Protein AF-0000000087418938 (afdb_homodimer)

Foldseek 3Di:
DDDDPPDCPCPPDPPPPPPPPPPPPPPVPPPFKAWFFDDKDFQFPCLCWFWAAKAWDAFPLGKIKIWTWIQHRDPDAFGTFIWIWIDPPNPPHIDDIDTQGGDLGHWHQWAWDQAPLGKIKIKTWGDPPCVVLLVQQVVDDVPGPSHDDPVVNVVRVVSVVSDDPVVSVVRGAMWMWMDPPNPPHIDPIDGDQFDAHNAWDADPVRKIKGQGWRPPDDLIFGFIWIDPPRPPDIDTQEGADEDVPDDCVQWHHKDWDAAPLRKIKIWTQGCGPVCHQFIWMWIDPPNRNDIDHTDGQPHRFPDWDWDQAPVRKIKIKGWDQDPLTAIWMWIGPPRPPHTTDIYGQDRNAPGRRKINWYWDQGPVRKMKIKMWGDHPPRPHITIMMIIIHIDD/DDDDDDCPCPPDPPPPPPPPPPPPPPPVPPPFKAWFFPDKDFQFPCLCWFWAAKAWDAFPLGKIKIWTWIQHRDPDAFGTFIWIWIDPPNPPHIDDIDTQGGDLGHWGQKAWDQAPLGKIKIKTWGDPPCVVLLVCQVVDDVPGPSHDDPVVNVVRVVSVVSDDPVVSVVRGAMWMWMDPPNPPHIDPIDGDQFDAHNAWDADPVRKIKGQGWRPPDDLIFGFIWIDPPRPPDIDTQGGADEDVPDDCVQWHHKDWDAAPLRKIKIWTQGCGPVCHQFIWMWIDPPNRNDIDHTDGQPHRFPDWEWDQAPVRKIKIKGWDQDPLTAIWMWIGPPRPPHTTDIYGQDRNAPGRRKINWYWDAGPVRKMKIKMWGDHPPRPHITIMMIIIHIDD

Sequence (784 aa):
MTGEFTRRRMLQTVGILAWAMVWGLSNSAFAAPKAVVKSNEVISKTPQYYHGWPTLARRADGELLLVYSGGREHHVCPFGRVELMRSHDGGKTWSWPRVVLDGPIDDRDAGVVETADGSILVTTFTSLAYEPILKRALAAKPGGPGAMSAEKLARWQAAHDRISDAQRKKDIGRWMVRSDDDGVTFSARTNCLVDSPHGPILLSDGRLLYPGKEVLKPDARVAVAESTDDGKSWKFLSDIPTRPGDDPQNYHELHGVEAADGTIIVQIRNHNKTNHRETLQCESSDGGKTWTVPHSIGVWGLPSHLLRLKDGRLLMTYGYRRKPYGNQARVSSDNGQTWSKPMTISADGLGGDLGYPSTVELDDGTLLTVWYELMKGSPNAVLRQARWSISDMTGEFTRRRMLQTVGILAWAMVWGLSNSAFAAPKAVVKSNEVISKTPQYYHGWPTLARRADGELLLVYSGGREHHVCPFGRVELMRSHDGGKTWSWPRVVLDGPIDDRDAGVVETADGSILVTTFTSLAYEPILKRALAAKPGGPGAMSAEKLARWQAAHDRISDAQRKKDIGRWMVRSDDDGVTFSARTNCLVDSPHGPILLSDGRLLYPGKEVLKPDARVAVAESTDDGKSWKFLSDIPTRPGDDPQNYHELHGVEAADGTIIVQIRNHNKTNHRETLQCESSDGGKTWTVPHSIGVWGLPSHLLRLKDGRLLMTYGYRRKPYGNQARVSSDNGQTWSKPMTISADGLGGDLGYPSTVELDDGTLLTVWYELMKGSPNAVLRQARWSISD

Solvent-accessible surface area (backbone atoms only — not comparable to full-atom values): 41075 Å² total; per-residue (Å²): 136,92,80,84,84,78,83,76,83,76,76,77,77,79,76,79,75,77,76,75,76,74,73,68,73,68,70,69,71,72,62,69,54,36,49,50,70,77,46,75,47,78,68,54,87,58,62,91,23,18,34,40,37,32,13,47,35,67,43,94,90,55,37,34,42,37,31,19,14,26,71,14,81,42,97,70,41,58,45,16,17,34,27,38,31,39,17,83,63,77,66,75,50,62,23,44,72,37,54,76,43,45,56,66,44,13,25,35,45,11,12,38,35,62,40,79,87,59,28,40,41,37,32,30,35,36,50,66,79,32,48,66,56,50,53,43,25,72,69,29,51,92,85,36,82,65,39,60,57,69,68,57,45,51,49,52,50,18,28,59,57,59,52,52,73,71,53,51,64,66,56,51,41,28,33,32,31,41,15,85,59,81,69,58,53,51,44,40,72,41,83,39,83,41,43,24,48,45,32,46,39,72,44,96,85,50,36,34,40,29,43,15,24,28,68,95,43,86,88,38,52,48,29,28,33,33,15,86,62,71,69,76,52,75,44,82,57,24,64,59,51,66,38,92,90,54,56,59,80,32,57,40,46,20,26,48,38,61,34,78,87,54,37,33,39,38,37,30,30,28,64,31,80,79,62,58,52,23,27,26,37,29,42,14,83,64,80,55,55,50,53,44,59,49,37,81,70,87,40,68,33,46,38,51,28,53,38,64,45,93,89,51,33,35,37,39,30,18,6,26,70,46,92,58,11,30,30,32,30,33,42,14,86,63,73,67,76,50,66,52,63,77,16,62,75,43,60,78,40,75,48,64,65,49,18,29,28,17,60,42,72,48,95,86,64,38,31,40,37,34,26,18,34,38,45,88,93,42,96,30,24,31,34,32,38,33,38,29,36,82,44,114,144,80,86,90,83,85,77,81,80,75,76,80,79,79,76,79,76,77,75,76,75,75,73,69,73,68,70,71,71,73,63,70,54,35,48,48,70,77,46,75,46,78,67,54,87,58,63,92,23,18,35,40,37,32,13,48,36,68,43,94,90,56,37,33,42,38,31,20,14,26,71,13,80,43,97,71,40,57,46,17,16,33,27,38,32,40,17,84,63,78,67,76,50,58,21,44,74,38,54,75,44,45,55,64,44,12,25,35,46,12,10,37,35,62,40,78,86,60,29,39,40,38,32,28,36,36,50,67,81,34,49,66,56,51,53,43,25,73,70,30,51,92,86,37,80,63,38,59,56,69,68,56,46,51,50,51,51,18,26,58,55,58,51,51,74,72,53,52,64,67,57,52,42,29,33,33,30,42,14,86,59,81,68,59,52,51,45,39,74,39,83,39,81,40,43,25,47,44,31,47,39,71,43,95,85,50,36,34,40,30,43,16,25,28,68,95,43,86,87,37,54,47,31,29,33,34,16,86,62,71,70,77,51,75,44,80,58,25,64,58,51,66,38,91,90,56,58,59,80,32,56,40,47,20,25,46,37,61,33,79,86,54,36,32,40,36,36,30,30,30,64,32,81,80,62,59,51,22,27,26,36,30,42,14,83,64,80,55,57,51,52,42,59,49,38,81,71,87,40,66,32,47,37,54,28,53,39,65,46,95,88,51,34,35,36,38,30,18,6,26,68,46,92,61,10,30,31,33,30,33,43,12,86,61,71,68,75,50,67,50,61,76,16,60,75,43,60,79,39,75,47,64,65,49,18,29,28,17,59,41,71,46,95,88,63,38,32,42,36,35,24,18,33,38,45,88,94,42,98,29,25,30,36,34,38,34,36,29,35,80,45,112

Radius of gyration: 36.83 Å; Cα contacts (8 Å, |Δi|>4): 2116; chains: 2; bounding box: 56×218×125 Å

InterPro domains:
  IPR002860 BNR repeat [PF02012] (86-95)
  IPR006311 Twin-arginine translocation pathway, signal sequence [PS51318] (1-31)
  IPR011040 Sialidase [PF13088] (175-367)
  IPR036278 Sialidase superfamily [SSF50939] (44-373)

Nearest PDB structures (foldseek):
  5hx0-assembly1_B  TM=7.642E-01  e=2.497E-25  Dyadobacter fermentans DSM 18053
  2ber-assembly1_A  TM=7.164E-01  e=3.395E-16  Micromonospora viridifaciens
  2bzd-assembly2_B  TM=7.074E-01  e=6.331E-16  Micromonospora viridifaciens
  4j9t-assembly1_A  TM=7.072E-01  e=5.053E-15  Micromonospora viridifaciens
  1eus-assembly1_A  TM=6.884E-01  e=1.064E-15  Micromonospora viridifaciens

pLDDT: mean 91.77, std 17.53, range [21.03, 98.94]

Structure (mmCIF, N/CA/C/O backbone):
data_AF-0000000087418938-model_v1
#
loop_
_entity.id
_entity.type
_entity.pdbx_description
1 polymer Sialidase
#
loop_
_atom_site.group_PDB
_atom_site.id
_atom_site.type_symbol
_atom_site.label_atom_id
_atom_site.label_alt_id
_atom_site.label_comp_id
_atom_site.label_asym_id
_atom_site.label_entity_id
_atom_site.label_seq_id
_atom_site.pdbx_PDB_ins_code
_atom_site.Cartn_x
_atom_site.Cartn_y
_atom_site.Cartn_z
_atom_site.occupancy
_atom_site.B_iso_or_equiv
_atom_site.auth_seq_id
_atom_site.auth_comp_id
_atom_site.auth_asym_id
_atom_site.auth_atom_id
_atom_site.pdbx_PDB_model_num
ATOM 1 N N . MET A 1 1 ? -23.734 103.188 74.312 1 21.38 1 MET A N 1
ATOM 2 C CA . MET A 1 1 ? -24.609 102 74.5 1 21.38 1 MET A CA 1
ATOM 3 C C . MET A 1 1 ? -24.797 101.25 73.188 1 21.38 1 MET A C 1
ATOM 5 O O . MET A 1 1 ? -24.953 100 73.25 1 21.38 1 MET A O 1
ATOM 9 N N . THR A 1 2 ? -25.234 101.875 72.188 1 27.05 2 THR A N 1
ATOM 10 C CA . THR A 1 2 ? -25.969 101.562 70.938 1 27.05 2 THR A CA 1
ATOM 11 C C . THR A 1 2 ? -25.047 100.938 69.938 1 27.05 2 THR A C 1
ATOM 13 O O . THR A 1 2 ? -24.094 101.562 69.438 1 27.05 2 THR A O 1
ATOM 16 N N . GLY A 1 3 ? -25.016 99.5 69.875 1 24.36 3 GLY A N 1
ATOM 17 C CA . GLY A 1 3 ? -24.344 98.312 69.438 1 24.36 3 GLY A CA 1
ATOM 18 C C . GLY A 1 3 ? -24.344 98.125 67.938 1 24.36 3 GLY A C 1
ATOM 19 O O . GLY A 1 3 ? -25.078 98.812 67.188 1 24.36 3 GLY A O 1
ATOM 20 N N . GLU A 1 4 ? -23.641 96.938 67.312 1 25.16 4 GLU A N 1
ATOM 21 C CA . GLU A 1 4 ? -22.672 96.375 66.375 1 25.16 4 GLU A CA 1
ATOM 22 C C . GLU A 1 4 ? -23.359 95.75 65.188 1 25.16 4 GLU A C 1
ATOM 24 O O . GLU A 1 4 ? -24.078 94.75 65.312 1 25.16 4 GLU A O 1
ATOM 29 N N . PHE A 1 5 ? -23.875 96.5 64.25 1 26.25 5 PHE A N 1
ATOM 30 C CA . PHE A 1 5 ? -24.781 96.125 63.156 1 26.25 5 PHE A CA 1
ATOM 31 C C . PHE A 1 5 ? -24.078 95.188 62.156 1 26.25 5 PHE A C 1
ATOM 33 O O . PHE A 1 5 ? -23.531 95.688 61.156 1 26.25 5 PHE A O 1
ATOM 40 N N . THR A 1 6 ? -23.266 94.062 62.562 1 25.11 6 THR A N 1
ATOM 41 C CA . THR A 1 6 ? -22.328 93.438 61.656 1 25.11 6 THR A CA 1
ATOM 42 C C . THR A 1 6 ? -23.047 92.562 60.625 1 25.11 6 THR A C 1
ATOM 44 O O . THR A 1 6 ? -23.891 91.75 60.969 1 25.11 6 THR A O 1
ATOM 47 N N . ARG A 1 7 ? -23.172 93 59.344 1 21.44 7 ARG A N 1
ATOM 48 C CA . ARG A 1 7 ? -23.812 92.562 58.125 1 21.44 7 ARG A CA 1
ATOM 49 C C . ARG A 1 7 ? -23.234 91.188 57.688 1 21.44 7 ARG A C 1
ATOM 51 O O . ARG A 1 7 ? -22.047 91.125 57.375 1 21.44 7 ARG A O 1
ATOM 58 N N . ARG A 1 8 ? -23.75 90 58.062 1 23.8 8 ARG A N 1
ATOM 59 C CA . ARG A 1 8 ? -23.484 88.562 57.906 1 23.8 8 ARG A CA 1
ATOM 60 C C . ARG A 1 8 ? -23.75 88.125 56.469 1 23.8 8 ARG A C 1
ATOM 62 O O . ARG A 1 8 ? -24.75 87.438 56.219 1 23.8 8 ARG A O 1
ATOM 69 N N . ARG A 1 9 ? -23.938 89 55.406 1 23.59 9 ARG A N 1
ATOM 70 C CA . ARG A 1 9 ? -24.578 88.438 54.219 1 23.59 9 ARG A CA 1
ATOM 71 C C . ARG A 1 9 ? -23.781 87.25 53.719 1 23.59 9 ARG A C 1
ATOM 73 O O . ARG A 1 9 ? -22.578 87.375 53.469 1 23.59 9 ARG A O 1
ATOM 80 N N . MET A 1 10 ? -24.234 85.938 53.969 1 21.03 10 MET A N 1
ATOM 81 C CA . MET A 1 10 ? -23.844 84.562 53.719 1 21.03 10 MET A CA 1
ATOM 82 C C . MET A 1 10 ? -23.781 84.312 52.219 1 21.03 10 MET A C 1
ATOM 84 O O . MET A 1 10 ? -24.812 84.312 51.531 1 21.03 10 MET A O 1
ATOM 88 N N . LEU A 1 11 ? -23.016 84.875 51.406 1 26.11 11 LEU A N 1
ATOM 89 C CA . LEU A 1 11 ? -22.922 84.5 50 1 26.11 11 LEU A CA 1
ATOM 90 C C . LEU A 1 11 ? -22.562 83 49.844 1 26.11 11 LEU A C 1
ATOM 92 O O . LEU A 1 11 ? -21.453 82.625 50.188 1 26.11 11 LEU A O 1
ATOM 96 N N . GLN A 1 12 ? -23.281 82 50.406 1 24.62 12 GLN A N 1
ATOM 97 C CA . GLN A 1 12 ? -22.766 80.625 50.219 1 24.62 12 GLN A CA 1
ATOM 98 C C . GLN A 1 12 ? -22.719 80.25 48.75 1 24.62 12 GLN A C 1
ATOM 100 O O . GLN A 1 12 ? -23.688 80.5 48.031 1 24.62 12 GLN A O 1
ATOM 105 N N . THR A 1 13 ? -21.578 80.438 48.125 1 26.94 13 THR A N 1
ATOM 106 C CA . THR A 1 13 ? -21.156 79.938 46.812 1 26.94 13 THR A CA 1
ATOM 107 C C . THR A 1 13 ? -21.562 78.438 46.656 1 26.94 13 THR A C 1
ATOM 109 O O . THR A 1 13 ? -21.234 77.625 47.469 1 26.94 13 THR A O 1
ATOM 112 N N . VAL A 1 14 ? -22.703 78.125 46.031 1 31.69 14 VAL A N 1
ATOM 113 C CA . VAL A 1 14 ? -23.188 76.812 45.562 1 31.69 14 VAL A CA 1
ATOM 114 C C . VAL A 1 14 ? -22.172 76.188 44.656 1 31.69 14 VAL A C 1
ATOM 116 O O . VAL A 1 14 ? -21.828 76.688 43.594 1 31.69 14 VAL A O 1
ATOM 119 N N . GLY A 1 15 ? -21.109 75.562 45.125 1 28.19 15 GLY A N 1
ATOM 120 C CA . GLY A 1 15 ? -20.188 74.75 44.312 1 28.19 15 GLY A CA 1
ATOM 121 C C . GLY A 1 15 ? -20.875 73.688 43.531 1 28.19 15 GLY A C 1
ATOM 122 O O . GLY A 1 15 ? -21.672 72.875 44.062 1 28.19 15 GLY A O 1
ATOM 123 N N . ILE A 1 16 ? -21.219 73.938 42.25 1 32.69 16 ILE A N 1
ATOM 124 C CA . ILE A 1 16 ? -21.719 72.938 41.281 1 32.69 16 ILE A CA 1
ATOM 125 C C . ILE A 1 16 ? -20.781 71.75 41.188 1 32.69 16 ILE A C 1
ATOM 127 O O . ILE A 1 16 ? -19.609 71.875 40.844 1 32.69 16 ILE A O 1
ATOM 131 N N . LEU A 1 17 ? -20.859 70.75 42.094 1 31.75 17 LEU A N 1
ATOM 132 C CA . LEU A 1 17 ? -20.172 69.5 41.938 1 31.75 17 LEU A CA 1
ATOM 133 C C . LEU A 1 17 ? -20.562 68.812 40.656 1 31.75 17 LEU A C 1
ATOM 135 O O . LEU A 1 17 ? -21.734 68.438 40.469 1 31.75 17 LEU A O 1
ATOM 139 N N . ALA A 1 18 ? -20.016 69.125 39.469 1 34.78 18 ALA A N 1
ATOM 140 C CA . ALA A 1 18 ? -20.109 68.312 38.281 1 34.78 18 ALA A CA 1
ATOM 141 C C . ALA A 1 18 ? -19.734 66.875 38.562 1 34.78 18 ALA A C 1
ATOM 143 O O . ALA A 1 18 ? -18.609 66.562 39 1 34.78 18 ALA A O 1
ATOM 144 N N . TRP A 1 19 ? -20.703 66 38.969 1 34.84 19 TRP A N 1
ATOM 145 C CA . TRP A 1 19 ? -20.547 64.562 39.031 1 34.84 19 TRP A CA 1
ATOM 146 C C . TRP A 1 19 ? -20.047 64 37.719 1 34.84 19 TRP A C 1
ATOM 148 O O . TRP A 1 19 ? -20.75 64.062 36.688 1 34.84 19 TRP A O 1
ATOM 158 N N . ALA A 1 20 ? -18.781 64.125 37.375 1 38.84 20 ALA A N 1
ATOM 159 C CA . ALA A 1 20 ? -18.219 63.312 36.281 1 38.84 20 ALA A CA 1
ATOM 160 C C . ALA A 1 20 ? -18.578 61.844 36.469 1 38.84 20 ALA A C 1
ATOM 162 O O . ALA A 1 20 ? -18.141 61.188 37.438 1 38.84 20 ALA A O 1
ATOM 163 N N . MET A 1 21 ? -19.781 61.469 36.031 1 37.94 21 MET A N 1
ATOM 164 C CA . MET A 1 21 ? -20.047 60.062 35.844 1 37.94 21 MET A CA 1
ATOM 165 C C . MET A 1 21 ? -18.938 59.375 35.062 1 37.94 21 MET A C 1
ATOM 167 O O . MET A 1 21 ? -18.781 59.656 33.844 1 37.94 21 MET A O 1
ATOM 171 N N . VAL A 1 22 ? -17.844 59.031 35.625 1 41.25 22 VAL A N 1
ATOM 172 C CA . VAL A 1 22 ? -16.953 58.062 35 1 41.25 22 VAL A CA 1
ATOM 173 C C . VAL A 1 22 ? -17.734 56.812 34.594 1 41.25 22 VAL A C 1
ATOM 175 O O . VAL A 1 22 ? -18.188 56.062 35.469 1 41.25 22 VAL A O 1
ATOM 178 N N . TRP A 1 23 ? -18.5 56.875 33.469 1 41.62 23 TRP A N 1
ATOM 179 C CA . TRP A 1 23 ? -18.844 55.594 32.875 1 41.62 23 TRP A CA 1
ATOM 180 C C . TRP A 1 23 ? -17.641 54.656 32.844 1 41.62 23 TRP A C 1
ATOM 182 O O . TRP A 1 23 ? -16.656 54.938 32.156 1 41.62 23 TRP A O 1
ATOM 192 N N . GLY A 1 24 ? -17.391 54.031 33.906 1 38.88 24 GLY A N 1
ATOM 193 C CA . GLY A 1 24 ? -16.516 52.875 33.781 1 38.88 24 GLY A CA 1
ATOM 194 C C . GLY A 1 24 ? -16.828 52.031 32.562 1 38.88 24 GLY A C 1
ATOM 195 O O . GLY A 1 24 ? -17.906 51.438 32.5 1 38.88 24 GLY A O 1
ATOM 196 N N . LEU A 1 25 ? -16.406 52.406 31.406 1 39.88 25 LEU A N 1
ATOM 197 C CA . LEU A 1 25 ? -16.312 51.312 30.438 1 39.88 25 LEU A CA 1
ATOM 198 C C . LEU A 1 25 ? -15.797 50.031 31.094 1 39.88 25 LEU A C 1
ATOM 200 O O . LEU A 1 25 ? -14.641 50 31.516 1 39.88 25 LEU A O 1
ATOM 204 N N . SER A 1 26 ? -16.703 49.438 31.844 1 37.28 26 SER A N 1
ATOM 205 C CA . SER A 1 26 ? -16.312 48.062 32.094 1 37.28 26 SER A CA 1
ATOM 206 C C . SER A 1 26 ? -15.703 47.438 30.844 1 37.28 26 SER A C 1
ATOM 208 O O . SER A 1 26 ? -16.359 47.312 29.812 1 37.28 26 SER A O 1
ATOM 210 N N . ASN A 1 27 ? -14.531 47.656 30.562 1 38.59 27 ASN A N 1
ATOM 211 C CA . ASN A 1 27 ? -13.891 46.656 29.703 1 38.59 27 ASN A CA 1
ATOM 212 C C . ASN A 1 27 ? -14.359 45.25 30.062 1 38.59 27 ASN A C 1
ATOM 214 O O . ASN A 1 27 ? -13.938 44.688 31.078 1 38.59 27 ASN A O 1
ATOM 218 N N . SER A 1 28 ? -15.602 44.969 29.891 1 39.44 28 SER A N 1
ATOM 219 C CA . SER A 1 28 ? -15.922 43.562 29.969 1 39.44 28 SER A CA 1
ATOM 220 C C . SER A 1 28 ? -14.75 42.719 29.484 1 39.44 28 SER A C 1
ATOM 222 O O . SER A 1 28 ? -14.383 42.781 28.297 1 39.44 28 SER A O 1
ATOM 224 N N . ALA A 1 29 ? -13.797 42.5 30.188 1 46.91 29 ALA A N 1
ATOM 225 C CA . ALA A 1 29 ? -12.781 41.5 29.938 1 46.91 29 ALA A CA 1
ATOM 226 C C . ALA A 1 29 ? -13.383 40.25 29.266 1 46.91 29 ALA A C 1
ATOM 228 O O . ALA A 1 29 ? -14.117 39.5 29.906 1 46.91 29 ALA A O 1
ATOM 229 N N . PHE A 1 30 ? -13.797 40.344 28.016 1 53.22 30 PHE A N 1
ATOM 230 C CA . PHE A 1 30 ? -14.188 39.156 27.312 1 53.22 30 PHE A CA 1
ATOM 231 C C . PHE A 1 30 ? -13.305 37.969 27.719 1 53.22 30 PHE A C 1
ATOM 233 O O . PHE A 1 30 ? -12.078 38.094 27.766 1 53.22 30 PHE A O 1
ATOM 240 N N . ALA A 1 31 ? -13.906 37.094 28.531 1 64.5 31 ALA A N 1
ATOM 241 C CA . ALA A 1 31 ? -13.203 35.875 28.969 1 64.5 31 ALA A CA 1
ATOM 242 C C . ALA A 1 31 ? -12.484 35.219 27.812 1 64.5 31 ALA A C 1
ATOM 244 O O . ALA A 1 31 ? -13.016 35.156 26.688 1 64.5 31 ALA A O 1
ATOM 245 N N . ALA A 1 32 ? -11.266 34.906 28 1 84 32 ALA A N 1
ATOM 246 C CA . ALA A 1 32 ? -10.469 34.156 27.031 1 84 32 ALA A CA 1
ATOM 247 C C . ALA A 1 32 ? -11.164 32.875 26.641 1 84 32 ALA A C 1
ATOM 249 O O . ALA A 1 32 ? -11.719 32.188 27.484 1 84 32 ALA A O 1
ATOM 250 N N . PRO A 1 33 ? -11.352 32.688 25.312 1 92 33 PRO A N 1
ATOM 251 C CA . PRO A 1 33 ? -11.961 31.422 24.906 1 92 33 PRO A CA 1
ATOM 252 C C . PRO A 1 33 ? -11.266 30.203 25.5 1 92 33 PRO A C 1
ATOM 254 O O . PRO A 1 33 ? -10.062 30.234 25.766 1 92 33 PRO A O 1
ATOM 257 N N . LYS A 1 34 ? -12.086 29.172 25.812 1 94.06 34 LYS A N 1
ATOM 258 C CA . LYS A 1 34 ? -11.578 27.922 26.359 1 94.06 34 LYS A CA 1
ATOM 259 C C . LYS A 1 34 ? -12.008 26.719 25.5 1 94.06 34 LYS A C 1
ATOM 261 O O . LYS A 1 34 ? -13.078 26.75 24.891 1 94.06 34 LYS A O 1
ATOM 266 N N . ALA A 1 35 ? -11.117 25.766 25.438 1 96 35 ALA A N 1
ATOM 267 C CA . ALA A 1 35 ? -11.492 24.5 24.828 1 96 35 ALA A CA 1
ATOM 268 C C . ALA A 1 35 ? -12.203 23.594 25.828 1 96 35 ALA A C 1
ATOM 270 O O . ALA A 1 35 ? -11.672 23.312 26.906 1 96 35 ALA A O 1
ATOM 271 N N . VAL A 1 36 ? -13.406 23.172 25.547 1 97.75 36 VAL A N 1
ATOM 272 C CA . VAL A 1 36 ? -14.109 22.156 26.312 1 97.75 36 VAL A CA 1
ATOM 273 C C . VAL A 1 36 ? -13.953 20.797 25.656 1 97.75 36 VAL A C 1
ATOM 275 O O . VAL A 1 36 ? -14.648 20.5 24.672 1 97.75 36 VAL A O 1
ATOM 278 N N . VAL A 1 37 ? -13.086 19.984 26.219 1 97.94 37 VAL A N 1
ATOM 279 C CA . VAL A 1 37 ? -12.781 18.688 25.625 1 97.94 37 VAL A CA 1
ATOM 280 C C . VAL A 1 37 ? -13.797 17.656 26.109 1 97.94 37 VAL A C 1
ATOM 282 O O . VAL A 1 37 ? -13.914 17.406 27.297 1 97.94 37 VAL A O 1
ATOM 285 N N . LYS A 1 38 ? -14.453 17.047 25.219 1 97.19 38 LYS A N 1
ATOM 286 C CA . LYS A 1 38 ? -15.508 16.094 25.531 1 97.19 38 LYS A CA 1
ATOM 287 C C . LYS A 1 38 ? -14.961 14.664 25.562 1 97.19 38 LYS A C 1
ATOM 289 O O . LYS A 1 38 ? -15.469 13.82 26.312 1 97.19 38 LYS A O 1
ATOM 294 N N . SER A 1 39 ? -14 14.344 24.688 1 96.62 39 SER A N 1
ATOM 295 C CA . SER A 1 39 ? -13.352 13.039 24.656 1 96.62 39 SER A CA 1
ATOM 296 C C . SER A 1 39 ? -11.922 13.148 24.125 1 96.62 39 SER A C 1
ATOM 298 O O . SER A 1 39 ? -11.602 14.086 23.391 1 96.62 39 SER A O 1
ATOM 300 N N . ASN A 1 40 ? -11.109 12.32 24.578 1 95.81 40 ASN A N 1
ATOM 301 C CA . ASN A 1 40 ? -9.719 12.125 24.172 1 95.81 40 ASN A CA 1
ATOM 302 C C . ASN A 1 40 ? -9.344 10.648 24.125 1 95.81 40 ASN A C 1
ATOM 304 O O . ASN A 1 40 ? -9.328 9.977 25.156 1 95.81 40 ASN A O 1
ATOM 308 N N . GLU A 1 41 ? -9 10.172 22.922 1 96.69 41 GLU A N 1
ATOM 309 C CA . GLU A 1 41 ? -8.805 8.734 22.812 1 96.69 41 GLU A CA 1
ATOM 310 C C . GLU A 1 41 ? -7.727 8.398 21.781 1 96.69 41 GLU A C 1
ATOM 312 O O . GLU A 1 41 ? -7.383 9.227 20.938 1 96.69 41 GLU A O 1
ATOM 317 N N . VAL A 1 42 ? -7.129 7.219 21.953 1 97.31 42 VAL A N 1
ATOM 318 C CA . VAL A 1 42 ? -6.234 6.648 20.953 1 97.31 42 VAL A CA 1
ATOM 319 C C . VAL A 1 42 ? -7.055 6.012 19.828 1 97.31 42 VAL A C 1
ATOM 321 O O . VAL A 1 42 ? -7.988 5.246 20.094 1 97.31 42 VAL A O 1
ATOM 324 N N . ILE A 1 43 ? -6.66 6.328 18.562 1 98 43 ILE A N 1
ATOM 325 C CA . ILE A 1 43 ? -7.477 5.801 17.469 1 98 43 ILE A CA 1
ATOM 326 C C . ILE A 1 43 ? -6.617 4.93 16.562 1 98 43 ILE A C 1
ATOM 328 O O . ILE A 1 43 ? -7.102 4.406 15.555 1 98 43 ILE A O 1
ATOM 332 N N . SER A 1 44 ? -5.367 4.727 16.922 1 96.75 44 SER A N 1
ATOM 333 C CA . SER A 1 44 ? -4.527 3.824 16.141 1 96.75 44 SER A CA 1
ATOM 334 C C . SER A 1 44 ? -5.117 2.418 16.094 1 96.75 44 SER A C 1
ATOM 336 O O . SER A 1 44 ? -5.441 1.846 17.141 1 96.75 44 SER A O 1
ATOM 338 N N . LYS A 1 45 ? -5.113 1.873 14.906 1 96 45 LYS A N 1
ATOM 339 C CA . LYS A 1 45 ? -5.59 0.502 14.75 1 96 45 LYS A CA 1
ATOM 340 C C . LYS A 1 45 ? -4.426 -0.484 14.703 1 96 45 LYS A C 1
ATOM 342 O O . LYS A 1 45 ? -4.617 -1.685 14.914 1 96 45 LYS A O 1
ATOM 347 N N . THR A 1 46 ? -3.277 0.002 14.43 1 95.06 46 THR A N 1
ATOM 348 C CA . THR A 1 46 ? -2.072 -0.817 14.352 1 95.06 46 THR A CA 1
ATOM 349 C C . THR A 1 46 ? -0.971 -0.253 15.242 1 95.06 46 THR A C 1
ATOM 351 O O . THR A 1 46 ? 0.082 0.159 14.75 1 95.06 46 THR A O 1
ATOM 354 N N . PRO A 1 47 ? -1.142 -0.302 16.547 1 93.5 47 PRO A N 1
ATOM 355 C CA . PRO A 1 47 ? -0.23 0.365 17.484 1 93.5 47 PRO A CA 1
ATOM 356 C C . PRO A 1 47 ? 1.153 -0.28 17.516 1 93.5 47 PRO A C 1
ATOM 358 O O . PRO A 1 47 ? 2.066 0.246 18.156 1 93.5 47 PRO A O 1
ATOM 361 N N . GLN A 1 48 ? 1.294 -1.43 16.859 1 93.19 48 GLN A N 1
ATOM 362 C CA . GLN A 1 48 ? 2.617 -2.039 16.766 1 93.19 48 GLN A CA 1
ATOM 363 C C . GLN A 1 48 ? 3.537 -1.228 15.859 1 93.19 48 GLN A C 1
ATOM 365 O O . GLN A 1 48 ? 4.746 -1.467 15.82 1 93.19 48 GLN A O 1
ATOM 370 N N . TYR A 1 49 ? 2.967 -0.27 15.18 1 96.94 49 TYR A N 1
ATOM 371 C CA . TYR A 1 49 ? 3.758 0.628 14.344 1 96.94 49 TYR A CA 1
ATOM 372 C C . TYR A 1 49 ? 3.779 2.035 14.93 1 96.94 49 TYR A C 1
ATOM 374 O O . TYR A 1 49 ? 2.871 2.424 15.664 1 96.94 49 TYR A O 1
ATOM 382 N N . TYR A 1 50 ? 4.836 2.744 14.578 1 97.81 50 TYR A N 1
ATOM 383 C CA . TYR A 1 50 ? 4.91 4.184 14.789 1 97.81 50 TYR A CA 1
ATOM 384 C C . TYR A 1 50 ? 4.047 4.93 13.781 1 97.81 50 TYR A C 1
ATOM 386 O O . TYR A 1 50 ? 4.129 4.676 12.578 1 97.81 50 TYR A O 1
ATOM 394 N N . HIS A 1 51 ? 3.129 5.809 14.234 1 98.31 51 HIS A N 1
ATOM 395 C CA . HIS A 1 51 ? 2.311 6.66 13.375 1 98.31 51 HIS A CA 1
ATOM 396 C C . HIS A 1 51 ? 2.699 8.125 13.523 1 98.31 51 HIS A C 1
ATOM 398 O O . HIS A 1 51 ? 2.863 8.617 14.648 1 98.31 51 HIS A O 1
ATOM 404 N N . GLY A 1 52 ? 2.863 8.758 12.32 1 97.69 52 GLY A N 1
ATOM 405 C CA . GLY A 1 52 ? 3.316 10.133 12.445 1 97.69 52 GLY A CA 1
ATOM 406 C C . GLY A 1 52 ? 2.611 11.078 11.492 1 97.69 52 GLY A C 1
ATOM 407 O O . GLY A 1 52 ? 2.189 10.68 10.406 1 97.69 52 GLY A O 1
ATOM 408 N N . TRP A 1 53 ? 2.416 12.336 11.906 1 98.12 53 TRP A N 1
ATOM 409 C CA . TRP A 1 53 ? 2.115 13.531 11.125 1 98.12 53 TRP A CA 1
ATOM 410 C C . TRP A 1 53 ? 0.784 13.391 10.398 1 98.12 53 TRP A C 1
ATOM 412 O O . TRP A 1 53 ? 0.73 13.461 9.172 1 98.12 53 TRP A O 1
ATOM 422 N N . PRO A 1 54 ? -0.298 13.266 11.133 1 98.75 54 PRO A N 1
ATOM 423 C CA . PRO A 1 54 ? -1.617 13.062 10.531 1 98.75 54 PRO A CA 1
ATOM 424 C C . PRO A 1 54 ? -2.199 14.352 9.953 1 98.75 54 PRO A C 1
ATOM 426 O O . PRO A 1 54 ? -1.882 15.445 10.43 1 98.75 54 PRO A O 1
ATOM 429 N N . THR A 1 55 ? -2.998 14.188 8.945 1 98.88 55 THR A N 1
ATOM 430 C CA . THR A 1 55 ? -3.859 15.234 8.414 1 98.88 55 THR A CA 1
ATOM 431 C C . THR A 1 55 ? -5.297 14.742 8.289 1 98.88 55 THR A C 1
ATOM 433 O O . THR A 1 55 ? -5.547 13.664 7.746 1 98.88 55 THR A O 1
ATOM 436 N N . LEU A 1 56 ? -6.164 15.555 8.812 1 98.75 56 LEU A N 1
ATOM 437 C CA . LEU A 1 56 ? -7.594 15.281 8.805 1 98.75 56 LEU A CA 1
ATOM 438 C C . LEU A 1 56 ? -8.328 16.219 7.852 1 98.75 56 LEU A C 1
ATOM 440 O O . LEU A 1 56 ? -8.086 17.438 7.859 1 98.75 56 LEU A O 1
ATOM 444 N N . ALA A 1 57 ? -9.156 15.641 7.039 1 98.44 57 ALA A N 1
ATOM 445 C CA . ALA A 1 57 ? -10.016 16.438 6.168 1 98.44 57 ALA A CA 1
ATOM 446 C C . ALA A 1 57 ? -11.469 15.984 6.277 1 98.44 57 ALA A C 1
ATOM 448 O O . ALA A 1 57 ? -11.75 14.797 6.469 1 98.44 57 ALA A O 1
ATOM 449 N N . ARG A 1 58 ? -12.359 16.922 6.199 1 98.44 58 ARG A N 1
ATOM 450 C CA . ARG A 1 58 ? -13.789 16.656 6.129 1 98.44 58 ARG A CA 1
ATOM 451 C C . ARG A 1 58 ? -14.328 16.906 4.727 1 98.44 58 ARG A C 1
ATOM 453 O O . ARG A 1 58 ? -14.242 18.016 4.211 1 98.44 58 ARG A O 1
ATOM 460 N N . ARG A 1 59 ? -14.875 15.875 4.176 1 98.31 59 ARG A N 1
ATOM 461 C CA . ARG A 1 59 ? -15.438 15.992 2.834 1 98.31 59 ARG A CA 1
ATOM 462 C C . ARG A 1 59 ? -16.781 16.703 2.865 1 98.31 59 ARG A C 1
ATOM 464 O O . ARG A 1 59 ? -17.406 16.812 3.922 1 98.31 59 ARG A O 1
ATOM 471 N N . ALA A 1 60 ? -17.25 17.094 1.683 1 96.94 60 ALA A N 1
ATOM 472 C CA . ALA A 1 60 ? -18.5 17.828 1.559 1 96.94 60 ALA A CA 1
ATOM 473 C C . ALA A 1 60 ? -19.672 16.969 2.047 1 96.94 60 ALA A C 1
ATOM 475 O O . ALA A 1 60 ? -20.656 17.5 2.582 1 96.94 60 ALA A O 1
ATOM 476 N N . ASP A 1 61 ? -19.625 15.672 1.948 1 96.5 61 ASP A N 1
ATOM 477 C CA . ASP A 1 61 ? -20.734 14.797 2.332 1 96.5 61 ASP A CA 1
ATOM 478 C C . ASP A 1 61 ? -20.656 14.43 3.812 1 96.5 61 ASP A C 1
ATOM 480 O O . ASP A 1 61 ? -21.453 13.633 4.305 1 96.5 61 ASP A O 1
ATOM 484 N N . GLY A 1 62 ? -19.578 14.922 4.469 1 97.56 62 GLY A N 1
ATOM 485 C CA . GLY A 1 62 ? -19.469 14.727 5.902 1 97.56 62 GLY A CA 1
ATOM 486 C C . GLY A 1 62 ? -18.469 13.656 6.285 1 97.56 62 GLY A C 1
ATOM 487 O O . GLY A 1 62 ? -18.094 13.531 7.457 1 97.56 62 GLY A O 1
ATOM 488 N N . GLU A 1 63 ? -18.016 12.891 5.34 1 98.19 63 GLU A N 1
ATOM 489 C CA . GLU A 1 63 ? -17.016 11.867 5.613 1 98.19 63 GLU A CA 1
ATOM 490 C C . GLU A 1 63 ? -15.703 12.492 6.078 1 98.19 63 GLU A C 1
ATOM 492 O O . GLU A 1 63 ? -15.281 13.531 5.566 1 98.19 63 GLU A O 1
ATOM 497 N N . LEU A 1 64 ? -15.047 11.844 7.016 1 98.81 64 LEU A N 1
ATOM 498 C CA . LEU A 1 64 ? -13.711 12.25 7.441 1 98.81 64 LEU A CA 1
ATOM 499 C C . LEU A 1 64 ? -12.648 11.359 6.812 1 98.81 64 LEU A C 1
ATOM 501 O O . LEU A 1 64 ? -12.805 10.133 6.758 1 98.81 64 LEU A O 1
ATOM 505 N N . LEU A 1 65 ? -11.641 11.969 6.258 1 98.81 65 LEU A N 1
ATOM 506 C CA . LEU A 1 65 ? -10.445 11.289 5.77 1 98.81 65 LEU A CA 1
ATOM 507 C C . LEU A 1 65 ? -9.242 11.609 6.648 1 98.81 65 LEU A C 1
ATOM 509 O O . LEU A 1 65 ? -8.984 12.781 6.957 1 98.81 65 LEU A O 1
ATOM 513 N N . LEU A 1 66 ? -8.57 10.578 7.086 1 98.88 66 LEU A N 1
ATOM 514 C CA . LEU A 1 66 ? -7.348 10.727 7.871 1 98.88 66 LEU A CA 1
ATOM 515 C C . LEU A 1 66 ? -6.172 10.047 7.18 1 98.88 66 LEU A C 1
ATOM 517 O O . LEU A 1 66 ? -6.184 8.836 6.965 1 98.88 66 LEU A O 1
ATOM 521 N N . VAL A 1 67 ? -5.168 10.867 6.773 1 98.94 67 VAL A N 1
ATOM 522 C CA . VAL A 1 67 ? -3.945 10.297 6.223 1 98.94 67 VAL A CA 1
ATOM 523 C C . VAL A 1 67 ? -2.785 10.531 7.188 1 98.94 67 VAL A C 1
ATOM 525 O O . VAL A 1 67 ? -2.791 11.5 7.949 1 98.94 67 VAL A O 1
ATOM 528 N N . TYR A 1 68 ? -1.862 9.664 7.207 1 98.75 68 TYR A N 1
ATOM 529 C CA . TYR A 1 68 ? -0.687 9.734 8.07 1 98.75 68 TYR A CA 1
ATOM 530 C C . TYR A 1 68 ? 0.429 8.836 7.547 1 98.75 68 TYR A C 1
ATOM 532 O O . TYR A 1 68 ? 0.241 8.109 6.57 1 98.75 68 TYR A O 1
ATOM 540 N N . SER A 1 69 ? 1.609 9.023 8.109 1 98.5 69 SER A N 1
ATOM 541 C CA . SER A 1 69 ? 2.713 8.109 7.836 1 98.5 69 SER A CA 1
ATOM 542 C C . SER A 1 69 ? 2.672 6.902 8.766 1 98.5 69 SER A C 1
ATOM 544 O O . SER A 1 69 ? 2.893 7.031 9.969 1 98.5 69 SER A O 1
ATOM 546 N N . GLY A 1 70 ? 2.396 5.746 8.156 1 98.25 70 GLY A N 1
ATOM 547 C CA . GLY A 1 70 ? 2.342 4.5 8.906 1 98.25 70 GLY A CA 1
ATOM 548 C C . GLY A 1 70 ? 3.41 3.508 8.484 1 98.25 70 GLY A C 1
ATOM 549 O O . GLY A 1 70 ? 4.297 3.838 7.699 1 98.25 70 GLY A O 1
ATOM 550 N N . GLY A 1 71 ? 3.338 2.33 9.07 1 97.06 71 GLY A N 1
ATOM 551 C CA . GLY A 1 71 ? 4.273 1.263 8.742 1 97.06 71 GLY A CA 1
ATOM 552 C C . GLY A 1 71 ? 5.66 1.485 9.32 1 97.06 71 GLY A C 1
ATOM 553 O O . GLY A 1 71 ? 6.602 0.771 8.969 1 97.06 71 GLY A O 1
ATOM 554 N N . ARG A 1 72 ? 5.781 2.48 10.242 1 97.69 72 ARG A N 1
ATOM 555 C CA . ARG A 1 72 ? 7.094 2.908 10.719 1 97.69 72 ARG A CA 1
ATOM 556 C C . ARG A 1 72 ? 7.504 2.137 11.969 1 97.69 72 ARG A C 1
ATOM 558 O O . ARG A 1 72 ? 6.648 1.699 12.742 1 97.69 72 ARG A O 1
ATOM 565 N N . GLU A 1 73 ? 8.805 2.043 12.094 1 96.38 73 GLU A N 1
ATOM 566 C CA . GLU A 1 73 ? 9.359 1.551 13.352 1 96.38 73 GLU A CA 1
ATOM 567 C C . GLU A 1 73 ? 9.695 2.701 14.297 1 96.38 73 GLU A C 1
ATOM 569 O O . GLU A 1 73 ? 9.617 2.553 15.516 1 96.38 73 GLU A O 1
ATOM 574 N N . HIS A 1 74 ? 10.094 3.812 13.711 1 95.12 74 HIS A N 1
ATOM 575 C CA . HIS A 1 74 ? 10.57 4.977 14.445 1 95.12 74 HIS A CA 1
ATOM 576 C C . HIS A 1 74 ? 10.266 6.27 13.695 1 95.12 74 HIS A C 1
ATOM 578 O O . HIS A 1 74 ? 9.812 6.23 12.547 1 95.12 74 HIS A O 1
ATOM 584 N N . HIS A 1 75 ? 10.562 7.328 14.406 1 96.31 75 HIS A N 1
ATOM 585 C CA . HIS A 1 75 ? 10.414 8.648 13.812 1 96.31 75 HIS A CA 1
ATOM 586 C C . HIS A 1 75 ? 11.195 8.758 12.508 1 96.31 75 HIS A C 1
ATOM 588 O O . HIS A 1 75 ? 10.711 9.328 11.531 1 96.31 75 HIS A O 1
ATOM 594 N N . VAL A 1 76 ? 12.422 8.328 12.547 1 96.94 76 VAL A N 1
ATOM 595 C CA . VAL A 1 76 ? 13.273 8.227 11.367 1 96.94 76 VAL A CA 1
ATOM 596 C C . VAL A 1 76 ? 13.578 6.758 11.078 1 96.94 76 VAL A C 1
ATOM 598 O O . VAL A 1 76 ? 14.203 6.078 11.891 1 96.94 76 VAL A O 1
ATOM 601 N N . CYS A 1 77 ? 13.125 6.223 9.992 1 97.94 77 CYS A N 1
ATOM 602 C CA . CYS A 1 77 ? 13.344 4.844 9.57 1 97.94 77 CYS A CA 1
ATOM 603 C C . CYS A 1 77 ? 13.023 4.66 8.094 1 97.94 77 CYS A C 1
ATOM 605 O O . CYS A 1 77 ? 12.477 5.566 7.457 1 97.94 77 CYS A O 1
ATOM 607 N N . PRO A 1 78 ? 13.375 3.586 7.477 1 98.19 78 PRO A N 1
ATOM 608 C CA . PRO A 1 78 ? 13.203 3.426 6.031 1 98.19 78 PRO A CA 1
ATOM 609 C C . PRO A 1 78 ? 11.836 2.857 5.652 1 98.19 78 PRO A C 1
ATOM 611 O O . PRO A 1 78 ? 11.641 2.412 4.52 1 98.19 78 PRO A O 1
ATOM 614 N N . PHE A 1 79 ? 10.82 2.91 6.555 1 98.25 79 PHE A N 1
ATOM 615 C CA . PHE A 1 79 ? 9.648 2.07 6.344 1 98.25 79 PHE A CA 1
ATOM 616 C C . PHE A 1 79 ? 8.414 2.922 6.078 1 98.25 79 PHE A C 1
ATOM 618 O O . PHE A 1 79 ? 7.34 2.391 5.793 1 98.25 79 PHE A O 1
ATOM 625 N N . GLY A 1 80 ? 8.484 4.188 6.141 1 98.5 80 GLY A N 1
ATOM 626 C CA . GLY A 1 80 ? 7.301 5.035 6.082 1 98.5 80 GLY A CA 1
ATOM 627 C C . GLY A 1 80 ? 6.484 4.832 4.82 1 98.5 80 GLY A C 1
ATOM 628 O O . GLY A 1 80 ? 7.043 4.672 3.734 1 98.5 80 GLY A O 1
ATOM 629 N N . ARG A 1 81 ? 5.164 4.789 4.996 1 98.69 81 ARG A N 1
ATOM 630 C CA . ARG A 1 81 ? 4.188 4.734 3.914 1 98.69 81 ARG A CA 1
ATOM 631 C C . ARG A 1 81 ? 2.973 5.602 4.23 1 98.69 81 ARG A C 1
ATOM 633 O O . ARG A 1 81 ? 2.748 5.965 5.387 1 98.69 81 ARG A O 1
ATOM 640 N N . VAL A 1 82 ? 2.203 5.953 3.24 1 98.81 82 VAL A N 1
ATOM 641 C CA . VAL A 1 82 ? 1.01 6.766 3.436 1 98.81 82 VAL A CA 1
ATOM 642 C C . VAL A 1 82 ? -0.202 5.867 3.662 1 98.81 82 VAL A C 1
ATOM 644 O O . VAL A 1 82 ? -0.56 5.066 2.791 1 98.81 82 VAL A O 1
ATOM 647 N N . GLU A 1 83 ? -0.818 6.027 4.805 1 98.81 83 GLU A N 1
ATOM 648 C CA . GLU A 1 83 ? -2.01 5.254 5.145 1 98.81 83 GLU A CA 1
ATOM 649 C C . GLU A 1 83 ? -3.232 6.16 5.281 1 98.81 83 GLU A C 1
ATOM 651 O O . GLU A 1 83 ? -3.107 7.332 5.641 1 98.81 83 GLU A O 1
ATOM 656 N N . LEU A 1 84 ? -4.375 5.598 4.984 1 98.75 84 LEU A N 1
ATOM 657 C CA . LEU A 1 84 ? -5.652 6.301 5 1 98.75 84 LEU A CA 1
ATOM 658 C C . LEU A 1 84 ? -6.672 5.562 5.863 1 98.75 84 LEU A C 1
ATOM 660 O O . LEU A 1 84 ? -6.844 4.348 5.723 1 98.75 84 LEU A O 1
ATOM 664 N N . MET A 1 85 ? -7.273 6.234 6.777 1 98.75 85 MET A N 1
ATOM 665 C CA . MET A 1 85 ? -8.477 5.809 7.488 1 98.75 85 MET A CA 1
ATOM 666 C C . MET A 1 85 ? -9.648 6.738 7.184 1 98.75 85 MET A C 1
ATOM 668 O O . MET A 1 85 ? -9.445 7.891 6.805 1 98.75 85 MET A O 1
ATOM 672 N N . ARG A 1 86 ? -10.836 6.219 7.379 1 98.5 86 ARG A N 1
ATOM 673 C CA . ARG A 1 86 ? -12.039 6.98 7.078 1 98.5 86 ARG A CA 1
ATOM 674 C C . ARG A 1 86 ? -13.062 6.855 8.203 1 98.5 86 ARG A C 1
ATOM 676 O O . ARG A 1 86 ? -13.086 5.848 8.914 1 98.5 86 ARG A O 1
ATOM 683 N N . SER A 1 87 ? -13.875 7.832 8.359 1 98.56 87 SER A N 1
ATOM 684 C CA . SER A 1 87 ? -14.992 7.82 9.297 1 98.56 87 SER A CA 1
ATOM 685 C C . SER A 1 87 ? -16.25 8.398 8.664 1 98.56 87 SER A C 1
ATOM 687 O O . SER A 1 87 ? -16.203 9.469 8.047 1 98.56 87 SER A O 1
ATOM 689 N N . HIS A 1 88 ? -17.344 7.668 8.859 1 96.75 88 HIS A N 1
ATOM 690 C CA . HIS A 1 88 ? -18.625 8.117 8.328 1 96.75 88 HIS A CA 1
ATOM 691 C C . HIS A 1 88 ? -19.562 8.562 9.453 1 96.75 88 HIS A C 1
ATOM 693 O O . HIS A 1 88 ? -20.734 8.859 9.211 1 96.75 88 HIS A O 1
ATOM 699 N N . ASP A 1 89 ? -19.031 8.602 10.648 1 97.19 89 ASP A N 1
ATOM 700 C CA . ASP A 1 89 ? -19.875 8.914 11.797 1 97.19 89 ASP A CA 1
ATOM 701 C C . ASP A 1 89 ? -19.25 10.008 12.656 1 97.19 89 ASP A C 1
ATOM 703 O O . ASP A 1 89 ? -19.375 9.977 13.883 1 97.19 89 ASP A O 1
ATOM 707 N N . GLY A 1 90 ? -18.484 10.875 12.008 1 97.5 90 GLY A N 1
ATOM 708 C CA . GLY A 1 90 ? -17.922 12.031 12.695 1 97.5 90 GLY A CA 1
ATOM 709 C C . GLY A 1 90 ? -16.766 11.688 13.602 1 97.5 90 GLY A C 1
ATOM 710 O O . GLY A 1 90 ? -16.578 12.32 14.641 1 97.5 90 GLY A O 1
ATOM 711 N N . GLY A 1 91 ? -16.078 10.641 13.344 1 98.12 91 GLY A N 1
ATOM 712 C CA . GLY A 1 91 ? -14.883 10.281 14.086 1 98.12 91 GLY A CA 1
ATOM 713 C C . GLY A 1 91 ? -15.156 9.32 15.234 1 98.12 91 GLY A C 1
ATOM 714 O O . GLY A 1 91 ? -14.25 8.992 16 1 98.12 91 GLY A O 1
ATOM 715 N N . LYS A 1 92 ? -16.391 8.844 15.352 1 97.44 92 LYS A N 1
ATOM 716 C CA . LYS A 1 92 ? -16.688 7.871 16.406 1 97.44 92 LYS A CA 1
ATOM 717 C C . LYS A 1 92 ? -16.016 6.531 16.125 1 97.44 92 LYS A C 1
ATOM 719 O O . LYS A 1 92 ? -15.539 5.867 17.047 1 97.44 92 LYS A O 1
ATOM 724 N N . THR A 1 93 ? -16.047 6.109 14.93 1 97.38 93 THR A N 1
ATOM 725 C CA . THR A 1 93 ? -15.328 4.918 14.5 1 97.38 93 THR A CA 1
ATOM 726 C C . THR A 1 93 ? -14.5 5.203 13.25 1 97.38 93 THR A C 1
ATOM 728 O O . THR A 1 93 ? -14.82 6.113 12.484 1 97.38 93 THR A O 1
ATOM 731 N N . TRP A 1 94 ? -13.453 4.477 13.141 1 98.62 94 TRP A N 1
ATOM 732 C CA . TRP A 1 94 ? -12.555 4.617 11.992 1 98.62 94 TRP A CA 1
ATOM 733 C C . TRP A 1 94 ? -12.383 3.285 11.273 1 98.62 94 TRP A C 1
ATOM 735 O O . TRP A 1 94 ? -12.367 2.227 11.906 1 98.62 94 TRP A O 1
ATOM 745 N N . SER A 1 95 ? -12.25 3.375 9.977 1 98.56 95 SER A N 1
ATOM 746 C CA . SER A 1 95 ? -11.961 2.191 9.18 1 98.56 95 SER A CA 1
ATOM 747 C C . SER A 1 95 ? -10.555 1.666 9.461 1 98.56 95 SER A C 1
ATOM 749 O O . SER A 1 95 ? -9.719 2.377 10.023 1 98.56 95 SER A O 1
ATOM 751 N N . TRP A 1 96 ? -10.352 0.358 9.125 1 98.38 96 TRP A N 1
ATOM 752 C CA . TRP A 1 96 ? -8.992 -0.181 9.125 1 98.38 96 TRP A CA 1
ATOM 753 C C . TRP A 1 96 ? -8.125 0.557 8.117 1 98.38 96 TRP A C 1
ATOM 755 O O . TRP A 1 96 ? -8.578 0.902 7.023 1 98.38 96 TRP A O 1
ATOM 765 N N . PRO A 1 97 ? -6.875 0.8 8.43 1 98.38 97 PRO A N 1
ATOM 766 C CA . PRO A 1 97 ? -6.027 1.569 7.512 1 98.38 97 PRO A CA 1
ATOM 767 C C . PRO A 1 97 ? -5.785 0.849 6.188 1 98.38 97 PRO A C 1
ATOM 769 O O . PRO A 1 97 ? -5.648 -0.377 6.164 1 98.38 97 PRO A O 1
ATOM 772 N N . ARG A 1 98 ? -5.719 1.625 5.188 1 97.94 98 ARG A N 1
ATOM 773 C CA . ARG A 1 98 ? -5.285 1.183 3.865 1 97.94 98 ARG A CA 1
ATOM 774 C C . ARG A 1 98 ? -4.02 1.914 3.428 1 97.94 98 ARG A C 1
ATOM 776 O O . ARG A 1 98 ? -3.865 3.107 3.691 1 97.94 98 ARG A O 1
ATOM 783 N N . VAL A 1 99 ? -3.145 1.224 2.73 1 98.5 99 VAL A N 1
ATOM 784 C CA . VAL A 1 99 ? -1.944 1.851 2.189 1 98.5 99 VAL A CA 1
ATOM 785 C C . VAL A 1 99 ? -2.264 2.504 0.846 1 98.5 99 VAL A C 1
ATOM 787 O O . VAL A 1 99 ? -2.578 1.815 -0.127 1 98.5 99 VAL A O 1
ATOM 790 N N . VAL A 1 100 ? -2.146 3.807 0.767 1 97.75 100 VAL A N 1
ATOM 791 C CA . VAL A 1 100 ? -2.49 4.477 -0.484 1 97.75 100 VAL A CA 1
ATOM 792 C C . VAL A 1 100 ? -1.223 4.746 -1.291 1 97.75 100 VAL A C 1
ATOM 794 O O . VAL A 1 100 ? -1.285 4.953 -2.506 1 97.75 100 VAL A O 1
ATOM 797 N N . LEU A 1 101 ? -0.134 4.801 -0.636 1 98.44 101 LEU A N 1
ATOM 798 C CA . LEU A 1 101 ? 1.166 4.93 -1.285 1 98.44 101 LEU A CA 1
ATOM 799 C C . LEU A 1 101 ? 2.266 4.316 -0.425 1 98.44 101 LEU A C 1
ATOM 801 O O . LEU A 1 101 ? 2.35 4.594 0.773 1 98.44 101 LEU A O 1
ATOM 805 N N . ASP A 1 102 ? 3.055 3.475 -0.994 1 98.38 102 ASP A N 1
ATOM 806 C CA . ASP A 1 102 ? 4.254 2.904 -0.384 1 98.38 102 ASP A CA 1
ATOM 807 C C . ASP A 1 102 ? 5.445 2.982 -1.335 1 98.38 102 ASP A C 1
ATOM 809 O O . ASP A 1 102 ? 5.719 2.037 -2.076 1 98.38 102 ASP A O 1
ATOM 813 N N . GLY A 1 103 ? 6.129 4.105 -1.297 1 97.12 103 GLY A N 1
ATOM 814 C CA . GLY A 1 103 ? 7.344 4.254 -2.084 1 97.12 103 GLY A CA 1
ATOM 815 C C . GLY A 1 103 ? 8.484 3.375 -1.6 1 97.12 103 GLY A C 1
ATOM 816 O O . GLY A 1 103 ? 8.375 2.74 -0.549 1 97.12 103 GLY A O 1
ATOM 817 N N . PRO A 1 104 ? 9.578 3.367 -2.4 1 97.19 104 PRO A N 1
ATOM 818 C CA . PRO A 1 104 ? 10.656 2.441 -2.047 1 97.19 104 PRO A CA 1
ATOM 819 C C . PRO A 1 104 ? 11.516 2.955 -0.897 1 97.19 104 PRO A C 1
ATOM 821 O O . PRO A 1 104 ? 12.32 2.201 -0.34 1 97.19 104 PRO A O 1
ATOM 824 N N . ILE A 1 105 ? 11.352 4.262 -0.636 1 97.38 105 ILE A N 1
ATOM 825 C CA . ILE A 1 105 ? 12.078 4.805 0.507 1 97.38 105 ILE A CA 1
ATOM 826 C C . ILE A 1 105 ? 11.094 5.395 1.514 1 97.38 105 ILE A C 1
ATOM 828 O O . ILE A 1 105 ? 9.922 5.008 1.542 1 97.38 105 ILE A O 1
ATOM 832 N N . ASP A 1 106 ? 11.477 6.289 2.426 1 97.94 106 ASP A N 1
ATOM 833 C CA . ASP A 1 106 ? 10.688 6.746 3.564 1 97.94 106 ASP A CA 1
ATOM 834 C C . ASP A 1 106 ? 9.688 7.82 3.146 1 97.94 106 ASP A C 1
ATOM 836 O O . ASP A 1 106 ? 10.039 9 3.039 1 97.94 106 ASP A O 1
ATOM 840 N N . ASP A 1 107 ? 8.367 7.398 2.916 1 98.19 107 ASP A N 1
ATOM 841 C CA . ASP A 1 107 ? 7.281 8.359 2.734 1 98.19 107 ASP A CA 1
ATOM 842 C C . ASP A 1 107 ? 6.883 8.992 4.062 1 98.19 107 ASP A C 1
ATOM 844 O O . ASP A 1 107 ? 6.574 8.289 5.027 1 98.19 107 ASP A O 1
ATOM 848 N N . ARG A 1 108 ? 6.707 10.25 4.074 1 96.62 108 ARG A N 1
ATOM 849 C CA . ARG A 1 108 ? 6.578 10.93 5.355 1 96.62 108 ARG A CA 1
ATOM 850 C C . ARG A 1 108 ? 5.324 11.797 5.391 1 96.62 108 ARG A C 1
ATOM 852 O O . ARG A 1 108 ? 4.246 11.359 4.984 1 96.62 108 ARG A O 1
ATOM 859 N N . ASP A 1 109 ? 5.195 12.938 5.898 1 94.88 109 ASP A N 1
ATOM 860 C CA . ASP A 1 109 ? 4.184 13.93 6.258 1 94.88 109 ASP A CA 1
ATOM 861 C C . ASP A 1 109 ? 3.061 13.961 5.223 1 94.88 109 ASP A C 1
ATOM 863 O O . ASP A 1 109 ? 3.078 14.797 4.309 1 94.88 109 ASP A O 1
ATOM 867 N N . ALA A 1 110 ? 2.059 13.18 5.465 1 97.88 110 ALA A N 1
ATOM 868 C CA . ALA A 1 110 ? 0.984 13.109 4.48 1 97.88 110 ALA A CA 1
ATOM 869 C C . ALA A 1 110 ? -0.01 14.25 4.668 1 97.88 110 ALA A C 1
ATOM 871 O O . ALA A 1 110 ? -0.361 14.594 5.797 1 97.88 110 ALA A O 1
ATOM 872 N N . GLY A 1 111 ? -0.411 14.922 3.604 1 98.69 111 GLY A N 1
ATOM 873 C CA . GLY A 1 111 ? -1.505 15.883 3.555 1 98.69 111 GLY A CA 1
ATOM 874 C C . GLY A 1 111 ? -2.688 15.398 2.736 1 98.69 111 GLY A C 1
ATOM 875 O O . GLY A 1 111 ? -2.557 14.461 1.942 1 98.69 111 GLY A O 1
ATOM 876 N N . VAL A 1 112 ? -3.861 15.977 2.986 1 98.88 112 VAL A N 1
ATOM 877 C CA . VAL A 1 112 ? -5.031 15.57 2.215 1 98.88 112 VAL A CA 1
ATOM 878 C C . VAL A 1 112 ? -5.98 16.75 2.049 1 98.88 112 VAL A C 1
ATOM 880 O O . VAL A 1 112 ? -6.148 17.562 2.971 1 98.88 112 VAL A O 1
ATOM 883 N N . VAL A 1 113 ? -6.57 16.844 0.87 1 98.81 113 VAL A N 1
ATOM 884 C CA . VAL A 1 113 ? -7.59 17.859 0.598 1 98.81 113 VAL A CA 1
ATOM 885 C C . VAL A 1 113 ? -8.625 17.297 -0.376 1 98.81 113 VAL A C 1
ATOM 887 O O . VAL A 1 113 ? -8.297 16.469 -1.229 1 98.81 113 VAL A O 1
ATOM 890 N N . GLU A 1 114 ? -9.828 17.625 -0.181 1 98.75 114 GLU A N 1
ATOM 891 C CA . GLU A 1 114 ? -10.836 17.422 -1.213 1 98.75 114 GLU A CA 1
ATOM 892 C C . GLU A 1 114 ? -10.922 18.625 -2.141 1 98.75 114 GLU A C 1
ATOM 894 O O . GLU A 1 114 ? -11 19.766 -1.68 1 98.75 114 GLU A O 1
ATOM 899 N N . THR A 1 115 ? -10.938 18.375 -3.418 1 98.75 115 THR A N 1
ATOM 900 C CA . THR A 1 115 ? -11.016 19.453 -4.395 1 98.75 115 THR A CA 1
ATOM 901 C C . THR A 1 115 ? -12.453 19.922 -4.57 1 98.75 115 THR A C 1
ATOM 903 O O . THR A 1 115 ? -13.375 19.344 -4.004 1 98.75 115 THR A O 1
ATOM 906 N N . ALA A 1 116 ? -12.586 20.969 -5.348 1 98.38 116 ALA A N 1
ATOM 907 C CA . ALA A 1 116 ? -13.914 21.531 -5.594 1 98.38 116 ALA A CA 1
ATOM 908 C C . ALA A 1 116 ? -14.82 20.516 -6.301 1 98.38 116 ALA A C 1
ATOM 910 O O . ALA A 1 116 ? -16.031 20.484 -6.062 1 98.38 116 ALA A O 1
ATOM 911 N N . ASP A 1 117 ? -14.242 19.656 -7.141 1 98.12 117 ASP A N 1
ATOM 912 C CA . ASP A 1 117 ? -15.023 18.688 -7.91 1 98.12 117 ASP A CA 1
ATOM 913 C C . ASP A 1 117 ? -15.164 17.375 -7.152 1 98.12 117 ASP A C 1
ATOM 915 O O . ASP A 1 117 ? -15.688 16.391 -7.691 1 98.12 117 ASP A O 1
ATOM 919 N N . GLY A 1 118 ? -14.672 17.312 -5.961 1 98.31 118 GLY A N 1
ATOM 920 C CA . GLY A 1 118 ? -14.898 16.156 -5.105 1 98.31 118 GLY A CA 1
ATOM 921 C C . GLY A 1 118 ? -13.766 15.148 -5.172 1 98.31 118 GLY A C 1
ATOM 922 O O . GLY A 1 118 ? -13.844 14.086 -4.551 1 98.31 118 GLY A O 1
ATOM 923 N N . SER A 1 119 ? -12.734 15.469 -5.957 1 98.75 119 SER A N 1
ATOM 924 C CA . SER A 1 119 ? -11.57 14.594 -5.969 1 98.75 119 SER A CA 1
ATOM 925 C C . SER A 1 119 ? -10.766 14.727 -4.68 1 98.75 119 SER A C 1
ATOM 927 O O . SER A 1 119 ? -10.875 15.727 -3.973 1 98.75 119 SER A O 1
ATOM 929 N N . ILE A 1 120 ? -10.016 13.68 -4.332 1 98.88 120 ILE A N 1
ATOM 930 C CA . ILE A 1 120 ? -9.156 13.648 -3.154 1 98.88 120 ILE A CA 1
ATOM 931 C C . ILE A 1 120 ? -7.695 13.711 -3.58 1 98.88 120 ILE A C 1
ATOM 933 O O . ILE A 1 120 ? -7.246 12.914 -4.406 1 98.88 120 ILE A O 1
ATOM 937 N N . LEU A 1 121 ? -6.949 14.656 -3.074 1 98.94 121 LEU A N 1
ATOM 938 C CA . LEU A 1 121 ? -5.508 14.75 -3.27 1 98.94 121 LEU A CA 1
ATOM 939 C C . LEU A 1 121 ? -4.762 14.406 -1.981 1 98.94 121 LEU A C 1
ATOM 941 O O . LEU A 1 121 ? -5.113 14.906 -0.908 1 98.94 121 LEU A O 1
ATOM 945 N N . VAL A 1 122 ? -3.807 13.516 -2.086 1 98.88 122 VAL A N 1
ATOM 946 C CA . VAL A 1 122 ? -2.943 13.164 -0.965 1 98.88 122 VAL A CA 1
ATOM 947 C C . VAL A 1 122 ? -1.49 13.484 -1.307 1 98.88 122 VAL A C 1
ATOM 949 O O . VAL A 1 122 ? -1.008 13.133 -2.387 1 98.88 122 VAL A O 1
ATOM 952 N N . THR A 1 123 ? -0.785 14.172 -0.384 1 98.75 123 THR A N 1
ATOM 953 C CA . THR A 1 123 ? 0.592 14.594 -0.631 1 98.75 123 THR A CA 1
ATOM 954 C C . THR A 1 123 ? 1.548 13.898 0.335 1 98.75 123 THR A C 1
ATOM 956 O O . THR A 1 123 ? 1.138 13.445 1.407 1 98.75 123 THR A O 1
ATOM 959 N N . THR A 1 124 ? 2.748 13.734 -0.046 1 98.38 124 THR A N 1
ATOM 960 C CA . THR A 1 124 ? 3.836 13.25 0.793 1 98.38 124 THR A CA 1
ATOM 961 C C . THR A 1 124 ? 5.188 13.68 0.232 1 98.38 124 THR A C 1
ATOM 963 O O . THR A 1 124 ? 5.254 14.305 -0.828 1 98.38 124 THR A O 1
ATOM 966 N N . PHE A 1 125 ? 6.238 13.469 0.952 1 97.94 125 PHE A N 1
ATOM 967 C CA . PHE A 1 125 ? 7.598 13.562 0.431 1 97.94 125 PHE A CA 1
ATOM 968 C C . PHE A 1 125 ? 8.438 12.375 0.88 1 97.94 125 PHE A C 1
ATOM 970 O O . PHE A 1 125 ? 8.094 11.703 1.857 1 97.94 125 PHE A O 1
ATOM 977 N N . THR A 1 126 ? 9.461 12.055 0.148 1 97.31 126 THR A N 1
ATOM 978 C CA . THR A 1 126 ? 10.344 10.938 0.465 1 97.31 126 THR A CA 1
ATOM 979 C C . THR A 1 126 ? 11.672 11.438 1.021 1 97.31 126 THR A C 1
ATOM 981 O O . THR A 1 126 ? 12.203 12.453 0.563 1 97.31 126 THR A O 1
ATOM 984 N N . SER A 1 127 ? 12.195 10.641 2.002 1 96.38 127 SER A N 1
ATOM 985 C CA . SER A 1 127 ? 13.398 11.078 2.713 1 96.38 127 SER A CA 1
ATOM 986 C C . SER A 1 127 ? 14.398 9.938 2.861 1 96.38 127 SER A C 1
ATOM 988 O O . SER A 1 127 ? 14.016 8.766 2.926 1 96.38 127 SER A O 1
ATOM 990 N N . LEU A 1 128 ? 15.703 10.32 2.916 1 97.19 128 LEU A N 1
ATOM 991 C CA . LEU A 1 128 ? 16.781 9.375 3.191 1 97.19 128 LEU A CA 1
ATOM 992 C C . LEU A 1 128 ? 17.438 9.688 4.531 1 97.19 128 LEU A C 1
ATOM 994 O O . LEU A 1 128 ? 18.594 9.289 4.766 1 97.19 128 LEU A O 1
ATOM 998 N N . ALA A 1 129 ? 16.688 10.359 5.352 1 96.69 129 ALA A N 1
ATOM 999 C CA . ALA A 1 129 ? 17.266 10.773 6.633 1 96.69 129 ALA A CA 1
ATOM 1000 C C . ALA A 1 129 ? 17.75 9.562 7.43 1 96.69 129 ALA A C 1
ATOM 1002 O O . ALA A 1 129 ? 18.578 9.688 8.32 1 96.69 129 ALA A O 1
ATOM 1003 N N . TYR A 1 130 ? 17.266 8.312 7.113 1 97.88 130 TYR A N 1
ATOM 1004 C CA . TYR A 1 130 ? 17.609 7.109 7.855 1 97.88 130 TYR A CA 1
ATOM 1005 C C . TYR A 1 130 ? 19 6.598 7.453 1 97.88 130 TYR A C 1
ATOM 1007 O O . TYR A 1 130 ? 19.594 5.781 8.156 1 97.88 130 TYR A O 1
ATOM 1015 N N . GLU A 1 131 ? 19.531 7.016 6.375 1 97.56 131 GLU A N 1
ATOM 1016 C CA . GLU A 1 131 ? 20.719 6.406 5.789 1 97.56 131 GLU A CA 1
ATOM 1017 C C . GLU A 1 131 ? 21.938 6.602 6.688 1 97.56 131 GLU A C 1
ATOM 1019 O O . GLU A 1 131 ? 22.703 5.664 6.918 1 97.56 131 GLU A O 1
ATOM 1024 N N . PRO A 1 132 ? 22.172 7.906 7.195 1 97.12 132 PRO A N 1
ATOM 1025 C CA . PRO A 1 132 ? 23.312 8.055 8.102 1 97.12 132 PRO A CA 1
ATOM 1026 C C . PRO A 1 132 ? 23.203 7.172 9.344 1 97.12 132 PRO A C 1
ATOM 1028 O O . PRO A 1 132 ? 24.219 6.699 9.859 1 97.12 132 PRO A O 1
ATOM 1031 N N . ILE A 1 133 ? 22 6.992 9.773 1 97.25 133 ILE A N 1
ATOM 1032 C CA . ILE A 1 133 ? 21.781 6.141 10.938 1 97.25 133 ILE A CA 1
ATOM 1033 C C . ILE A 1 133 ? 22.125 4.691 10.586 1 97.25 133 ILE A C 1
ATOM 1035 O O . ILE A 1 133 ? 22.812 4.008 11.344 1 97.25 133 ILE A O 1
ATOM 1039 N N . LEU A 1 134 ? 21.672 4.242 9.438 1 97.88 134 LEU A N 1
ATOM 1040 C CA . LEU A 1 134 ? 21.953 2.889 8.969 1 97.88 134 LEU A CA 1
ATOM 1041 C C . LEU A 1 134 ? 23.453 2.674 8.781 1 97.88 134 LEU A C 1
ATOM 1043 O O . LEU A 1 134 ? 24 1.657 9.211 1 97.88 134 LEU A O 1
ATOM 1047 N N . LYS A 1 135 ? 24.141 3.635 8.18 1 96.75 135 LYS A N 1
ATOM 1048 C CA . LYS A 1 135 ? 25.578 3.535 7.934 1 96.75 135 LYS A CA 1
ATOM 1049 C C . LYS A 1 135 ? 26.344 3.41 9.242 1 96.75 135 LYS A C 1
ATOM 1051 O O . LYS A 1 135 ? 27.266 2.596 9.344 1 96.75 135 LYS A O 1
ATOM 1056 N N . ARG A 1 136 ? 25.953 4.195 10.18 1 96.75 136 ARG A N 1
ATOM 1057 C CA . ARG A 1 136 ? 26.609 4.137 11.484 1 96.75 136 ARG A CA 1
ATOM 1058 C C . ARG A 1 136 ? 26.391 2.783 12.148 1 96.75 136 ARG A C 1
ATOM 1060 O O . ARG A 1 136 ? 27.297 2.227 12.75 1 96.75 136 ARG A O 1
ATOM 1067 N N . ALA A 1 137 ? 25.172 2.289 12.047 1 96.94 137 ALA A N 1
ATOM 1068 C CA . ALA A 1 137 ? 24.844 1.003 12.656 1 96.94 137 ALA A CA 1
ATOM 1069 C C . ALA A 1 137 ? 25.641 -0.13 12.008 1 96.94 137 ALA A C 1
ATOM 1071 O O . ALA A 1 137 ? 26.094 -1.049 12.695 1 96.94 137 ALA A O 1
ATOM 1072 N N . LEU A 1 138 ? 25.797 -0.052 10.75 1 95.56 138 LEU A N 1
ATOM 1073 C CA . LEU A 1 138 ? 26.531 -1.074 10.016 1 95.56 138 LEU A CA 1
ATOM 1074 C C . LEU A 1 138 ? 28.016 -1.063 10.398 1 95.56 138 LEU A C 1
ATOM 1076 O O . LEU A 1 138 ? 28.672 -2.105 10.391 1 95.56 138 LEU A O 1
ATOM 1080 N N . ALA A 1 139 ? 28.484 0.08 10.766 1 95.38 139 ALA A N 1
ATOM 1081 C CA . ALA A 1 139 ? 29.891 0.237 11.102 1 95.38 139 ALA A CA 1
ATOM 1082 C C . ALA A 1 139 ? 30.141 -0.012 12.586 1 95.38 139 ALA A C 1
ATOM 1084 O O . ALA A 1 139 ? 31.297 -0.13 13.023 1 95.38 139 ALA A O 1
ATOM 1085 N N . ALA A 1 140 ? 29.109 -0.109 13.273 1 94.75 140 ALA A N 1
ATOM 1086 C CA . ALA A 1 140 ? 29.234 -0.179 14.727 1 94.75 140 ALA A CA 1
ATOM 1087 C C . ALA A 1 140 ? 29.594 -1.594 15.18 1 94.75 140 ALA A C 1
ATOM 1089 O O . ALA A 1 140 ? 29.141 -2.572 14.578 1 94.75 140 ALA A O 1
ATOM 1090 N N . LYS A 1 141 ? 30.375 -1.649 16.25 1 90.56 141 LYS A N 1
ATOM 1091 C CA . LYS A 1 141 ? 30.578 -2.928 16.922 1 90.56 141 LYS A CA 1
ATOM 1092 C C . LYS A 1 141 ? 29.359 -3.312 17.75 1 90.56 141 LYS A C 1
ATOM 1094 O O . LYS A 1 141 ? 28.641 -2.443 18.266 1 90.56 141 LYS A O 1
ATOM 1099 N N . PRO A 1 142 ? 29.094 -4.648 17.828 1 86.44 142 PRO A N 1
ATOM 1100 C CA . PRO A 1 142 ? 27.953 -5.039 18.656 1 86.44 142 PRO A CA 1
ATOM 1101 C C . PRO A 1 142 ? 27.969 -4.383 20.031 1 86.44 142 PRO A C 1
ATOM 1103 O O . PRO A 1 142 ? 28.984 -4.434 20.734 1 86.44 142 PRO A O 1
ATOM 1106 N N . GLY A 1 143 ? 26.875 -3.674 20.344 1 88.69 143 GLY A N 1
ATOM 1107 C CA . GLY A 1 143 ? 26.75 -3.043 21.656 1 88.69 143 GLY A CA 1
ATOM 1108 C C . GLY A 1 143 ? 27.391 -1.671 21.719 1 88.69 143 GLY A C 1
ATOM 1109 O O . GLY A 1 143 ? 27.297 -0.985 22.734 1 88.69 143 GLY A O 1
ATOM 1110 N N . GLY A 1 144 ? 28.047 -1.315 20.781 1 89.5 144 GLY A N 1
ATOM 1111 C CA . GLY A 1 144 ? 28.703 -0.016 20.75 1 89.5 144 GLY A CA 1
ATOM 1112 C C . GLY A 1 144 ? 27.75 1.121 20.422 1 89.5 144 GLY A C 1
ATOM 1113 O O . GLY A 1 144 ? 26.562 0.896 20.172 1 89.5 144 GLY A O 1
ATOM 1114 N N . PRO A 1 145 ? 28.297 2.354 20.547 1 89.38 145 PRO A N 1
ATOM 1115 C CA . PRO A 1 145 ? 27.469 3.508 20.172 1 89.38 145 PRO A CA 1
ATOM 1116 C C . PRO A 1 145 ? 26.922 3.41 18.766 1 89.38 145 PRO A C 1
ATOM 1118 O O . PRO A 1 145 ? 27.656 3.066 17.828 1 89.38 145 PRO A O 1
ATOM 1121 N N . GLY A 1 146 ? 25.578 3.613 18.672 1 89.69 146 GLY A N 1
ATOM 1122 C CA . GLY A 1 146 ? 24.953 3.592 17.359 1 89.69 146 GLY A CA 1
ATOM 1123 C C . GLY A 1 146 ? 24.547 2.199 16.906 1 89.69 146 GLY A C 1
ATOM 1124 O O . GLY A 1 146 ? 23.969 2.027 15.828 1 89.69 146 GLY A O 1
ATOM 1125 N N . ALA A 1 147 ? 24.938 1.234 17.672 1 92.88 147 ALA A N 1
ATOM 1126 C CA . ALA A 1 147 ? 24.641 -0.146 17.297 1 92.88 147 ALA A CA 1
ATOM 1127 C C . ALA A 1 147 ? 23.125 -0.409 17.344 1 92.88 147 ALA A C 1
ATOM 1129 O O . ALA A 1 147 ? 22.406 0.222 18.109 1 92.88 147 ALA A O 1
ATOM 1130 N N . MET A 1 148 ? 22.656 -1.236 16.391 1 94.81 148 MET A N 1
ATOM 1131 C CA . MET A 1 148 ? 21.312 -1.795 16.344 1 94.81 148 MET A CA 1
ATOM 1132 C C . MET A 1 148 ? 21.328 -3.293 16.625 1 94.81 148 MET A C 1
ATOM 1134 O O . MET A 1 148 ? 22.359 -3.947 16.453 1 94.81 148 MET A O 1
ATOM 1138 N N . SER A 1 149 ? 20.156 -3.76 17.234 1 95.12 149 SER A N 1
ATOM 1139 C CA . SER A 1 149 ? 20.047 -5.215 17.297 1 95.12 149 SER A CA 1
ATOM 1140 C C . SER A 1 149 ? 20.219 -5.844 15.922 1 95.12 149 SER A C 1
ATOM 1142 O O . SER A 1 149 ? 19.906 -5.219 14.898 1 95.12 149 SER A O 1
ATOM 1144 N N . ALA A 1 150 ? 20.703 -7.039 15.922 1 95 150 ALA A N 1
ATOM 1145 C CA . ALA A 1 150 ? 20.922 -7.746 14.664 1 95 150 ALA A CA 1
ATOM 1146 C C . ALA A 1 150 ? 19.625 -7.82 13.844 1 95 150 ALA A C 1
ATOM 1148 O O . ALA A 1 150 ? 19.656 -7.637 12.625 1 95 150 ALA A O 1
ATOM 1149 N N . GLU A 1 151 ? 18.562 -8.016 14.516 1 94.88 151 GLU A N 1
ATOM 1150 C CA . GLU A 1 151 ? 17.266 -8.141 13.844 1 94.88 151 GLU A CA 1
ATOM 1151 C C . GLU A 1 151 ? 16.844 -6.816 13.219 1 94.88 151 GLU A C 1
ATOM 1153 O O . GLU A 1 151 ? 16.375 -6.781 12.078 1 94.88 151 GLU A O 1
ATOM 1158 N N . LYS A 1 152 ? 16.953 -5.797 13.969 1 95.81 152 LYS A N 1
ATOM 1159 C CA . LYS A 1 152 ? 16.594 -4.473 13.469 1 95.81 152 LYS A CA 1
ATOM 1160 C C . LYS A 1 152 ? 17.484 -4.062 12.297 1 95.81 152 LYS A C 1
ATOM 1162 O O . LYS A 1 152 ? 17 -3.539 11.297 1 95.81 152 LYS A O 1
ATOM 1167 N N . LEU A 1 153 ? 18.797 -4.285 12.453 1 97.12 153 LEU A N 1
ATOM 1168 C CA . LEU A 1 153 ? 19.75 -3.951 11.398 1 97.12 153 LEU A CA 1
ATOM 1169 C C . LEU A 1 153 ? 19.406 -4.695 10.109 1 97.12 153 LEU A C 1
ATOM 1171 O O . LEU A 1 153 ? 19.453 -4.117 9.023 1 97.12 153 LEU A O 1
ATOM 1175 N N . ALA A 1 154 ? 19.047 -5.941 10.242 1 96.62 154 ALA A N 1
ATOM 1176 C CA . ALA A 1 154 ? 18.688 -6.75 9.086 1 96.62 154 ALA A CA 1
ATOM 1177 C C . ALA A 1 154 ? 17.453 -6.195 8.391 1 96.62 154 ALA A C 1
ATOM 1179 O O . ALA A 1 154 ? 17.406 -6.145 7.156 1 96.62 154 ALA A O 1
ATOM 1180 N N . ARG A 1 155 ? 16.484 -5.738 9.148 1 97.44 155 ARG A N 1
ATOM 1181 C CA . ARG A 1 155 ? 15.266 -5.172 8.578 1 97.44 155 ARG A CA 1
ATOM 1182 C C . ARG A 1 155 ? 15.562 -3.871 7.836 1 97.44 155 ARG A C 1
ATOM 1184 O O . ARG A 1 155 ? 15.07 -3.654 6.727 1 97.44 155 ARG A O 1
ATOM 1191 N N . TRP A 1 156 ? 16.375 -3.018 8.453 1 98.19 156 TRP A N 1
ATOM 1192 C CA . TRP A 1 156 ? 16.703 -1.735 7.836 1 98.19 156 TRP A CA 1
ATOM 1193 C C . TRP A 1 156 ? 17.484 -1.936 6.543 1 98.19 156 TRP A C 1
ATOM 1195 O O . TRP A 1 156 ? 17.25 -1.245 5.551 1 98.19 156 TRP A O 1
ATOM 1205 N N . GLN A 1 157 ? 18.406 -2.891 6.645 1 97.31 157 GLN A N 1
ATOM 1206 C CA . GLN A 1 157 ? 19.188 -3.193 5.445 1 97.31 157 GLN A CA 1
ATOM 1207 C C . GLN A 1 157 ? 18.297 -3.74 4.336 1 97.31 157 GLN A C 1
ATOM 1209 O O . GLN A 1 157 ? 18.438 -3.355 3.172 1 97.31 157 GLN A O 1
ATOM 1214 N N . ALA A 1 158 ? 17.406 -4.598 4.684 1 98.19 158 ALA A N 1
ATOM 1215 C CA . ALA A 1 158 ? 16.484 -5.176 3.703 1 98.19 158 ALA A CA 1
ATOM 1216 C C . ALA A 1 158 ? 15.609 -4.098 3.074 1 98.19 158 ALA A C 1
ATOM 1218 O O . ALA A 1 158 ? 15.281 -4.168 1.886 1 98.19 158 ALA A O 1
ATOM 1219 N N . ALA A 1 159 ? 15.195 -3.133 3.863 1 98.12 159 ALA A N 1
ATOM 1220 C CA . ALA A 1 159 ? 14.406 -2.02 3.34 1 98.12 159 ALA A CA 1
ATOM 1221 C C . ALA A 1 159 ? 15.242 -1.146 2.41 1 98.12 159 ALA A C 1
ATOM 1223 O O . ALA A 1 159 ? 14.781 -0.734 1.347 1 98.12 159 ALA A O 1
ATOM 1224 N N . HIS A 1 160 ? 16.453 -0.937 2.852 1 97.62 160 HIS A N 1
ATOM 1225 C CA . HIS A 1 160 ? 17.375 -0.129 2.059 1 97.62 160 HIS A CA 1
ATOM 1226 C C . HIS A 1 160 ? 17.672 -0.785 0.714 1 97.62 160 HIS A C 1
ATOM 1228 O O . HIS A 1 160 ? 17.891 -0.095 -0.283 1 97.62 160 HIS A O 1
ATOM 1234 N N . ASP A 1 161 ? 17.531 -2.102 0.636 1 95.56 161 ASP A N 1
ATOM 1235 C CA . ASP A 1 161 ? 17.906 -2.879 -0.541 1 95.56 161 ASP A CA 1
ATOM 1236 C C . ASP A 1 161 ? 16.766 -2.953 -1.539 1 95.56 161 ASP A C 1
ATOM 1238 O O . ASP A 1 161 ? 16.875 -3.586 -2.59 1 95.56 161 ASP A O 1
ATOM 1242 N N . ARG A 1 162 ? 15.703 -2.246 -1.344 1 96.94 162 ARG A N 1
ATOM 1243 C CA . ARG A 1 162 ? 14.562 -2.246 -2.248 1 96.94 162 ARG A CA 1
ATOM 1244 C C . ARG A 1 162 ? 14.945 -1.711 -3.623 1 96.94 162 ARG A C 1
ATOM 1246 O O . ARG A 1 162 ? 14.391 -2.135 -4.641 1 96.94 162 ARG A O 1
ATOM 1253 N N . ILE A 1 163 ? 15.82 -0.718 -3.578 1 96.62 163 ILE A N 1
ATOM 1254 C CA . ILE A 1 163 ? 16.219 -0.097 -4.836 1 96.62 163 ILE A CA 1
ATOM 1255 C C . ILE A 1 163 ? 17.703 0.259 -4.781 1 96.62 163 ILE A C 1
ATOM 1257 O O . ILE A 1 163 ? 18.312 0.24 -3.709 1 96.62 163 ILE A O 1
ATOM 1261 N N . SER A 1 164 ? 18.297 0.588 -5.902 1 95.94 164 SER A N 1
ATOM 1262 C CA . SER A 1 164 ? 19.719 0.906 -5.988 1 95.94 164 SER A CA 1
ATOM 1263 C C . SER A 1 164 ? 20.016 2.289 -5.418 1 95.94 164 SER A C 1
ATOM 1265 O O . SER A 1 164 ? 19.094 3.084 -5.203 1 95.94 164 SER A O 1
ATOM 1267 N N . ASP A 1 165 ? 21.297 2.584 -5.184 1 96.06 165 ASP A N 1
ATOM 1268 C CA . ASP A 1 165 ? 21.703 3.898 -4.707 1 96.06 165 ASP A CA 1
ATOM 1269 C C . ASP A 1 165 ? 21.281 4.996 -5.676 1 96.06 165 ASP A C 1
ATOM 1271 O O . ASP A 1 165 ? 20.766 6.039 -5.254 1 96.06 165 ASP A O 1
ATOM 1275 N N . ALA A 1 166 ? 21.484 4.719 -6.949 1 96.38 166 ALA A N 1
ATOM 1276 C CA . ALA A 1 166 ? 21.109 5.695 -7.969 1 96.38 166 ALA A CA 1
ATOM 1277 C C . ALA A 1 166 ? 19.609 5.953 -7.965 1 96.38 166 ALA A C 1
ATOM 1279 O O . ALA A 1 166 ? 19.172 7.102 -8.078 1 96.38 166 ALA A O 1
ATOM 1280 N N . GLN A 1 167 ? 18.844 4.934 -7.82 1 96.31 167 GLN A N 1
ATOM 1281 C CA . GLN A 1 167 ? 17.391 5.062 -7.777 1 96.31 167 GLN A CA 1
ATOM 1282 C C . GLN A 1 167 ? 16.938 5.809 -6.523 1 96.31 167 GLN A C 1
ATOM 1284 O O . GLN A 1 167 ? 15.992 6.594 -6.57 1 96.31 167 GLN A O 1
ATOM 1289 N N . ARG A 1 168 ? 17.578 5.559 -5.398 1 96.81 168 ARG A N 1
ATOM 1290 C CA . ARG A 1 168 ? 17.234 6.234 -4.152 1 96.81 168 ARG A CA 1
ATOM 1291 C C . ARG A 1 168 ? 17.438 7.742 -4.277 1 96.81 168 ARG A C 1
ATOM 1293 O O . ARG A 1 168 ? 16.594 8.523 -3.838 1 96.81 168 ARG A O 1
ATOM 1300 N N . LYS A 1 169 ? 18.516 8.141 -4.855 1 94.38 169 LYS A N 1
ATOM 1301 C CA . LYS A 1 169 ? 18.781 9.562 -5.059 1 94.38 169 LYS A CA 1
ATOM 1302 C C . LYS A 1 169 ? 17.719 10.203 -5.938 1 94.38 169 LYS A C 1
ATOM 1304 O O . LYS A 1 169 ? 17.281 11.328 -5.68 1 94.38 169 LYS A O 1
ATOM 1309 N N . LYS A 1 170 ? 17.297 9.445 -6.918 1 94.38 170 LYS A N 1
ATOM 1310 C CA . LYS A 1 170 ? 16.297 9.945 -7.852 1 94.38 170 LYS A CA 1
ATOM 1311 C C . LYS A 1 170 ? 14.922 10 -7.195 1 94.38 170 LYS A C 1
ATOM 1313 O O . LYS A 1 170 ? 14.07 10.805 -7.59 1 94.38 170 LYS A O 1
ATOM 1318 N N . ASP A 1 171 ? 14.742 9.18 -6.148 1 95.75 171 ASP A N 1
ATOM 1319 C CA . ASP A 1 171 ? 13.414 9.039 -5.559 1 95.75 171 ASP A CA 1
ATOM 1320 C C . ASP A 1 171 ? 13.219 10.016 -4.406 1 95.75 171 ASP A C 1
ATOM 1322 O O . ASP A 1 171 ? 12.164 10.031 -3.768 1 95.75 171 ASP A O 1
ATOM 1326 N N . ILE A 1 172 ? 14.195 10.82 -4.102 1 95.94 172 ILE A N 1
ATOM 1327 C CA . ILE A 1 172 ? 13.992 11.938 -3.18 1 95.94 172 ILE A CA 1
ATOM 1328 C C . ILE A 1 172 ? 13.117 13 -3.834 1 95.94 172 ILE A C 1
ATOM 1330 O O . ILE A 1 172 ? 13.453 13.523 -4.895 1 95.94 172 ILE A O 1
ATOM 1334 N N . GLY A 1 173 ? 11.969 13.234 -3.242 1 95.25 173 GLY A N 1
ATOM 1335 C CA . GLY A 1 173 ? 11.094 14.203 -3.883 1 95.25 173 GLY A CA 1
ATOM 1336 C C . GLY A 1 173 ? 9.797 14.414 -3.137 1 95.25 173 GLY A C 1
ATOM 1337 O O . GLY A 1 173 ? 9.688 14.078 -1.953 1 95.25 173 GLY A O 1
ATOM 1338 N N . ARG A 1 174 ? 8.93 15.203 -3.736 1 97.38 174 ARG A N 1
ATOM 1339 C CA . ARG A 1 174 ? 7.582 15.555 -3.297 1 97.38 174 ARG A CA 1
ATOM 1340 C C . ARG A 1 174 ? 6.527 14.969 -4.23 1 97.38 174 ARG A C 1
ATOM 1342 O O . ARG A 1 174 ? 6.652 15.062 -5.453 1 97.38 174 ARG A O 1
ATOM 1349 N N . TRP A 1 175 ? 5.555 14.359 -3.584 1 97.81 175 TRP A N 1
ATOM 1350 C CA . TRP A 1 175 ? 4.664 13.547 -4.406 1 97.81 175 TRP A CA 1
ATOM 1351 C C . TRP A 1 175 ? 3.203 13.828 -4.059 1 97.81 175 TRP A C 1
ATOM 1353 O O . TRP A 1 175 ? 2.898 14.297 -2.959 1 97.81 175 TRP A O 1
ATOM 1363 N N . MET A 1 176 ? 2.371 13.523 -5.039 1 98.38 176 MET A N 1
ATOM 1364 C CA . MET A 1 176 ? 0.92 13.617 -4.898 1 98.38 176 MET A CA 1
ATOM 1365 C C . MET A 1 176 ? 0.231 12.438 -5.578 1 98.38 176 MET A C 1
ATOM 1367 O O . MET A 1 176 ? 0.651 12.008 -6.652 1 98.38 176 MET A O 1
ATOM 1371 N N . VAL A 1 177 ? -0.758 11.875 -4.91 1 98.56 177 VAL A N 1
ATOM 1372 C CA . VAL A 1 177 ? -1.67 10.938 -5.551 1 98.56 177 VAL A CA 1
ATOM 1373 C C . VAL A 1 177 ? -3.09 11.492 -5.531 1 98.56 177 VAL A C 1
ATOM 1375 O O . VAL A 1 177 ? -3.408 12.367 -4.719 1 98.56 177 VAL A O 1
ATOM 1378 N N . ARG A 1 178 ? -3.904 11 -6.414 1 98.69 178 ARG A N 1
ATOM 1379 C CA . ARG A 1 178 ? -5.242 11.539 -6.625 1 98.69 178 ARG A CA 1
ATOM 1380 C C . ARG A 1 178 ? -6.277 10.422 -6.719 1 98.69 178 ARG A C 1
ATOM 1382 O O . ARG A 1 178 ? -6.016 9.375 -7.32 1 98.69 178 ARG A O 1
ATOM 1389 N N . SER A 1 179 ? -7.371 10.617 -6.16 1 98.81 179 SER A N 1
ATOM 1390 C CA . SER A 1 179 ? -8.531 9.75 -6.348 1 98.81 179 SER A CA 1
ATOM 1391 C C . SER A 1 179 ? -9.703 10.523 -6.941 1 98.81 179 SER A C 1
ATOM 1393 O O . SER A 1 179 ? -10.078 11.578 -6.43 1 98.81 179 SER A O 1
ATOM 1395 N N . ASP A 1 180 ? -10.297 9.969 -7.938 1 98.44 180 ASP A N 1
ATOM 1396 C CA . ASP A 1 180 ? -11.477 10.562 -8.562 1 98.44 180 ASP A CA 1
ATOM 1397 C C . ASP A 1 180 ? -12.719 9.719 -8.297 1 98.44 180 ASP A C 1
ATOM 1399 O O . ASP A 1 180 ? -13.773 9.953 -8.898 1 98.44 180 ASP A O 1
ATOM 1403 N N . ASP A 1 181 ? -12.625 8.711 -7.41 1 97.56 181 ASP A N 1
ATOM 1404 C CA . ASP A 1 181 ? -13.734 7.801 -7.152 1 97.56 181 ASP A CA 1
ATOM 1405 C C . ASP A 1 181 ? -13.938 7.598 -5.652 1 97.56 181 ASP A C 1
ATOM 1407 O O . ASP A 1 181 ? -14.102 6.469 -5.188 1 97.56 181 ASP A O 1
ATOM 1411 N N . ASP A 1 182 ? -13.844 8.68 -4.926 1 97.06 182 ASP A N 1
ATOM 1412 C CA . ASP A 1 182 ? -14.164 8.742 -3.506 1 97.06 182 ASP A CA 1
ATOM 1413 C C . ASP A 1 182 ? -13.195 7.895 -2.686 1 97.06 182 ASP A C 1
ATOM 1415 O O . ASP A 1 182 ? -13.602 7.246 -1.715 1 97.06 182 ASP A O 1
ATOM 1419 N N . GLY A 1 183 ? -11.977 7.812 -3.111 1 97.12 183 GLY A N 1
ATOM 1420 C CA . GLY A 1 183 ? -10.93 7.168 -2.334 1 97.12 183 GLY A CA 1
ATOM 1421 C C . GLY A 1 183 ? -10.891 5.66 -2.525 1 97.12 183 GLY A C 1
ATOM 1422 O O . GLY A 1 183 ? -10.227 4.953 -1.764 1 97.12 183 GLY A O 1
ATOM 1423 N N . VAL A 1 184 ? -11.609 5.156 -3.557 1 97.19 184 VAL A N 1
ATOM 1424 C CA . VAL A 1 184 ? -11.57 3.723 -3.826 1 97.19 184 VAL A CA 1
ATOM 1425 C C . VAL A 1 184 ? -10.242 3.355 -4.488 1 97.19 184 VAL A C 1
ATOM 1427 O O . VAL A 1 184 ? -9.594 2.385 -4.09 1 97.19 184 VAL A O 1
ATOM 1430 N N . THR A 1 185 ? -9.859 4.094 -5.453 1 97.38 185 THR A N 1
ATOM 1431 C CA . THR A 1 185 ? -8.562 3.91 -6.102 1 97.38 185 THR A CA 1
ATOM 1432 C C . THR A 1 185 ? -7.781 5.219 -6.129 1 97.38 185 THR A C 1
ATOM 1434 O O . THR A 1 185 ? -8.359 6.297 -5.98 1 97.38 185 THR A O 1
ATOM 1437 N N . PHE A 1 186 ? -6.512 5.105 -6.242 1 98.31 186 PHE A N 1
ATOM 1438 C CA . PHE A 1 186 ? -5.629 6.262 -6.344 1 98.31 186 PHE A CA 1
ATOM 1439 C C . PHE A 1 186 ? -4.719 6.141 -7.559 1 98.31 186 PHE A C 1
ATOM 1441 O O . PHE A 1 186 ? -4.379 5.031 -7.98 1 98.31 186 PHE A O 1
ATOM 1448 N N . SER A 1 187 ? -4.324 7.27 -8.031 1 97.94 187 SER A N 1
ATOM 1449 C CA . SER A 1 187 ? -3.434 7.355 -9.18 1 97.94 187 SER A CA 1
ATOM 1450 C C . SER A 1 187 ? -2.008 6.969 -8.805 1 97.94 187 SER A C 1
ATOM 1452 O O . SER A 1 187 ? -1.686 6.836 -7.621 1 97.94 187 SER A O 1
ATOM 1454 N N . ALA A 1 188 ? -1.235 6.801 -9.852 1 97 188 ALA A N 1
ATOM 1455 C CA . ALA A 1 188 ? 0.205 6.824 -9.609 1 97 188 ALA A CA 1
ATOM 1456 C C . ALA A 1 188 ? 0.642 8.172 -9.039 1 97 188 ALA A C 1
ATOM 1458 O O . ALA A 1 188 ? -0.025 9.188 -9.25 1 97 188 ALA A O 1
ATOM 1459 N N . ARG A 1 189 ? 1.744 8.094 -8.352 1 97.38 189 ARG A N 1
ATOM 1460 C CA . ARG A 1 189 ? 2.207 9.352 -7.777 1 97.38 189 ARG A CA 1
ATOM 1461 C C . ARG A 1 189 ? 2.775 10.266 -8.859 1 97.38 189 ARG A C 1
ATOM 1463 O O . ARG A 1 189 ? 3.363 9.797 -9.836 1 97.38 189 ARG A O 1
ATOM 1470 N N . THR A 1 190 ? 2.555 11.523 -8.688 1 96.56 190 THR A N 1
ATOM 1471 C CA . THR A 1 190 ? 3.129 12.562 -9.539 1 96.56 190 THR A CA 1
ATOM 1472 C C . THR A 1 190 ? 3.947 13.547 -8.703 1 96.56 190 THR A C 1
ATOM 1474 O O . THR A 1 190 ? 3.791 13.609 -7.48 1 96.56 190 THR A O 1
ATOM 1477 N N . ASN A 1 191 ? 4.773 14.266 -9.367 1 95.12 191 ASN A N 1
ATOM 1478 C CA . ASN A 1 191 ? 5.621 15.25 -8.695 1 95.12 191 ASN A CA 1
ATOM 1479 C C . ASN A 1 191 ? 4.816 16.453 -8.219 1 95.12 191 ASN A C 1
ATOM 1481 O O . ASN A 1 191 ? 3.93 16.938 -8.93 1 95.12 191 ASN A O 1
ATOM 1485 N N . CYS A 1 192 ? 5.16 16.859 -7.031 1 95.31 192 CYS A N 1
ATOM 1486 C CA . CYS A 1 192 ? 4.645 18.125 -6.492 1 95.31 192 CYS A CA 1
ATOM 1487 C C . CYS A 1 192 ? 5.734 19.188 -6.461 1 95.31 192 CYS A C 1
ATOM 1489 O O . CYS A 1 192 ? 6.906 18.875 -6.234 1 95.31 192 CYS A O 1
ATOM 1491 N N . LEU A 1 193 ? 5.336 20.406 -6.633 1 96.81 193 LEU A N 1
ATOM 1492 C CA . LEU A 1 193 ? 6.301 21.516 -6.652 1 96.81 193 LEU A CA 1
ATOM 1493 C C . LEU A 1 193 ? 6.832 21.797 -5.254 1 96.81 193 LEU A C 1
ATOM 1495 O O . LEU A 1 193 ? 8.016 22.094 -5.082 1 96.81 193 LEU A O 1
ATOM 1499 N N . VAL A 1 194 ? 5.957 21.703 -4.301 1 98 194 VAL A N 1
ATOM 1500 C CA . VAL A 1 194 ? 6.297 21.953 -2.902 1 98 194 VAL A CA 1
ATOM 1501 C C . VAL A 1 194 ? 5.676 20.859 -2.027 1 98 194 VAL A C 1
ATOM 1503 O O . VAL A 1 194 ? 4.863 20.062 -2.498 1 98 194 VAL A O 1
ATOM 1506 N N . ASP A 1 195 ? 6.129 20.828 -0.868 1 97.25 195 ASP A N 1
ATOM 1507 C CA . ASP A 1 195 ? 5.492 19.984 0.138 1 97.25 195 ASP A CA 1
ATOM 1508 C C . ASP A 1 195 ? 5.406 20.703 1.483 1 97.25 195 ASP A C 1
ATOM 1510 O O . ASP A 1 195 ? 6.27 21.531 1.812 1 97.25 195 ASP A O 1
ATOM 1514 N N . SER A 1 196 ? 4.441 20.422 2.111 1 97.69 196 SER A N 1
ATOM 1515 C CA . SER A 1 196 ? 4.199 20.844 3.488 1 97.69 196 SER A CA 1
ATOM 1516 C C . SER A 1 196 ? 3.18 19.938 4.172 1 97.69 196 SER A C 1
ATOM 1518 O O . SER A 1 196 ? 2.262 19.438 3.527 1 97.69 196 SER A O 1
ATOM 1520 N N . PRO A 1 197 ? 3.385 19.75 5.461 1 95.44 197 PRO A N 1
ATOM 1521 C CA . PRO A 1 197 ? 2.34 19 6.16 1 95.44 197 PRO A CA 1
ATOM 1522 C C . PRO A 1 197 ? 0.945 19.578 5.93 1 95.44 197 PRO A C 1
ATOM 1524 O O . PRO A 1 197 ? 0.808 20.766 5.629 1 95.44 197 PRO A O 1
ATOM 1527 N N . HIS A 1 198 ? -0.08 18.766 6.066 1 97.31 198 HIS A N 1
ATOM 1528 C CA . HIS A 1 198 ? -1.509 19.047 5.992 1 97.31 198 HIS A CA 1
ATOM 1529 C C . HIS A 1 198 ? -1.962 19.219 4.547 1 97.31 198 HIS A C 1
ATOM 1531 O O . HIS A 1 198 ? -3.154 19.109 4.246 1 97.31 198 HIS A O 1
ATOM 1537 N N . GLY A 1 199 ? -1.061 19.625 3.596 1 98.06 199 GLY A N 1
ATOM 1538 C CA . GLY A 1 199 ? -1.42 19.609 2.186 1 98.06 199 GLY A CA 1
ATOM 1539 C C . GLY A 1 199 ? -1.975 20.938 1.691 1 98.06 199 GLY A C 1
ATOM 1540 O O . GLY A 1 199 ? -1.876 21.953 2.379 1 98.06 199 GLY A O 1
ATOM 1541 N N . PRO A 1 200 ? -2.486 20.984 0.489 1 98.81 200 PRO A N 1
ATOM 1542 C CA . PRO A 1 200 ? -3.064 22.188 -0.111 1 98.81 200 PRO A CA 1
ATOM 1543 C C . PRO A 1 200 ? -4.379 22.594 0.543 1 98.81 200 PRO A C 1
ATOM 1545 O O . PRO A 1 200 ? -4.984 21.812 1.277 1 98.81 200 PRO A O 1
ATOM 1548 N N . ILE A 1 201 ? -4.73 23.797 0.213 1 98.81 201 ILE A N 1
ATOM 1549 C CA . ILE A 1 201 ? -6.02 24.297 0.671 1 98.81 201 ILE A CA 1
ATOM 1550 C C . ILE A 1 201 ? -6.898 24.641 -0.532 1 98.81 201 ILE A C 1
ATOM 1552 O O . ILE A 1 201 ? -6.391 24.984 -1.604 1 98.81 201 ILE A O 1
ATOM 1556 N N . LEU A 1 202 ? -8.148 24.5 -0.337 1 98.81 202 LEU A N 1
ATOM 1557 C CA . LEU A 1 202 ? -9.141 24.875 -1.335 1 98.81 202 LEU A CA 1
ATOM 1558 C C . LEU A 1 202 ? -9.703 26.266 -1.042 1 98.81 202 LEU A C 1
ATOM 1560 O O . LEU A 1 202 ? -10.25 26.5 0.039 1 98.81 202 LEU A O 1
ATOM 1564 N N . LEU A 1 203 ? -9.562 27.172 -1.979 1 98.75 203 LEU A N 1
ATOM 1565 C CA . LEU A 1 203 ? -10.102 28.516 -1.836 1 98.75 203 LEU A CA 1
ATOM 1566 C C . LEU A 1 203 ? -11.57 28.547 -2.238 1 98.75 203 LEU A C 1
ATOM 1568 O O . LEU A 1 203 ? -12.055 27.656 -2.926 1 98.75 203 LEU A O 1
ATOM 1572 N N . SER A 1 204 ? -12.227 29.625 -1.876 1 97.56 204 SER A N 1
ATOM 1573 C CA . SER A 1 204 ? -13.648 29.797 -2.158 1 97.56 204 SER A CA 1
ATOM 1574 C C . SER A 1 204 ? -13.906 29.906 -3.656 1 97.56 204 SER A C 1
ATOM 1576 O O . SER A 1 204 ? -15 29.594 -4.129 1 97.56 204 SER A O 1
ATOM 1578 N N . ASP A 1 205 ? -12.906 30.281 -4.434 1 97.75 205 ASP A N 1
ATOM 1579 C CA . ASP A 1 205 ? -13.102 30.469 -5.871 1 97.75 205 ASP A CA 1
ATOM 1580 C C . ASP A 1 205 ? -12.781 29.188 -6.637 1 97.75 205 ASP A C 1
ATOM 1582 O O . ASP A 1 205 ? -12.742 29.188 -7.867 1 97.75 205 ASP A O 1
ATOM 1586 N N . GLY A 1 206 ? -12.453 28.141 -5.914 1 98.12 206 GLY A N 1
ATOM 1587 C CA . GLY A 1 206 ? -12.25 26.844 -6.531 1 98.12 206 GLY A CA 1
ATOM 1588 C C . GLY A 1 206 ? -10.789 26.531 -6.797 1 98.12 206 GLY A C 1
ATOM 1589 O O . GLY A 1 206 ? -10.43 25.391 -7.078 1 98.12 206 GLY A O 1
ATOM 1590 N N . ARG A 1 207 ? -9.914 27.562 -6.715 1 98.69 207 ARG A N 1
ATOM 1591 C CA . ARG A 1 207 ? -8.484 27.312 -6.875 1 98.69 207 ARG A CA 1
ATOM 1592 C C . ARG A 1 207 ? -7.922 26.547 -5.688 1 98.69 207 ARG A C 1
ATOM 1594 O O . ARG A 1 207 ? -8.43 26.672 -4.57 1 98.69 207 ARG A O 1
ATOM 1601 N N . LEU A 1 208 ? -6.895 25.781 -5.988 1 98.88 208 LEU A N 1
ATOM 1602 C CA . LEU A 1 208 ? -6.098 25.188 -4.922 1 98.88 208 LEU A CA 1
ATOM 1603 C C . LEU A 1 208 ? -4.773 25.922 -4.758 1 98.88 208 LEU A C 1
ATOM 1605 O O . LEU A 1 208 ? -4.109 26.234 -5.746 1 98.88 208 LEU A O 1
ATOM 1609 N N . LEU A 1 209 ? -4.441 26.219 -3.506 1 98.94 209 LEU A N 1
ATOM 1610 C CA . LEU A 1 209 ? -3.115 26.734 -3.174 1 98.94 209 LEU A CA 1
ATOM 1611 C C . LEU A 1 209 ? -2.367 25.75 -2.273 1 98.94 209 LEU A C 1
ATOM 1613 O O . LEU A 1 209 ? -2.961 25.156 -1.375 1 98.94 209 LEU A O 1
ATOM 1617 N N . TYR A 1 210 ? -1.109 25.641 -2.541 1 98.81 210 TYR A N 1
ATOM 1618 C CA . TYR A 1 210 ? -0.237 24.812 -1.719 1 98.81 210 TYR A CA 1
ATOM 1619 C C . TYR A 1 210 ? 0.975 25.594 -1.238 1 98.81 210 TYR A C 1
ATOM 1621 O O . TYR A 1 210 ? 2.041 25.547 -1.857 1 98.81 210 TYR A O 1
ATOM 1629 N N . PRO A 1 211 ? 0.819 26.281 -0.099 1 98.75 211 PRO A N 1
ATOM 1630 C CA . PRO A 1 211 ? 2.021 26.875 0.495 1 98.75 211 PRO A CA 1
ATOM 1631 C C . PRO A 1 211 ? 3.01 25.812 0.991 1 98.75 211 PRO A C 1
ATOM 1633 O O . PRO A 1 211 ? 2.629 24.906 1.735 1 98.75 211 PRO A O 1
ATOM 1636 N N . GLY A 1 212 ? 4.215 25.906 0.503 1 98.31 212 GLY A N 1
ATOM 1637 C CA . GLY A 1 212 ? 5.184 24.906 0.909 1 98.31 212 GLY A CA 1
ATOM 1638 C C . GLY A 1 212 ? 6.609 25.25 0.526 1 98.31 212 GLY A C 1
ATOM 1639 O O . GLY A 1 212 ? 6.934 26.422 0.339 1 98.31 212 GLY A O 1
ATOM 1640 N N . LYS A 1 213 ? 7.422 24.281 0.637 1 97.25 213 LYS A N 1
ATOM 1641 C CA . LYS A 1 213 ? 8.859 24.375 0.383 1 97.25 213 LYS A CA 1
ATOM 1642 C C . LYS A 1 213 ? 9.312 23.281 -0.587 1 97.25 213 LYS A C 1
ATOM 1644 O O . LYS A 1 213 ? 8.734 22.203 -0.624 1 97.25 213 LYS A O 1
ATOM 1649 N N . GLU A 1 214 ? 10.273 23.641 -1.434 1 94.56 214 GLU A N 1
ATOM 1650 C CA . GLU A 1 214 ? 10.945 22.609 -2.213 1 94.56 214 GLU A CA 1
ATOM 1651 C C . GLU A 1 214 ? 11.797 21.703 -1.319 1 94.56 214 GLU A C 1
ATOM 1653 O O . GLU A 1 214 ? 13.023 21.656 -1.478 1 94.56 214 GLU A O 1
ATOM 1658 N N . VAL A 1 215 ? 11.141 20.969 -0.549 1 84.19 215 VAL A N 1
ATOM 1659 C CA . VAL A 1 215 ? 11.781 20.188 0.498 1 84.19 215 VAL A CA 1
ATOM 1660 C C . VAL A 1 215 ? 12.875 19.312 -0.108 1 84.19 215 VAL A C 1
ATOM 1662 O O . VAL A 1 215 ? 12.695 18.734 -1.179 1 84.19 215 VAL A O 1
ATOM 1665 N N . LEU A 1 216 ? 14.031 19.234 0.558 1 81.31 216 LEU A N 1
ATOM 1666 C CA . LEU A 1 216 ? 15.188 18.375 0.33 1 81.31 216 LEU A CA 1
ATOM 1667 C C . LEU A 1 216 ? 15.977 18.828 -0.893 1 81.31 216 LEU A C 1
ATOM 1669 O O . LEU A 1 216 ? 16.812 18.094 -1.414 1 81.31 216 LEU A O 1
ATOM 1673 N N . LYS A 1 217 ? 15.633 19.938 -1.459 1 84.12 217 LYS A N 1
ATOM 1674 C CA . LYS A 1 217 ? 16.484 20.578 -2.461 1 84.12 217 LYS A CA 1
ATOM 1675 C C . LYS A 1 217 ? 17.438 21.578 -1.816 1 84.12 217 LYS A C 1
ATOM 1677 O O . LYS A 1 217 ? 17.062 22.281 -0.879 1 84.12 217 LYS A O 1
ATOM 1682 N N . PRO A 1 218 ? 18.625 21.5 -2.469 1 84.5 218 PRO A N 1
ATOM 1683 C CA . PRO A 1 218 ? 19.484 22.609 -2.043 1 84.5 218 PRO A CA 1
ATOM 1684 C C . PRO A 1 218 ? 18.906 23.969 -2.396 1 84.5 218 PRO A C 1
ATOM 1686 O O . PRO A 1 218 ? 18.297 24.141 -3.451 1 84.5 218 PRO A O 1
ATOM 1689 N N . ASP A 1 219 ? 19.016 24.984 -1.641 1 88.25 219 ASP A N 1
ATOM 1690 C CA . ASP A 1 219 ? 18.469 26.328 -1.85 1 88.25 219 ASP A CA 1
ATOM 1691 C C . ASP A 1 219 ? 16.969 26.281 -2.111 1 88.25 219 ASP A C 1
ATOM 1693 O O . ASP A 1 219 ? 16.484 26.844 -3.096 1 88.25 219 ASP A O 1
ATOM 1697 N N . ALA A 1 220 ? 16.344 25.578 -1.284 1 91.56 220 ALA A N 1
ATOM 1698 C CA . ALA A 1 220 ? 14.914 25.312 -1.417 1 91.56 220 ALA A CA 1
ATOM 1699 C C . ALA A 1 220 ? 14.117 26.609 -1.466 1 91.56 220 ALA A C 1
ATOM 1701 O O . ALA A 1 220 ? 14.32 27.516 -0.642 1 91.56 220 ALA A O 1
ATOM 1702 N N . ARG A 1 221 ? 13.227 26.641 -2.432 1 93.69 221 ARG A N 1
ATOM 1703 C CA . ARG A 1 221 ? 12.258 27.734 -2.539 1 93.69 221 ARG A CA 1
ATOM 1704 C C . ARG A 1 221 ? 11.133 27.562 -1.523 1 93.69 221 ARG A C 1
ATOM 1706 O O . ARG A 1 221 ? 10.648 26.453 -1.302 1 93.69 221 ARG A O 1
ATOM 1713 N N . VAL A 1 222 ? 10.852 28.625 -0.775 1 98.12 222 VAL A N 1
ATOM 1714 C CA . VAL A 1 222 ? 9.625 28.703 0.008 1 98.12 222 VAL A CA 1
ATOM 1715 C C . VAL A 1 222 ? 8.57 29.5 -0.764 1 98.12 222 VAL A C 1
ATOM 1717 O O . VAL A 1 222 ? 8.75 30.688 -1.028 1 98.12 222 VAL A O 1
ATOM 1720 N N . ALA A 1 223 ? 7.508 28.766 -1.204 1 98.44 223 ALA A N 1
ATOM 1721 C CA . ALA A 1 223 ? 6.621 29.359 -2.211 1 98.44 223 ALA A CA 1
ATOM 1722 C C . ALA A 1 223 ? 5.203 28.797 -2.08 1 98.44 223 ALA A C 1
ATOM 1724 O O . ALA A 1 223 ? 4.926 27.984 -1.195 1 98.44 223 ALA A O 1
ATOM 1725 N N . VAL A 1 224 ? 4.367 29.406 -2.859 1 98.81 224 VAL A N 1
ATOM 1726 C CA . VAL A 1 224 ? 2.988 28.938 -2.988 1 98.81 224 VAL A CA 1
ATOM 1727 C C . VAL A 1 224 ? 2.75 28.422 -4.402 1 98.81 224 VAL A C 1
ATOM 1729 O O . VAL A 1 224 ? 2.932 29.141 -5.383 1 98.81 224 VAL A O 1
ATOM 1732 N N . ALA A 1 225 ? 2.4 27.141 -4.465 1 98.81 225 ALA A N 1
ATOM 1733 C CA . ALA A 1 225 ? 1.957 26.562 -5.73 1 98.81 225 ALA A CA 1
ATOM 1734 C C . ALA A 1 225 ? 0.447 26.703 -5.902 1 98.81 225 ALA A C 1
ATOM 1736 O O . ALA A 1 225 ? -0.291 26.766 -4.914 1 98.81 225 ALA A O 1
ATOM 1737 N N . GLU A 1 226 ? 0.035 26.75 -7.199 1 98.88 226 GLU A N 1
ATOM 1738 C CA . GLU A 1 226 ? -1.383 26.922 -7.496 1 98.88 226 GLU A CA 1
ATOM 1739 C C . GLU A 1 226 ? -1.859 25.922 -8.539 1 98.88 226 GLU A C 1
ATOM 1741 O O . GLU A 1 226 ? -1.13 25.594 -9.484 1 98.88 226 GLU A O 1
ATOM 1746 N N . SER A 1 227 ? -3.021 25.406 -8.336 1 98.94 227 SER A N 1
ATOM 1747 C CA . SER A 1 227 ? -3.764 24.703 -9.367 1 98.94 227 SER A CA 1
ATOM 1748 C C . SER A 1 227 ? -5.094 25.375 -9.672 1 98.94 227 SER A C 1
ATOM 1750 O O . SER A 1 227 ? -5.848 25.703 -8.75 1 98.94 227 SER A O 1
ATOM 1752 N N . THR A 1 228 ? -5.359 25.547 -10.961 1 98.69 228 THR A N 1
ATOM 1753 C CA . THR A 1 228 ? -6.625 26.109 -11.398 1 98.69 228 THR A CA 1
ATOM 1754 C C . THR A 1 228 ? -7.461 25.078 -12.141 1 98.69 228 THR A C 1
ATOM 1756 O O . THR A 1 228 ? -8.492 25.406 -12.727 1 98.69 228 THR A O 1
ATOM 1759 N N . ASP A 1 229 ? -7.043 23.812 -12.188 1 98.62 229 ASP A N 1
ATOM 1760 C CA . ASP A 1 229 ? -7.723 22.75 -12.922 1 98.62 229 ASP A CA 1
ATOM 1761 C C . ASP A 1 229 ? -7.996 21.547 -12.023 1 98.62 229 ASP A C 1
ATOM 1763 O O . ASP A 1 229 ? -7.75 20.406 -12.414 1 98.62 229 ASP A O 1
ATOM 1767 N N . ASP A 1 230 ? -8.422 21.812 -10.812 1 98.5 230 ASP A N 1
ATOM 1768 C CA . ASP A 1 230 ? -8.898 20.812 -9.867 1 98.5 230 ASP A CA 1
ATOM 1769 C C . ASP A 1 230 ? -7.754 19.906 -9.406 1 98.5 230 ASP A C 1
ATOM 1771 O O . ASP A 1 230 ? -7.957 18.719 -9.156 1 98.5 230 ASP A O 1
ATOM 1775 N N . GLY A 1 231 ? -6.539 20.453 -9.328 1 98.38 231 GLY A N 1
ATOM 1776 C CA . GLY A 1 231 ? -5.395 19.734 -8.789 1 98.38 231 GLY A CA 1
ATOM 1777 C C . GLY A 1 231 ? -4.695 18.875 -9.82 1 98.38 231 GLY A C 1
ATOM 1778 O O . GLY A 1 231 ? -3.822 18.062 -9.477 1 98.38 231 GLY A O 1
ATOM 1779 N N . LYS A 1 232 ? -5.023 18.953 -11.102 1 97.94 232 LYS A N 1
ATOM 1780 C CA . LYS A 1 232 ? -4.449 18.109 -12.141 1 97.94 232 LYS A CA 1
ATOM 1781 C C . LYS A 1 232 ? -3.053 18.594 -12.523 1 97.94 232 LYS A C 1
ATOM 1783 O O . LYS A 1 232 ? -2.191 17.781 -12.891 1 97.94 232 LYS A O 1
ATOM 1788 N N . SER A 1 233 ? -2.889 19.906 -12.477 1 98.31 233 SER A N 1
ATOM 1789 C CA . SER A 1 233 ? -1.576 20.484 -12.727 1 98.31 233 SER A CA 1
ATOM 1790 C C . SER A 1 233 ? -1.309 21.672 -11.797 1 98.31 233 SER A C 1
ATOM 1792 O O . SER A 1 233 ? -2.242 22.25 -11.242 1 98.31 233 SER A O 1
ATOM 1794 N N . TRP A 1 234 ? -0.023 21.969 -11.617 1 98.62 234 TRP A N 1
ATOM 1795 C CA . TRP A 1 234 ? 0.377 22.984 -10.656 1 98.62 234 TRP A CA 1
ATOM 1796 C C . TRP A 1 234 ? 1.453 23.891 -11.234 1 98.62 234 TRP A C 1
ATOM 1798 O O . TRP A 1 234 ? 2.289 23.453 -12.023 1 98.62 234 TRP A O 1
ATOM 1808 N N . LYS A 1 235 ? 1.437 25.109 -10.867 1 98.5 235 LYS A N 1
ATOM 1809 C CA . LYS A 1 235 ? 2.475 26.094 -11.172 1 98.5 235 LYS A CA 1
ATOM 1810 C C . LYS A 1 235 ? 2.832 26.922 -9.945 1 98.5 235 LYS A C 1
ATOM 1812 O O . LYS A 1 235 ? 2.035 27.031 -9.008 1 98.5 235 LYS A O 1
ATOM 1817 N N . PHE A 1 236 ? 3.992 27.469 -9.945 1 98.44 236 PHE A N 1
ATOM 1818 C CA . PHE A 1 236 ? 4.332 28.422 -8.898 1 98.44 236 PHE A CA 1
ATOM 1819 C C . PHE A 1 236 ? 3.549 29.719 -9.078 1 98.44 236 PHE A C 1
ATOM 1821 O O . PHE A 1 236 ? 3.568 30.312 -10.156 1 98.44 236 PHE A O 1
ATOM 1828 N N . LEU A 1 237 ? 2.91 30.078 -8.055 1 98.69 237 LEU A N 1
ATOM 1829 C CA . LEU A 1 237 ? 2.166 31.328 -8.07 1 98.69 237 LEU A CA 1
ATOM 1830 C C . LEU A 1 237 ? 3.02 32.469 -7.535 1 98.69 237 LEU A C 1
ATOM 1832 O O . LEU A 1 237 ? 3 33.594 -8.086 1 98.69 237 LEU A O 1
ATOM 1836 N N . SER A 1 238 ? 3.699 32.25 -6.43 1 98.69 238 SER A N 1
ATOM 1837 C CA . SER A 1 238 ? 4.445 33.312 -5.762 1 98.69 238 SER A CA 1
ATOM 1838 C C . SER A 1 238 ? 5.477 32.75 -4.793 1 98.69 238 SER A C 1
ATOM 1840 O O . SER A 1 238 ? 5.395 31.578 -4.414 1 98.69 238 SER A O 1
ATOM 1842 N N . ASP A 1 239 ? 6.414 33.594 -4.508 1 98.25 239 ASP A N 1
ATOM 1843 C CA . ASP A 1 239 ? 7.352 33.312 -3.428 1 98.25 239 ASP A CA 1
ATOM 1844 C C . ASP A 1 239 ? 6.914 33.969 -2.125 1 98.25 239 ASP A C 1
ATOM 1846 O O . ASP A 1 239 ? 6.336 35.062 -2.139 1 98.25 239 ASP A O 1
ATOM 1850 N N . ILE A 1 240 ? 7.168 33.312 -1.022 1 98.56 240 ILE A N 1
ATOM 1851 C CA . ILE A 1 240 ? 7.039 33.969 0.282 1 98.56 240 ILE A CA 1
ATOM 1852 C C . ILE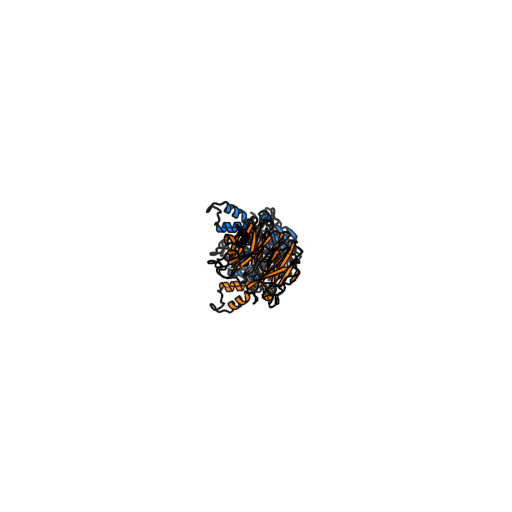 A 1 240 ? 8.281 34.812 0.573 1 98.56 240 ILE A C 1
ATOM 1854 O O . ILE A 1 240 ? 9.406 34.281 0.507 1 98.56 240 ILE A O 1
ATOM 1858 N N . PRO A 1 241 ? 8.094 36.062 0.91 1 98.25 241 PRO A N 1
ATOM 1859 C CA . PRO A 1 241 ? 9.273 36.875 1.217 1 98.25 241 PRO A CA 1
ATOM 1860 C C . PRO A 1 241 ? 10.031 36.375 2.443 1 98.25 241 PRO A C 1
ATOM 1862 O O . PRO A 1 241 ? 9.43 35.812 3.355 1 98.25 241 PRO A O 1
ATOM 1865 N N . THR A 1 242 ? 11.297 36.625 2.365 1 97.81 242 THR A N 1
ATOM 1866 C CA . THR A 1 242 ? 12.125 36.281 3.52 1 97.81 242 THR A CA 1
ATOM 1867 C C . THR A 1 242 ? 12.289 37.5 4.434 1 97.81 242 THR A C 1
ATOM 1869 O O . THR A 1 242 ? 12.633 38.594 3.969 1 97.81 242 THR A O 1
ATOM 1872 N N . ARG A 1 243 ? 12.016 37.281 5.652 1 97.62 243 ARG A N 1
ATOM 1873 C CA . ARG A 1 243 ? 12.234 38.375 6.613 1 97.62 243 ARG A CA 1
ATOM 1874 C C . ARG A 1 243 ? 13.703 38.781 6.645 1 97.62 243 ARG A C 1
ATOM 1876 O O . ARG A 1 243 ? 14.594 37.938 6.625 1 97.62 243 ARG A O 1
ATOM 1883 N N . PRO A 1 244 ? 13.945 40.188 6.789 1 96.75 244 PRO A N 1
ATOM 1884 C CA . PRO A 1 244 ? 15.344 40.594 6.863 1 96.75 244 PRO A CA 1
ATOM 1885 C C . PRO A 1 244 ? 16.109 39.875 7.977 1 96.75 244 PRO A C 1
ATOM 1887 O O . PRO A 1 244 ? 15.648 39.844 9.117 1 96.75 244 PRO A O 1
ATOM 1890 N N . GLY A 1 245 ? 17.234 39.312 7.578 1 97 245 GLY A N 1
ATOM 1891 C CA . GLY A 1 245 ? 18.078 38.625 8.539 1 97 245 GLY A CA 1
ATOM 1892 C C . GLY A 1 245 ? 17.812 37.125 8.609 1 97 245 GLY A C 1
ATOM 1893 O O . GLY A 1 245 ? 18.609 36.375 9.188 1 97 245 GLY A O 1
ATOM 1894 N N . ASP A 1 246 ? 16.75 36.719 8.039 1 97.81 246 ASP A N 1
ATOM 1895 C CA . ASP A 1 246 ? 16.406 35.312 8.055 1 97.81 246 ASP A CA 1
ATOM 1896 C C . ASP A 1 246 ? 17.031 34.594 6.863 1 97.81 246 ASP A C 1
ATOM 1898 O O . ASP A 1 246 ? 17.391 35.219 5.871 1 97.81 246 ASP A O 1
ATOM 1902 N N . ASP A 1 247 ? 17.297 33.281 7.02 1 96.81 247 ASP A N 1
ATOM 1903 C CA . ASP A 1 247 ? 17.547 32.312 5.949 1 96.81 247 ASP A CA 1
ATOM 1904 C C . ASP A 1 247 ? 16.266 31.531 5.609 1 96.81 247 ASP A C 1
ATOM 1906 O O . ASP A 1 247 ? 15.734 30.812 6.453 1 96.81 247 ASP A O 1
ATOM 1910 N N . PRO A 1 248 ? 15.758 31.641 4.375 1 95.62 248 PRO A N 1
ATOM 1911 C CA . PRO A 1 248 ? 14.523 30.938 4.02 1 95.62 248 PRO A CA 1
ATOM 1912 C C . PRO A 1 248 ? 14.648 29.422 4.18 1 95.62 248 PRO A C 1
ATOM 1914 O O . PRO A 1 248 ? 13.633 28.734 4.277 1 95.62 248 PRO A O 1
ATOM 1917 N N . GLN A 1 249 ? 15.836 28.922 4.25 1 95.56 249 GLN A N 1
ATOM 1918 C CA . GLN A 1 249 ? 16.031 27.5 4.465 1 95.56 249 GLN A CA 1
ATOM 1919 C C . GLN A 1 249 ? 15.547 27.062 5.844 1 95.56 249 GLN A C 1
ATOM 1921 O O . GLN A 1 249 ? 15.391 25.875 6.109 1 95.56 249 GLN A O 1
ATOM 1926 N N . ASN A 1 250 ? 15.297 28.031 6.691 1 96.56 250 ASN A N 1
ATOM 1927 C CA . ASN A 1 250 ? 14.859 27.75 8.055 1 96.56 250 ASN A CA 1
ATOM 1928 C C . ASN A 1 250 ? 13.359 28 8.227 1 96.56 250 ASN A C 1
ATOM 1930 O O . ASN A 1 250 ? 12.867 28.047 9.352 1 96.56 250 ASN A O 1
ATOM 1934 N N . TYR A 1 251 ? 12.695 28.297 7.109 1 97.19 251 TYR A N 1
ATOM 1935 C CA . TYR A 1 251 ? 11.242 28.281 7.086 1 97.19 251 TYR A CA 1
ATOM 1936 C C . TYR A 1 251 ? 10.719 26.891 6.723 1 97.19 251 TYR A C 1
ATOM 1938 O O . TYR A 1 251 ? 11.102 26.328 5.699 1 97.19 251 TYR A O 1
ATOM 1946 N N . HIS A 1 252 ? 9.859 26.344 7.613 1 96.38 252 HIS A N 1
ATOM 1947 C CA . HIS A 1 252 ? 9.383 24.984 7.406 1 96.38 252 HIS A CA 1
ATOM 1948 C C . HIS A 1 252 ? 7.875 24.891 7.602 1 96.38 252 HIS A C 1
ATOM 1950 O O . HIS A 1 252 ? 7.277 25.734 8.266 1 96.38 252 HIS A O 1
ATOM 1956 N N . GLU A 1 253 ? 7.273 23.953 6.941 1 97.69 253 GLU A N 1
ATOM 1957 C CA . GLU A 1 253 ? 5.961 23.391 7.266 1 97.69 253 GLU A CA 1
ATOM 1958 C C . GLU A 1 253 ? 4.887 24.484 7.262 1 97.69 253 GLU A C 1
ATOM 1960 O O . GLU A 1 253 ? 4.215 24.703 8.273 1 97.69 253 GLU A O 1
ATOM 1965 N N . LEU A 1 254 ? 4.672 25.047 6.078 1 98.31 254 LEU A N 1
ATOM 1966 C CA . LEU A 1 254 ? 3.658 26.078 5.883 1 98.31 254 LEU A CA 1
ATOM 1967 C C . LEU A 1 254 ? 2.266 25.453 5.812 1 98.31 254 LEU A C 1
ATOM 1969 O O . LEU A 1 254 ? 2.102 24.328 5.336 1 98.31 254 LEU A O 1
ATOM 1973 N N . HIS A 1 255 ? 1.275 26.172 6.262 1 98.69 255 HIS A N 1
ATOM 1974 C CA . HIS A 1 255 ? -0.129 25.875 6.02 1 98.69 255 HIS A CA 1
ATOM 1975 C C . HIS A 1 255 ? -0.966 27.141 5.922 1 98.69 255 HIS A C 1
ATOM 1977 O O . HIS A 1 255 ? -0.671 28.141 6.59 1 98.69 255 HIS A O 1
ATOM 1983 N N . GLY A 1 256 ? -2.012 27.078 5.078 1 98.81 256 GLY A N 1
ATOM 1984 C CA . GLY A 1 256 ? -2.764 28.297 4.844 1 98.81 256 GLY A CA 1
ATOM 1985 C C . GLY A 1 256 ? -4.254 28.141 5.07 1 98.81 256 GLY A C 1
ATOM 1986 O O . GLY A 1 256 ? -4.742 27.016 5.254 1 98.81 256 GLY A O 1
ATOM 1987 N N . VAL A 1 257 ? -4.91 29.266 5.09 1 98.88 257 VAL A N 1
ATOM 1988 C CA . VAL A 1 257 ? -6.363 29.328 5.172 1 98.88 257 VAL A CA 1
ATOM 1989 C C . VAL A 1 257 ? -6.855 30.625 4.539 1 98.88 257 VAL A C 1
ATOM 1991 O O . VAL A 1 257 ? -6.145 31.641 4.547 1 98.88 257 VAL A O 1
ATOM 1994 N N . GLU A 1 258 ? -7.934 30.562 3.949 1 98.88 258 GLU A N 1
ATOM 1995 C CA . GLU A 1 258 ? -8.602 31.766 3.461 1 98.88 258 GLU A CA 1
ATOM 1996 C C . GLU A 1 258 ? -9.594 32.312 4.492 1 98.88 258 GLU A C 1
ATOM 1998 O O . GLU A 1 258 ? -10.531 31.609 4.883 1 98.88 258 GLU A O 1
ATOM 2003 N N . ALA A 1 259 ? -9.406 33.562 4.863 1 98.75 259 ALA A N 1
ATOM 2004 C CA . ALA A 1 259 ? -10.32 34.219 5.805 1 98.75 259 ALA A CA 1
ATOM 2005 C C . ALA A 1 259 ? -11.617 34.625 5.113 1 98.75 259 ALA A C 1
ATOM 2007 O O . ALA A 1 259 ? -11.727 34.531 3.889 1 98.75 259 ALA A O 1
ATOM 2008 N N . ALA A 1 260 ? -12.57 35.094 5.902 1 97.5 260 ALA A N 1
ATOM 2009 C CA . ALA A 1 260 ? -13.906 35.406 5.398 1 97.5 260 ALA A CA 1
ATOM 2010 C C . ALA A 1 260 ? -13.859 36.562 4.41 1 97.5 260 ALA A C 1
ATOM 2012 O O . ALA A 1 260 ? -14.656 36.625 3.475 1 97.5 260 ALA A O 1
ATOM 2013 N N . ASP A 1 261 ? -12.914 37.406 4.59 1 97.88 261 ASP A N 1
ATOM 2014 C CA . ASP A 1 261 ? -12.852 38.594 3.738 1 97.88 261 ASP A CA 1
ATOM 2015 C C . ASP A 1 261 ? -11.984 38.344 2.506 1 97.88 261 ASP A C 1
ATOM 2017 O O . ASP A 1 261 ? -11.664 39.281 1.763 1 97.88 261 ASP A O 1
ATOM 2021 N N . GLY A 1 262 ? -11.461 37.125 2.395 1 98.06 262 GLY A N 1
ATOM 2022 C CA . GLY A 1 262 ? -10.688 36.781 1.217 1 98.06 262 GLY A CA 1
ATOM 2023 C C . GLY A 1 262 ? -9.188 36.812 1.453 1 98.06 262 GLY A C 1
ATOM 2024 O O . GLY A 1 262 ? -8.414 36.344 0.628 1 98.06 262 GLY A O 1
ATOM 2025 N N . THR A 1 263 ? -8.82 37.406 2.602 1 98.62 263 THR A N 1
ATOM 2026 C CA . THR A 1 263 ? -7.398 37.375 2.941 1 98.62 263 THR A CA 1
ATOM 2027 C C . THR A 1 263 ? -6.906 35.938 3.121 1 98.62 263 THR A C 1
ATOM 2029 O O . THR A 1 263 ? -7.574 35.125 3.754 1 98.62 263 THR A O 1
ATOM 2032 N N . ILE A 1 264 ? -5.805 35.656 2.504 1 98.88 264 ILE A N 1
ATOM 2033 C CA . ILE A 1 264 ? -5.184 34.344 2.711 1 98.88 264 ILE A CA 1
ATOM 2034 C C . ILE A 1 264 ? -4.059 34.469 3.734 1 98.88 264 ILE A C 1
ATOM 2036 O O . ILE A 1 264 ? -3.189 35.312 3.611 1 98.88 264 ILE A O 1
ATOM 2040 N N . ILE A 1 265 ? -4.125 33.625 4.73 1 98.81 265 ILE A N 1
ATOM 2041 C CA . ILE A 1 265 ? -3.131 33.594 5.797 1 98.81 265 ILE A CA 1
ATOM 2042 C C . ILE A 1 265 ? -2.273 32.312 5.656 1 98.81 265 ILE A C 1
ATOM 2044 O O . ILE A 1 265 ? -2.793 31.234 5.406 1 98.81 265 ILE A O 1
ATOM 2048 N N . VAL A 1 266 ? -0.951 32.5 5.746 1 98.81 266 VAL A N 1
ATOM 2049 C CA . VAL A 1 266 ? -0.026 31.359 5.805 1 98.81 266 VAL A CA 1
ATOM 2050 C C . VAL A 1 266 ? 0.818 31.453 7.074 1 98.81 266 VAL A C 1
ATOM 2052 O O . VAL A 1 266 ? 1.354 32.5 7.398 1 98.81 266 VAL A O 1
ATOM 2055 N N . GLN A 1 267 ? 0.895 30.359 7.766 1 98.69 267 GLN A N 1
ATOM 2056 C CA . GLN A 1 267 ? 1.769 30.266 8.93 1 98.69 267 GLN A CA 1
ATOM 2057 C C . GLN A 1 267 ? 2.965 29.359 8.648 1 98.69 267 GLN A C 1
ATOM 2059 O O . GLN A 1 267 ? 2.869 28.438 7.852 1 98.69 267 GLN A O 1
ATOM 2064 N N . ILE A 1 268 ? 4.098 29.688 9.312 1 98.38 268 ILE A N 1
ATOM 2065 C CA . ILE A 1 268 ? 5.391 29.094 8.992 1 98.38 268 ILE A CA 1
ATOM 2066 C C . ILE A 1 268 ? 6.098 28.672 10.273 1 98.38 268 ILE A C 1
ATOM 2068 O O . ILE A 1 268 ? 6.176 29.438 11.234 1 98.38 268 ILE A O 1
ATOM 2072 N N . ARG A 1 269 ? 6.574 27.438 10.281 1 97.69 269 ARG A N 1
ATOM 2073 C CA . ARG A 1 269 ? 7.504 27.031 11.328 1 97.69 269 ARG A CA 1
ATOM 2074 C C . ARG A 1 269 ? 8.875 27.672 11.133 1 97.69 269 ARG A C 1
ATOM 2076 O O . ARG A 1 269 ? 9.539 27.438 10.117 1 97.69 269 ARG A O 1
ATOM 2083 N N . ASN A 1 270 ? 9.336 28.375 12.156 1 97.44 270 ASN A N 1
ATOM 2084 C CA . ASN A 1 270 ? 10.555 29.172 12.039 1 97.44 270 ASN A CA 1
ATOM 2085 C C . ASN A 1 270 ? 11.695 28.578 12.852 1 97.44 270 ASN A C 1
ATOM 2087 O O . ASN A 1 270 ? 11.562 28.344 14.055 1 97.44 270 ASN A O 1
ATOM 2091 N N . HIS A 1 271 ? 12.812 28.359 12.156 1 96.56 271 HIS A N 1
ATOM 2092 C CA . HIS A 1 271 ? 14 27.875 12.852 1 96.56 271 HIS A CA 1
ATOM 2093 C C . HIS A 1 271 ? 15.148 28.875 12.742 1 96.56 271 HIS A C 1
ATOM 2095 O O . HIS A 1 271 ? 16.312 28.516 12.977 1 96.56 271 HIS A O 1
ATOM 2101 N N . ASN A 1 272 ? 14.828 30.062 12.328 1 97.69 272 ASN A N 1
ATOM 2102 C CA . ASN A 1 272 ? 15.82 31.141 12.383 1 97.69 272 ASN A CA 1
ATOM 2103 C C . ASN A 1 272 ? 16.094 31.578 13.82 1 97.69 272 ASN A C 1
ATOM 2105 O O . ASN A 1 272 ? 15.328 31.234 14.727 1 97.69 272 ASN A O 1
ATOM 2109 N N . LYS A 1 273 ? 17.188 32.281 13.945 1 97.25 273 LYS A N 1
ATOM 2110 C CA . LYS A 1 273 ? 17.594 32.719 15.281 1 97.25 273 LYS A CA 1
ATOM 2111 C C . LYS A 1 273 ? 16.547 33.656 15.891 1 97.25 273 LYS A C 1
ATOM 2113 O O . LYS A 1 273 ? 16.156 33.5 17.047 1 97.25 273 LYS A O 1
ATOM 2118 N N . THR A 1 274 ? 16.156 34.656 15.102 1 96.56 274 THR A N 1
ATOM 2119 C CA . THR A 1 274 ? 15.125 35.562 15.57 1 96.56 274 THR A CA 1
ATOM 2120 C C . THR A 1 274 ? 13.781 34.844 15.711 1 96.56 274 THR A C 1
ATOM 2122 O O . THR A 1 274 ? 13.281 34.281 14.75 1 96.56 274 THR A O 1
ATOM 2125 N N . ASN A 1 275 ? 13.172 34.844 16.969 1 96 275 ASN A N 1
ATOM 2126 C CA . ASN A 1 275 ? 11.922 34.156 17.266 1 96 275 ASN A CA 1
ATOM 2127 C C . ASN A 1 275 ? 12.031 32.656 17.016 1 96 275 ASN A C 1
ATOM 2129 O O . ASN A 1 275 ? 11.133 32.062 16.422 1 96 275 ASN A O 1
ATOM 2133 N N . HIS A 1 276 ? 13.117 32.125 17.453 1 95.5 276 HIS A N 1
ATOM 2134 C CA . HIS A 1 276 ? 13.398 30.719 17.234 1 95.5 276 HIS A CA 1
ATOM 2135 C C . HIS A 1 276 ? 12.25 29.844 17.734 1 95.5 276 HIS A C 1
ATOM 2137 O O . HIS A 1 276 ? 11.852 29.922 18.891 1 95.5 276 HIS A O 1
ATOM 2143 N N . ARG A 1 277 ? 11.633 29.047 16.781 1 94.56 277 ARG A N 1
ATOM 2144 C CA . ARG A 1 277 ? 10.586 28.062 17.016 1 94.56 277 ARG A CA 1
ATOM 2145 C C . ARG A 1 277 ? 9.234 28.75 17.234 1 94.56 277 ARG A C 1
ATOM 2147 O O . ARG A 1 277 ? 8.32 28.141 17.797 1 94.56 277 ARG A O 1
ATOM 2154 N N . GLU A 1 278 ? 9.156 29.984 16.891 1 96 278 GLU A N 1
ATOM 2155 C CA . GLU A 1 278 ? 7.875 30.672 16.859 1 96 278 GLU A CA 1
ATOM 2156 C C . GLU A 1 278 ? 7.164 30.484 15.523 1 96 278 GLU A C 1
ATOM 2158 O O . GLU A 1 278 ? 7.812 30.359 14.484 1 96 278 GLU A O 1
ATOM 2163 N N . THR A 1 279 ? 5.895 30.422 15.625 1 97.62 279 THR A N 1
ATOM 2164 C CA . THR A 1 279 ? 5.105 30.453 14.398 1 97.62 279 THR A CA 1
ATOM 2165 C C . THR A 1 279 ? 5.117 31.859 13.789 1 97.62 279 THR A C 1
ATOM 2167 O O . THR A 1 279 ? 4.773 32.844 14.453 1 97.62 279 THR A O 1
ATOM 2170 N N . LEU A 1 280 ? 5.57 31.938 12.531 1 98.44 280 LEU A N 1
ATOM 2171 C CA . LEU A 1 280 ? 5.441 33.188 11.789 1 98.44 280 LEU A CA 1
ATOM 2172 C C . LEU A 1 280 ? 4.203 33.156 10.898 1 98.44 280 LEU A C 1
ATOM 2174 O O . LEU A 1 280 ? 3.678 32.094 10.578 1 98.44 280 LEU A O 1
ATOM 2178 N N . GLN A 1 281 ? 3.775 34.375 10.562 1 98.69 281 GLN A N 1
ATOM 2179 C CA . GLN A 1 281 ? 2.592 34.531 9.719 1 98.69 281 GLN A CA 1
ATOM 2180 C C . GLN A 1 281 ? 2.832 35.531 8.609 1 98.69 281 GLN A C 1
ATOM 2182 O O . GLN A 1 281 ? 3.562 36.5 8.789 1 98.69 281 GLN A O 1
ATOM 2187 N N . CYS A 1 282 ? 2.322 35.312 7.445 1 98.75 282 CYS A N 1
ATOM 2188 C CA . CYS A 1 282 ? 2.227 36.25 6.355 1 98.75 282 CYS A CA 1
ATOM 2189 C C . CYS A 1 282 ? 0.849 36.219 5.707 1 98.75 282 CYS A C 1
ATOM 2191 O O . CYS A 1 282 ? 0.101 35.25 5.895 1 98.75 282 CYS A O 1
ATOM 2193 N N . GLU A 1 283 ? 0.509 37.281 5.055 1 98.81 283 GLU A N 1
ATOM 2194 C CA . GLU A 1 283 ? -0.841 37.406 4.516 1 98.81 283 GLU A CA 1
ATOM 2195 C C . GLU A 1 283 ? -0.812 37.875 3.055 1 98.81 283 GLU A C 1
ATOM 2197 O O . GLU A 1 283 ? 0.107 38.562 2.631 1 98.81 283 GLU A O 1
ATOM 2202 N N . SER A 1 284 ? -1.756 37.469 2.336 1 98.88 284 SER A N 1
ATOM 2203 C CA . SER A 1 284 ? -2.006 37.906 0.974 1 98.88 284 SER A CA 1
ATOM 2204 C C . SER A 1 284 ? -3.418 38.469 0.826 1 98.88 284 SER A C 1
ATOM 2206 O O . SER A 1 284 ? -4.387 37.844 1.265 1 98.88 284 SER A O 1
ATOM 2208 N N . SER A 1 285 ? -3.545 39.625 0.211 1 98.31 285 SER A N 1
ATOM 2209 C CA . SER A 1 285 ? -4.852 40.25 -0.034 1 98.31 285 SER A CA 1
ATOM 2210 C C . SER A 1 285 ? -5.207 40.219 -1.516 1 98.31 285 SER A C 1
ATOM 2212 O O . SER A 1 285 ? -6.195 40.812 -1.936 1 98.31 285 SER A O 1
ATOM 2214 N N . ASP A 1 286 ? -4.375 39.531 -2.34 1 98.5 286 ASP A N 1
ATOM 2215 C CA . ASP A 1 286 ? -4.594 39.531 -3.783 1 98.5 286 ASP A CA 1
ATOM 2216 C C . ASP A 1 286 ? -4.629 38.125 -4.332 1 98.5 286 ASP A C 1
ATOM 2218 O O . ASP A 1 286 ? -4.145 37.875 -5.438 1 98.5 286 ASP A O 1
ATOM 2222 N N . GLY A 1 287 ? -5.117 37.25 -3.545 1 98.19 287 GLY A N 1
ATOM 2223 C CA . GLY A 1 287 ? -5.348 35.875 -3.994 1 98.19 287 GLY A CA 1
ATOM 2224 C C . GLY A 1 287 ? -4.086 35.031 -4.012 1 98.19 287 GLY A C 1
ATOM 2225 O O . GLY A 1 287 ? -3.992 34.062 -4.77 1 98.19 287 GLY A O 1
ATOM 2226 N N . GLY A 1 288 ? -3.092 35.375 -3.266 1 98.75 288 GLY A N 1
ATOM 2227 C CA . GLY A 1 288 ? -1.878 34.594 -3.131 1 98.75 288 GLY A CA 1
ATOM 2228 C C . GLY A 1 288 ? -0.748 35.062 -4.02 1 98.75 288 GLY A C 1
ATOM 2229 O O . GLY A 1 288 ? 0.334 34.469 -4.035 1 98.75 288 GLY A O 1
ATOM 2230 N N . LYS A 1 289 ? -0.905 36.125 -4.75 1 98.62 289 LYS A N 1
ATOM 2231 C CA . LYS A 1 289 ? 0.088 36.594 -5.715 1 98.62 289 LYS A CA 1
ATOM 2232 C C . LYS A 1 289 ? 1.246 37.312 -5.012 1 98.62 289 LYS A C 1
ATOM 2234 O O . LYS A 1 289 ? 2.385 37.25 -5.48 1 98.62 289 LYS A O 1
ATOM 2239 N N . THR A 1 290 ? 0.89 38.094 -3.977 1 98.69 290 THR A N 1
ATOM 2240 C CA . THR A 1 290 ? 1.913 38.75 -3.168 1 98.69 290 THR A CA 1
ATOM 2241 C C . THR A 1 290 ? 1.64 38.531 -1.681 1 98.69 290 THR A C 1
ATOM 2243 O O . THR A 1 290 ? 0.506 38.25 -1.285 1 98.69 290 THR A O 1
ATOM 2246 N N . TRP A 1 291 ? 2.697 38.656 -0.916 1 98.81 291 TRP A N 1
ATOM 2247 C CA . TRP A 1 291 ? 2.594 38.344 0.507 1 98.81 291 TRP A CA 1
ATOM 2248 C C . TRP A 1 291 ? 3.311 39.406 1.345 1 98.81 291 TRP A C 1
ATOM 2250 O O . TRP A 1 291 ? 4.316 39.969 0.913 1 98.81 291 TRP A O 1
ATOM 2260 N N . THR A 1 292 ? 2.775 39.656 2.52 1 98.75 292 THR A N 1
ATOM 2261 C CA . THR A 1 292 ? 3.529 40.406 3.506 1 98.75 292 THR A CA 1
ATOM 2262 C C . THR A 1 292 ? 4.754 39.625 3.977 1 98.75 292 THR A C 1
ATOM 2264 O O . THR A 1 292 ? 4.828 38.406 3.807 1 98.75 292 THR A O 1
ATOM 2267 N N . VAL A 1 293 ? 5.684 40.344 4.523 1 98.56 293 VAL A N 1
ATOM 2268 C CA . VAL A 1 293 ? 6.836 39.719 5.145 1 98.56 293 VAL A CA 1
ATOM 2269 C C . VAL A 1 293 ? 6.379 38.906 6.355 1 98.56 293 VAL A C 1
ATOM 2271 O O . VAL A 1 293 ? 5.578 39.375 7.16 1 98.56 293 VAL A O 1
ATOM 2274 N N . PRO A 1 294 ? 6.91 37.656 6.469 1 98.62 294 PRO A N 1
ATOM 2275 C CA . PRO A 1 294 ? 6.543 36.875 7.652 1 98.62 294 PRO A CA 1
ATOM 2276 C C . PRO A 1 294 ? 6.84 37.625 8.961 1 98.62 294 PRO A C 1
ATOM 2278 O O . PRO A 1 294 ? 7.895 38.25 9.094 1 98.62 294 PRO A O 1
ATOM 2281 N N . HIS A 1 295 ? 5.898 37.562 9.891 1 98.25 295 HIS A N 1
ATOM 2282 C CA . HIS A 1 295 ? 6.055 38.219 11.164 1 98.25 295 HIS A CA 1
ATOM 2283 C C . HIS A 1 295 ? 5.621 37.344 12.328 1 98.25 295 HIS A C 1
ATOM 2285 O O . HIS A 1 295 ? 4.852 36.406 12.133 1 98.25 295 HIS A O 1
ATOM 2291 N N . SER A 1 296 ? 6.109 37.719 13.469 1 97.38 296 SER A N 1
ATOM 2292 C CA . SER A 1 296 ? 5.789 36.969 14.68 1 97.38 296 SER A CA 1
ATOM 2293 C C . SER A 1 296 ? 4.34 37.188 15.102 1 97.38 296 SER A C 1
ATOM 2295 O O . SER A 1 296 ? 3.814 38.312 14.969 1 97.38 296 SER A O 1
ATOM 2297 N N . ILE A 1 297 ? 3.762 36.125 15.641 1 96.88 297 ILE A N 1
ATOM 2298 C CA . ILE A 1 297 ? 2.41 36.281 16.172 1 96.88 297 ILE A CA 1
ATOM 2299 C C . ILE A 1 297 ? 2.385 35.844 17.641 1 96.88 297 ILE A C 1
ATOM 2301 O O . ILE A 1 297 ? 1.315 35.625 18.203 1 96.88 297 ILE A O 1
ATOM 2305 N N . GLY A 1 298 ? 3.482 35.594 18.219 1 95.31 298 GLY A N 1
ATOM 2306 C CA . GLY A 1 298 ? 3.611 35.312 19.641 1 95.31 298 GLY A CA 1
ATOM 2307 C C . GLY A 1 298 ? 3.197 33.875 20 1 95.31 298 GLY A C 1
ATOM 2308 O O . GLY A 1 298 ? 2.701 33.625 21.094 1 95.31 298 GLY A O 1
ATOM 2309 N N . VAL A 1 299 ? 3.277 32.969 19.094 1 95.12 299 VAL A N 1
ATOM 2310 C CA . VAL A 1 299 ? 2.869 31.578 19.312 1 95.12 299 VAL A CA 1
ATOM 2311 C C . VAL A 1 299 ? 4.066 30.656 19.141 1 95.12 299 VAL A C 1
ATOM 2313 O O . VAL A 1 299 ? 4.699 30.656 18.078 1 95.12 299 VAL A O 1
ATOM 2316 N N . TRP A 1 300 ? 4.359 29.906 20.172 1 92.19 300 TRP A N 1
ATOM 2317 C CA . TRP A 1 300 ? 5.391 28.891 20.094 1 92.19 300 TRP A CA 1
ATOM 2318 C C . TRP A 1 300 ? 4.77 27.5 19.984 1 92.19 300 TRP A C 1
ATOM 2320 O O . TRP A 1 300 ? 4.621 26.797 20.984 1 92.19 300 TRP A O 1
ATOM 2330 N N . GLY A 1 301 ? 4.324 27.078 18.922 1 86.94 301 GLY A N 1
ATOM 2331 C CA . GLY A 1 301 ? 3.709 25.828 18.547 1 86.94 301 GLY A CA 1
ATOM 2332 C C . GLY A 1 301 ? 3.875 25.484 17.078 1 86.94 301 GLY A C 1
ATOM 2333 O O . GLY A 1 301 ? 3.732 26.359 16.219 1 86.94 301 GLY A O 1
ATOM 2334 N N . LEU A 1 302 ? 4.348 24.156 16.797 1 83.62 302 LEU A N 1
ATOM 2335 C CA . LEU A 1 302 ? 4.637 23.797 15.414 1 83.62 302 LEU A CA 1
ATOM 2336 C C . LEU A 1 302 ? 4.34 22.328 15.156 1 83.62 302 LEU A C 1
ATOM 2338 O O . LEU A 1 302 ? 4.484 21.5 16.062 1 83.62 302 LEU A O 1
ATOM 2342 N N . PRO A 1 303 ? 3.871 22.062 13.797 1 93.25 303 PRO A N 1
ATOM 2343 C CA . PRO A 1 303 ? 3.295 23 12.836 1 93.25 303 PRO A CA 1
ATOM 2344 C C . PRO A 1 303 ? 1.837 23.344 13.141 1 93.25 303 PRO A C 1
ATOM 2346 O O . PRO A 1 303 ? 1.192 22.641 13.93 1 93.25 303 PRO A O 1
ATOM 2349 N N . SER 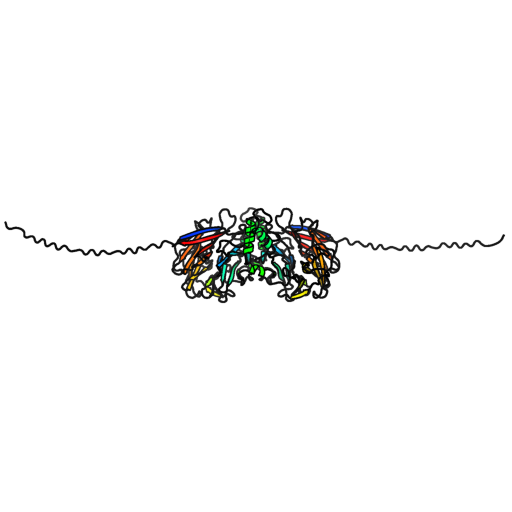A 1 304 ? 1.375 24.453 12.617 1 96.19 304 SER A N 1
ATOM 2350 C CA . SER A 1 304 ? -0.025 24.828 12.781 1 96.19 304 SER A CA 1
ATOM 2351 C C . SER A 1 304 ? -0.892 24.25 11.672 1 96.19 304 SER A C 1
ATOM 2353 O O . SER A 1 304 ? -0.43 24.078 10.539 1 96.19 304 SER A O 1
ATOM 2355 N N . HIS A 1 305 ? -2.039 23.891 12.031 1 98.62 305 HIS A N 1
ATOM 2356 C CA . HIS A 1 305 ? -3.139 23.656 11.102 1 98.62 305 HIS A CA 1
ATOM 2357 C C . HIS A 1 305 ? -4.191 24.75 11.195 1 98.62 305 HIS A C 1
ATOM 2359 O O . HIS A 1 305 ? -4.645 25.094 12.289 1 98.62 305 HIS A O 1
ATOM 2365 N N . LEU A 1 306 ? -4.531 25.312 10.047 1 98.75 306 LEU A N 1
ATOM 2366 C CA . LEU A 1 306 ? -5.453 26.438 10 1 98.75 306 LEU A CA 1
ATOM 2367 C C . LEU A 1 306 ? -6.797 26.016 9.414 1 98.75 306 LEU A C 1
ATOM 2369 O O . LEU A 1 306 ? -6.844 25.266 8.445 1 98.75 306 LEU A O 1
ATOM 2373 N N . LEU A 1 307 ? -7.836 26.547 10.023 1 98.5 307 LEU A N 1
ATOM 2374 C CA . LEU A 1 307 ? -9.203 26.234 9.641 1 98.5 307 LEU A CA 1
ATOM 2375 C C . LEU A 1 307 ? -10.102 27.453 9.773 1 98.5 307 LEU A C 1
ATOM 2377 O O . LEU A 1 307 ? -10.023 28.188 10.766 1 98.5 307 LEU A O 1
ATOM 2381 N N . ARG A 1 308 ? -10.867 27.719 8.766 1 98.62 308 ARG A N 1
ATOM 2382 C CA . ARG A 1 308 ? -11.945 28.688 8.945 1 98.62 308 ARG A CA 1
ATOM 2383 C C . ARG A 1 308 ? -13.203 28.016 9.469 1 98.62 308 ARG A C 1
ATOM 2385 O O . ARG A 1 308 ? -13.75 27.109 8.836 1 98.62 308 ARG A O 1
ATOM 2392 N N . LEU A 1 309 ? -13.672 28.484 10.578 1 98.25 309 LEU A N 1
ATOM 2393 C CA . LEU A 1 309 ? -14.875 27.938 11.188 1 98.25 309 LEU A CA 1
ATOM 2394 C C . LEU A 1 309 ? -16.125 28.422 10.469 1 98.25 309 LEU A C 1
ATOM 2396 O O . LEU A 1 309 ? -16.078 29.422 9.75 1 98.25 309 LEU A O 1
ATOM 2400 N N . LYS A 1 310 ? -17.219 27.75 10.711 1 96.5 310 LYS A N 1
ATOM 2401 C CA . LYS A 1 310 ? -18.5 28.109 10.094 1 96.5 310 LYS A CA 1
ATOM 2402 C C . LYS A 1 310 ? -18.938 29.516 10.5 1 96.5 310 LYS A C 1
ATOM 2404 O O . LYS A 1 310 ? -19.594 30.203 9.719 1 96.5 310 LYS A O 1
ATOM 2409 N N . ASP A 1 311 ? -18.578 29.953 11.656 1 96.38 311 ASP A N 1
ATOM 2410 C CA . ASP A 1 311 ? -19 31.266 12.133 1 96.38 311 ASP A CA 1
ATOM 2411 C C . ASP A 1 311 ? -18.062 32.344 11.633 1 96.38 311 ASP A C 1
ATOM 2413 O O . ASP A 1 311 ? -18.188 33.531 12.031 1 96.38 311 ASP A O 1
ATOM 2417 N N . GLY A 1 312 ? -17.062 31.969 10.828 1 96.94 312 GLY A N 1
ATOM 2418 C CA . GLY A 1 312 ? -16.188 32.938 10.18 1 96.94 312 GLY A CA 1
ATOM 2419 C C . GLY A 1 312 ? -14.859 33.125 10.898 1 96.94 312 GLY A C 1
ATOM 2420 O O . GLY A 1 312 ? -13.898 33.656 10.32 1 96.94 312 GLY A O 1
ATOM 2421 N N . ARG A 1 313 ? -14.742 32.719 12.164 1 97.81 313 ARG A N 1
ATOM 2422 C CA . ARG A 1 313 ? -13.477 32.812 12.891 1 97.81 313 ARG A CA 1
ATOM 2423 C C . ARG A 1 313 ? -12.422 31.891 12.297 1 97.81 313 ARG A C 1
ATOM 2425 O O . ARG A 1 313 ? -12.758 30.922 11.625 1 97.81 313 ARG A O 1
ATOM 2432 N N . LEU A 1 314 ? -11.211 32.25 12.508 1 98.62 314 LEU A N 1
ATOM 2433 C CA . LEU A 1 314 ? -10.109 31.375 12.148 1 98.62 314 LEU A CA 1
ATOM 2434 C C . LEU A 1 314 ? -9.609 30.609 13.367 1 98.62 314 LEU A C 1
ATOM 2436 O O . LEU A 1 314 ? -9.539 31.156 14.469 1 98.62 314 LEU A O 1
ATOM 2440 N N . LEU A 1 315 ? -9.344 29.375 13.148 1 98.69 315 LEU A N 1
ATOM 2441 C CA . LEU A 1 315 ? -8.797 28.5 14.18 1 98.69 315 LEU A CA 1
ATOM 2442 C C . LEU A 1 315 ? -7.41 28 13.789 1 98.69 315 LEU A C 1
ATOM 2444 O O . LEU A 1 315 ? -7.191 27.594 12.648 1 98.69 315 LEU A O 1
ATOM 2448 N N . MET A 1 316 ? -6.441 28.141 14.695 1 98.5 316 MET A N 1
ATOM 2449 C CA . MET A 1 316 ? -5.18 27.438 14.547 1 98.5 316 MET A CA 1
ATOM 2450 C C . MET A 1 316 ? -5.02 26.375 15.633 1 98.5 316 MET A C 1
ATOM 2452 O O . MET A 1 316 ? -5.359 26.625 16.797 1 98.5 316 MET A O 1
ATOM 2456 N N . THR A 1 317 ? -4.707 25.203 15.289 1 98.62 317 THR A N 1
ATOM 2457 C CA . THR A 1 317 ? -4.277 24.156 16.203 1 98.62 317 THR A CA 1
ATOM 2458 C C . THR A 1 317 ? -2.811 23.797 15.984 1 98.62 317 THR A C 1
ATOM 2460 O O . THR A 1 317 ? -2.338 23.797 14.844 1 98.62 317 THR A O 1
ATOM 2463 N N . TYR A 1 318 ? -2.074 23.516 17.047 1 98.12 318 TYR A N 1
ATOM 2464 C CA . TYR A 1 318 ? -0.638 23.297 16.922 1 98.12 318 TYR A CA 1
ATOM 2465 C C . TYR A 1 318 ? -0.116 22.438 18.078 1 98.12 318 TYR A C 1
ATOM 2467 O O . TYR A 1 318 ? -0.732 22.375 19.141 1 98.12 318 TYR A O 1
ATOM 2475 N N . GLY A 1 319 ? 0.965 21.75 17.781 1 97.25 319 GLY A N 1
ATOM 2476 C CA . GLY A 1 319 ? 1.67 21.031 18.828 1 97.25 319 GLY A CA 1
ATOM 2477 C C . GLY A 1 319 ? 2.469 21.953 19.734 1 97.25 319 GLY A C 1
ATOM 2478 O O . GLY A 1 319 ? 3.24 22.797 19.25 1 97.25 319 GLY A O 1
ATOM 2479 N N . TYR A 1 320 ? 2.203 21.844 20.969 1 96.44 320 TYR A N 1
ATOM 2480 C CA . TYR A 1 320 ? 2.947 22.609 21.969 1 96.44 320 TYR A CA 1
ATOM 2481 C C . TYR A 1 320 ? 4.062 21.766 22.562 1 96.44 320 TYR A C 1
ATOM 2483 O O . TYR A 1 320 ? 3.859 21.078 23.578 1 96.44 320 TYR A O 1
ATOM 2491 N N . ARG A 1 321 ? 5.258 21.891 22.078 1 94.81 321 ARG A N 1
ATOM 2492 C CA . ARG A 1 321 ? 6.375 21.016 22.422 1 94.81 321 ARG A CA 1
ATOM 2493 C C . ARG A 1 321 ? 7.262 21.641 23.484 1 94.81 321 ARG A C 1
ATOM 2495 O O . ARG A 1 321 ? 8.484 21.688 23.328 1 94.81 321 ARG A O 1
ATOM 2502 N N . ARG A 1 322 ? 6.617 22.203 24.359 1 92.62 322 ARG A N 1
ATOM 2503 C CA . ARG A 1 322 ? 7.133 22.688 25.641 1 92.62 322 ARG A CA 1
ATOM 2504 C C . ARG A 1 322 ? 6.293 22.172 26.797 1 92.62 322 ARG A C 1
ATOM 2506 O O . ARG A 1 322 ? 5.164 21.703 26.609 1 92.62 322 ARG A O 1
ATOM 2513 N N . LYS A 1 323 ? 6.945 22.188 27.922 1 92.5 323 LYS A N 1
ATOM 2514 C CA . LYS A 1 323 ? 6.141 21.766 29.078 1 92.5 323 LYS A CA 1
ATOM 2515 C C . LYS A 1 323 ? 4.852 22.578 29.172 1 92.5 323 LYS A C 1
ATOM 2517 O O . LYS A 1 323 ? 4.875 23.812 29.062 1 92.5 323 LYS A O 1
ATOM 2522 N N . PRO A 1 324 ? 3.771 21.938 29.328 1 92.44 324 PRO A N 1
ATOM 2523 C CA . PRO A 1 324 ? 3.504 20.547 29.719 1 92.44 324 PRO A CA 1
ATOM 2524 C C . PRO A 1 324 ? 3.33 19.625 28.516 1 92.44 324 PRO A C 1
ATOM 2526 O O . PRO A 1 324 ? 2.791 18.516 28.672 1 92.44 324 PRO A O 1
ATOM 2529 N N . TYR A 1 325 ? 3.729 20 27.359 1 94.62 325 TYR A N 1
ATOM 2530 C CA . TYR A 1 325 ? 3.695 19.234 26.109 1 94.62 325 TYR A CA 1
ATOM 2531 C C . TYR A 1 325 ? 2.266 18.859 25.734 1 94.62 325 TYR A C 1
ATOM 2533 O O . TYR A 1 325 ? 1.519 18.328 26.562 1 94.62 325 TYR A O 1
ATOM 2541 N N . GLY A 1 326 ? 1.846 19.047 24.656 1 96.62 326 GLY A N 1
ATOM 2542 C CA . GLY A 1 326 ? 0.506 18.734 24.203 1 96.62 326 GLY A CA 1
ATOM 2543 C C . GLY A 1 326 ? 0.105 19.5 22.953 1 96.62 326 GLY A C 1
ATOM 2544 O O . GLY A 1 326 ? 0.926 19.703 22.047 1 96.62 326 GLY A O 1
ATOM 2545 N N . ASN A 1 327 ? -1.154 19.703 22.875 1 97.94 327 ASN A N 1
ATOM 2546 C CA . ASN A 1 327 ? -1.719 20.438 21.734 1 97.94 327 ASN A CA 1
ATOM 2547 C C . ASN A 1 327 ? -2.598 21.594 22.203 1 97.94 327 ASN A C 1
ATOM 2549 O O . ASN A 1 327 ? -3.338 21.453 23.188 1 97.94 327 ASN A O 1
ATOM 2553 N N . GLN A 1 328 ? -2.48 22.688 21.5 1 98.12 328 GLN A N 1
ATOM 2554 C CA . GLN A 1 328 ? -3.236 23.891 21.812 1 98.12 328 GLN A CA 1
ATOM 2555 C C . GLN A 1 328 ? -3.922 24.453 20.562 1 98.12 328 GLN A C 1
ATOM 2557 O O . GLN A 1 328 ? -3.615 24.031 19.453 1 98.12 328 GLN A O 1
ATOM 2562 N N . ALA A 1 329 ? -4.855 25.344 20.875 1 98.31 329 ALA A N 1
ATOM 2563 C CA . ALA A 1 329 ? -5.555 26.062 19.812 1 98.31 329 ALA A CA 1
ATOM 2564 C C . ALA A 1 329 ? -5.664 27.547 20.141 1 98.31 329 ALA A C 1
ATOM 2566 O O . ALA A 1 329 ? -5.523 27.938 21.312 1 98.31 329 ALA A O 1
ATOM 2567 N N . ARG A 1 330 ? -5.793 28.312 19.156 1 98 330 ARG A N 1
ATOM 2568 C CA . ARG A 1 330 ? -6.148 29.734 19.25 1 98 330 ARG A CA 1
ATOM 2569 C C . ARG A 1 330 ? -7.176 30.109 18.188 1 98 330 ARG A C 1
ATOM 2571 O O . ARG A 1 330 ? -7.277 29.469 17.156 1 98 330 ARG A O 1
ATOM 2578 N N . VAL A 1 331 ? -7.91 31.172 18.453 1 98 331 VAL A N 1
ATOM 2579 C CA . VAL A 1 331 ? -8.914 31.641 17.5 1 98 331 VAL A CA 1
ATOM 2580 C C . VAL A 1 331 ? -8.656 33.125 17.172 1 98 331 VAL A C 1
ATOM 2582 O O . VAL A 1 331 ? -8.102 33.844 17.984 1 98 331 VAL A O 1
ATOM 2585 N N . SER A 1 332 ? -8.891 33.438 15.992 1 98.19 332 SER A N 1
ATOM 2586 C CA . SER A 1 332 ? -8.898 34.812 15.523 1 98.19 332 SER A CA 1
ATOM 2587 C C . SER A 1 332 ? -10.289 35.25 15.062 1 98.19 332 SER A C 1
ATOM 2589 O O . SER A 1 332 ? -10.914 34.562 14.25 1 98.19 332 SER A O 1
ATOM 2591 N N . SER A 1 333 ? -10.719 36.406 15.539 1 97.25 333 SER A N 1
ATOM 2592 C CA . SER A 1 333 ? -12.016 36.938 15.148 1 97.25 333 SER A CA 1
ATOM 2593 C C . SER A 1 333 ? -11.875 38.125 14.18 1 97.25 333 SER A C 1
ATOM 2595 O O . SER A 1 333 ? -12.867 38.75 13.836 1 97.25 333 SER A O 1
ATOM 2597 N N . ASP A 1 334 ? -10.688 38.438 13.828 1 97.94 334 ASP A N 1
ATOM 2598 C CA . ASP A 1 334 ? -10.438 39.594 12.992 1 97.94 334 ASP A CA 1
ATOM 2599 C C . ASP A 1 334 ? -9.617 39.219 11.758 1 97.94 334 ASP A C 1
ATOM 2601 O O . ASP A 1 334 ? -8.711 39.969 11.359 1 97.94 334 ASP A O 1
ATOM 2605 N N . ASN A 1 335 ? -9.875 38.031 11.211 1 97.5 335 ASN A N 1
ATOM 2606 C CA . ASN A 1 335 ? -9.305 37.531 9.961 1 97.5 335 ASN A CA 1
ATOM 2607 C C . ASN A 1 335 ? -7.789 37.375 10.055 1 97.5 335 ASN A C 1
ATOM 2609 O O . ASN A 1 335 ? -7.062 37.719 9.117 1 97.5 335 ASN A O 1
ATOM 2613 N N . GLY A 1 336 ? -7.312 37.031 11.227 1 97.44 336 GLY A N 1
ATOM 2614 C CA . GLY A 1 336 ? -5.922 36.625 11.398 1 97.44 336 GLY A CA 1
ATOM 2615 C C . GLY A 1 336 ? -5.043 37.781 11.891 1 97.44 336 GLY A C 1
ATOM 2616 O O . GLY A 1 336 ? -3.832 37.594 12.047 1 97.44 336 GLY A O 1
ATOM 2617 N N . GLN A 1 337 ? -5.617 38.938 12.172 1 97.38 337 GLN A N 1
ATOM 2618 C CA . GLN A 1 337 ? -4.82 40.062 12.656 1 97.38 337 GLN A CA 1
ATOM 2619 C C . GLN A 1 337 ? -4.312 39.781 14.07 1 97.38 337 GLN A C 1
ATOM 2621 O O . GLN A 1 337 ? -3.18 40.156 14.406 1 97.38 337 GLN A O 1
ATOM 2626 N N . THR A 1 338 ? -5.16 39.25 14.891 1 97.38 338 THR A N 1
ATOM 2627 C CA . THR A 1 338 ? -4.781 38.844 16.25 1 97.38 338 THR A CA 1
ATOM 2628 C C . THR A 1 338 ? -5.293 37.469 16.578 1 97.38 338 THR A C 1
ATOM 2630 O O . THR A 1 338 ? -6.203 36.938 15.914 1 97.38 338 THR A O 1
ATOM 2633 N N . TRP A 1 339 ? -4.684 36.781 17.484 1 97.62 339 TRP A N 1
ATOM 2634 C CA . TRP A 1 339 ? -5.055 35.469 17.938 1 97.62 339 TRP A CA 1
ATOM 2635 C C . TRP A 1 339 ? -5.305 35.469 19.453 1 97.62 339 TRP A C 1
ATOM 2637 O O . TRP A 1 339 ? -4.637 36.188 20.188 1 97.62 339 TRP A O 1
ATOM 2647 N N . SER A 1 340 ? -6.211 34.688 19.906 1 97.38 340 SER A N 1
ATOM 2648 C CA . SER A 1 340 ? -6.574 34.594 21.328 1 97.38 340 SER A CA 1
ATOM 2649 C C . SER A 1 340 ? -5.438 34 22.141 1 97.38 340 SER A C 1
ATOM 2651 O O . SER A 1 340 ? -4.426 33.562 21.594 1 97.38 340 SER A O 1
ATOM 2653 N N . LYS A 1 341 ? -5.668 34.031 23.484 1 96.25 341 LYS A N 1
ATOM 2654 C CA . LYS A 1 341 ? -4.844 33.219 24.359 1 96.25 341 LYS A CA 1
ATOM 2655 C C . LYS A 1 341 ? -5 31.734 24.031 1 96.25 341 LYS A C 1
ATOM 2657 O O . LYS A 1 341 ? -5.984 31.328 23.406 1 96.25 341 LYS A O 1
ATOM 2662 N N . PRO A 1 342 ? -4.055 30.953 24.438 1 96.69 342 PRO A N 1
ATOM 2663 C CA . PRO A 1 342 ? -4.113 29.531 24.078 1 96.69 342 PRO A CA 1
ATOM 2664 C C . PRO A 1 342 ? -5.277 28.797 24.734 1 96.69 342 PRO A C 1
ATOM 2666 O O . PRO A 1 342 ? -5.609 29.078 25.891 1 96.69 342 PRO A O 1
ATOM 2669 N N . MET A 1 343 ? -5.898 27.938 23.984 1 97.62 343 MET A N 1
ATOM 2670 C CA . MET A 1 343 ? -6.832 26.938 24.484 1 97.62 343 MET A CA 1
ATOM 2671 C C . MET A 1 343 ? -6.188 25.547 24.484 1 97.62 343 MET A C 1
ATOM 2673 O O . MET A 1 343 ? -5.66 25.109 23.469 1 97.62 343 MET A O 1
ATOM 2677 N N . THR A 1 344 ? -6.285 24.859 25.625 1 97.44 344 THR A N 1
ATOM 2678 C CA . THR A 1 344 ? -5.605 23.562 25.75 1 97.44 344 THR A CA 1
ATOM 2679 C C . THR A 1 344 ? -6.496 22.438 25.266 1 97.44 344 THR A C 1
ATOM 2681 O O . THR A 1 344 ? -7.602 22.234 25.781 1 97.44 344 THR A O 1
ATOM 2684 N N . ILE A 1 345 ? -6.043 21.703 24.266 1 98 345 ILE A N 1
ATOM 2685 C CA . ILE A 1 345 ? -6.73 20.5 23.781 1 98 345 ILE A CA 1
ATOM 2686 C C . ILE A 1 345 ? -6.215 19.281 24.531 1 98 345 ILE A C 1
ATOM 2688 O O . ILE A 1 345 ? -6.996 18.406 24.938 1 98 345 ILE A O 1
ATOM 2692 N N . SER A 1 346 ? -4.926 19.188 24.703 1 96.81 346 SER A N 1
ATOM 2693 C CA . SER A 1 346 ? -4.246 18.172 25.5 1 96.81 346 SER A CA 1
ATOM 2694 C C . SER A 1 346 ? -2.982 18.719 26.141 1 96.81 346 SER A C 1
ATOM 2696 O O . SER A 1 346 ? -2.354 19.641 25.609 1 96.81 346 SER A O 1
ATOM 2698 N N . ALA A 1 347 ? -2.561 18.188 27.297 1 95.62 347 ALA A N 1
ATOM 2699 C CA . ALA A 1 347 ? -1.378 18.625 28.031 1 95.62 347 ALA A CA 1
ATOM 2700 C C . ALA A 1 347 ? -0.685 17.453 28.719 1 95.62 347 ALA A C 1
ATOM 2702 O O . ALA A 1 347 ? -0.077 17.625 29.781 1 95.62 347 ALA A O 1
ATOM 2703 N N . ASP A 1 348 ? -0.821 16.297 28.188 1 93.69 348 ASP A N 1
ATOM 2704 C CA . ASP A 1 348 ? -0.331 15.094 28.828 1 93.69 348 ASP A CA 1
ATOM 2705 C C . ASP A 1 348 ? 0.765 14.43 28 1 93.69 348 ASP A C 1
ATOM 2707 O O . ASP A 1 348 ? 1.017 13.227 28.141 1 93.69 348 ASP A O 1
ATOM 2711 N N . GLY A 1 349 ? 1.352 15.18 27.156 1 92.94 349 GLY A N 1
ATOM 2712 C CA . GLY A 1 349 ? 2.436 14.641 26.359 1 92.94 349 GLY A CA 1
ATOM 2713 C C . GLY A 1 349 ? 3.666 14.289 27.172 1 92.94 349 GLY A C 1
ATOM 2714 O O . GLY A 1 349 ? 3.975 14.953 28.156 1 92.94 349 GLY A O 1
ATOM 2715 N N . LEU A 1 350 ? 4.391 13.281 26.766 1 93.81 350 LEU A N 1
ATOM 2716 C CA . LEU A 1 350 ? 5.574 12.812 27.484 1 93.81 350 LEU A CA 1
ATOM 2717 C C . LEU A 1 350 ? 6.801 13.633 27.109 1 93.81 350 LEU A C 1
ATOM 2719 O O . LEU A 1 350 ? 7.785 13.656 27.844 1 93.81 350 LEU A O 1
ATOM 2723 N N . GLY A 1 351 ? 6.723 14.219 25.938 1 92.69 351 GLY A N 1
ATOM 2724 C CA . GLY A 1 351 ? 7.852 14.961 25.391 1 92.69 351 GLY A CA 1
ATOM 2725 C C . GLY A 1 351 ? 7.578 15.539 24.016 1 92.69 351 GLY A C 1
ATOM 2726 O O . GLY A 1 351 ? 6.422 15.719 23.625 1 92.69 351 GLY A O 1
ATOM 2727 N N . GLY A 1 352 ? 8.625 15.781 23.312 1 92.12 352 GLY A N 1
ATOM 2728 C CA . GLY A 1 352 ? 8.531 16.531 22.078 1 92.12 352 GLY A CA 1
ATOM 2729 C C . GLY A 1 352 ? 8.07 15.695 20.891 1 92.12 352 GLY A C 1
ATOM 2730 O O . GLY A 1 352 ? 7.742 16.234 19.828 1 92.12 352 GLY A O 1
ATOM 2731 N N . ASP A 1 353 ? 8.016 14.414 21.062 1 94.12 353 ASP A N 1
ATOM 2732 C CA . ASP A 1 353 ? 7.578 13.562 19.969 1 94.12 353 ASP A CA 1
ATOM 2733 C C . ASP A 1 353 ? 6.055 13.5 19.891 1 94.12 353 ASP A C 1
ATOM 2735 O O . ASP A 1 353 ? 5.449 12.461 20.172 1 94.12 353 ASP A O 1
ATOM 2739 N N . LEU A 1 354 ? 5.457 14.672 19.5 1 95.81 354 LEU A N 1
ATOM 2740 C CA . LEU A 1 354 ? 4.016 14.867 19.406 1 95.81 354 LEU A CA 1
ATOM 2741 C C . LEU A 1 354 ? 3.672 15.984 18.438 1 95.81 354 LEU A C 1
ATOM 2743 O O . LEU A 1 354 ? 4.547 16.75 18.031 1 95.81 354 LEU A O 1
ATOM 2747 N N . GLY A 1 355 ? 2.457 15.938 18.062 1 96.44 355 GLY A N 1
ATOM 2748 C CA . GLY A 1 355 ? 1.97 17.141 17.406 1 96.44 355 GLY A CA 1
ATOM 2749 C C . GLY A 1 355 ? 1.396 16.875 16.031 1 96.44 355 GLY A C 1
ATOM 2750 O O . GLY A 1 355 ? 0.703 15.867 15.82 1 96.44 355 GLY A O 1
ATOM 2751 N N . TYR A 1 356 ? 1.487 17.922 15.172 1 97.75 356 TYR A N 1
ATOM 2752 C CA . TYR A 1 356 ? 0.888 17.953 13.844 1 97.75 356 TYR A CA 1
ATOM 2753 C C . TYR A 1 356 ? -0.624 17.781 13.922 1 97.75 356 TYR A C 1
ATOM 2755 O O . TYR A 1 356 ? -1.198 16.953 13.211 1 97.75 356 TYR A O 1
ATOM 2763 N N . PRO A 1 357 ? -1.183 18.531 14.852 1 98.44 357 PRO A N 1
ATOM 2764 C CA . PRO A 1 357 ? -2.643 18.406 14.906 1 98.44 357 PRO A CA 1
ATOM 2765 C C . PRO A 1 357 ? -3.324 18.906 13.633 1 98.44 357 PRO A C 1
ATOM 2767 O O . PRO A 1 357 ? -2.848 19.844 13 1 98.44 357 PRO A O 1
ATOM 2770 N N . SER A 1 358 ? -4.344 18.266 13.273 1 98.81 358 SER A N 1
ATOM 2771 C CA . SER A 1 358 ? -5.254 18.641 12.195 1 98.81 358 SER A CA 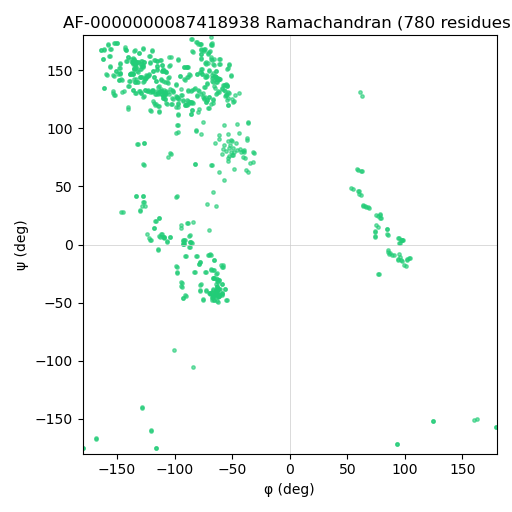1
ATOM 2772 C C . SER A 1 358 ? -6.707 18.594 12.656 1 98.81 358 SER A C 1
ATOM 2774 O O . SER A 1 358 ? -7.137 17.625 13.281 1 98.81 358 SER A O 1
ATOM 2776 N N . THR A 1 359 ? -7.449 19.672 12.352 1 98.88 359 THR A N 1
ATOM 2777 C CA . THR A 1 359 ? -8.758 19.859 12.961 1 98.88 359 THR A CA 1
ATOM 2778 C C . THR A 1 359 ? -9.828 20.047 11.891 1 98.88 359 THR A C 1
ATOM 2780 O O . THR A 1 359 ? -9.586 20.688 10.867 1 98.88 359 THR A O 1
ATOM 2783 N N . VAL A 1 360 ? -11.016 19.469 12.164 1 98.81 360 VAL A N 1
ATOM 2784 C CA . VAL A 1 360 ? -12.195 19.75 11.359 1 98.81 360 VAL A CA 1
ATOM 2785 C C . VAL A 1 360 ? -13.352 20.172 12.266 1 98.81 360 VAL A C 1
ATOM 2787 O O . VAL A 1 360 ? -13.352 19.875 13.461 1 98.81 360 VAL A O 1
ATOM 2790 N N . GLU A 1 361 ? -14.227 20.906 11.711 1 98.75 361 GLU A N 1
ATOM 2791 C CA . GLU A 1 361 ? -15.492 21.234 12.359 1 98.75 361 GLU A CA 1
ATOM 2792 C C . GLU A 1 361 ? -16.609 20.297 11.891 1 98.75 361 GLU A C 1
ATOM 2794 O O . GLU A 1 361 ? -16.844 20.172 10.688 1 98.75 361 GLU A O 1
ATOM 2799 N N . LEU A 1 362 ? -17.25 19.672 12.82 1 98.38 362 LEU A N 1
ATOM 2800 C CA . LEU A 1 362 ? -18.328 18.734 12.5 1 98.38 362 LEU A CA 1
ATOM 2801 C C . LEU A 1 362 ? -19.656 19.469 12.32 1 98.38 362 LEU A C 1
ATOM 2803 O O . LEU A 1 362 ? -19.719 20.688 12.5 1 98.38 362 LEU A O 1
ATOM 2807 N N . ASP A 1 363 ? -20.703 18.734 11.953 1 96.06 363 ASP A N 1
ATOM 2808 C CA . ASP A 1 363 ? -21.984 19.328 11.617 1 96.06 363 ASP A CA 1
ATOM 2809 C C . ASP A 1 363 ? -22.594 20.031 12.82 1 96.06 363 ASP A C 1
ATOM 2811 O O . ASP A 1 363 ? -23.25 21.078 12.68 1 96.06 363 ASP A O 1
ATOM 2815 N N . ASP A 1 364 ? -22.391 19.531 13.977 1 95.62 364 ASP A N 1
ATOM 2816 C CA . ASP A 1 364 ? -23 20.094 15.172 1 95.62 364 ASP A CA 1
ATOM 2817 C C . ASP A 1 364 ? -22.156 21.219 15.758 1 95.62 364 ASP A C 1
ATOM 2819 O O . ASP A 1 364 ? -22.438 21.703 16.859 1 95.62 364 ASP A O 1
ATOM 2823 N N . GLY A 1 365 ? -21.078 21.531 15.109 1 95.5 365 GLY A N 1
ATOM 2824 C CA . GLY A 1 365 ? -20.25 22.641 15.531 1 95.5 365 GLY A CA 1
ATOM 2825 C C . GLY A 1 365 ? -19.078 22.219 16.406 1 95.5 365 GLY A C 1
ATOM 2826 O O . GLY A 1 365 ? -18.172 23.016 16.688 1 95.5 365 GLY A O 1
ATOM 2827 N N . THR A 1 366 ? -19.141 20.953 16.812 1 97.31 366 THR A N 1
ATOM 2828 C CA . THR A 1 366 ? -18.016 20.469 17.578 1 97.31 366 THR A CA 1
ATOM 2829 C C . THR A 1 366 ? -16.781 20.297 16.703 1 97.31 366 THR A C 1
ATOM 2831 O O . THR A 1 366 ? -16.891 20.219 15.469 1 97.31 366 THR A O 1
ATOM 2834 N N . LEU A 1 367 ? -15.648 20.344 17.344 1 98.81 367 LEU A N 1
ATOM 2835 C CA . LEU A 1 367 ? -14.367 20.203 16.656 1 98.81 367 LEU A CA 1
ATOM 2836 C C . LEU A 1 367 ? -13.742 18.844 16.922 1 98.81 367 LEU A C 1
ATOM 2838 O O . LEU A 1 367 ? -13.898 18.297 18.016 1 98.81 367 LEU A O 1
ATOM 2842 N N . LEU A 1 368 ? -13.188 18.297 15.906 1 98.94 368 LEU A N 1
ATOM 2843 C CA . LEU A 1 368 ? -12.391 17.078 16.031 1 98.94 368 LEU A CA 1
ATOM 2844 C C . LEU A 1 368 ? -10.938 17.344 15.641 1 98.94 368 LEU A C 1
ATOM 2846 O O . LEU A 1 368 ? -10.656 17.844 14.547 1 98.94 368 LEU A O 1
ATOM 2850 N N . THR A 1 369 ? -10.008 17.109 16.578 1 98.88 369 THR A N 1
ATOM 2851 C CA . THR A 1 369 ? -8.578 17.25 16.312 1 98.88 369 THR A CA 1
ATOM 2852 C C . THR A 1 369 ? -7.883 15.898 16.406 1 98.88 369 THR A C 1
ATOM 2854 O O . THR A 1 369 ? -8.094 15.148 17.359 1 98.88 369 THR A O 1
ATOM 2857 N N . VAL A 1 370 ? -7.094 15.555 15.391 1 98.88 370 VAL A N 1
ATOM 2858 C CA . VAL A 1 370 ? -6.258 14.359 15.422 1 98.88 370 VAL A CA 1
ATOM 2859 C C . VAL A 1 370 ? -4.785 14.766 15.414 1 98.88 370 VAL A C 1
ATOM 2861 O O . VAL A 1 370 ? -4.383 15.672 14.68 1 98.88 370 VAL A O 1
ATOM 2864 N N . TRP A 1 371 ? -3.955 14.148 16.25 1 98.56 371 TRP A N 1
ATOM 2865 C CA . TRP A 1 371 ? -2.512 14.367 16.297 1 98.56 371 TRP A CA 1
ATOM 2866 C C . TRP A 1 371 ? -1.775 13.062 16.594 1 98.56 371 TRP A C 1
ATOM 2868 O O . TRP A 1 371 ? -2.402 12.016 16.797 1 98.56 371 TRP A O 1
ATOM 2878 N N . TYR A 1 372 ? -0.428 13.031 16.469 1 98.31 372 TYR A N 1
ATOM 2879 C CA . TYR A 1 372 ? 0.343 11.875 16.891 1 98.31 372 TYR A CA 1
ATOM 2880 C C . TYR A 1 372 ? 1.067 12.164 18.203 1 98.31 372 TYR A C 1
ATOM 2882 O O . TYR A 1 372 ? 1.37 13.312 18.516 1 98.31 372 TYR A O 1
ATOM 2890 N N . GLU A 1 373 ? 1.324 11.07 18.938 1 96.94 373 GLU A N 1
ATOM 2891 C CA . GLU A 1 373 ? 1.975 11.258 20.234 1 96.94 373 GLU A CA 1
ATOM 2892 C C . GLU A 1 373 ? 2.6 9.961 20.734 1 96.94 373 GLU A C 1
ATOM 2894 O O . GLU A 1 373 ? 2 8.891 20.609 1 96.94 373 GLU A O 1
ATOM 2899 N N . LEU A 1 374 ? 3.832 10.094 21.219 1 95.38 374 LEU A N 1
ATOM 2900 C CA . LEU A 1 374 ? 4.379 9.008 22.031 1 95.38 374 LEU A CA 1
ATOM 2901 C C . LEU A 1 374 ? 3.834 9.07 23.453 1 95.38 374 LEU A C 1
ATOM 2903 O O . LEU A 1 374 ? 4.117 10.016 24.188 1 95.38 374 LEU A O 1
ATOM 2907 N N . MET A 1 375 ? 3.104 8.07 23.844 1 92.56 375 MET A N 1
ATOM 2908 C CA . MET A 1 375 ? 2.432 8.062 25.141 1 92.56 375 MET A CA 1
ATOM 2909 C C . MET A 1 375 ? 3.154 7.145 26.125 1 92.56 375 MET A C 1
ATOM 2911 O O . MET A 1 375 ? 3.893 6.25 25.719 1 92.56 375 MET A O 1
ATOM 2915 N N . LYS A 1 376 ? 2.809 7.426 27.359 1 88.25 376 LYS A N 1
ATOM 2916 C CA . LYS A 1 376 ? 3.316 6.516 28.375 1 88.25 376 LYS A CA 1
ATOM 2917 C C . LYS A 1 376 ? 2.754 5.109 28.188 1 88.25 376 LYS A C 1
ATOM 2919 O O . LYS A 1 376 ? 1.557 4.938 27.938 1 88.25 376 LYS A O 1
ATOM 2924 N N . GLY A 1 377 ? 3.631 4.172 28.172 1 88.62 377 GLY A N 1
ATOM 2925 C CA . GLY A 1 377 ? 3.203 2.787 28.078 1 88.62 377 GLY A CA 1
ATOM 2926 C C . GLY A 1 377 ? 3.092 2.299 26.641 1 88.62 377 GLY A C 1
ATOM 2927 O O . GLY A 1 377 ? 2.797 1.128 26.406 1 88.62 377 GLY A O 1
ATOM 2928 N N . SER A 1 378 ? 3.199 3.172 25.734 1 88.69 378 SER A N 1
ATOM 2929 C CA . SER A 1 378 ? 3.195 2.777 24.328 1 88.69 378 SER A CA 1
ATOM 2930 C C . SER A 1 378 ? 4.609 2.756 23.75 1 88.69 378 SER A C 1
ATOM 2932 O O . SER A 1 378 ? 5.348 3.738 23.859 1 88.69 378 SER A O 1
ATOM 2934 N N . PRO A 1 379 ? 4.945 1.652 23.203 1 90.38 379 PRO A N 1
ATOM 2935 C CA . PRO A 1 379 ? 6.297 1.591 22.641 1 90.38 379 PRO A CA 1
ATOM 2936 C C . PRO A 1 379 ? 6.469 2.488 21.422 1 90.38 379 PRO A C 1
ATOM 2938 O O . PRO A 1 379 ? 7.594 2.861 21.078 1 90.38 379 PRO A O 1
ATOM 2941 N N . ASN A 1 380 ? 5.352 2.863 20.75 1 95.69 380 ASN A N 1
ATOM 2942 C CA . ASN A 1 380 ? 5.375 3.676 19.547 1 95.69 380 ASN A CA 1
ATOM 2943 C C . ASN A 1 380 ? 4.422 4.863 19.641 1 95.69 380 ASN A C 1
ATOM 2945 O O . ASN A 1 380 ? 3.463 4.828 20.422 1 95.69 380 ASN A O 1
ATOM 2949 N N . ALA A 1 381 ? 4.742 5.914 18.859 1 97.69 381 ALA A N 1
ATOM 2950 C CA . ALA A 1 381 ? 3.783 7.008 18.766 1 97.69 381 ALA A CA 1
ATOM 2951 C C . ALA A 1 381 ? 2.482 6.547 18.125 1 97.69 381 ALA A C 1
ATOM 2953 O O . ALA A 1 381 ? 2.502 5.773 17.156 1 97.69 381 ALA A O 1
ATOM 2954 N N . VAL A 1 382 ? 1.394 7.055 18.688 1 97.75 382 VAL A N 1
ATOM 2955 C CA . VAL A 1 382 ? 0.063 6.66 18.234 1 97.75 382 VAL A CA 1
ATOM 2956 C C . VAL A 1 382 ? -0.691 7.887 17.719 1 97.75 382 VAL A C 1
ATOM 2958 O O . VAL A 1 382 ? -0.254 9.023 17.922 1 97.75 382 VAL A O 1
ATOM 2961 N N . LEU A 1 383 ? -1.809 7.645 17.031 1 98.38 383 LEU A N 1
ATOM 2962 C CA . LEU A 1 383 ? -2.77 8.688 16.688 1 98.38 383 LEU A CA 1
ATOM 2963 C C . LEU A 1 383 ? -3.758 8.906 17.828 1 98.38 383 LEU A C 1
ATOM 2965 O O . LEU A 1 383 ? -4.348 7.945 18.344 1 98.38 383 LEU A O 1
ATOM 2969 N N . ARG A 1 384 ? -3.93 10.148 18.141 1 98.06 384 ARG A N 1
ATOM 2970 C CA . ARG A 1 384 ? -4.91 10.547 19.156 1 98.06 384 ARG A CA 1
ATOM 2971 C C . ARG A 1 384 ? -5.938 11.508 18.562 1 98.06 384 ARG A C 1
ATOM 2973 O O . ARG A 1 384 ? -5.668 12.18 17.578 1 98.06 384 ARG A O 1
ATOM 2980 N N . GLN A 1 385 ? -7.082 11.492 19.25 1 98.62 385 GLN A N 1
ATOM 2981 C CA . GLN A 1 385 ? -8.172 12.352 18.797 1 98.62 385 GLN A CA 1
ATOM 2982 C C . GLN A 1 385 ? -8.875 13.008 19.969 1 98.62 385 GLN A C 1
ATOM 2984 O O . GLN A 1 385 ? -9.078 12.383 21.016 1 98.62 385 GLN A O 1
ATOM 2989 N N . ALA A 1 386 ? -9.227 14.227 19.812 1 98.69 386 ALA A N 1
ATOM 2990 C CA . ALA A 1 386 ? -10.07 14.93 20.781 1 98.69 386 ALA A CA 1
ATOM 2991 C C . ALA A 1 386 ? -11.305 15.523 20.094 1 98.69 386 ALA A C 1
ATOM 2993 O O . ALA A 1 386 ? -11.203 16.078 19 1 98.69 386 ALA A O 1
ATOM 2994 N N . ARG A 1 387 ? -12.414 15.289 20.703 1 98.69 387 ARG A N 1
ATOM 2995 C CA . ARG A 1 387 ? -13.617 16.031 20.375 1 98.69 387 ARG A CA 1
ATOM 2996 C C . ARG A 1 387 ? -13.844 17.172 21.359 1 98.69 387 ARG A C 1
ATOM 2998 O O . ARG A 1 387 ? -13.812 16.969 22.578 1 98.69 387 ARG A O 1
ATOM 3005 N N . TRP A 1 388 ? -14 18.391 20.828 1 98.62 388 TRP A N 1
ATOM 3006 C CA . TRP A 1 388 ? -14.039 19.516 21.734 1 98.62 388 TRP A CA 1
ATOM 3007 C C . TRP A 1 388 ? -14.797 20.688 21.125 1 98.62 388 TRP A C 1
ATOM 3009 O O . TRP A 1 388 ? -15.18 20.641 19.953 1 98.62 388 TRP A O 1
ATOM 3019 N N . SER A 1 389 ? -15.117 21.672 21.891 1 98.12 389 SER A N 1
ATOM 3020 C CA . SER A 1 389 ? -15.789 22.906 21.469 1 98.12 389 SER A CA 1
ATOM 3021 C C . SER A 1 389 ? -15.133 24.141 22.094 1 98.12 389 SER A C 1
ATOM 3023 O O . SER A 1 389 ? -14.367 24.016 23.047 1 98.12 389 SER A O 1
ATOM 3025 N N . ILE A 1 390 ? -15.375 25.203 21.453 1 97.12 390 ILE A N 1
ATOM 3026 C CA . ILE A 1 390 ? -14.914 26.484 21.984 1 97.12 390 ILE A CA 1
ATOM 3027 C C . ILE A 1 390 ? -15.992 27.094 22.875 1 97.12 390 ILE A C 1
ATOM 3029 O O . ILE A 1 390 ? -17.141 27.219 22.453 1 97.12 390 ILE A O 1
ATOM 3033 N N . SER A 1 391 ? -15.68 27.312 24.109 1 91 391 SER A N 1
ATOM 3034 C CA . SER A 1 391 ? -16.578 28.062 25 1 91 391 SER A CA 1
ATOM 3035 C C . SER A 1 391 ? -16.094 29.5 25.188 1 91 391 SER A C 1
ATOM 3037 O O . SER A 1 391 ? -14.953 29.734 25.562 1 91 391 SER A O 1
ATOM 3039 N N . ASP A 1 392 ? -16.953 30.469 24.812 1 80.38 392 ASP A N 1
ATOM 3040 C CA . ASP A 1 392 ? -16.641 31.891 24.922 1 80.38 392 ASP A CA 1
ATOM 3041 C C . ASP A 1 392 ? -17 32.438 26.312 1 80.38 392 ASP A C 1
ATOM 3043 O O . ASP A 1 392 ? -17.906 31.906 26.969 1 80.38 392 ASP A O 1
ATOM 3047 N N . MET B 1 1 ? 19.203 -116.75 -49.125 1 25.86 1 MET B N 1
ATOM 3048 C CA . MET B 1 1 ? 19.391 -116.062 -47.812 1 25.86 1 MET B CA 1
ATOM 3049 C C . MET B 1 1 ? 20.375 -114.938 -47.938 1 25.86 1 MET B C 1
ATOM 3051 O O . MET B 1 1 ? 21.516 -115.062 -47.469 1 25.86 1 MET B O 1
ATOM 3055 N N . THR B 1 2 ? 20.203 -113.938 -48.938 1 21.56 2 THR B N 1
ATOM 3056 C CA . THR B 1 2 ? 20.938 -113.125 -49.906 1 21.56 2 THR B CA 1
ATOM 3057 C C . THR B 1 2 ? 21.516 -111.875 -49.25 1 21.56 2 THR B C 1
ATOM 3059 O O . THR B 1 2 ? 22.719 -111.625 -49.312 1 21.56 2 THR B O 1
ATOM 3062 N N . GLY B 1 3 ? 20.938 -110.562 -49.469 1 21.92 3 GLY B N 1
ATOM 3063 C CA . GLY B 1 3 ? 21.562 -109.625 -50.344 1 21.92 3 GLY B CA 1
ATOM 3064 C C . GLY B 1 3 ? 22.359 -108.562 -49.594 1 21.92 3 GLY B C 1
ATOM 3065 O O . GLY B 1 3 ? 23.531 -108.375 -49.875 1 21.92 3 GLY B O 1
ATOM 3066 N N . GLU B 1 4 ? 21.719 -107.375 -49.219 1 26.06 4 GLU B N 1
ATOM 3067 C CA . GLU B 1 4 ? 22.016 -106 -49.625 1 26.06 4 GLU B CA 1
ATOM 3068 C C . GLU B 1 4 ? 22.938 -105.312 -48.594 1 26.06 4 GLU B C 1
ATOM 3070 O O . GLU B 1 4 ? 22.891 -105.625 -47.406 1 26.06 4 GLU B O 1
ATOM 3075 N N . PHE B 1 5 ? 23.984 -104.625 -49.125 1 27.31 5 PHE B N 1
ATOM 3076 C CA . PHE B 1 5 ? 25.188 -103.875 -48.812 1 27.31 5 PHE B CA 1
ATOM 3077 C C . PHE B 1 5 ? 24.891 -102.688 -47.875 1 27.31 5 PHE B C 1
ATOM 3079 O O . PHE B 1 5 ? 23.812 -102.125 -47.906 1 27.31 5 PHE B O 1
ATOM 3086 N N . THR B 1 6 ? 25.703 -102.375 -46.812 1 25.03 6 THR B N 1
ATOM 3087 C CA . THR B 1 6 ? 25.875 -101.75 -45.5 1 25.03 6 THR B CA 1
ATOM 3088 C C . THR B 1 6 ? 26.156 -100.25 -45.625 1 25.03 6 THR B C 1
ATOM 3090 O O . THR B 1 6 ? 27.266 -99.812 -45.312 1 25.03 6 THR B O 1
ATOM 3093 N N . ARG B 1 7 ? 25.875 -99.438 -46.781 1 22.48 7 ARG B N 1
ATOM 3094 C CA . ARG B 1 7 ? 26.578 -98.125 -46.969 1 22.48 7 ARG B CA 1
ATOM 3095 C C . ARG B 1 7 ? 26.094 -97.062 -46 1 22.48 7 ARG B C 1
ATOM 3097 O O . ARG B 1 7 ? 25.156 -96.375 -46.281 1 22.48 7 ARG B O 1
ATOM 3104 N N . ARG B 1 8 ? 25.719 -97.188 -44.781 1 25.59 8 ARG B N 1
ATOM 3105 C CA . ARG B 1 8 ? 25 -96.125 -44.125 1 25.59 8 ARG B CA 1
ATOM 3106 C C . ARG B 1 8 ? 25.891 -94.875 -44 1 25.59 8 ARG B C 1
ATOM 3108 O O . ARG B 1 8 ? 26.953 -94.938 -43.406 1 25.59 8 ARG B O 1
ATOM 3115 N N . ARG B 1 9 ? 25.969 -93.875 -45.062 1 23.64 9 ARG B N 1
ATOM 3116 C CA . ARG B 1 9 ? 26.625 -92.562 -45.219 1 23.64 9 ARG B CA 1
ATOM 3117 C C . ARG B 1 9 ? 26.344 -91.688 -44.031 1 23.64 9 ARG B C 1
ATOM 3119 O O . ARG B 1 9 ? 25.219 -91.188 -43.875 1 23.64 9 ARG B O 1
ATOM 3126 N N . MET B 1 10 ? 26.719 -91.875 -42.812 1 22.22 10 MET B N 1
ATOM 3127 C CA . MET B 1 10 ? 26.328 -91.062 -41.625 1 22.22 10 MET B CA 1
ATOM 3128 C C . MET B 1 10 ? 26.859 -89.625 -41.75 1 22.22 10 MET B C 1
ATOM 3130 O O . MET B 1 10 ? 28.047 -89.375 -41.531 1 22.22 10 MET B O 1
ATOM 3134 N N . LEU B 1 11 ? 26.984 -89 -42.938 1 26.77 11 LEU B N 1
ATOM 3135 C CA . LEU B 1 11 ? 27.656 -87.75 -42.75 1 26.77 11 LEU B CA 1
ATOM 3136 C C . LEU B 1 11 ? 26.969 -86.875 -41.688 1 26.77 11 LEU B C 1
ATOM 3138 O O . LEU B 1 11 ? 25.734 -86.875 -41.594 1 26.77 11 LEU B O 1
ATOM 3142 N N . GLN B 1 12 ? 27.719 -86.438 -40.625 1 25.78 12 GLN B N 1
ATOM 3143 C CA . GLN B 1 12 ? 27.656 -85.625 -39.438 1 25.78 12 GLN B CA 1
ATOM 3144 C C . GLN B 1 12 ? 27.234 -84.188 -39.812 1 25.78 12 GLN B C 1
ATOM 3146 O O . GLN B 1 12 ? 27.844 -83.562 -40.656 1 25.78 12 GLN B O 1
ATOM 3151 N N . THR B 1 13 ? 25.891 -83.938 -39.906 1 27.78 13 THR B N 1
ATOM 3152 C CA . THR B 1 13 ? 25.281 -82.625 -40.062 1 27.78 13 THR B CA 1
ATOM 3153 C C . THR B 1 13 ? 25.891 -81.625 -39.094 1 27.78 13 THR B C 1
ATOM 3155 O O . THR B 1 13 ? 26 -81.938 -37.875 1 27.78 13 THR B O 1
ATOM 3158 N N . VAL B 1 14 ? 26.797 -80.688 -39.5 1 32.81 14 VAL B N 1
ATOM 3159 C CA . VAL B 1 14 ? 27.375 -79.5 -38.906 1 32.81 14 VAL B CA 1
ATOM 3160 C C . VAL B 1 14 ? 26.266 -78.562 -38.438 1 32.81 14 VAL B C 1
ATOM 3162 O O . VAL B 1 14 ? 25.469 -78.062 -39.25 1 32.81 14 VAL B O 1
ATOM 3165 N N . GLY B 1 15 ? 25.562 -78.812 -37.375 1 29.06 15 GLY B N 1
ATOM 3166 C CA . GLY B 1 15 ? 24.562 -77.938 -36.844 1 29.06 15 GLY B CA 1
ATOM 3167 C C . GLY B 1 15 ? 25.109 -76.5 -36.594 1 29.06 15 GLY B C 1
ATOM 3168 O O . GLY B 1 15 ? 26.109 -76.375 -35.906 1 29.06 15 GLY B O 1
ATOM 3169 N N . ILE B 1 16 ? 25.031 -75.625 -37.625 1 32.97 16 ILE B N 1
ATOM 3170 C CA . ILE B 1 16 ? 25.312 -74.188 -37.5 1 32.97 16 ILE B CA 1
ATOM 3171 C C . ILE B 1 16 ? 24.5 -73.625 -36.344 1 32.97 16 ILE B C 1
ATOM 3173 O O . ILE B 1 16 ? 23.266 -73.625 -36.375 1 32.97 16 ILE B O 1
ATOM 3177 N N . LEU B 1 17 ? 24.969 -73.688 -35.062 1 32.31 17 LEU B N 1
ATOM 3178 C CA . LEU B 1 17 ? 24.391 -73 -33.938 1 32.31 17 LEU B CA 1
ATOM 3179 C C . LEU B 1 17 ? 24.391 -71.5 -34.219 1 32.31 17 LEU B C 1
ATOM 3181 O O . LEU B 1 17 ? 25.453 -70.875 -34.344 1 32.31 17 LEU B O 1
ATOM 3185 N N . ALA B 1 18 ? 23.469 -70.938 -35.031 1 35.41 18 ALA B N 1
ATOM 3186 C CA . ALA B 1 18 ? 23.25 -69.5 -35.094 1 35.41 18 ALA B CA 1
ATOM 3187 C C . ALA B 1 18 ? 23.062 -68.938 -33.688 1 35.41 18 ALA B C 1
ATOM 3189 O O . ALA B 1 18 ? 22.109 -69.312 -32.969 1 35.41 18 ALA B O 1
ATOM 3190 N N . TRP B 1 19 ? 24.141 -68.5 -32.969 1 35.81 19 TRP B N 1
ATOM 3191 C CA . TRP B 1 19 ? 24.094 -67.688 -31.766 1 35.81 19 TRP B CA 1
ATOM 3192 C C . TRP B 1 19 ? 23.281 -66.438 -31.984 1 35.81 19 TRP B C 1
ATOM 3194 O O . TRP B 1 19 ? 23.688 -65.562 -32.75 1 35.81 19 TRP B O 1
ATOM 3204 N N . ALA B 1 20 ? 21.969 -66.5 -32.094 1 39.06 20 ALA B N 1
ATOM 3205 C CA . ALA B 1 20 ? 21.203 -65.25 -31.984 1 39.06 20 ALA B CA 1
ATOM 3206 C C . ALA B 1 20 ? 21.656 -64.438 -30.797 1 39.06 20 ALA B C 1
ATOM 3208 O O . ALA B 1 20 ? 21.5 -64.875 -29.641 1 39.06 20 ALA B O 1
ATOM 3209 N N . MET B 1 21 ? 22.672 -63.594 -30.969 1 38.75 21 MET B N 1
ATOM 3210 C CA . MET B 1 21 ? 22.953 -62.531 -30.016 1 38.75 21 MET B CA 1
ATOM 3211 C C . MET B 1 21 ? 21.703 -61.719 -29.719 1 38.75 21 MET B C 1
ATOM 3213 O O . MET B 1 21 ? 21.188 -61 -30.594 1 38.75 21 MET B O 1
ATOM 3217 N N . VAL B 1 22 ? 20.828 -62.156 -28.891 1 42.31 22 VAL B N 1
ATOM 3218 C CA . VAL B 1 22 ? 19.844 -61.281 -28.297 1 42.31 22 VAL B CA 1
ATOM 3219 C C . VAL B 1 22 ? 20.547 -60.031 -27.719 1 42.31 22 VAL B C 1
ATOM 3221 O O . VAL B 1 22 ? 21.266 -60.156 -26.719 1 42.31 22 VAL B O 1
ATOM 3224 N N . TRP B 1 23 ? 20.953 -59.062 -28.578 1 42.59 23 TRP B N 1
ATOM 3225 C CA . TRP B 1 23 ? 21.203 -57.75 -28 1 42.59 23 TRP B CA 1
ATOM 3226 C C . TRP B 1 23 ? 20.078 -57.344 -27.047 1 42.59 23 TRP B C 1
ATOM 3228 O O . TRP B 1 23 ? 18.938 -57.156 -27.469 1 42.59 23 TRP B O 1
ATOM 3238 N N . GLY B 1 24 ? 20.125 -57.812 -25.875 1 39.66 24 GLY B N 1
ATOM 3239 C CA . GLY B 1 24 ? 19.344 -57.156 -24.859 1 39.66 24 GLY B CA 1
ATOM 3240 C C . GLY B 1 24 ? 19.375 -55.625 -24.984 1 39.66 24 GLY B C 1
ATOM 3241 O O . GLY B 1 24 ? 20.422 -55 -24.797 1 39.66 24 GLY B O 1
ATOM 3242 N N . LEU B 1 25 ? 18.609 -55.094 -25.859 1 40.53 25 LEU B N 1
ATOM 3243 C CA . LEU B 1 25 ? 18.328 -53.688 -25.594 1 40.53 25 LEU B CA 1
ATOM 3244 C C . LEU B 1 25 ? 18.094 -53.469 -24.094 1 40.53 25 LEU B C 1
ATOM 3246 O O . LEU B 1 25 ? 17.078 -53.906 -23.562 1 40.53 25 LEU B O 1
ATOM 3250 N N . SER B 1 26 ? 19.203 -53.5 -23.391 1 38.06 26 SER B N 1
ATOM 3251 C CA . SER B 1 26 ? 19 -52.875 -22.078 1 38.06 26 SER B CA 1
ATOM 3252 C C . SER B 1 26 ? 18.141 -51.625 -22.219 1 38.06 26 SER B C 1
ATOM 3254 O O . SER B 1 26 ? 18.516 -50.656 -22.875 1 38.06 26 SER B O 1
ATOM 3256 N N . ASN B 1 27 ? 16.922 -51.75 -22.312 1 38.94 27 ASN B N 1
ATOM 3257 C CA . ASN B 1 27 ? 16.172 -50.562 -21.906 1 38.94 27 ASN B CA 1
ATOM 3258 C C . ASN B 1 27 ? 16.828 -49.844 -20.719 1 38.94 27 ASN B C 1
ATOM 3260 O O . ASN B 1 27 ? 16.688 -50.312 -19.578 1 38.94 27 ASN B O 1
ATOM 3264 N N . SER B 1 28 ? 18 -49.375 -20.906 1 40.53 28 SER B N 1
ATOM 3265 C CA . SER B 1 28 ? 18.453 -48.5 -19.844 1 40.53 28 SER B CA 1
ATOM 3266 C C . SER B 1 28 ? 17.281 -47.75 -19.219 1 40.53 28 SER B C 1
ATOM 3268 O O . SER B 1 28 ? 16.609 -46.938 -19.875 1 40.53 28 SER B O 1
ATOM 3270 N N . ALA B 1 29 ? 16.547 -48.281 -18.391 1 47.59 29 ALA B N 1
ATOM 3271 C CA . ALA B 1 29 ? 15.617 -47.594 -17.516 1 47.59 29 ALA B CA 1
ATOM 3272 C C . ALA B 1 29 ? 16.141 -46.219 -17.141 1 47.59 29 ALA B C 1
ATOM 3274 O O . ALA B 1 29 ? 17.094 -46.094 -16.359 1 47.59 29 ALA B O 1
ATOM 3275 N N . PHE B 1 30 ? 16.156 -45.312 -18.062 1 53.59 30 PHE B N 1
ATOM 3276 C CA . PHE B 1 30 ? 16.469 -43.938 -17.688 1 53.59 30 PHE B CA 1
ATOM 3277 C C . PHE B 1 30 ? 15.891 -43.594 -16.312 1 53.59 30 PHE B C 1
ATOM 3279 O O . PHE B 1 30 ? 14.719 -43.875 -16.047 1 53.59 30 PHE B O 1
ATOM 3286 N N . ALA B 1 31 ? 16.781 -43.562 -15.344 1 64.56 31 ALA B N 1
ATOM 3287 C CA . ALA B 1 31 ? 16.391 -43.25 -13.977 1 64.56 31 ALA B CA 1
ATOM 3288 C C . ALA B 1 31 ? 15.477 -42 -13.945 1 64.56 31 ALA B C 1
ATOM 3290 O O . ALA B 1 31 ? 15.695 -41.062 -14.68 1 64.56 31 ALA B O 1
ATOM 3291 N N . ALA B 1 32 ? 14.398 -42.125 -13.312 1 83.62 32 ALA B N 1
ATOM 3292 C CA . ALA B 1 32 ? 13.477 -41.031 -13.086 1 83.62 32 ALA B CA 1
ATOM 3293 C C . ALA B 1 32 ? 14.211 -39.812 -12.516 1 83.62 32 ALA B C 1
ATOM 3295 O O . ALA B 1 32 ? 15.062 -39.938 -11.633 1 83.62 32 ALA B O 1
ATOM 3296 N N . PRO B 1 33 ? 14.062 -38.656 -13.203 1 91.94 33 PRO B N 1
ATOM 3297 C CA . PRO B 1 33 ? 14.703 -37.469 -12.648 1 91.94 33 PRO B CA 1
ATOM 3298 C C . PRO B 1 33 ? 14.375 -37.25 -11.18 1 91.94 33 PRO B C 1
ATOM 3300 O O . PRO B 1 33 ? 13.289 -37.625 -10.719 1 91.94 33 PRO B O 1
ATOM 3303 N N . LYS B 1 34 ? 15.375 -36.719 -10.453 1 94.06 34 LYS B N 1
ATOM 3304 C CA . LYS B 1 34 ? 15.203 -36.406 -9.031 1 94.06 34 LYS B CA 1
ATOM 3305 C C . LYS B 1 34 ? 15.539 -34.938 -8.75 1 94.06 34 LYS B C 1
ATOM 3307 O O . LYS B 1 34 ? 16.391 -34.344 -9.414 1 94.06 34 LYS B O 1
ATOM 3312 N N . ALA B 1 35 ? 14.797 -34.406 -7.801 1 96.12 35 ALA B N 1
ATOM 3313 C CA . ALA B 1 35 ? 15.156 -33.094 -7.301 1 96.12 35 ALA B CA 1
ATOM 3314 C C . ALA B 1 35 ? 16.219 -33.188 -6.215 1 96.12 35 ALA B C 1
ATOM 3316 O O . ALA B 1 35 ? 16.047 -33.875 -5.219 1 96.12 35 ALA B O 1
ATOM 3317 N N . VAL B 1 36 ? 17.344 -32.531 -6.398 1 97.75 36 VAL B N 1
ATOM 3318 C CA . VAL B 1 36 ? 18.359 -32.375 -5.363 1 97.75 36 VAL B CA 1
ATOM 3319 C C . VAL B 1 36 ? 18.203 -31.031 -4.68 1 97.75 36 VAL B C 1
ATOM 3321 O O . VAL B 1 36 ? 18.641 -30.016 -5.211 1 97.75 36 VAL B O 1
ATOM 3324 N N . VAL B 1 37 ? 17.641 -31.062 -3.5 1 97.94 37 VAL B N 1
ATOM 3325 C CA . VAL B 1 37 ? 17.344 -29.844 -2.77 1 97.94 37 VAL B CA 1
ATOM 3326 C C . VAL B 1 37 ? 18.578 -29.406 -1.977 1 97.94 37 VAL B C 1
ATOM 3328 O O . VAL B 1 37 ? 19.047 -30.141 -1.104 1 97.94 37 VAL B O 1
ATOM 3331 N N . LYS B 1 38 ? 19.047 -28.266 -2.213 1 97.19 38 LYS B N 1
ATOM 3332 C CA . LYS B 1 38 ? 20.266 -27.75 -1.591 1 97.19 38 LYS B CA 1
ATOM 3333 C C . LYS B 1 38 ? 19.938 -26.953 -0.334 1 97.19 38 LYS B C 1
ATOM 3335 O O . LYS B 1 38 ? 20.734 -26.922 0.61 1 97.19 38 LYS B O 1
ATOM 3340 N N . SER B 1 39 ? 18.828 -26.203 -0.34 1 96.62 39 SER B N 1
ATOM 3341 C CA . SER B 1 39 ? 18.375 -25.438 0.812 1 96.62 39 SER B CA 1
ATOM 3342 C C . SER B 1 39 ? 16.844 -25.297 0.803 1 96.62 39 SER B C 1
ATOM 3344 O O . SER B 1 39 ? 16.219 -25.375 -0.254 1 96.62 39 SER B O 1
ATOM 3346 N N . ASN B 1 40 ? 16.297 -25.219 1.921 1 95.88 40 ASN B N 1
ATOM 3347 C CA . ASN B 1 40 ? 14.891 -24.953 2.203 1 95.88 40 ASN B CA 1
ATOM 3348 C C . ASN B 1 40 ? 14.719 -24.031 3.404 1 95.88 40 ASN B C 1
ATOM 3350 O O . ASN B 1 40 ? 15.062 -24.391 4.527 1 95.88 40 ASN B O 1
ATOM 3354 N N . GLU B 1 41 ? 14.109 -22.844 3.146 1 96.69 41 GLU B N 1
ATOM 3355 C CA . GLU B 1 41 ? 14.086 -21.875 4.234 1 96.69 41 GLU B CA 1
ATOM 3356 C C . GLU B 1 41 ? 12.82 -21.031 4.184 1 96.69 41 GLU B C 1
ATOM 3358 O O . GLU B 1 41 ? 12.156 -20.953 3.146 1 96.69 41 GLU B O 1
ATOM 3363 N N . VAL B 1 42 ? 12.445 -20.5 5.344 1 97.31 42 VAL B N 1
ATOM 3364 C CA . VAL B 1 42 ? 11.398 -19.484 5.434 1 97.31 42 VAL B CA 1
ATOM 3365 C C . VAL B 1 42 ? 11.953 -18.125 5.039 1 97.31 42 VAL B C 1
ATOM 3367 O O . VAL B 1 42 ? 13.016 -17.719 5.52 1 97.31 42 VAL B O 1
ATOM 3370 N N . ILE B 1 43 ? 11.195 -17.422 4.152 1 98 43 ILE B N 1
ATOM 3371 C CA . ILE B 1 43 ? 11.75 -16.141 3.695 1 98 43 ILE B CA 1
ATOM 3372 C C . ILE B 1 43 ? 10.797 -15.008 4.055 1 98 43 ILE B C 1
ATOM 3374 O O . ILE B 1 43 ? 11.055 -13.852 3.734 1 98 43 ILE B O 1
ATOM 3378 N N . SER B 1 44 ? 9.727 -15.312 4.758 1 96.62 44 SER B N 1
ATOM 3379 C CA . SER B 1 44 ? 8.828 -14.258 5.219 1 96.62 44 SER B CA 1
ATOM 3380 C C . SER B 1 44 ? 9.562 -13.258 6.109 1 96.62 44 SER B C 1
ATOM 3382 O O . SER B 1 44 ? 10.234 -13.648 7.066 1 96.62 44 SER B O 1
ATOM 3384 N N . LYS B 1 45 ? 9.312 -12 5.812 1 95.75 45 LYS B N 1
ATOM 3385 C CA . LYS B 1 45 ? 9.906 -10.953 6.637 1 95.75 45 LYS B CA 1
ATOM 3386 C C . LYS B 1 45 ? 8.922 -10.445 7.684 1 95.75 45 LYS B C 1
ATOM 3388 O O . LYS B 1 45 ? 9.312 -9.828 8.672 1 95.75 45 LYS B O 1
ATOM 3393 N N . THR B 1 46 ? 7.684 -10.695 7.457 1 95 46 THR B N 1
ATOM 3394 C CA . THR B 1 46 ? 6.621 -10.266 8.359 1 95 46 THR B CA 1
ATOM 3395 C C . THR B 1 46 ? 5.734 -11.445 8.75 1 95 46 THR B C 1
ATOM 3397 O O . THR B 1 46 ? 4.547 -11.469 8.438 1 95 46 THR B O 1
ATOM 3400 N N . PRO B 1 47 ? 6.262 -12.375 9.531 1 93.56 47 PRO B N 1
ATOM 3401 C CA . PRO B 1 47 ? 5.559 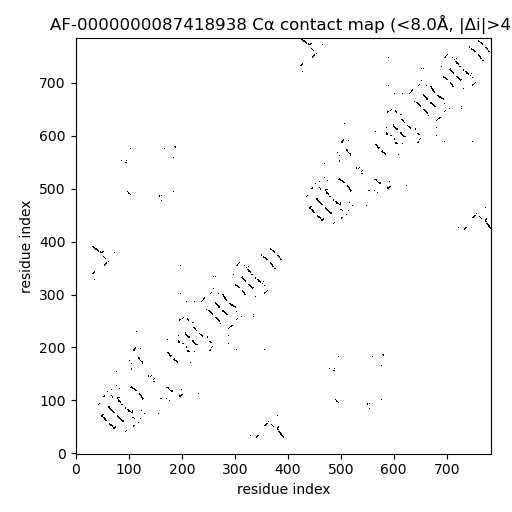-13.625 9.82 1 93.56 47 PRO B CA 1
ATOM 3402 C C . PRO B 1 47 ? 4.328 -13.422 10.703 1 93.56 47 PRO B C 1
ATOM 3404 O O . PRO B 1 47 ? 3.559 -14.359 10.922 1 93.56 47 PRO B O 1
ATOM 3407 N N . GLN B 1 48 ? 4.164 -12.203 11.211 1 93.19 48 GLN B N 1
ATOM 3408 C CA . GLN B 1 48 ? 2.957 -11.914 11.977 1 93.19 48 GLN B CA 1
ATOM 3409 C C . GLN B 1 48 ? 1.731 -11.859 11.07 1 93.19 48 GLN B C 1
ATOM 3411 O O . GLN B 1 48 ? 0.597 -11.82 11.555 1 93.19 48 GLN B O 1
ATOM 3416 N N . TYR B 1 49 ? 1.967 -11.883 9.789 1 96.94 49 TYR B N 1
ATOM 3417 C CA . TYR B 1 49 ? 0.872 -11.922 8.82 1 96.94 49 TYR B CA 1
ATOM 3418 C C . TYR B 1 49 ? 0.823 -13.266 8.109 1 96.94 49 TYR B C 1
ATOM 3420 O O . TYR B 1 49 ? 1.838 -13.961 8 1 96.94 49 TYR B O 1
ATOM 3428 N N . TYR B 1 50 ? -0.362 -13.586 7.652 1 97.88 50 TYR B N 1
ATOM 3429 C CA . TYR B 1 50 ? -0.564 -14.672 6.703 1 97.88 50 TYR B CA 1
ATOM 3430 C C . TYR B 1 50 ? -0.118 -14.266 5.305 1 97.88 50 TYR B C 1
ATOM 3432 O O . TYR B 1 50 ? -0.494 -13.203 4.809 1 97.88 50 TYR B O 1
ATOM 3440 N N . HIS B 1 51 ? 0.76 -15.055 4.66 1 98.31 51 HIS B N 1
ATOM 3441 C CA . HIS B 1 51 ? 1.192 -14.836 3.283 1 98.31 51 HIS B CA 1
ATOM 3442 C C . HIS B 1 51 ? 0.664 -15.93 2.361 1 98.31 51 HIS B C 1
ATOM 3444 O O . HIS B 1 51 ? 0.72 -17.109 2.699 1 98.31 51 HIS B O 1
ATOM 3450 N N . GLY B 1 52 ? 0.117 -15.43 1.207 1 97.62 52 GLY B N 1
ATOM 3451 C CA . GLY B 1 52 ? -0.467 -16.453 0.354 1 97.62 52 GLY B CA 1
ATOM 3452 C C . GLY B 1 52 ? -0.177 -16.234 -1.119 1 97.62 52 GLY B C 1
ATOM 3453 O O . GLY B 1 52 ? -0.031 -15.102 -1.569 1 97.62 52 GLY B O 1
ATOM 3454 N N . TRP B 1 53 ? -0.039 -17.328 -1.883 1 98.12 53 TRP B N 1
ATOM 3455 C CA . TRP B 1 53 ? -0.119 -17.453 -3.334 1 98.12 53 TRP B CA 1
ATOM 3456 C C . TRP B 1 53 ? 0.975 -16.641 -4.012 1 98.12 53 TRP B C 1
ATOM 3458 O O . TRP B 1 53 ? 0.684 -15.734 -4.805 1 98.12 53 TRP B O 1
ATOM 3468 N N . PRO B 1 54 ? 2.221 -16.969 -3.785 1 98.75 54 PRO B N 1
ATOM 3469 C CA . PRO B 1 54 ? 3.34 -16.219 -4.348 1 98.75 54 PRO B CA 1
ATOM 3470 C C . PRO B 1 54 ? 3.57 -16.516 -5.828 1 98.75 54 PRO B C 1
ATOM 3472 O O . PRO B 1 54 ? 3.252 -17.609 -6.297 1 98.75 54 PRO B O 1
ATOM 3475 N N . THR B 1 55 ? 4.086 -15.539 -6.508 1 98.88 55 THR B N 1
ATOM 3476 C CA . THR B 1 55 ? 4.625 -15.695 -7.855 1 98.88 55 THR B CA 1
ATOM 3477 C C . THR B 1 55 ? 6.027 -15.102 -7.945 1 98.88 55 THR B C 1
ATOM 3479 O O . THR B 1 55 ? 6.262 -13.969 -7.512 1 98.88 55 THR B O 1
ATOM 3482 N N . LEU B 1 56 ? 6.895 -15.898 -8.484 1 98.75 56 LEU B N 1
ATOM 3483 C CA . LEU B 1 56 ? 8.297 -15.539 -8.672 1 98.75 56 LEU B CA 1
ATOM 3484 C C . LEU B 1 56 ? 8.609 -15.305 -10.141 1 98.75 56 LEU B C 1
ATOM 3486 O O . LEU B 1 56 ? 8.227 -16.109 -10.992 1 98.75 56 LEU B O 1
ATOM 3490 N N . ALA B 1 57 ? 9.25 -14.219 -10.398 1 98.38 57 ALA B N 1
ATOM 3491 C CA . ALA B 1 57 ? 9.727 -13.945 -11.75 1 98.38 57 ALA B CA 1
ATOM 3492 C C . ALA B 1 57 ? 11.203 -13.555 -11.742 1 98.38 57 ALA B C 1
ATOM 3494 O O . ALA B 1 57 ? 11.672 -12.914 -10.797 1 98.38 57 ALA B O 1
ATOM 3495 N N . ARG B 1 58 ? 11.906 -13.961 -12.742 1 98.44 58 ARG B N 1
ATOM 3496 C CA . ARG B 1 58 ? 13.289 -13.547 -12.961 1 98.44 58 ARG B CA 1
ATOM 3497 C C . ARG B 1 58 ? 13.383 -12.57 -14.125 1 98.44 58 ARG B C 1
ATOM 3499 O O . ARG B 1 58 ? 13.016 -12.898 -15.258 1 98.44 58 ARG B O 1
ATOM 3506 N N . ARG B 1 59 ? 13.891 -11.43 -13.828 1 98.31 59 ARG B N 1
ATOM 3507 C CA . ARG B 1 59 ? 14.039 -10.414 -14.867 1 98.31 59 ARG B CA 1
ATOM 3508 C C . ARG B 1 59 ? 15.242 -10.719 -15.758 1 98.31 59 ARG B C 1
ATOM 3510 O O . ARG B 1 59 ? 16.109 -11.508 -15.383 1 98.31 59 ARG B O 1
ATOM 3517 N N . ALA B 1 60 ? 15.312 -10 -16.859 1 97 60 ALA B N 1
ATOM 3518 C CA . ALA B 1 60 ? 16.391 -10.203 -17.828 1 97 60 ALA B CA 1
ATOM 3519 C C . ALA B 1 60 ? 17.75 -9.891 -17.219 1 97 60 ALA B C 1
ATOM 3521 O O . ALA B 1 60 ? 18.75 -10.508 -17.562 1 97 60 ALA B O 1
ATOM 3522 N N . ASP B 1 61 ? 17.844 -8.984 -16.266 1 96.5 61 ASP B N 1
ATOM 3523 C CA . ASP B 1 61 ? 19.109 -8.586 -15.664 1 96.5 61 ASP B CA 1
ATOM 3524 C C . ASP B 1 61 ? 19.484 -9.492 -14.5 1 96.5 61 ASP B C 1
ATOM 3526 O O . ASP B 1 61 ? 20.484 -9.258 -13.812 1 96.5 61 ASP B O 1
ATOM 3530 N N . GLY B 1 62 ? 18.594 -10.438 -14.203 1 97.5 62 GLY B N 1
ATOM 3531 C CA . GLY B 1 62 ? 18.906 -11.422 -13.18 1 97.5 62 GLY B CA 1
ATOM 3532 C C . GLY B 1 62 ? 18.188 -11.164 -11.859 1 97.5 62 GLY B C 1
ATOM 3533 O O . GLY B 1 62 ? 18.156 -12.031 -10.984 1 97.5 62 GLY B O 1
ATOM 3534 N N . GLU B 1 63 ? 17.594 -10.008 -11.727 1 98.12 63 GLU B N 1
ATOM 3535 C CA . GLU B 1 63 ? 16.844 -9.695 -10.508 1 98.12 63 GLU B CA 1
ATOM 3536 C C . GLU B 1 63 ? 15.648 -10.617 -10.359 1 98.12 63 GLU B C 1
ATOM 3538 O O . GLU B 1 63 ? 14.969 -10.938 -11.336 1 98.12 63 GLU B O 1
ATOM 3543 N N . LEU B 1 64 ? 15.359 -11.008 -9.125 1 98.75 64 LEU B N 1
ATOM 3544 C CA . LEU B 1 64 ? 14.148 -11.766 -8.82 1 98.75 64 LEU B CA 1
ATOM 3545 C C . LEU B 1 64 ? 13.078 -10.859 -8.219 1 98.75 64 LEU B C 1
ATOM 3547 O O . LEU B 1 64 ? 13.375 -10.023 -7.359 1 98.75 64 LEU B O 1
ATOM 3551 N N . LEU B 1 65 ? 11.891 -10.961 -8.742 1 98.81 65 LEU B N 1
ATOM 3552 C CA . LEU B 1 65 ? 10.703 -10.312 -8.188 1 98.81 65 LEU B CA 1
ATOM 3553 C C . LEU B 1 65 ? 9.75 -11.344 -7.586 1 98.81 65 LEU B C 1
ATOM 3555 O O . LEU B 1 65 ? 9.445 -12.352 -8.227 1 98.81 65 LEU B O 1
ATOM 3559 N N . LEU B 1 66 ? 9.367 -11.109 -6.363 1 98.88 66 LEU B N 1
ATOM 3560 C CA . LEU B 1 66 ? 8.398 -11.961 -5.676 1 98.88 66 LEU B CA 1
ATOM 3561 C C . LEU B 1 66 ? 7.172 -11.156 -5.254 1 98.88 66 LEU B C 1
ATOM 3563 O O . LEU B 1 66 ? 7.285 -10.219 -4.457 1 98.88 66 LEU B O 1
ATOM 3567 N N . VAL B 1 67 ? 6 -11.5 -5.848 1 98.94 67 VAL B N 1
ATOM 3568 C CA . VAL B 1 67 ? 4.758 -10.875 -5.406 1 98.94 67 VAL B CA 1
ATOM 3569 C C . VAL B 1 67 ? 3.883 -11.914 -4.699 1 98.94 67 VAL B C 1
ATOM 3571 O O . VAL B 1 67 ? 3.973 -13.109 -4.988 1 98.94 67 VAL B O 1
ATOM 3574 N N . TYR B 1 68 ? 3.121 -11.477 -3.773 1 98.75 68 TYR B N 1
ATOM 3575 C CA . TYR B 1 68 ? 2.223 -12.336 -3.006 1 98.75 68 TYR B CA 1
ATOM 3576 C C . TYR B 1 68 ? 1.133 -11.516 -2.328 1 98.75 68 TYR B C 1
ATOM 3578 O O . TYR B 1 68 ? 1.137 -10.281 -2.406 1 98.75 68 TYR B O 1
ATOM 3586 N N . SER B 1 69 ? 0.134 -12.219 -1.813 1 98.5 69 SER B N 1
ATOM 3587 C CA . SER B 1 69 ? -0.871 -11.57 -0.977 1 98.5 69 SER B CA 1
ATOM 3588 C C . SER B 1 69 ? -0.419 -11.508 0.479 1 98.5 69 SER B C 1
ATOM 3590 O O . SER B 1 69 ? -0.316 -12.539 1.148 1 98.5 69 SER B O 1
ATOM 3592 N N . GLY B 1 70 ? -0.17 -10.273 0.927 1 98.25 70 GLY B N 1
ATOM 3593 C CA . GLY B 1 70 ? 0.25 -10.055 2.301 1 98.25 70 GLY B CA 1
ATOM 3594 C C . GLY B 1 70 ? -0.75 -9.242 3.105 1 98.25 70 GLY B C 1
ATOM 3595 O O . GLY B 1 70 ? -1.854 -8.961 2.633 1 98.25 70 GLY B O 1
ATOM 3596 N N . GLY B 1 71 ? -0.37 -8.93 4.332 1 97.06 71 GLY B N 1
ATOM 3597 C CA . GLY B 1 71 ? -1.208 -8.125 5.207 1 97.06 71 GLY B CA 1
ATOM 3598 C C . GLY B 1 71 ? -2.402 -8.891 5.754 1 97.06 71 GLY B C 1
ATOM 3599 O O . GLY B 1 71 ? -3.301 -8.297 6.355 1 97.06 71 GLY B O 1
ATOM 3600 N N . ARG B 1 72 ? -2.398 -10.234 5.559 1 97.75 72 ARG B N 1
ATOM 3601 C CA . ARG B 1 72 ? -3.578 -11.031 5.863 1 97.75 72 ARG B CA 1
ATOM 3602 C C . ARG B 1 72 ? -3.533 -11.555 7.301 1 97.75 72 ARG B C 1
ATOM 3604 O O . ARG B 1 72 ? -2.453 -11.75 7.859 1 97.75 72 ARG B O 1
ATOM 3611 N N . GLU B 1 73 ? -4.723 -11.766 7.793 1 96.38 73 GLU B N 1
ATOM 3612 C CA . GLU B 1 73 ? -4.848 -12.477 9.062 1 96.38 73 GLU B CA 1
ATOM 3613 C C . GLU B 1 73 ? -5.066 -13.977 8.836 1 96.38 73 GLU B C 1
ATOM 3615 O O . GLU B 1 73 ? -4.66 -14.797 9.656 1 96.38 73 GLU B O 1
ATOM 3620 N N . HIS B 1 74 ? -5.742 -14.281 7.746 1 95.19 74 HIS B N 1
ATOM 3621 C CA . HIS B 1 74 ? -6.156 -15.648 7.422 1 95.19 74 HIS B CA 1
ATOM 3622 C C . HIS B 1 74 ? -6.23 -15.852 5.91 1 95.19 74 HIS B C 1
ATOM 3624 O O . HIS B 1 74 ? -6.102 -14.898 5.145 1 95.19 74 HIS B O 1
ATOM 3630 N N . HIS B 1 75 ? -6.465 -17.109 5.609 1 96.31 75 HIS B N 1
ATOM 3631 C CA . HIS B 1 75 ? -6.656 -17.469 4.211 1 96.31 75 HIS B CA 1
ATOM 3632 C C . HIS B 1 75 ? -7.773 -16.641 3.576 1 96.31 75 HIS B C 1
ATOM 3634 O O . HIS B 1 75 ? -7.645 -16.203 2.436 1 96.31 75 HIS B O 1
ATOM 3640 N N . VAL B 1 76 ? -8.875 -16.562 4.258 1 97 76 VAL B N 1
ATOM 3641 C CA . VAL B 1 76 ? -9.992 -15.695 3.873 1 97 76 VAL B CA 1
ATOM 3642 C C . VAL B 1 76 ? -10.172 -14.586 4.902 1 97 76 VAL B C 1
ATOM 3644 O O . VAL B 1 76 ? -10.445 -14.859 6.078 1 97 76 VAL B O 1
ATOM 3647 N N . CYS B 1 77 ? -9.969 -13.359 4.547 1 98 77 CYS B N 1
ATOM 3648 C CA . CYS B 1 77 ? -10.094 -12.188 5.41 1 98 77 CYS B CA 1
ATOM 3649 C C . CYS B 1 77 ? -10.18 -10.906 4.59 1 98 77 CYS B C 1
ATOM 3651 O O . CYS B 1 77 ? -9.969 -10.93 3.377 1 98 77 CYS B O 1
ATOM 3653 N N . PRO B 1 78 ? -10.531 -9.797 5.145 1 98.19 78 PRO B N 1
ATOM 3654 C CA . PRO B 1 78 ? -10.75 -8.578 4.367 1 98.19 78 PRO B CA 1
ATOM 3655 C C . PRO B 1 78 ? -9.477 -7.75 4.203 1 98.19 78 PRO B C 1
ATOM 3657 O O . PRO B 1 78 ? -9.539 -6.578 3.822 1 98.19 78 PRO B O 1
ATOM 3660 N N . PHE B 1 79 ? -8.266 -8.336 4.414 1 98.25 79 PHE B N 1
ATOM 3661 C CA . PHE B 1 79 ? -7.098 -7.492 4.609 1 98.25 79 PHE B CA 1
ATOM 3662 C C . PHE B 1 79 ? -6.102 -7.668 3.467 1 98.25 79 PHE B C 1
ATOM 3664 O O . PHE B 1 79 ? -5.09 -6.973 3.406 1 98.25 79 PHE B O 1
ATOM 3671 N N . GLY B 1 80 ? -6.316 -8.547 2.562 1 98.5 80 GLY B N 1
ATOM 3672 C CA . GLY B 1 80 ? -5.316 -8.891 1.562 1 98.5 80 GLY B CA 1
ATOM 3673 C C . GLY B 1 80 ? -4.855 -7.695 0.749 1 98.5 80 GLY B C 1
ATOM 3674 O O . GLY B 1 80 ? -5.66 -6.836 0.386 1 98.5 80 GLY B O 1
ATOM 3675 N N . ARG B 1 81 ? -3.549 -7.621 0.527 1 98.69 81 ARG B N 1
ATOM 3676 C CA . ARG B 1 81 ? -2.9 -6.637 -0.331 1 98.69 81 ARG B CA 1
ATOM 3677 C C . ARG B 1 81 ? -1.765 -7.27 -1.13 1 98.69 81 ARG B C 1
ATOM 3679 O O . ARG B 1 81 ? -1.275 -8.344 -0.777 1 98.69 81 ARG B O 1
ATOM 3686 N N . VAL B 1 82 ? -1.346 -6.637 -2.186 1 98.81 82 VAL B N 1
ATOM 3687 C CA . VAL B 1 82 ? -0.259 -7.148 -3.016 1 98.81 82 VAL B CA 1
ATOM 3688 C C . VAL B 1 82 ? 1.074 -6.59 -2.521 1 98.81 82 VAL B C 1
ATOM 3690 O O . VAL B 1 82 ? 1.282 -5.375 -2.523 1 98.81 82 VAL B O 1
ATOM 3693 N N . GLU B 1 83 ? 1.944 -7.48 -2.141 1 98.81 83 GLU B N 1
ATOM 3694 C CA . GLU B 1 83 ? 3.273 -7.098 -1.678 1 98.81 83 GLU B CA 1
ATOM 3695 C C . GLU B 1 83 ? 4.359 -7.617 -2.617 1 98.81 83 GLU B C 1
ATOM 3697 O O . GLU B 1 83 ? 4.18 -8.641 -3.273 1 98.81 83 GLU B O 1
ATOM 3702 N N . LEU B 1 84 ? 5.445 -6.887 -2.666 1 98.75 84 LEU B N 1
ATOM 3703 C CA . LEU B 1 84 ? 6.574 -7.18 -3.543 1 98.75 84 LEU B CA 1
ATOM 3704 C C . LEU B 1 84 ? 7.879 -7.227 -2.754 1 98.75 84 LEU B C 1
ATOM 3706 O O . LEU B 1 84 ? 8.164 -6.324 -1.963 1 98.75 84 LEU B O 1
ATOM 3710 N N . MET B 1 85 ? 8.617 -8.281 -2.883 1 98.75 85 MET B N 1
ATOM 3711 C CA . MET B 1 85 ? 10.008 -8.391 -2.469 1 98.75 85 MET B CA 1
ATOM 3712 C C . MET B 1 85 ? 10.922 -8.594 -3.674 1 98.75 85 MET B C 1
ATOM 3714 O O . MET B 1 85 ? 10.477 -9.062 -4.723 1 98.75 85 MET B O 1
ATOM 3718 N N . ARG B 1 86 ? 12.172 -8.258 -3.488 1 98.5 86 ARG B N 1
ATOM 3719 C CA . ARG B 1 86 ? 13.148 -8.359 -4.574 1 98.5 86 ARG B CA 1
ATOM 3720 C C . ARG B 1 86 ? 14.438 -9.008 -4.09 1 98.5 86 ARG B C 1
ATOM 3722 O O . ARG B 1 86 ? 14.789 -8.906 -2.91 1 98.5 86 ARG B O 1
ATOM 3729 N N . SER B 1 87 ? 15.125 -9.648 -4.957 1 98.56 87 SER B N 1
ATOM 3730 C CA . SER B 1 87 ? 16.453 -10.211 -4.703 1 98.56 87 SER B CA 1
ATOM 3731 C C . SER B 1 87 ? 17.406 -9.93 -5.855 1 98.56 87 SER B C 1
ATOM 3733 O O . SER B 1 87 ? 17.062 -10.141 -7.02 1 98.56 87 SER B O 1
ATOM 3735 N N . HIS B 1 88 ? 18.594 -9.469 -5.48 1 96.62 88 HIS B N 1
ATOM 3736 C CA . HIS B 1 88 ? 19.609 -9.18 -6.484 1 96.62 88 HIS B CA 1
ATOM 3737 C C . HIS B 1 88 ? 20.75 -10.195 -6.414 1 96.62 88 HIS B C 1
ATOM 3739 O O . HIS B 1 88 ? 21.766 -10.047 -7.105 1 96.62 88 HIS B O 1
ATOM 3745 N N . ASP B 1 89 ? 20.562 -11.195 -5.594 1 97.19 89 ASP B N 1
ATOM 3746 C CA . ASP B 1 89 ? 21.641 -12.156 -5.391 1 97.19 89 ASP B CA 1
ATOM 3747 C C . ASP B 1 89 ? 21.141 -13.594 -5.547 1 97.19 89 ASP B C 1
ATOM 3749 O O . ASP B 1 89 ? 21.594 -14.492 -4.84 1 97.19 89 ASP B O 1
ATOM 3753 N N . GLY B 1 90 ? 20.109 -13.75 -6.371 1 97.5 90 GLY B N 1
ATOM 3754 C CA . GLY B 1 90 ? 19.625 -15.078 -6.699 1 97.5 90 GLY B CA 1
ATOM 3755 C C . GLY B 1 90 ? 18.797 -15.703 -5.586 1 97.5 90 GLY B C 1
ATOM 3756 O O . GLY B 1 90 ? 18.812 -16.922 -5.406 1 97.5 90 GLY B O 1
ATOM 3757 N N . GLY B 1 91 ? 18.219 -14.945 -4.758 1 98.06 91 GLY B N 1
ATOM 3758 C CA . GLY B 1 91 ? 17.328 -15.438 -3.723 1 98.06 91 GLY B CA 1
ATOM 3759 C C . GLY B 1 91 ? 18.016 -15.664 -2.393 1 98.06 91 GLY B C 1
ATOM 3760 O O . GLY B 1 91 ? 17.406 -16.156 -1.441 1 98.06 91 GLY B O 1
ATOM 3761 N N . LYS B 1 92 ? 19.297 -15.281 -2.293 1 97.44 92 LYS B N 1
ATOM 3762 C CA . LYS B 1 92 ? 19.984 -15.43 -1.02 1 97.44 92 LYS B CA 1
ATOM 3763 C C . LYS B 1 92 ? 19.438 -14.461 0.022 1 97.44 92 LYS B C 1
ATOM 3765 O O . LYS B 1 92 ? 19.328 -14.805 1.199 1 97.44 92 LYS B O 1
ATOM 3770 N N . THR B 1 93 ? 19.203 -13.281 -0.377 1 97.31 93 THR B N 1
ATOM 3771 C CA . THR B 1 93 ? 18.562 -12.289 0.476 1 97.31 93 THR B CA 1
ATOM 3772 C C . THR B 1 93 ? 17.391 -11.633 -0.254 1 97.31 93 THR B C 1
ATOM 3774 O O . THR B 1 93 ? 17.375 -11.578 -1.486 1 97.31 93 THR B O 1
ATOM 3777 N N . TRP B 1 94 ? 16.453 -11.227 0.527 1 98.62 94 TRP B N 1
ATOM 3778 C CA . TRP B 1 94 ? 15.273 -10.555 -0.009 1 98.62 94 TRP B CA 1
ATOM 3779 C C . TRP B 1 94 ? 15.086 -9.18 0.628 1 98.62 94 TRP B C 1
ATOM 3781 O O . TRP B 1 94 ? 15.383 -8.992 1.81 1 98.62 94 TRP B O 1
ATOM 3791 N N . SER B 1 95 ? 14.602 -8.258 -0.17 1 98.56 95 SER B N 1
ATOM 3792 C CA . SER B 1 95 ? 14.258 -6.938 0.341 1 98.56 95 SER B CA 1
ATOM 3793 C C . SER B 1 95 ? 13.07 -7 1.293 1 98.56 95 SER B C 1
ATOM 3795 O O . SER B 1 95 ? 12.344 -7.996 1.318 1 98.56 95 SER B O 1
ATOM 3797 N N . TRP B 1 96 ? 12.961 -5.949 2.139 1 98.31 96 TRP B N 1
ATOM 3798 C CA . TRP B 1 96 ? 11.734 -5.777 2.912 1 98.31 96 TRP B CA 1
ATOM 3799 C C . TRP B 1 96 ? 10.531 -5.59 1.994 1 98.31 96 TRP B C 1
ATOM 3801 O O . TRP B 1 96 ? 10.625 -4.922 0.963 1 98.31 96 TRP B O 1
ATOM 3811 N N . PRO B 1 97 ? 9.391 -6.148 2.344 1 98.38 97 PRO B N 1
ATOM 3812 C CA . PRO B 1 97 ? 8.234 -6.051 1.446 1 98.38 97 PRO B CA 1
ATOM 3813 C C . PRO B 1 97 ? 7.738 -4.613 1.28 1 98.38 97 PRO B C 1
ATOM 3815 O O . PRO B 1 97 ? 7.762 -3.836 2.236 1 98.38 97 PRO B O 1
ATOM 3818 N N . ARG B 1 98 ? 7.297 -4.348 0.114 1 97.94 98 ARG B N 1
ATOM 3819 C CA . ARG B 1 98 ? 6.586 -3.115 -0.209 1 97.94 98 ARG B CA 1
ATOM 3820 C C . ARG B 1 98 ? 5.168 -3.41 -0.682 1 97.94 98 ARG B C 1
ATOM 3822 O O . ARG B 1 98 ? 4.934 -4.391 -1.39 1 97.94 98 ARG B O 1
ATOM 3829 N N . VAL B 1 99 ? 4.234 -2.553 -0.333 1 98.5 99 VAL B N 1
ATOM 3830 C CA . VAL B 1 99 ? 2.859 -2.693 -0.805 1 98.5 99 VAL B CA 1
ATOM 3831 C C . VAL B 1 99 ? 2.715 -2.041 -2.178 1 98.5 99 VAL B C 1
ATOM 3833 O O . VAL B 1 99 ? 2.844 -0.822 -2.311 1 98.5 99 VAL B O 1
ATOM 3836 N N . VAL B 1 100 ? 2.416 -2.818 -3.184 1 97.69 100 VAL B N 1
ATOM 3837 C CA . VAL B 1 100 ? 2.318 -2.246 -4.52 1 97.69 100 VAL B CA 1
ATOM 3838 C C . VAL B 1 100 ? 0.855 -1.963 -4.855 1 97.69 100 VAL B C 1
ATOM 3840 O O . VAL B 1 100 ? 0.56 -1.158 -5.742 1 97.69 100 VAL B O 1
ATOM 3843 N N . LEU B 1 101 ? -0.01 -2.648 -4.234 1 98.38 101 LEU B N 1
ATOM 3844 C CA . LEU B 1 101 ? -1.442 -2.404 -4.359 1 98.38 101 LEU B CA 1
ATOM 3845 C C . LEU B 1 101 ? -2.18 -2.816 -3.09 1 98.38 101 LEU B C 1
ATOM 3847 O O . LEU B 1 101 ? -1.974 -3.918 -2.578 1 98.38 101 LEU B O 1
ATOM 3851 N N . ASP B 1 102 ? -2.98 -1.942 -2.564 1 98.31 102 ASP B N 1
ATOM 3852 C CA . ASP B 1 102 ? -3.881 -2.201 -1.447 1 98.31 102 ASP B CA 1
ATOM 3853 C C . ASP B 1 102 ? -5.289 -1.688 -1.745 1 98.31 102 ASP B C 1
ATOM 3855 O O . ASP B 1 102 ? -5.633 -0.562 -1.379 1 98.31 102 ASP B O 1
ATOM 3859 N N . GLY B 1 103 ? -6.074 -2.512 -2.396 1 97.06 103 GLY B N 1
ATOM 3860 C CA . GLY B 1 103 ? -7.465 -2.17 -2.646 1 97.06 103 GLY B CA 1
ATOM 3861 C C . GLY B 1 103 ? -8.305 -2.135 -1.384 1 97.06 103 GLY B C 1
ATOM 3862 O O . GLY B 1 103 ? -7.844 -2.529 -0.312 1 97.06 103 GLY B O 1
ATOM 3863 N N . PRO B 1 104 ? -9.555 -1.652 -1.549 1 97.12 104 PRO B N 1
ATOM 3864 C CA . PRO B 1 104 ? -10.359 -1.476 -0.341 1 97.12 104 PRO B CA 1
ATOM 3865 C C . PRO B 1 104 ? -10.945 -2.789 0.177 1 97.12 104 PRO B C 1
ATOM 3867 O O . PRO B 1 104 ? -11.461 -2.842 1.297 1 97.12 104 PRO B O 1
ATOM 3870 N N . ILE B 1 105 ? -10.891 -3.801 -0.706 1 97.38 105 ILE B N 1
ATOM 3871 C CA . ILE B 1 105 ? -11.344 -5.109 -0.252 1 97.38 105 ILE B CA 1
ATOM 3872 C C . ILE B 1 105 ? -10.203 -6.125 -0.378 1 97.38 105 ILE B C 1
ATOM 3874 O O . ILE B 1 105 ? -9.031 -5.75 -0.411 1 97.38 105 ILE B O 1
ATOM 3878 N N . ASP B 1 106 ? -10.43 -7.441 -0.411 1 97.94 106 ASP B N 1
ATOM 3879 C CA . ASP B 1 106 ? -9.43 -8.5 -0.294 1 97.94 106 ASP B CA 1
ATOM 3880 C C . ASP B 1 106 ? -8.734 -8.742 -1.628 1 97.94 106 ASP B C 1
ATOM 3882 O O . ASP B 1 106 ? -9.25 -9.469 -2.482 1 97.94 106 ASP B O 1
ATOM 3886 N N . ASP B 1 107 ? -7.5 -8.117 -1.815 1 98.19 107 ASP B N 1
ATOM 3887 C CA . ASP B 1 107 ? -6.637 -8.453 -2.945 1 98.19 107 ASP B CA 1
ATOM 3888 C C . ASP B 1 107 ? -5.98 -9.812 -2.752 1 98.19 107 ASP B C 1
ATOM 3890 O O . ASP B 1 107 ? -5.336 -10.062 -1.731 1 98.19 107 ASP B O 1
ATOM 3894 N N . ARG B 1 108 ? -5.969 -10.594 -3.742 1 96.69 108 ARG B N 1
ATOM 3895 C CA . ARG B 1 108 ? -5.586 -11.984 -3.541 1 96.69 108 ARG B CA 1
ATOM 3896 C C . ARG B 1 108 ? -4.496 -12.406 -4.523 1 96.69 108 ARG B C 1
ATOM 3898 O O . ARG B 1 108 ? -3.514 -11.688 -4.711 1 96.69 108 ARG B O 1
ATOM 3905 N N . ASP B 1 109 ? -4.383 -13.492 -5.129 1 94.88 109 ASP B N 1
ATOM 3906 C CA . ASP B 1 109 ? -3.459 -14.273 -5.949 1 94.88 109 ASP B CA 1
ATOM 3907 C C . ASP B 1 109 ? -2.668 -13.367 -6.895 1 94.88 109 ASP B C 1
ATOM 3909 O O . ASP B 1 109 ? -3.02 -13.227 -8.07 1 94.88 109 ASP B O 1
ATOM 3913 N N . ALA B 1 110 ? -1.556 -12.906 -6.422 1 97.88 110 ALA B N 1
ATOM 3914 C CA . ALA B 1 110 ? -0.787 -11.969 -7.242 1 97.88 110 ALA B CA 1
ATOM 3915 C C . ALA B 1 110 ? 0.065 -12.711 -8.266 1 97.88 110 ALA B C 1
ATOM 3917 O O . ALA B 1 110 ? 0.659 -13.75 -7.957 1 97.88 110 ALA B O 1
ATOM 3918 N N . GLY B 1 111 ? 0.079 -12.273 -9.508 1 98.69 111 GLY B N 1
ATOM 3919 C CA . GLY B 1 111 ? 0.986 -12.703 -10.562 1 98.69 111 GLY B CA 1
ATOM 3920 C C . GLY B 1 111 ? 1.954 -11.617 -11 1 98.69 111 GLY B C 1
ATOM 3921 O O . GLY B 1 111 ? 1.74 -10.438 -10.711 1 98.69 111 GLY B O 1
ATOM 3922 N N . VAL B 1 112 ? 3.062 -12.023 -11.617 1 98.88 112 VAL B N 1
ATOM 3923 C CA . VAL B 1 112 ? 4.02 -11.023 -12.078 1 98.88 112 VAL B CA 1
ATOM 3924 C C . VAL B 1 112 ? 4.727 -11.531 -13.336 1 98.88 112 VAL B C 1
ATOM 3926 O O . VAL B 1 112 ? 5.035 -12.719 -13.445 1 98.88 112 VAL B O 1
ATOM 3929 N N . VAL B 1 113 ? 4.953 -10.617 -14.266 1 98.75 113 VAL B N 1
ATOM 3930 C CA . VAL B 1 113 ? 5.723 -10.914 -15.469 1 98.75 113 VAL B CA 1
ATOM 3931 C C . VAL B 1 113 ? 6.516 -9.68 -15.891 1 98.75 113 VAL B C 1
ATOM 3933 O O . VAL B 1 113 ? 6.082 -8.547 -15.672 1 98.75 113 VAL B O 1
ATOM 3936 N N . GLU B 1 114 ? 7.684 -9.891 -16.344 1 98.75 114 GLU B N 1
ATOM 3937 C CA . GLU B 1 114 ? 8.398 -8.844 -17.078 1 98.75 114 GLU B CA 1
ATOM 3938 C C . GLU B 1 114 ? 8.07 -8.891 -18.578 1 98.75 114 GLU B C 1
ATOM 3940 O O . GLU B 1 114 ? 8.125 -9.953 -19.188 1 98.75 114 GLU B O 1
ATOM 3945 N N . THR B 1 115 ? 7.762 -7.746 -19.125 1 98.75 115 THR B N 1
ATOM 3946 C CA . THR B 1 115 ? 7.426 -7.676 -20.547 1 98.75 115 THR B CA 1
ATOM 3947 C C . THR B 1 115 ? 8.688 -7.656 -21.406 1 98.75 115 THR B C 1
ATOM 3949 O O . THR B 1 115 ? 9.805 -7.594 -20.875 1 98.75 115 THR B O 1
ATOM 3952 N N . ALA B 1 116 ? 8.484 -7.707 -22.672 1 98.31 116 ALA B N 1
ATOM 3953 C CA . ALA B 1 116 ? 9.602 -7.707 -23.609 1 98.31 116 ALA B CA 1
ATOM 3954 C C . ALA B 1 116 ? 10.406 -6.414 -23.516 1 98.31 116 ALA B C 1
ATOM 3956 O O . ALA B 1 116 ? 11.633 -6.422 -23.672 1 98.31 116 ALA B O 1
ATOM 3957 N N . ASP B 1 117 ? 9.75 -5.293 -23.188 1 98.12 117 ASP B N 1
ATOM 3958 C CA . ASP B 1 117 ? 10.406 -3.994 -23.125 1 98.12 117 ASP B CA 1
ATOM 3959 C C . ASP B 1 117 ? 10.922 -3.711 -21.703 1 98.12 117 ASP B C 1
ATOM 3961 O O . ASP B 1 117 ? 11.398 -2.609 -21.422 1 98.12 117 ASP B O 1
ATOM 3965 N N . GLY B 1 118 ? 10.781 -4.648 -20.828 1 98.31 118 GLY B N 1
ATOM 3966 C CA . GLY B 1 118 ? 11.375 -4.531 -19.5 1 98.31 118 GLY B CA 1
ATOM 3967 C C . GLY B 1 118 ? 10.406 -3.988 -18.469 1 98.31 118 GLY B C 1
ATOM 3968 O O . GLY B 1 118 ? 10.789 -3.771 -17.312 1 98.31 118 GLY B O 1
ATOM 3969 N N . SER B 1 119 ? 9.172 -3.736 -18.906 1 98.75 119 SER B N 1
ATOM 3970 C CA . SER B 1 119 ? 8.172 -3.32 -17.922 1 98.75 119 SER B CA 1
ATOM 3971 C C . SER B 1 119 ? 7.734 -4.488 -17.047 1 98.75 119 SER B C 1
ATOM 3973 O O . SER B 1 119 ? 7.898 -5.652 -17.422 1 98.75 119 SER B O 1
ATOM 3975 N N . ILE B 1 120 ? 7.246 -4.184 -15.852 1 98.88 120 ILE B N 1
ATOM 3976 C CA . ILE B 1 120 ? 6.75 -5.172 -14.898 1 98.88 120 ILE B CA 1
ATOM 3977 C C . ILE B 1 120 ? 5.23 -5.078 -14.805 1 98.88 120 ILE B C 1
ATOM 3979 O O . ILE B 1 120 ? 4.68 -4.004 -14.562 1 98.88 120 ILE B O 1
ATOM 3983 N N . LEU B 1 121 ? 4.539 -6.164 -15.023 1 98.94 121 LEU B N 1
ATOM 3984 C CA . LEU B 1 121 ? 3.1 -6.262 -14.812 1 98.94 121 LEU B CA 1
ATOM 3985 C C . LEU B 1 121 ? 2.785 -7.121 -13.594 1 98.94 121 LEU B C 1
ATOM 3987 O O . LEU B 1 121 ? 3.346 -8.211 -13.43 1 98.94 121 LEU B O 1
ATOM 3991 N N . VAL B 1 122 ? 1.949 -6.605 -12.719 1 98.88 122 VAL B N 1
ATOM 3992 C CA . VAL B 1 122 ? 1.479 -7.348 -11.555 1 98.88 122 VAL B CA 1
ATOM 3993 C C . VAL B 1 122 ? -0.041 -7.48 -11.602 1 98.88 122 VAL B C 1
ATOM 3995 O O . VAL B 1 122 ? -0.75 -6.5 -11.844 1 98.88 122 VAL B O 1
ATOM 3998 N N . THR B 1 123 ? -0.544 -8.719 -11.391 1 98.75 123 THR B N 1
ATOM 3999 C CA . THR B 1 123 ? -1.978 -8.969 -11.484 1 98.75 123 THR B CA 1
ATOM 4000 C C . THR B 1 123 ? -2.537 -9.391 -10.125 1 98.75 123 THR B C 1
ATOM 4002 O O . THR B 1 123 ? -1.798 -9.875 -9.266 1 98.75 123 THR B O 1
ATOM 4005 N N . THR B 1 124 ? -3.768 -9.156 -9.898 1 98.38 124 THR B N 1
ATOM 4006 C CA . THR B 1 124 ? -4.516 -9.625 -8.742 1 98.38 124 THR B CA 1
ATOM 4007 C C . THR B 1 124 ? -6.012 -9.648 -9.031 1 98.38 124 THR B C 1
ATOM 4009 O O . THR B 1 124 ? -6.445 -9.25 -10.117 1 98.38 124 THR B O 1
ATOM 4012 N N . PHE B 1 125 ? -6.805 -10.188 -8.156 1 97.94 125 PHE B N 1
ATOM 4013 C CA . PHE B 1 125 ? -8.25 -10.023 -8.164 1 97.94 125 PHE B CA 1
ATOM 4014 C C . PHE B 1 125 ? -8.773 -9.719 -6.766 1 97.94 125 PHE B C 1
ATOM 4016 O O . PHE B 1 125 ? -8.102 -10 -5.77 1 97.94 125 PHE B O 1
ATOM 4023 N N . THR B 1 126 ? -9.898 -9.094 -6.68 1 97.31 126 THR B N 1
ATOM 4024 C CA . THR B 1 126 ? -10.5 -8.734 -5.402 1 97.31 126 THR B CA 1
ATOM 4025 C C . THR B 1 126 ? -11.688 -9.641 -5.09 1 97.31 126 THR B C 1
ATOM 4027 O O . THR B 1 126 ? -12.461 -10 -5.988 1 97.31 126 THR B O 1
ATOM 4030 N N . SER B 1 127 ? -11.82 -9.961 -3.77 1 96.38 127 SER B N 1
ATOM 4031 C CA . SER B 1 127 ? -12.828 -10.938 -3.361 1 96.38 127 SER B CA 1
ATOM 4032 C C . SER B 1 127 ? -13.594 -10.453 -2.133 1 96.38 127 SER B C 1
ATOM 4034 O O . SER B 1 127 ? -13.055 -9.711 -1.31 1 96.38 127 SER B O 1
ATOM 4036 N N . LEU B 1 128 ? -14.875 -10.906 -2.037 1 97.19 128 LEU B N 1
ATOM 4037 C CA . LEU B 1 128 ? -15.703 -10.656 -0.864 1 97.19 128 LEU B CA 1
ATOM 4038 C C . LEU B 1 128 ? -16.016 -11.953 -0.129 1 97.19 128 LEU B C 1
ATOM 4040 O O . LEU B 1 128 ? -16.984 -12.031 0.624 1 97.19 128 LEU B O 1
ATOM 4044 N N . ALA B 1 129 ? -15.156 -12.922 -0.363 1 96.69 129 ALA B N 1
ATOM 4045 C CA . ALA B 1 129 ? -15.414 -14.227 0.237 1 96.69 129 ALA B CA 1
ATOM 4046 C C . ALA B 1 129 ? -15.5 -14.125 1.757 1 96.69 129 ALA B C 1
ATOM 4048 O O . ALA B 1 129 ? -16.078 -15 2.412 1 96.69 129 ALA B O 1
ATOM 4049 N N . TYR B 1 130 ? -14.953 -13.031 2.381 1 97.88 130 TYR B N 1
ATOM 4050 C CA . TYR B 1 130 ? -14.93 -12.883 3.83 1 97.88 130 TYR B CA 1
ATOM 4051 C C . TYR B 1 130 ? -16.297 -12.43 4.352 1 97.88 130 TYR B C 1
ATOM 4053 O O . TYR B 1 130 ? -16.562 -12.523 5.551 1 97.88 130 TYR B O 1
ATOM 4061 N N . GLU B 1 131 ? -17.156 -11.938 3.549 1 97.56 131 GLU B N 1
ATOM 4062 C CA . GLU B 1 131 ? -18.375 -11.258 3.988 1 97.56 131 GLU B CA 1
ATOM 4063 C C . GLU B 1 131 ? -19.312 -12.219 4.695 1 97.56 131 GLU B C 1
ATOM 4065 O O . GLU B 1 131 ? -19.859 -11.898 5.754 1 97.56 131 GLU B O 1
ATOM 4070 N N . PRO B 1 132 ? -19.578 -13.469 4.082 1 97.12 132 PRO B N 1
ATOM 4071 C CA . PRO B 1 132 ? -20.438 -14.398 4.809 1 97.12 132 PRO B CA 1
ATOM 4072 C C . PRO B 1 132 ? -19.875 -14.766 6.18 1 97.12 132 PRO B C 1
ATOM 4074 O O . PRO B 1 132 ? -20.641 -14.984 7.121 1 97.12 132 PRO B O 1
ATOM 4077 N N . ILE B 1 133 ? -18.594 -14.828 6.246 1 97.25 133 ILE B N 1
ATOM 4078 C CA . ILE B 1 133 ? -17.953 -15.141 7.523 1 97.25 133 ILE B CA 1
ATOM 4079 C C . ILE B 1 133 ? -18.188 -14 8.508 1 97.25 133 ILE B C 1
ATOM 4081 O O . ILE B 1 133 ? -18.562 -14.227 9.664 1 97.25 133 ILE B O 1
ATOM 4085 N N . LEU B 1 134 ? -18.016 -12.781 8.055 1 97.88 134 LEU B N 1
ATOM 4086 C CA . LEU B 1 134 ? -18.219 -11.594 8.891 1 97.88 134 LEU B CA 1
ATOM 4087 C C . LEU B 1 134 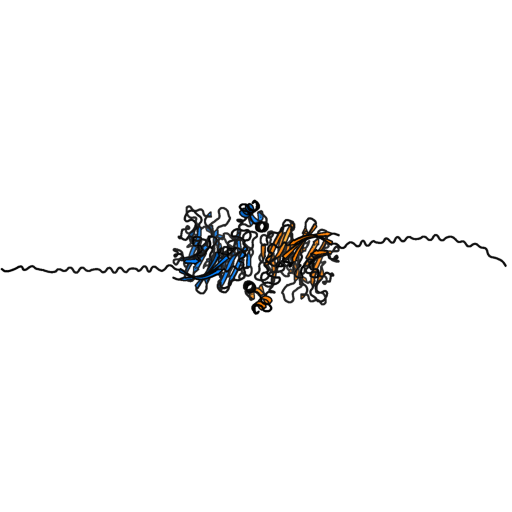? -19.672 -11.5 9.344 1 97.88 134 LEU B C 1
ATOM 4089 O O . LEU B 1 134 ? -19.938 -11.258 10.523 1 97.88 134 LEU B O 1
ATOM 4093 N N . LYS B 1 135 ? -20.609 -11.742 8.445 1 96.69 135 LYS B N 1
ATOM 4094 C CA . LYS B 1 135 ? -22.031 -11.672 8.766 1 96.69 135 LYS B CA 1
ATOM 4095 C C . LYS B 1 135 ? -22.406 -12.688 9.836 1 96.69 135 LYS B C 1
ATOM 4097 O O . LYS B 1 135 ? -23.141 -12.367 10.773 1 96.69 135 LYS B O 1
ATOM 4102 N N . ARG B 1 136 ? -21.875 -13.852 9.688 1 96.75 136 ARG B N 1
ATOM 4103 C CA . ARG B 1 136 ? -22.141 -14.891 10.672 1 96.75 136 ARG B CA 1
ATOM 4104 C C . ARG B 1 136 ? -21.578 -14.508 12.039 1 96.75 136 ARG B C 1
ATOM 4106 O O . ARG B 1 136 ? -22.219 -14.734 13.07 1 96.75 136 ARG B O 1
ATOM 4113 N N . ALA B 1 137 ? -20.391 -13.969 12.023 1 96.94 137 ALA B N 1
ATOM 4114 C CA . ALA B 1 137 ? -19.734 -13.578 13.273 1 96.94 137 ALA B CA 1
ATOM 4115 C C . ALA B 1 137 ? -20.516 -12.469 13.969 1 96.94 137 ALA B C 1
ATOM 4117 O O . ALA B 1 137 ? -20.641 -12.461 15.195 1 96.94 137 ALA B O 1
ATOM 4118 N N . LEU B 1 138 ? -21.016 -11.562 13.211 1 95.56 138 LEU B N 1
ATOM 4119 C CA . LEU B 1 138 ? -21.781 -10.453 13.758 1 95.56 138 LEU B CA 1
ATOM 4120 C C . LEU B 1 138 ? -23.094 -10.938 14.375 1 95.56 138 LEU B C 1
ATOM 4122 O O . LEU B 1 138 ? -23.594 -10.344 15.336 1 95.56 138 LEU B O 1
ATOM 4126 N N . ALA B 1 139 ? -23.594 -12.008 13.852 1 95.38 139 ALA B N 1
ATOM 4127 C CA . ALA B 1 139 ? -24.875 -12.539 14.305 1 95.38 139 ALA B CA 1
ATOM 4128 C C . ALA B 1 139 ? -24.672 -13.547 15.438 1 95.38 139 ALA B C 1
ATOM 4130 O O . ALA B 1 139 ? -25.641 -13.953 16.094 1 95.38 139 ALA B O 1
ATOM 4131 N N . ALA B 1 140 ? -23.484 -13.875 15.641 1 94.69 140 ALA B N 1
ATOM 4132 C CA . ALA B 1 140 ? -23.203 -14.961 16.578 1 94.69 140 ALA B CA 1
ATOM 4133 C C . ALA B 1 140 ? -23.25 -14.453 18.016 1 94.69 140 ALA B C 1
ATOM 4135 O O . ALA B 1 140 ? -22.859 -13.312 18.297 1 94.69 140 ALA B O 1
ATOM 4136 N N . LYS B 1 141 ? -23.688 -15.336 18.906 1 90.56 141 LYS B N 1
ATOM 4137 C CA . LYS B 1 141 ? -23.547 -15.062 20.328 1 90.56 141 LYS B CA 1
ATOM 4138 C C . LYS B 1 141 ? -22.094 -15.281 20.781 1 90.56 141 LYS B C 1
ATOM 4140 O O . LYS B 1 141 ? -21.391 -16.125 20.234 1 90.56 141 LYS B O 1
ATOM 4145 N N . PRO B 1 142 ? -21.656 -14.461 21.766 1 86.31 142 PRO B N 1
ATOM 4146 C CA . PRO B 1 142 ? -20.297 -14.695 22.234 1 86.31 142 PRO B CA 1
ATOM 4147 C C . PRO B 1 142 ? -20.016 -16.156 22.562 1 86.31 142 PRO B C 1
ATOM 4149 O O . PRO B 1 142 ? -20.797 -16.797 23.281 1 86.31 142 PRO B O 1
ATOM 4152 N N . GLY B 1 143 ? -19 -16.703 21.906 1 88.5 143 GLY B N 1
ATOM 4153 C CA . GLY B 1 143 ? -18.594 -18.078 22.156 1 88.5 143 GLY B CA 1
ATOM 4154 C C . GLY B 1 143 ? -19.375 -19.094 21.344 1 88.5 143 GLY B C 1
ATOM 4155 O O . GLY B 1 143 ? -19.094 -20.297 21.391 1 88.5 143 GLY B O 1
ATOM 4156 N N . GLY B 1 144 ? -20.297 -18.688 20.688 1 89.5 144 GLY B N 1
ATOM 4157 C CA . GLY B 1 144 ? -21.109 -19.578 19.875 1 89.5 144 GLY B CA 1
ATOM 4158 C C . GLY B 1 144 ? -20.438 -19.938 18.547 1 89.5 144 GLY B C 1
ATOM 4159 O O . GLY B 1 144 ? -19.344 -19.453 18.25 1 89.5 144 GLY B O 1
ATOM 4160 N N . PRO B 1 145 ? -21.094 -20.875 17.844 1 89.56 145 PRO B N 1
ATOM 4161 C CA . PRO B 1 145 ? -20.562 -21.234 16.516 1 89.56 145 PRO B CA 1
ATOM 4162 C C . PRO B 1 145 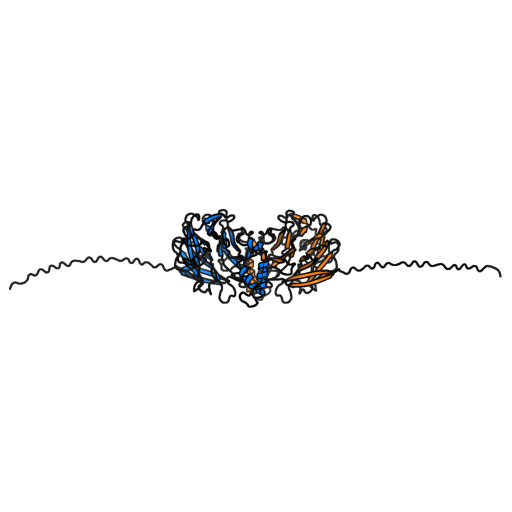? -20.406 -20.016 15.602 1 89.56 145 PRO B C 1
ATOM 4164 O O . PRO B 1 145 ? -21.312 -19.188 15.516 1 89.56 145 PRO B O 1
ATOM 4167 N N . GLY B 1 146 ? -19.172 -19.906 15.023 1 89.62 146 GLY B N 1
ATOM 4168 C CA . GLY B 1 146 ? -18.906 -18.812 14.102 1 89.62 146 GLY B CA 1
ATOM 4169 C C . GLY B 1 146 ? -18.469 -17.531 14.789 1 89.62 146 GLY B C 1
ATOM 4170 O O . GLY B 1 146 ? -18.188 -16.531 14.125 1 89.62 146 GLY B O 1
ATOM 4171 N N . ALA B 1 147 ? -18.484 -17.562 16.078 1 92.81 147 ALA B N 1
ATOM 4172 C CA . ALA B 1 147 ? -18.125 -16.359 16.828 1 92.81 147 ALA B CA 1
ATOM 4173 C C . ALA B 1 147 ? -16.641 -16.031 16.641 1 92.81 147 ALA B C 1
ATOM 4175 O O . ALA B 1 147 ? -15.828 -16.922 16.406 1 92.81 147 ALA B O 1
ATOM 4176 N N . MET B 1 148 ? -16.359 -14.727 16.578 1 94.81 148 MET B N 1
ATOM 4177 C CA . MET B 1 148 ? -15.008 -14.164 16.609 1 94.81 148 MET B CA 1
ATOM 4178 C C . MET B 1 148 ? -14.75 -13.422 17.922 1 94.81 148 MET B C 1
ATOM 4180 O O . MET B 1 148 ? -15.695 -12.992 18.594 1 94.81 148 MET B O 1
ATOM 4184 N N . SER B 1 149 ? -13.406 -13.43 18.312 1 95.19 149 SER B N 1
ATOM 4185 C CA . SER B 1 149 ? -13.094 -12.539 19.422 1 95.19 149 SER B CA 1
ATOM 4186 C C . SER B 1 149 ? -13.547 -11.117 19.141 1 95.19 149 SER B C 1
ATOM 4188 O O . SER B 1 149 ? -13.602 -10.695 17.969 1 95.19 149 SER B O 1
ATOM 4190 N N . ALA B 1 150 ? -13.852 -10.414 20.172 1 95 150 ALA B N 1
ATOM 4191 C CA . ALA B 1 150 ? -14.312 -9.039 20.016 1 95 150 ALA B CA 1
ATOM 4192 C C . ALA B 1 150 ? -13.297 -8.203 19.25 1 95 150 ALA B C 1
ATOM 4194 O O . ALA B 1 150 ? -13.672 -7.387 18.406 1 95 150 ALA B O 1
ATOM 4195 N N . GLU B 1 151 ? -12.062 -8.445 19.516 1 94.94 151 GLU B N 1
ATOM 4196 C CA . GLU B 1 151 ? -11 -7.691 18.859 1 94.94 151 GLU B CA 1
ATOM 4197 C C . GLU B 1 151 ? -10.93 -8.008 17.359 1 94.94 151 GLU B C 1
ATOM 4199 O O . GLU B 1 151 ? -10.805 -7.102 16.547 1 94.94 151 GLU B O 1
ATOM 4204 N N . LYS B 1 152 ? -10.977 -9.234 17.062 1 95.88 152 LYS B N 1
ATOM 4205 C CA . LYS B 1 152 ? -10.938 -9.648 15.672 1 95.88 152 LYS B CA 1
ATOM 4206 C C . LYS B 1 152 ? -12.156 -9.141 14.906 1 95.88 152 LYS B C 1
ATOM 4208 O O . LYS B 1 152 ? -12.031 -8.648 13.781 1 95.88 152 LYS B O 1
ATOM 4213 N N . LEU B 1 153 ? -13.32 -9.289 15.523 1 97.12 153 LEU B N 1
ATOM 4214 C CA . LEU B 1 153 ? -14.562 -8.828 14.906 1 97.12 153 LEU B CA 1
ATOM 4215 C C . LEU B 1 153 ? -14.5 -7.328 14.617 1 97.12 153 LEU B C 1
ATOM 4217 O O . LEU B 1 153 ? -14.914 -6.879 13.547 1 97.12 153 LEU B O 1
ATOM 4221 N N . ALA B 1 154 ? -13.961 -6.586 15.555 1 96.69 154 ALA B N 1
ATOM 4222 C CA . ALA B 1 154 ? -13.836 -5.141 15.383 1 96.69 154 ALA B CA 1
ATOM 4223 C C . ALA B 1 154 ? -12.914 -4.809 14.211 1 96.69 154 ALA B C 1
ATOM 4225 O O . ALA B 1 154 ? -13.195 -3.898 13.43 1 96.69 154 ALA B O 1
ATOM 4226 N N . ARG B 1 155 ? -11.836 -5.551 14.055 1 97.5 155 ARG B N 1
ATOM 4227 C CA . ARG B 1 155 ? -10.906 -5.32 12.953 1 97.5 155 ARG B CA 1
ATOM 4228 C C . ARG B 1 155 ? -11.555 -5.621 11.609 1 97.5 155 ARG B C 1
ATOM 4230 O O . ARG B 1 155 ? -11.414 -4.848 10.656 1 97.5 155 ARG B O 1
ATOM 4237 N N . TRP B 1 156 ? -12.273 -6.738 11.555 1 98.25 156 TRP B N 1
ATOM 4238 C CA . TRP B 1 156 ? -12.914 -7.129 10.305 1 98.25 156 TRP B CA 1
ATOM 4239 C C . TRP B 1 156 ? -13.984 -6.117 9.906 1 98.25 156 TRP B C 1
ATOM 4241 O O . TRP B 1 156 ? -14.117 -5.77 8.727 1 98.25 156 TRP B O 1
ATOM 4251 N N . GLN B 1 157 ? -14.727 -5.711 10.93 1 97.38 157 GLN B N 1
ATOM 4252 C CA . GLN B 1 157 ? -15.75 -4.711 10.664 1 97.38 157 GLN B CA 1
ATOM 4253 C C . GLN B 1 157 ? -15.133 -3.4 10.18 1 97.38 157 GLN B C 1
ATOM 4255 O O . GLN B 1 157 ? -15.633 -2.779 9.242 1 97.38 157 GLN B O 1
ATOM 4260 N N . ALA B 1 158 ? -14.07 -2.998 10.797 1 98.25 158 ALA B N 1
ATOM 4261 C CA . ALA B 1 158 ? -13.383 -1.767 10.406 1 98.25 158 ALA B CA 1
ATOM 4262 C C . ALA B 1 158 ? -12.859 -1.859 8.984 1 98.25 158 ALA B C 1
ATOM 4264 O O . ALA B 1 158 ? -12.867 -0.87 8.242 1 98.25 158 ALA B O 1
ATOM 4265 N N . ALA B 1 159 ? -12.375 -3.027 8.609 1 98.19 159 ALA B N 1
ATOM 4266 C CA . ALA B 1 159 ? -11.914 -3.234 7.238 1 98.19 159 ALA B CA 1
ATOM 4267 C C . ALA B 1 159 ? -13.078 -3.193 6.254 1 98.19 159 ALA B C 1
ATOM 4269 O O . ALA B 1 159 ? -12.977 -2.586 5.184 1 98.19 159 ALA B O 1
ATOM 4270 N N . HIS B 1 160 ? -14.141 -3.807 6.688 1 97.69 160 HIS B N 1
ATOM 4271 C CA . HIS B 1 160 ? -15.336 -3.836 5.855 1 97.69 160 HIS B CA 1
ATOM 4272 C C . HIS B 1 160 ? -15.898 -2.432 5.641 1 97.69 160 HIS B C 1
ATOM 4274 O O . HIS B 1 160 ? -16.469 -2.141 4.59 1 97.69 160 HIS B O 1
ATOM 4280 N N . ASP B 1 161 ? -15.633 -1.522 6.555 1 95.75 161 ASP B N 1
ATOM 4281 C CA . ASP B 1 161 ? -16.203 -0.18 6.555 1 95.75 161 ASP B CA 1
ATOM 4282 C C . ASP B 1 161 ? -15.359 0.774 5.711 1 95.75 161 ASP B C 1
ATOM 4284 O O . ASP B 1 161 ? -15.68 1.961 5.602 1 95.75 161 ASP B O 1
ATOM 4288 N N . ARG B 1 162 ? -14.391 0.315 4.996 1 97.12 162 ARG B N 1
ATOM 4289 C CA . ARG B 1 162 ? -13.539 1.151 4.156 1 97.12 162 ARG B CA 1
ATOM 4290 C C . ARG B 1 162 ? -14.352 1.809 3.043 1 97.12 162 ARG B C 1
ATOM 4292 O O . ARG B 1 162 ? -14.031 2.918 2.609 1 97.12 162 ARG B O 1
ATOM 4299 N N . ILE B 1 163 ? -15.305 1.029 2.555 1 96.75 163 ILE B N 1
ATOM 4300 C CA . ILE B 1 163 ? -16.109 1.54 1.451 1 96.75 163 ILE B CA 1
ATOM 4301 C C . ILE B 1 163 ? -17.562 1.085 1.618 1 96.75 163 ILE B C 1
ATOM 4303 O O . ILE B 1 163 ? -17.859 0.207 2.434 1 96.75 163 ILE B O 1
ATOM 4307 N N . SER B 1 164 ? -18.469 1.652 0.857 1 96 164 SER B N 1
ATOM 4308 C CA . SER B 1 164 ? -19.891 1.333 0.953 1 96 164 SER B CA 1
ATOM 4309 C C . SER B 1 164 ? -20.188 -0.016 0.312 1 96 164 SER B C 1
ATOM 4311 O O . SER B 1 164 ? -19.359 -0.567 -0.416 1 96 164 SER B O 1
ATOM 4313 N N . ASP B 1 165 ? -21.406 -0.542 0.576 1 96 165 ASP B N 1
ATOM 4314 C CA . ASP B 1 165 ? -21.844 -1.792 -0.0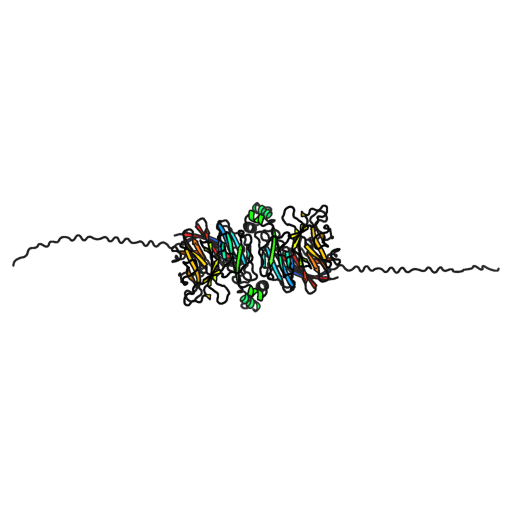29 1 96 165 ASP B CA 1
ATOM 4315 C C . ASP B 1 165 ? -21.844 -1.698 -1.554 1 96 165 ASP B C 1
ATOM 4317 O O . ASP B 1 165 ? -21.391 -2.619 -2.234 1 96 165 ASP B O 1
ATOM 4321 N N . ALA B 1 166 ? -22.328 -0.578 -2.033 1 96.38 166 ALA B N 1
ATOM 4322 C CA . ALA B 1 166 ? -22.391 -0.377 -3.479 1 96.38 166 ALA B CA 1
ATOM 4323 C C . ALA B 1 166 ? -20.984 -0.349 -4.078 1 96.38 166 ALA B C 1
ATOM 4325 O O . ALA B 1 166 ? -20.75 -0.93 -5.141 1 96.38 166 ALA B O 1
ATOM 4326 N N . GLN B 1 167 ? -20.078 0.298 -3.424 1 96.31 167 GLN B N 1
ATOM 4327 C CA . GLN B 1 167 ? -18.703 0.37 -3.893 1 96.31 167 GLN B CA 1
ATOM 4328 C C . GLN B 1 167 ? -18.031 -1 -3.846 1 96.31 167 GLN B C 1
ATOM 4330 O O . GLN B 1 167 ? -17.25 -1.343 -4.73 1 96.31 167 GLN B O 1
ATOM 4335 N N . ARG B 1 168 ? -18.312 -1.783 -2.824 1 96.81 168 ARG B N 1
ATOM 4336 C CA . ARG B 1 168 ? -17.734 -3.119 -2.697 1 96.81 168 ARG B CA 1
ATOM 4337 C C . ARG B 1 168 ? -18.141 -4.008 -3.865 1 96.81 168 ARG B C 1
ATOM 4339 O O . ARG B 1 168 ? -17.328 -4.734 -4.426 1 96.81 168 ARG B O 1
ATOM 4346 N N . LYS B 1 169 ? -19.391 -3.959 -4.207 1 94.25 169 LYS B N 1
ATOM 4347 C CA . LYS B 1 169 ? -19.891 -4.742 -5.336 1 94.25 169 LYS B CA 1
ATOM 4348 C C . LYS B 1 169 ? -19.188 -4.344 -6.633 1 94.25 169 LYS B C 1
ATOM 4350 O O . LYS B 1 169 ? -18.859 -5.199 -7.453 1 94.25 169 LYS B O 1
ATOM 4355 N N . LYS B 1 170 ? -18.953 -3.055 -6.746 1 94.31 170 LYS B N 1
ATOM 4356 C CA . LYS B 1 170 ? -18.297 -2.531 -7.945 1 94.31 170 LYS B CA 1
ATOM 4357 C C . LYS B 1 170 ? -16.828 -2.891 -7.973 1 94.31 170 LYS B C 1
ATOM 4359 O O . LYS B 1 170 ? -16.219 -2.988 -9.039 1 94.31 170 LYS B O 1
ATOM 4364 N N . ASP B 1 171 ? -16.266 -3.146 -6.781 1 95.75 171 ASP B N 1
ATOM 4365 C CA . ASP B 1 171 ? -14.82 -3.334 -6.684 1 95.75 171 ASP B CA 1
ATOM 4366 C C . ASP B 1 171 ? -14.453 -4.809 -6.801 1 95.75 171 ASP B C 1
ATOM 4368 O O . ASP B 1 171 ? -13.273 -5.168 -6.715 1 95.75 171 ASP B O 1
ATOM 4372 N N . ILE B 1 172 ? -15.414 -5.684 -6.98 1 96 172 ILE B N 1
ATOM 4373 C CA . ILE B 1 172 ? -15.117 -7.066 -7.332 1 96 172 ILE B CA 1
ATOM 4374 C C . ILE B 1 172 ? -14.594 -7.137 -8.766 1 96 172 ILE B C 1
ATOM 4376 O O . ILE B 1 172 ? -15.273 -6.711 -9.703 1 96 172 ILE B O 1
ATOM 4380 N N . GLY B 1 173 ? -13.375 -7.59 -8.891 1 95.25 173 GLY B N 1
ATOM 4381 C CA . GLY B 1 173 ? -12.844 -7.609 -10.25 1 95.25 173 GLY B CA 1
ATOM 4382 C C . GLY B 1 173 ? -11.422 -8.148 -10.328 1 95.25 173 GLY B C 1
ATOM 4383 O O . GLY B 1 173 ? -10.953 -8.812 -9.398 1 95.25 173 GLY B O 1
ATOM 4384 N N . ARG B 1 174 ? -10.859 -8.086 -11.516 1 97.38 174 ARG B N 1
ATOM 4385 C CA . ARG B 1 174 ? -9.508 -8.469 -11.898 1 97.38 174 ARG B CA 1
ATOM 4386 C C . ARG B 1 174 ? -8.68 -7.246 -12.281 1 97.38 174 ARG B C 1
ATOM 4388 O O . ARG B 1 174 ? -9.141 -6.395 -13.047 1 97.38 174 ARG B O 1
ATOM 4395 N N . TRP B 1 175 ? -7.492 -7.223 -11.703 1 97.81 175 TRP B N 1
ATOM 4396 C CA . TRP B 1 175 ? -6.758 -5.965 -11.812 1 97.81 175 TRP B CA 1
ATOM 4397 C C . TRP B 1 175 ? -5.309 -6.215 -12.211 1 97.81 175 TRP B C 1
ATOM 4399 O O . TRP B 1 175 ? -4.781 -7.309 -12 1 97.81 175 TRP B O 1
ATOM 4409 N N . MET B 1 176 ? -4.734 -5.168 -12.781 1 98.38 176 MET B N 1
ATOM 4410 C CA . MET B 1 176 ? -3.328 -5.145 -13.164 1 98.38 176 MET B CA 1
ATOM 4411 C C . MET B 1 176 ? -2.701 -3.787 -12.859 1 98.38 176 MET B C 1
ATOM 4413 O O . MET B 1 176 ? -3.338 -2.748 -13.039 1 98.38 176 MET B O 1
ATOM 4417 N N . VAL B 1 177 ? -1.506 -3.809 -12.305 1 98.56 177 VAL B N 1
ATOM 4418 C CA . VAL B 1 177 ? -0.69 -2.604 -12.211 1 98.56 177 VAL B CA 1
ATOM 4419 C C . VAL B 1 177 ? 0.597 -2.789 -13.016 1 98.56 177 VAL B C 1
ATOM 4421 O O . VAL B 1 177 ? 1.01 -3.92 -13.281 1 98.56 177 VAL B O 1
ATOM 4424 N N . ARG B 1 178 ? 1.197 -1.699 -13.375 1 98.69 178 ARG B N 1
ATOM 4425 C CA . ARG B 1 178 ? 2.348 -1.705 -14.273 1 98.69 178 ARG B CA 1
ATOM 4426 C C . ARG B 1 178 ? 3.453 -0.791 -13.75 1 98.69 178 ARG B C 1
ATOM 4428 O O . ARG B 1 178 ? 3.178 0.295 -13.234 1 98.69 178 ARG B O 1
ATOM 4435 N N . SER B 1 179 ? 4.629 -1.195 -13.867 1 98.81 179 SER B N 1
ATOM 4436 C CA . SER B 1 179 ? 5.797 -0.354 -13.633 1 98.81 179 SER B CA 1
ATOM 4437 C C . SER B 1 179 ? 6.656 -0.243 -14.883 1 98.81 179 SER B C 1
ATOM 4439 O O . SER B 1 179 ? 7.012 -1.255 -15.492 1 98.81 179 SER B O 1
ATOM 4441 N N . ASP B 1 180 ? 7.02 0.95 -15.211 1 98.38 180 ASP B N 1
ATOM 4442 C CA . ASP B 1 180 ? 7.895 1.202 -16.344 1 98.38 180 ASP B CA 1
ATOM 4443 C C . ASP B 1 180 ? 9.266 1.694 -15.891 1 98.38 180 ASP B C 1
ATOM 4445 O O . ASP B 1 180 ? 10.078 2.145 -16.703 1 98.38 180 ASP B O 1
ATOM 4449 N N . ASP B 1 181 ? 9.547 1.651 -14.578 1 97.44 181 ASP B N 1
ATOM 4450 C CA . ASP B 1 181 ? 10.797 2.172 -14.031 1 97.44 181 ASP B CA 1
ATOM 4451 C C . ASP B 1 181 ? 11.422 1.182 -13.055 1 97.44 181 ASP B C 1
ATOM 4453 O O . ASP B 1 181 ? 11.844 1.564 -11.961 1 97.44 181 ASP B O 1
ATOM 4457 N N . ASP B 1 182 ? 11.383 -0.069 -13.422 1 97.06 182 ASP B N 1
ATOM 4458 C CA . ASP B 1 182 ? 12.07 -1.148 -12.719 1 97.06 182 ASP B CA 1
ATOM 4459 C C . ASP B 1 182 ? 11.477 -1.365 -11.328 1 97.06 182 ASP B C 1
ATOM 4461 O O . ASP B 1 182 ? 12.203 -1.649 -10.375 1 97.06 182 ASP B O 1
ATOM 4465 N N . GLY B 1 183 ? 10.211 -1.137 -11.188 1 97.06 183 GLY B N 1
ATOM 4466 C CA . GLY B 1 183 ? 9.508 -1.458 -9.961 1 97.06 183 GLY B CA 1
ATOM 4467 C C . GLY B 1 183 ? 9.609 -0.364 -8.914 1 97.06 183 GLY B C 1
ATOM 4468 O O . GLY B 1 183 ? 9.266 -0.581 -7.746 1 97.06 183 GLY B O 1
ATOM 4469 N N . VAL B 1 184 ? 10.078 0.836 -9.328 1 97.12 184 VAL B N 1
ATOM 4470 C CA . VAL B 1 184 ? 10.156 1.943 -8.383 1 97.12 184 VAL B CA 1
ATOM 4471 C C . VAL B 1 184 ? 8.758 2.506 -8.133 1 97.12 184 VAL B C 1
ATOM 4473 O O . VAL B 1 184 ? 8.367 2.729 -6.984 1 97.12 184 VAL B O 1
ATOM 4476 N N . THR B 1 185 ? 8.039 2.734 -9.164 1 97.31 185 THR B N 1
ATOM 4477 C CA . THR B 1 185 ? 6.652 3.176 -9.055 1 97.31 185 THR B CA 1
ATOM 4478 C C . THR B 1 185 ? 5.73 2.264 -9.859 1 97.31 185 THR B C 1
ATOM 4480 O O . THR B 1 185 ? 6.184 1.543 -10.75 1 97.31 185 THR B O 1
ATOM 4483 N N . PHE B 1 186 ? 4.496 2.268 -9.484 1 98.31 186 PHE B N 1
ATOM 4484 C CA . PHE B 1 186 ? 3.477 1.496 -10.18 1 98.31 186 PHE B CA 1
ATOM 4485 C C . PHE B 1 186 ? 2.291 2.379 -10.555 1 98.31 186 PHE B C 1
ATOM 4487 O O . PHE B 1 186 ? 1.997 3.357 -9.867 1 98.31 186 PHE B O 1
ATOM 4494 N N . SER B 1 187 ? 1.65 1.963 -11.594 1 97.94 187 SER B N 1
ATOM 4495 C CA . SER B 1 187 ? 0.477 2.67 -12.102 1 97.94 187 SER B CA 1
ATOM 4496 C C . SER B 1 187 ? -0.733 2.443 -11.203 1 97.94 187 SER B C 1
ATOM 4498 O O . SER B 1 187 ? -0.703 1.584 -10.312 1 97.94 187 SER B O 1
ATOM 4500 N N . ALA B 1 188 ? -1.73 3.252 -11.477 1 97 188 ALA B N 1
ATOM 4501 C CA . ALA B 1 188 ? -3.041 2.861 -10.961 1 97 188 ALA B CA 1
ATOM 4502 C C . ALA B 1 188 ? -3.477 1.516 -11.531 1 97 188 ALA B C 1
ATOM 4504 O O . ALA B 1 188 ? -3.027 1.116 -12.609 1 97 188 ALA B O 1
ATOM 4505 N N . ARG B 1 189 ? -4.34 0.884 -10.773 1 97.38 189 ARG B N 1
ATOM 4506 C CA . ARG B 1 189 ? -4.785 -0.414 -11.266 1 97.38 189 ARG B CA 1
ATOM 4507 C C . ARG B 1 189 ? -5.742 -0.251 -12.445 1 97.38 189 ARG B C 1
ATOM 4509 O O . ARG B 1 189 ? -6.512 0.711 -12.5 1 97.38 189 ARG B O 1
ATOM 4516 N N . THR B 1 190 ? -5.641 -1.143 -13.359 1 96.56 190 THR B N 1
ATOM 4517 C CA . THR B 1 190 ? -6.555 -1.235 -14.492 1 96.56 190 THR B CA 1
ATOM 4518 C C . THR B 1 190 ? -7.234 -2.6 -14.523 1 96.56 190 THR B C 1
ATOM 4520 O O . THR B 1 190 ? -6.766 -3.551 -13.898 1 96.56 190 THR B O 1
ATOM 4523 N N . ASN B 1 191 ? -8.305 -2.666 -15.242 1 95.06 191 ASN B N 1
ATOM 4524 C CA . ASN B 1 191 ? -9.055 -3.91 -15.359 1 95.06 191 ASN B CA 1
ATOM 4525 C C . ASN B 1 191 ? -8.32 -4.934 -16.219 1 95.06 191 ASN B C 1
ATOM 4527 O O . ASN B 1 191 ? -7.738 -4.582 -17.25 1 95.06 191 ASN B O 1
ATOM 4531 N N . CYS B 1 192 ? -8.383 -6.141 -15.742 1 95.25 192 CYS B N 1
ATOM 4532 C CA . CYS B 1 192 ? -7.906 -7.277 -16.516 1 95.25 192 CYS B CA 1
ATOM 4533 C C . CYS B 1 192 ? -9.07 -8.117 -17.031 1 95.25 192 CYS B C 1
ATOM 4535 O O . CYS B 1 192 ? -10.094 -8.234 -16.344 1 95.25 192 CYS B O 1
ATOM 4537 N N . LEU B 1 193 ? -8.898 -8.719 -18.156 1 96.81 193 LEU B N 1
ATOM 4538 C CA . LEU B 1 193 ? -9.961 -9.531 -18.75 1 96.81 193 LEU B CA 1
ATOM 4539 C C . LEU B 1 193 ? -10.125 -10.844 -17.984 1 96.81 193 LEU B C 1
ATOM 4541 O O . LEU B 1 193 ? -11.242 -11.32 -17.797 1 96.81 193 LEU B O 1
ATOM 4545 N N . VAL B 1 194 ? -9.023 -11.398 -17.609 1 98 194 VAL B N 1
ATOM 4546 C CA . VAL B 1 194 ? -9 -12.656 -16.859 1 98 194 VAL B CA 1
ATOM 4547 C C . VAL B 1 194 ? -8.031 -12.547 -15.688 1 98 194 VAL B C 1
ATOM 4549 O O . VAL B 1 194 ? -7.281 -11.578 -15.578 1 98 194 VAL B O 1
ATOM 4552 N N . ASP B 1 195 ? -8.148 -13.477 -14.859 1 97.31 195 ASP B N 1
ATOM 4553 C CA . ASP B 1 195 ? -7.16 -13.625 -13.797 1 97.31 195 ASP B CA 1
ATOM 4554 C C . ASP B 1 195 ? -6.809 -15.094 -13.57 1 97.31 195 ASP B C 1
ATOM 4556 O O . ASP B 1 195 ? -7.648 -15.969 -13.766 1 97.31 195 ASP B O 1
ATOM 4560 N N . SER B 1 196 ? -5.676 -15.258 -13.242 1 97.69 196 SER B N 1
ATOM 4561 C CA . SER B 1 196 ? -5.129 -16.547 -12.82 1 97.69 196 SER B CA 1
ATOM 4562 C C . SER B 1 196 ? -3.85 -16.359 -12.008 1 97.69 196 SER B C 1
ATOM 4564 O O . SER B 1 196 ? -3.08 -15.43 -12.258 1 97.69 196 SER B O 1
ATOM 4566 N N . PRO B 1 197 ? -3.67 -17.25 -11.055 1 95.44 197 PRO B N 1
ATOM 4567 C CA . PRO B 1 197 ? -2.383 -17.172 -10.359 1 95.44 197 PRO B CA 1
ATOM 4568 C C . PRO B 1 197 ? -1.193 -17.188 -11.312 1 95.44 197 PRO B C 1
ATOM 4570 O O . PRO B 1 197 ? -1.3 -17.703 -12.43 1 95.44 197 PRO B O 1
ATOM 4573 N N . HIS B 1 198 ? -0.072 -16.625 -10.891 1 97.25 198 HIS B N 1
ATOM 4574 C CA . HIS B 1 198 ? 1.232 -16.562 -11.539 1 97.25 198 HIS B CA 1
ATOM 4575 C C . HIS B 1 198 ? 1.247 -15.516 -12.648 1 97.25 198 HIS B C 1
ATOM 4577 O O . HIS B 1 198 ? 2.316 -15.07 -13.078 1 97.25 198 HIS B O 1
ATOM 4583 N N . GLY B 1 199 ? 0.077 -15.172 -13.273 1 98.12 199 GLY B N 1
ATOM 4584 C CA . GLY B 1 199 ? 0.041 -14.039 -14.188 1 98.12 199 GLY B CA 1
ATOM 4585 C C . GLY B 1 199 ? 0.267 -14.43 -15.633 1 98.12 199 GLY B C 1
ATOM 4586 O O . GLY B 1 199 ? 0.224 -15.609 -15.977 1 98.12 199 GLY B O 1
ATOM 4587 N N . PRO B 1 200 ? 0.42 -13.484 -16.531 1 98.81 200 PRO B N 1
ATOM 4588 C CA . PRO B 1 200 ? 0.65 -13.711 -17.953 1 98.81 200 PRO B CA 1
ATOM 4589 C C . PRO B 1 200 ? 2.027 -14.305 -18.25 1 98.81 200 PRO B C 1
ATOM 4591 O O . PRO B 1 200 ? 2.902 -14.297 -17.375 1 98.81 200 PRO B O 1
ATOM 4594 N N . ILE B 1 201 ? 2.119 -14.766 -19.453 1 98.81 201 ILE B N 1
ATOM 4595 C CA . ILE B 1 201 ? 3.408 -15.266 -19.922 1 98.81 201 ILE B CA 1
ATOM 4596 C C . ILE B 1 201 ? 3.875 -14.453 -21.125 1 98.81 201 ILE B C 1
ATOM 4598 O O . ILE B 1 201 ? 3.055 -13.914 -21.875 1 98.81 201 ILE B O 1
ATOM 4602 N N . LEU B 1 202 ? 5.137 -14.352 -21.234 1 98.81 202 LEU B N 1
ATOM 4603 C CA . LEU B 1 202 ? 5.766 -13.703 -22.375 1 98.81 202 LEU B CA 1
ATOM 4604 C C . LEU B 1 202 ? 6.203 -14.734 -23.406 1 98.81 202 LEU B C 1
ATOM 4606 O O . LEU B 1 202 ? 6.98 -15.641 -23.094 1 98.81 202 LEU B O 1
ATOM 4610 N N . LEU B 1 203 ? 5.691 -14.609 -24.609 1 98.75 203 LEU B N 1
ATOM 4611 C CA . LEU B 1 203 ? 6.078 -15.508 -25.688 1 98.75 203 LEU B CA 1
ATOM 4612 C C . LEU B 1 203 ? 7.359 -15.023 -26.359 1 98.75 203 LEU B C 1
ATOM 4614 O O . LEU B 1 203 ? 7.75 -13.867 -26.203 1 98.75 203 LEU B O 1
ATOM 4618 N N . SER B 1 204 ? 7.945 -15.891 -27.156 1 97.56 204 SER B N 1
ATOM 4619 C CA . SER B 1 204 ? 9.203 -15.586 -27.828 1 97.56 204 SER B CA 1
ATOM 4620 C C . SER B 1 204 ? 9.016 -14.484 -28.859 1 97.56 204 SER B C 1
ATOM 4622 O O . SER B 1 204 ? 9.977 -13.781 -29.203 1 97.56 204 SER B O 1
ATOM 4624 N N . ASP B 1 205 ? 7.816 -14.266 -29.328 1 97.75 205 ASP B N 1
ATOM 4625 C CA . ASP B 1 205 ? 7.59 -13.258 -30.359 1 97.75 205 ASP B CA 1
ATOM 4626 C C . ASP B 1 205 ? 7.23 -11.906 -29.75 1 97.75 205 ASP B C 1
ATOM 4628 O O . ASP B 1 205 ? 6.863 -10.977 -30.469 1 97.75 205 ASP B O 1
ATOM 4632 N N . GLY B 1 206 ? 7.258 -11.859 -28.469 1 98.12 206 GLY B N 1
ATOM 4633 C CA . GLY B 1 206 ? 7.062 -10.586 -27.781 1 98.12 206 GLY B CA 1
ATOM 4634 C C . GLY B 1 206 ? 5.637 -10.375 -27.312 1 98.12 206 GLY B C 1
ATOM 4635 O O . GLY B 1 206 ? 5.367 -9.469 -26.516 1 98.12 206 GLY B O 1
ATOM 4636 N N . ARG B 1 207 ? 4.66 -11.219 -27.812 1 98.44 207 ARG B N 1
ATOM 4637 C CA . ARG B 1 207 ? 3.281 -11.125 -27.328 1 98.44 207 ARG B CA 1
ATOM 4638 C C . ARG B 1 207 ? 3.166 -11.617 -25.891 1 98.44 207 ARG B C 1
ATOM 4640 O O . ARG B 1 207 ? 3.939 -12.469 -25.453 1 98.44 207 ARG B O 1
ATOM 4647 N N . LEU B 1 208 ? 2.244 -11.047 -25.188 1 98.94 208 LEU B N 1
ATOM 4648 C CA . LEU B 1 208 ? 1.852 -11.578 -23.891 1 98.94 208 LEU B CA 1
ATOM 4649 C C . LEU B 1 208 ? 0.536 -12.344 -23.984 1 98.94 208 LEU B C 1
ATOM 4651 O O . LEU B 1 208 ? -0.409 -11.875 -24.625 1 98.94 208 LEU B O 1
ATOM 4655 N N . LEU B 1 209 ? 0.522 -13.516 -23.391 1 98.94 209 LEU B N 1
ATOM 4656 C CA . LEU B 1 209 ? -0.719 -14.266 -23.219 1 98.94 209 LEU B CA 1
ATOM 4657 C C . LEU B 1 209 ? -1.059 -14.43 -21.75 1 98.94 209 LEU B C 1
ATOM 4659 O O . LEU B 1 209 ? -0.171 -14.656 -20.922 1 98.94 209 LEU B O 1
ATOM 4663 N N . TYR B 1 210 ? -2.32 -14.312 -21.484 1 98.81 210 TYR B N 1
ATOM 4664 C CA . TYR B 1 210 ? -2.82 -14.523 -20.125 1 98.81 210 TYR B CA 1
ATOM 4665 C C . TYR B 1 210 ? -3.947 -15.547 -20.109 1 98.81 210 TYR B C 1
ATOM 4667 O O . TYR B 1 210 ? -5.125 -15.188 -20.156 1 98.81 210 TYR B O 1
ATOM 4675 N N . PRO B 1 211 ? -3.576 -16.828 -20 1 98.75 211 PRO B N 1
ATOM 4676 C CA . PRO B 1 211 ? -4.637 -17.812 -19.781 1 98.75 211 PRO B CA 1
ATOM 4677 C C . PRO B 1 211 ? -5.309 -17.641 -18.422 1 98.75 211 PRO B C 1
ATOM 4679 O O . PRO B 1 211 ? -4.625 -17.578 -17.391 1 98.75 211 PRO B O 1
ATOM 4682 N N . GLY B 1 212 ? -6.594 -17.5 -18.453 1 98.38 212 GLY B N 1
ATOM 4683 C CA . GLY B 1 212 ? -7.277 -17.297 -17.172 1 98.38 212 GLY B CA 1
ATOM 4684 C C . GLY B 1 212 ? -8.781 -17.422 -17.281 1 98.38 212 GLY B C 1
ATOM 4685 O O . GLY B 1 212 ? -9.297 -18.078 -18.188 1 98.38 212 GLY B O 1
ATOM 4686 N N . LYS B 1 213 ? -9.406 -16.984 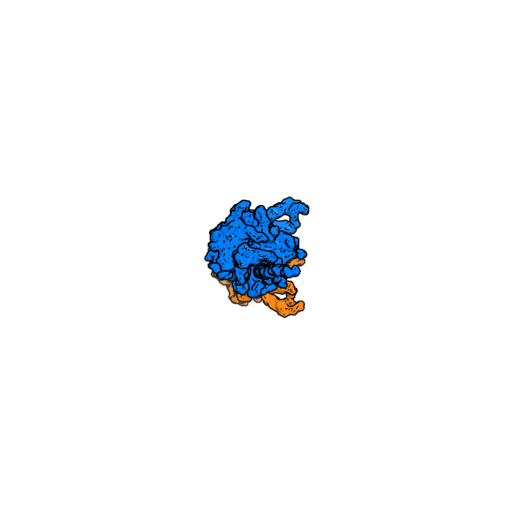-16.266 1 97.38 213 LYS B N 1
ATOM 4687 C CA . LYS B 1 213 ? -10.859 -17.031 -16.094 1 97.38 213 LYS B CA 1
ATOM 4688 C C . LYS B 1 213 ? -11.414 -15.664 -15.711 1 97.38 213 LYS B C 1
ATOM 4690 O O . LYS B 1 213 ? -10.734 -14.867 -15.062 1 97.38 213 LYS B O 1
ATOM 4695 N N . GLU B 1 214 ? -12.602 -15.367 -16.219 1 94.81 214 GLU B N 1
ATOM 4696 C CA . GLU B 1 214 ? -13.328 -14.211 -15.711 1 94.81 214 GLU B CA 1
ATOM 4697 C C . GLU B 1 214 ? -13.781 -14.43 -14.273 1 94.81 214 GLU B C 1
ATOM 4699 O O . GLU B 1 214 ? -14.984 -14.43 -13.992 1 94.81 214 GLU B O 1
ATOM 4704 N N . VAL B 1 215 ? -12.852 -14.461 -13.445 1 85.38 215 VAL B N 1
ATOM 4705 C CA . VAL B 1 215 ? -13.07 -14.836 -12.055 1 85.38 215 VAL B CA 1
ATOM 4706 C C . VAL B 1 215 ? -14.172 -13.961 -11.453 1 85.38 215 VAL B C 1
ATOM 4708 O O . VAL B 1 215 ? -14.219 -12.758 -11.695 1 85.38 215 VAL B O 1
ATOM 4711 N N . LEU B 1 216 ? -15.102 -14.57 -10.688 1 81.81 216 LEU B N 1
ATOM 4712 C CA . LEU B 1 216 ? -16.156 -13.992 -9.859 1 81.81 216 LEU B CA 1
ATOM 4713 C C . LEU B 1 216 ? -17.281 -13.453 -10.727 1 81.81 216 LEU B C 1
ATOM 4715 O O . LEU B 1 216 ? -18.125 -12.688 -10.242 1 81.81 216 LEU B O 1
ATOM 4719 N N . LYS B 1 217 ? -17.234 -13.672 -11.984 1 84.75 217 LYS B N 1
ATOM 4720 C CA . LYS B 1 217 ? -18.391 -13.422 -12.844 1 84.75 217 LYS B CA 1
ATOM 4721 C C . LYS B 1 217 ? -19.266 -14.672 -12.969 1 84.75 217 LYS B C 1
ATOM 4723 O O . LYS B 1 217 ? -18.75 -15.789 -13.062 1 84.75 217 LYS B O 1
ATOM 4728 N N . PRO B 1 218 ? -20.562 -14.273 -12.969 1 85 218 PRO B N 1
ATOM 4729 C CA . PRO B 1 218 ? -21.422 -15.406 -13.32 1 85 218 PRO B CA 1
ATOM 4730 C C . PRO B 1 218 ? -21.156 -15.953 -14.719 1 85 218 PRO B C 1
ATOM 4732 O O . PRO B 1 218 ? -20.859 -15.18 -15.641 1 85 218 PRO B O 1
ATOM 4735 N N . ASP B 1 219 ? -21.172 -17.172 -15.016 1 88.75 219 ASP B N 1
ATOM 4736 C CA . ASP B 1 219 ? -20.891 -17.812 -16.297 1 88.75 219 ASP B CA 1
ATOM 4737 C C . ASP B 1 219 ? -19.516 -17.406 -16.828 1 88.75 219 ASP B C 1
ATOM 4739 O O . ASP B 1 219 ? -19.391 -16.969 -17.969 1 88.75 219 ASP B O 1
ATOM 4743 N N . ALA B 1 220 ? -18.609 -17.484 -15.992 1 91.81 220 ALA B N 1
ATOM 4744 C CA . ALA B 1 220 ? -17.25 -17.031 -16.25 1 91.81 220 ALA B CA 1
ATOM 4745 C C . ALA B 1 220 ? -16.672 -17.719 -17.484 1 91.81 220 ALA B C 1
ATOM 4747 O O . ALA B 1 220 ? -16.766 -18.953 -17.609 1 91.81 220 ALA B O 1
ATOM 4748 N N . ARG B 1 221 ? -16.109 -16.891 -18.328 1 93.81 221 ARG B N 1
ATOM 4749 C CA . ARG B 1 221 ? -15.344 -17.391 -19.469 1 93.81 221 ARG B CA 1
ATOM 4750 C C . ARG B 1 221 ? -13.977 -17.906 -19.031 1 93.81 221 ARG B C 1
ATOM 4752 O O . ARG B 1 221 ? -13.32 -17.312 -18.188 1 93.81 221 ARG B O 1
ATOM 4759 N N . VAL B 1 222 ? -13.633 -19.109 -19.469 1 98.19 222 VAL B N 1
ATOM 4760 C CA . VAL B 1 222 ? -12.258 -19.609 -19.406 1 98.19 222 VAL B CA 1
ATOM 4761 C C . VAL B 1 222 ? -11.57 -19.391 -20.75 1 98.19 222 VAL B C 1
ATOM 4763 O O . VAL B 1 222 ? -11.969 -19.969 -21.75 1 98.19 222 VAL B O 1
ATOM 4766 N N . ALA B 1 223 ? -10.562 -18.469 -20.734 1 98.5 223 ALA B N 1
ATOM 4767 C CA . ALA B 1 223 ? -10.07 -17.953 -22.016 1 98.5 223 ALA B CA 1
ATOM 4768 C C . ALA B 1 223 ? -8.609 -17.516 -21.906 1 98.5 223 ALA B C 1
ATOM 4770 O O . ALA B 1 223 ? -7.996 -17.641 -20.844 1 98.5 223 ALA B O 1
ATOM 4771 N N . VAL B 1 224 ? -8.109 -17.188 -23.047 1 98.81 224 VAL B N 1
ATOM 4772 C CA . VAL B 1 224 ? -6.77 -16.625 -23.141 1 98.81 224 VAL B CA 1
ATOM 4773 C C . VAL B 1 224 ? -6.863 -15.18 -23.641 1 98.81 224 VAL B C 1
ATOM 4775 O O . VAL B 1 224 ? -7.402 -14.914 -24.719 1 98.81 224 VAL B O 1
ATOM 4778 N N . ALA B 1 225 ? -6.379 -14.266 -22.812 1 98.81 225 ALA B N 1
ATOM 4779 C CA . ALA B 1 225 ? -6.23 -12.875 -23.234 1 98.81 225 ALA B CA 1
ATOM 4780 C C . ALA B 1 225 ? -4.852 -12.633 -23.844 1 98.81 225 ALA B C 1
ATOM 4782 O O . ALA B 1 225 ? -3.891 -13.336 -23.531 1 98.81 225 ALA B O 1
ATOM 4783 N N . GLU B 1 226 ? -4.816 -11.617 -24.75 1 98.88 226 GLU B N 1
ATOM 4784 C CA . GLU B 1 226 ? -3.568 -11.312 -25.453 1 98.88 226 GLU B CA 1
ATOM 4785 C C . GLU B 1 226 ? -3.266 -9.82 -25.422 1 98.88 226 GLU B C 1
ATOM 4787 O O . GLU B 1 226 ? -4.176 -8.992 -25.547 1 98.88 226 GLU B O 1
ATOM 4792 N N . SER B 1 227 ? -2.033 -9.5 -25.234 1 98.94 227 SER B N 1
ATOM 4793 C CA . SER B 1 227 ? -1.511 -8.164 -25.5 1 98.94 227 SER B CA 1
ATOM 4794 C C . SER B 1 227 ? -0.416 -8.195 -26.562 1 98.94 227 SER B C 1
ATOM 4796 O O . SER B 1 227 ? 0.515 -9 -26.469 1 98.94 227 SER B O 1
ATOM 4798 N N . THR B 1 228 ? -0.542 -7.285 -27.516 1 98.75 228 THR B N 1
ATOM 4799 C CA . THR B 1 228 ? 0.469 -7.152 -28.547 1 98.75 228 THR B CA 1
ATOM 4800 C C . THR B 1 228 ? 1.198 -5.816 -28.438 1 98.75 228 THR B C 1
ATOM 4802 O O . THR B 1 228 ? 1.966 -5.441 -29.328 1 98.75 228 THR B O 1
ATOM 4805 N N . ASP B 1 229 ? 0.959 -5.031 -27.391 1 98.56 229 ASP B N 1
ATOM 4806 C CA . ASP B 1 229 ? 1.545 -3.711 -27.188 1 98.56 229 ASP B CA 1
ATOM 4807 C C . ASP B 1 229 ? 2.203 -3.596 -25.812 1 98.56 229 ASP B C 1
ATOM 4809 O O . ASP B 1 229 ? 2.008 -2.605 -25.109 1 98.56 229 ASP B O 1
ATOM 4813 N N . ASP B 1 230 ? 2.898 -4.629 -25.422 1 98.44 230 ASP B N 1
ATOM 4814 C CA . ASP B 1 230 ? 3.738 -4.648 -24.234 1 98.44 230 ASP B CA 1
ATOM 4815 C C . ASP B 1 230 ? 2.893 -4.582 -22.953 1 98.44 230 ASP B C 1
ATOM 4817 O O . ASP B 1 230 ? 3.305 -3.984 -21.953 1 98.44 230 ASP B O 1
ATOM 4821 N N . GLY B 1 231 ? 1.693 -5.145 -23 1 98.38 231 GLY B N 1
ATOM 4822 C CA . GLY B 1 231 ? 0.84 -5.246 -21.828 1 98.38 231 GLY B CA 1
ATOM 4823 C C . GLY B 1 231 ? 0.009 -4 -21.578 1 98.38 231 GLY B C 1
ATOM 4824 O O . GLY B 1 231 ? -0.622 -3.863 -20.531 1 98.38 231 GLY B O 1
ATOM 4825 N N . LYS B 1 232 ? -0.026 -3.035 -22.5 1 97.88 232 LYS B N 1
ATOM 4826 C CA . LYS B 1 232 ? -0.749 -1.781 -22.312 1 97.88 232 LYS B CA 1
ATOM 4827 C C . LYS B 1 232 ? -2.248 -1.972 -22.516 1 97.88 232 LYS B C 1
ATOM 4829 O O . LYS B 1 232 ? -3.062 -1.291 -21.891 1 97.88 232 LYS B O 1
ATOM 4834 N N . SER B 1 233 ? -2.562 -2.879 -23.438 1 98.31 233 SER B N 1
ATOM 4835 C CA . SER B 1 233 ? -3.959 -3.227 -23.672 1 98.31 233 SER B CA 1
ATOM 4836 C C . SER B 1 233 ? -4.117 -4.719 -23.953 1 98.31 233 SER B C 1
ATOM 4838 O O . SER B 1 233 ? -3.148 -5.391 -24.328 1 98.31 233 SER B O 1
ATOM 4840 N N . TRP B 1 234 ? -5.336 -5.211 -23.734 1 98.62 234 TRP B N 1
ATOM 4841 C CA . TRP B 1 234 ? -5.59 -6.645 -23.828 1 98.62 234 TRP B CA 1
ATOM 4842 C C . TRP B 1 234 ? -6.895 -6.922 -24.578 1 98.62 234 TRP B C 1
ATOM 4844 O O . TRP B 1 234 ? -7.844 -6.145 -24.469 1 98.62 234 TRP B O 1
ATOM 4854 N N . LYS B 1 235 ? -6.938 -7.977 -25.281 1 98.56 235 LYS B N 1
ATOM 4855 C CA . LYS B 1 235 ? -8.141 -8.5 -25.922 1 98.56 235 LYS B CA 1
ATOM 4856 C C . LYS B 1 235 ? -8.25 -10.008 -25.734 1 98.56 235 LYS B C 1
ATOM 4858 O O . LYS B 1 235 ? -7.254 -10.688 -25.484 1 98.56 235 LYS B O 1
ATOM 4863 N N . PHE B 1 236 ? -9.43 -10.508 -25.828 1 98.44 236 PHE B N 1
ATOM 4864 C CA . PHE B 1 236 ? -9.594 -11.953 -25.844 1 98.44 236 PHE B CA 1
ATOM 4865 C C . PHE B 1 236 ? -9.062 -12.539 -27.156 1 98.44 236 PHE B C 1
ATOM 4867 O O . PHE B 1 236 ? -9.453 -12.102 -28.234 1 98.44 236 PHE B O 1
ATOM 4874 N N . LEU B 1 237 ? -8.227 -13.461 -27 1 98.69 237 LEU B N 1
ATOM 4875 C CA . LEU B 1 237 ? -7.684 -14.141 -28.172 1 98.69 237 LEU B CA 1
ATOM 4876 C C . LEU B 1 237 ? -8.508 -15.383 -28.5 1 98.69 237 LEU B C 1
ATOM 4878 O O . LEU B 1 237 ? -8.781 -15.664 -29.656 1 98.69 237 LEU B O 1
ATOM 4882 N N . SER B 1 238 ? -8.82 -16.172 -27.484 1 98.69 238 SER B N 1
ATOM 4883 C CA . SER B 1 238 ? -9.492 -17.453 -27.703 1 98.69 238 SER B CA 1
ATOM 4884 C C . SER B 1 238 ? -10.133 -17.969 -26.422 1 98.69 238 SER B C 1
ATOM 4886 O O . SER B 1 238 ? -9.789 -17.516 -25.328 1 98.69 238 SER B O 1
ATOM 4888 N N . ASP B 1 239 ? -11.07 -18.844 -26.656 1 98.31 239 ASP B N 1
ATOM 4889 C CA . ASP B 1 239 ? -11.633 -19.609 -25.547 1 98.31 239 ASP B CA 1
ATOM 4890 C C . ASP B 1 239 ? -10.945 -20.969 -25.406 1 98.31 239 ASP B C 1
ATOM 4892 O O . ASP B 1 239 ? -10.539 -21.578 -26.406 1 98.31 239 ASP B O 1
ATOM 4896 N N . ILE B 1 240 ? -10.805 -21.422 -24.188 1 98.56 240 ILE B N 1
ATOM 4897 C CA . ILE B 1 240 ? -10.406 -22.812 -23.953 1 98.56 240 ILE B CA 1
ATOM 4898 C C . ILE B 1 240 ? -11.625 -23.719 -24.094 1 98.56 240 ILE B C 1
ATOM 4900 O O . ILE B 1 240 ? -12.648 -23.5 -23.438 1 98.56 240 ILE B O 1
ATOM 4904 N N . PRO B 1 241 ? -11.5 -24.766 -24.906 1 98.31 241 PRO B N 1
ATOM 4905 C CA . PRO B 1 241 ? -12.648 -25.672 -25.031 1 98.31 241 PRO B CA 1
ATOM 4906 C C . PRO B 1 241 ? -12.977 -26.375 -23.719 1 98.31 241 PRO B C 1
ATOM 4908 O O . PRO B 1 241 ? -12.086 -26.641 -22.906 1 98.31 241 PRO B O 1
ATOM 4911 N N . THR B 1 242 ? -14.242 -26.641 -23.609 1 97.88 242 THR B N 1
ATOM 4912 C CA . THR B 1 242 ? -14.68 -27.422 -22.453 1 97.88 242 THR B CA 1
ATOM 4913 C C . THR B 1 242 ? -14.742 -28.906 -22.797 1 97.88 242 THR B C 1
ATOM 4915 O O . THR B 1 242 ? -15.328 -29.297 -23.797 1 97.88 242 THR B O 1
ATOM 4918 N N . ARG B 1 243 ? -14.125 -29.656 -21.984 1 97.69 243 ARG B N 1
ATOM 4919 C CA . ARG B 1 243 ? -14.211 -31.109 -22.172 1 97.69 243 ARG B CA 1
ATOM 4920 C C . ARG B 1 243 ? -15.656 -31.578 -22.062 1 97.69 243 ARG B C 1
ATOM 4922 O O . ARG B 1 243 ? -16.406 -31.125 -21.188 1 97.69 243 ARG B O 1
ATOM 4929 N N . PRO B 1 244 ? -16.031 -32.625 -22.969 1 96.75 244 PRO B N 1
ATOM 4930 C CA . PRO B 1 244 ? -17.391 -33.125 -22.859 1 96.75 244 PRO B CA 1
ATOM 4931 C C . PRO B 1 244 ? -17.734 -33.625 -21.453 1 96.75 244 PRO B C 1
ATOM 4933 O O . PRO B 1 244 ? -16.984 -34.375 -20.875 1 96.75 244 PRO B O 1
ATOM 4936 N N . GLY B 1 245 ? -18.844 -33.094 -20.953 1 97 245 GLY B N 1
ATOM 4937 C CA . GLY B 1 245 ? -19.297 -33.469 -19.625 1 97 245 GLY B CA 1
ATOM 4938 C C . GLY B 1 245 ? -18.844 -32.562 -18.531 1 97 245 GLY B C 1
ATOM 4939 O O . GLY B 1 245 ? -19.328 -32.625 -17.406 1 97 245 GLY B O 1
ATOM 4940 N N . ASP B 1 246 ? -17.938 -31.734 -18.844 1 97.81 246 ASP B N 1
ATOM 4941 C CA . ASP B 1 246 ? -17.422 -30.797 -17.844 1 97.81 246 ASP B CA 1
ATOM 4942 C C . ASP B 1 246 ? -18.234 -29.516 -17.828 1 97.81 246 ASP B C 1
ATOM 4944 O O . ASP B 1 246 ? -18.938 -29.203 -18.781 1 97.81 246 ASP B O 1
ATOM 4948 N N . ASP B 1 247 ? -18.266 -28.828 -16.656 1 96.75 247 ASP B N 1
ATOM 4949 C CA . ASP B 1 247 ? -18.672 -27.422 -16.5 1 96.75 247 ASP B CA 1
ATOM 4950 C C . ASP B 1 247 ? -17.438 -26.516 -16.438 1 96.75 247 ASP B C 1
ATOM 4952 O O . ASP B 1 247 ? -16.609 -26.625 -15.539 1 96.75 247 ASP B O 1
ATOM 4956 N N . PRO B 1 248 ? -17.297 -25.594 -17.406 1 95.62 248 PRO B N 1
ATOM 4957 C CA . PRO B 1 248 ? -16.141 -24.719 -17.406 1 95.62 248 PRO B CA 1
ATOM 4958 C C . PRO B 1 248 ? -16.016 -23.891 -16.125 1 95.62 248 PRO B C 1
ATOM 4960 O O . PRO B 1 248 ? -14.93 -23.391 -15.812 1 95.62 248 PRO B O 1
ATOM 4963 N N . GLN B 1 249 ? -17.062 -23.781 -15.383 1 95.62 249 GLN B N 1
ATOM 4964 C CA . GLN B 1 249 ? -17.016 -23.062 -14.117 1 95.62 249 GLN B CA 1
ATOM 4965 C C . GLN B 1 249 ? -16.109 -23.781 -13.109 1 95.62 249 GLN B C 1
ATOM 4967 O O . GLN B 1 249 ? -15.734 -23.203 -12.086 1 95.62 249 GLN B O 1
ATOM 4972 N N . ASN B 1 250 ? -15.773 -25 -13.422 1 96.56 250 ASN B N 1
ATOM 4973 C CA . ASN B 1 250 ? -14.945 -25.797 -12.516 1 96.56 250 ASN B CA 1
ATOM 4974 C C . ASN B 1 250 ? -13.508 -25.891 -13.008 1 96.56 250 ASN B C 1
ATOM 4976 O O . ASN B 1 250 ? -12.734 -26.719 -12.523 1 96.56 250 ASN B O 1
ATOM 4980 N N . TYR B 1 251 ? -13.203 -25.156 -14.07 1 97.25 251 TYR B N 1
ATOM 4981 C CA . TYR B 1 251 ? -11.82 -24.938 -14.477 1 97.25 251 TYR B CA 1
ATOM 4982 C C . TYR B 1 251 ? -11.234 -23.719 -13.773 1 97.25 251 TYR B C 1
ATOM 4984 O O . TYR B 1 251 ? -11.805 -22.625 -13.844 1 97.25 251 TYR B O 1
ATOM 4992 N N . HIS B 1 252 ? -10.117 -23.922 -13.07 1 96.44 252 HIS B N 1
ATOM 4993 C CA . HIS B 1 252 ? -9.547 -22.844 -12.281 1 96.44 252 HIS B CA 1
ATOM 4994 C C . HIS B 1 252 ? -8.039 -22.734 -12.5 1 96.44 252 HIS B C 1
ATOM 4996 O O . HIS B 1 252 ? -7.398 -23.703 -12.914 1 96.44 252 HIS B O 1
ATOM 5002 N N . GLU B 1 253 ? -7.512 -21.547 -12.344 1 97.69 253 GLU B N 1
ATOM 5003 C CA . GLU B 1 253 ? -6.102 -21.281 -12.086 1 97.69 253 GLU B CA 1
ATOM 5004 C C . GLU B 1 253 ? -5.219 -21.828 -13.203 1 97.69 253 GLU B C 1
ATOM 5006 O O . GLU B 1 253 ? -4.328 -22.641 -12.953 1 97.69 253 GLU B O 1
ATOM 5011 N N . LEU B 1 254 ? -5.414 -21.25 -14.391 1 98.31 254 LEU B N 1
ATOM 5012 C CA . LEU B 1 254 ? -4.629 -21.625 -15.562 1 98.31 254 LEU B CA 1
ATOM 5013 C C . LEU B 1 254 ? -3.24 -21 -15.508 1 98.31 254 LEU B C 1
ATOM 5015 O O . LEU B 1 254 ? -3.066 -19.906 -14.977 1 98.31 254 LEU B O 1
ATOM 5019 N N . HIS B 1 255 ? -2.27 -21.672 -16.062 1 98.69 255 HIS B N 1
ATOM 5020 C CA . HIS B 1 255 ? -0.955 -21.109 -16.359 1 98.69 255 HIS B CA 1
ATOM 5021 C C . HIS B 1 255 ? -0.347 -21.734 -17.609 1 98.69 255 HIS B C 1
ATOM 5023 O O . HIS B 1 255 ? -0.582 -22.906 -17.891 1 98.69 255 HIS B O 1
ATOM 5029 N N . GLY B 1 256 ? 0.434 -20.906 -18.344 1 98.81 256 GLY B N 1
ATOM 5030 C CA . GLY B 1 256 ? 0.926 -21.406 -19.609 1 98.81 256 GLY B CA 1
ATOM 5031 C C . GLY B 1 256 ? 2.43 -21.281 -19.766 1 98.81 256 GLY B C 1
ATOM 5032 O O . GLY B 1 256 ? 3.092 -20.656 -18.938 1 98.81 256 GLY B O 1
ATOM 5033 N N . VAL B 1 257 ? 2.914 -21.938 -20.781 1 98.88 257 VAL B N 1
ATOM 5034 C CA . VAL B 1 257 ? 4.316 -21.844 -21.188 1 98.88 257 VAL B CA 1
ATOM 5035 C C . VAL B 1 257 ? 4.445 -22.125 -22.688 1 98.88 257 VAL B C 1
ATOM 5037 O O . VAL B 1 257 ? 3.639 -22.875 -23.25 1 98.88 257 VAL B O 1
ATOM 5040 N N . GLU B 1 258 ? 5.309 -21.484 -23.266 1 98.88 258 GLU B N 1
ATOM 5041 C CA . GLU B 1 258 ? 5.656 -21.797 -24.656 1 98.88 258 GLU B CA 1
ATOM 5042 C C . GLU B 1 258 ? 6.812 -22.781 -24.734 1 98.88 258 GLU B C 1
ATOM 5044 O O . GLU B 1 258 ? 7.902 -22.516 -24.219 1 98.88 258 GLU B O 1
ATOM 5049 N N . ALA B 1 259 ? 6.59 -23.891 -25.422 1 98.75 259 ALA B N 1
ATOM 5050 C CA . ALA B 1 259 ? 7.629 -24.906 -25.609 1 98.75 259 ALA B CA 1
ATOM 5051 C C . ALA B 1 259 ? 8.625 -24.484 -26.672 1 98.75 259 ALA B C 1
ATOM 5053 O O . ALA B 1 259 ? 8.406 -23.484 -27.375 1 98.75 259 ALA B O 1
ATOM 5054 N N . ALA B 1 260 ? 9.688 -25.234 -26.828 1 97.5 260 ALA B N 1
ATOM 5055 C CA . ALA B 1 260 ? 10.781 -24.875 -27.719 1 97.5 260 ALA B CA 1
ATOM 5056 C C . ALA B 1 260 ? 10.32 -24.875 -29.172 1 97.5 260 ALA B C 1
ATOM 5058 O O . ALA B 1 260 ? 10.82 -24.094 -29.984 1 97.5 260 ALA B O 1
ATOM 5059 N N . ASP B 1 261 ? 9.359 -25.672 -29.453 1 97.81 261 ASP B N 1
ATOM 5060 C CA . ASP B 1 261 ? 8.914 -25.781 -30.844 1 97.81 261 ASP B CA 1
ATOM 5061 C C . ASP B 1 261 ? 7.789 -24.797 -31.141 1 97.81 261 ASP B C 1
ATOM 5063 O O . ASP B 1 261 ? 7.168 -24.859 -32.219 1 97.81 261 ASP B O 1
ATOM 5067 N N . GLY B 1 262 ? 7.41 -24.016 -30.141 1 98.06 262 GLY B N 1
ATOM 5068 C CA . GLY B 1 262 ? 6.398 -23 -30.344 1 98.06 262 GLY B CA 1
ATOM 5069 C C . GLY B 1 262 ? 5.027 -23.391 -29.828 1 98.06 262 GLY B C 1
ATOM 5070 O O . GLY B 1 262 ? 4.125 -22.562 -29.734 1 98.06 262 GLY B O 1
ATOM 5071 N N . THR B 1 263 ? 4.906 -24.688 -29.516 1 98.62 263 THR B N 1
ATOM 5072 C CA . THR B 1 263 ? 3.648 -25.125 -28.906 1 98.62 263 THR B CA 1
ATOM 5073 C C . THR B 1 263 ? 3.41 -24.422 -27.578 1 98.62 263 THR B C 1
ATOM 5075 O O . THR B 1 263 ? 4.328 -24.297 -26.766 1 98.62 263 THR B O 1
ATOM 5078 N N . ILE B 1 264 ? 2.229 -23.891 -27.406 1 98.88 264 ILE B N 1
ATOM 5079 C CA . ILE B 1 264 ? 1.862 -23.297 -26.125 1 98.88 264 ILE B CA 1
ATOM 5080 C C . ILE B 1 264 ? 1.052 -24.312 -25.297 1 98.88 264 ILE B C 1
ATOM 5082 O O . ILE B 1 264 ? 0.078 -24.875 -25.797 1 98.88 264 ILE B O 1
ATOM 5086 N N . ILE B 1 265 ? 1.501 -24.531 -24.094 1 98.75 265 ILE B N 1
ATOM 5087 C CA . ILE B 1 265 ? 0.85 -25.438 -23.172 1 98.75 265 ILE B CA 1
ATOM 5088 C C . ILE B 1 265 ? 0.156 -24.656 -22.062 1 98.75 265 ILE B C 1
ATOM 5090 O O . ILE B 1 265 ? 0.726 -23.703 -21.516 1 98.75 265 ILE B O 1
ATOM 5094 N N . VAL B 1 266 ? -1.104 -24.984 -21.781 1 98.81 266 VAL B N 1
ATOM 5095 C CA . VAL B 1 266 ? -1.827 -24.438 -20.641 1 98.81 266 VAL B CA 1
ATOM 5096 C C . VAL B 1 266 ? -2.299 -25.562 -19.734 1 98.81 266 VAL B C 1
ATOM 5098 O O . VAL B 1 266 ? -2.857 -26.562 -20.203 1 98.81 266 VAL B O 1
ATOM 5101 N N . GLN B 1 267 ? -2.043 -25.422 -18.484 1 98.69 267 GLN B N 1
ATOM 5102 C CA . GLN B 1 267 ? -2.549 -26.359 -17.484 1 98.69 267 GLN B CA 1
ATOM 5103 C C . GLN B 1 267 ? -3.648 -25.719 -16.641 1 98.69 267 GLN B C 1
ATOM 5105 O O . GLN B 1 267 ? -3.654 -24.516 -16.422 1 98.69 267 GLN B O 1
ATOM 5110 N N . ILE B 1 268 ? -4.594 -26.594 -16.188 1 98.38 268 ILE B N 1
ATOM 5111 C CA . ILE B 1 268 ? -5.836 -26.141 -15.57 1 98.38 268 ILE B CA 1
ATOM 5112 C C . ILE B 1 268 ? -6.105 -26.938 -14.297 1 98.38 268 ILE B C 1
ATOM 5114 O O . ILE B 1 268 ? -6.016 -28.156 -14.297 1 98.38 268 ILE B O 1
ATOM 5118 N N . ARG B 1 269 ? -6.398 -26.219 -13.219 1 97.75 269 ARG B N 1
ATOM 5119 C CA . ARG B 1 269 ? -6.949 -26.875 -12.039 1 97.75 269 ARG B CA 1
ATOM 5120 C C . ARG B 1 269 ? -8.391 -27.312 -12.281 1 97.75 269 ARG B C 1
ATOM 5122 O O . ARG B 1 269 ? -9.266 -26.484 -12.516 1 97.75 269 ARG B O 1
ATOM 5129 N N . ASN B 1 270 ? -8.648 -28.609 -12.078 1 97.5 270 ASN B N 1
ATOM 5130 C CA . ASN B 1 270 ? -9.945 -29.188 -12.422 1 97.5 270 ASN B CA 1
ATOM 5131 C C . ASN B 1 270 ? -10.742 -29.562 -11.18 1 97.5 270 ASN B C 1
ATOM 5133 O O . ASN B 1 270 ? -10.258 -30.328 -10.336 1 97.5 270 ASN B O 1
ATOM 5137 N N . HIS B 1 271 ? -11.961 -29.047 -11.117 1 96.56 271 HIS B N 1
ATOM 5138 C CA . HIS B 1 271 ? -12.844 -29.422 -10.023 1 96.56 271 HIS B CA 1
ATOM 5139 C C . HIS B 1 271 ? -14.094 -30.125 -10.539 1 96.56 271 HIS B C 1
ATOM 5141 O O . HIS B 1 271 ? -15.086 -30.25 -9.812 1 96.56 271 HIS B O 1
ATOM 5147 N N . ASN B 1 272 ? -14.062 -30.531 -11.781 1 97.69 272 ASN B N 1
ATOM 5148 C CA . ASN B 1 272 ? -15.125 -31.391 -12.289 1 97.69 272 ASN B CA 1
ATOM 5149 C C . ASN B 1 272 ? -15.055 -32.781 -11.703 1 97.69 272 ASN B C 1
ATOM 5151 O O . ASN B 1 272 ? -14.031 -33.188 -11.125 1 97.69 272 ASN B O 1
ATOM 5155 N N . LYS B 1 273 ? -16.156 -33.5 -11.867 1 97.25 273 LYS B N 1
ATOM 5156 C CA . LYS B 1 273 ? -16.234 -34.844 -11.312 1 97.25 273 LYS B CA 1
ATOM 5157 C C . LYS B 1 273 ? -15.195 -35.75 -11.953 1 97.25 273 LYS B C 1
ATOM 5159 O O . LYS B 1 273 ? -14.492 -36.5 -11.25 1 97.25 273 LYS B O 1
ATOM 5164 N N . THR B 1 274 ? -15.156 -35.719 -13.266 1 96.56 274 THR B N 1
ATOM 5165 C CA . THR B 1 274 ? -14.172 -36.531 -13.969 1 96.56 274 THR B CA 1
ATOM 5166 C C . THR B 1 274 ? -12.758 -36 -13.719 1 96.56 274 THR B C 1
ATOM 5168 O O . THR B 1 274 ? -12.461 -34.844 -13.984 1 96.56 274 THR B O 1
ATOM 5171 N N . ASN B 1 275 ? -11.836 -36.875 -13.125 1 96 275 ASN B N 1
ATOM 5172 C CA . ASN B 1 275 ? -10.477 -36.5 -12.773 1 96 275 ASN B CA 1
ATOM 5173 C C . ASN B 1 275 ? -10.453 -35.375 -11.742 1 96 275 ASN B C 1
ATOM 5175 O O . ASN B 1 275 ? -9.672 -34.438 -11.875 1 96 275 ASN B O 1
ATOM 5179 N N . HIS B 1 276 ? -11.305 -35.5 -10.781 1 95.38 276 HIS B N 1
ATOM 5180 C CA . HIS B 1 276 ? -11.445 -34.469 -9.758 1 95.38 276 HIS B CA 1
ATOM 5181 C C . HIS B 1 276 ? -10.102 -34.156 -9.117 1 95.38 276 HIS B C 1
ATOM 5183 O O . HIS B 1 276 ? -9.43 -35.031 -8.594 1 95.38 276 HIS B O 1
ATOM 5189 N N . ARG B 1 277 ? -9.672 -32.844 -9.234 1 94.44 277 ARG B N 1
ATOM 5190 C CA . ARG B 1 277 ? -8.477 -32.25 -8.641 1 94.44 277 ARG B CA 1
ATOM 5191 C C . ARG B 1 277 ? -7.219 -32.688 -9.391 1 94.44 277 ARG B C 1
ATOM 5193 O O . ARG B 1 277 ? -6.109 -32.594 -8.859 1 94.44 277 ARG B O 1
ATOM 5200 N N . GLU B 1 278 ? -7.395 -33.188 -10.562 1 95.94 278 GLU B N 1
ATOM 5201 C CA . GLU B 1 278 ? -6.262 -33.438 -11.445 1 95.94 278 GLU B CA 1
ATOM 5202 C C . GLU B 1 278 ? -5.926 -32.219 -12.281 1 95.94 278 GLU B C 1
ATOM 5204 O O . GLU B 1 278 ? -6.812 -31.422 -12.617 1 95.94 278 GLU B O 1
ATOM 5209 N N . THR B 1 279 ? -4.684 -32.094 -12.531 1 97.62 279 THR B N 1
ATOM 5210 C CA . THR B 1 279 ? -4.27 -31.078 -13.5 1 97.62 279 THR B CA 1
ATOM 5211 C C . THR B 1 279 ? -4.633 -31.5 -14.914 1 97.62 279 THR B C 1
ATOM 5213 O O . THR B 1 279 ? -4.254 -32.594 -15.359 1 97.62 279 THR B O 1
ATOM 5216 N N . LEU B 1 280 ? -5.406 -30.656 -15.594 1 98.44 280 LEU B N 1
ATOM 5217 C CA . LEU B 1 280 ? -5.648 -30.875 -17.016 1 98.44 280 LEU B CA 1
ATOM 5218 C C . LEU B 1 280 ? -4.703 -30.031 -17.859 1 98.44 280 LEU B C 1
ATOM 5220 O O . LEU B 1 280 ? -4.152 -29.031 -17.375 1 98.44 280 LEU B O 1
ATOM 5224 N N . GLN B 1 281 ? -4.551 -30.469 -19.109 1 98.69 281 GLN B N 1
ATOM 5225 C CA . GLN B 1 281 ? -3.672 -29.766 -20.031 1 98.69 281 GLN B CA 1
ATOM 5226 C C . GLN B 1 281 ? -4.336 -29.594 -21.391 1 98.69 281 GLN B C 1
ATOM 5228 O O . GLN B 1 281 ? -5.109 -30.453 -21.828 1 98.69 281 GLN B O 1
ATOM 5233 N N . CYS B 1 282 ? -4.137 -28.5 -22.031 1 98.75 282 CYS B N 1
ATOM 5234 C CA . CYS B 1 282 ? -4.465 -28.281 -23.438 1 98.75 282 CYS B CA 1
ATOM 5235 C C . CYS B 1 282 ? -3.318 -27.578 -24.156 1 98.75 282 CYS B C 1
ATOM 5237 O O . CYS B 1 282 ? -2.43 -27 -23.516 1 98.75 282 CYS B O 1
ATOM 5239 N N . GLU B 1 283 ? -3.312 -27.703 -25.453 1 98.81 283 GLU B N 1
ATOM 5240 C CA . GLU B 1 283 ? -2.188 -27.219 -26.234 1 98.81 283 GLU B CA 1
ATOM 5241 C C . GLU B 1 283 ? -2.67 -26.391 -27.422 1 98.81 283 GLU B C 1
ATOM 5243 O O . GLU B 1 283 ? -3.75 -26.641 -27.969 1 98.81 283 GLU B O 1
ATOM 5248 N N . SER B 1 284 ? -1.908 -25.453 -27.781 1 98.88 284 SER B N 1
ATOM 5249 C CA . SER B 1 284 ? -2.1 -24.672 -29.016 1 98.88 284 SER B CA 1
ATOM 5250 C C . SER B 1 284 ? -0.863 -24.734 -29.906 1 98.88 284 SER B C 1
ATOM 5252 O O . SER B 1 284 ? 0.259 -24.547 -29.422 1 98.88 284 SER B O 1
ATOM 5254 N N . SER B 1 285 ? -1.058 -24.984 -31.188 1 98.38 285 SER B N 1
ATOM 5255 C CA . SER B 1 285 ? 0.04 -25 -32.156 1 98.38 285 SER B CA 1
ATOM 5256 C C . SER B 1 285 ? -0.024 -23.812 -33.094 1 98.38 285 SER B C 1
ATOM 5258 O O . SER B 1 285 ? 0.722 -23.75 -34.062 1 98.38 285 SER B O 1
ATOM 5260 N N . ASP B 1 286 ? -0.957 -22.891 -32.844 1 98.5 286 ASP B N 1
ATOM 5261 C CA . ASP B 1 286 ? -1.145 -21.75 -33.75 1 98.5 286 ASP B CA 1
ATOM 5262 C C . ASP B 1 286 ? -1.073 -20.422 -33 1 98.5 286 ASP B C 1
ATOM 5264 O O . ASP B 1 286 ? -1.8 -19.484 -33.344 1 98.5 286 ASP B O 1
ATOM 5268 N N . GLY B 1 287 ? -0.287 -20.406 -32.031 1 98.19 287 GLY B N 1
ATOM 5269 C CA . GLY B 1 287 ? -0.007 -19.172 -31.312 1 98.19 287 GLY B CA 1
ATOM 5270 C C . GLY B 1 287 ? -1.102 -18.781 -30.328 1 98.19 287 GLY B C 1
ATOM 5271 O O . GLY B 1 287 ? -1.268 -17.594 -30.016 1 98.19 287 GLY B O 1
ATOM 5272 N N . GLY B 1 288 ? -1.889 -19.672 -29.875 1 98.75 288 GLY B N 1
ATOM 5273 C CA . GLY B 1 288 ? -2.902 -19.438 -28.859 1 98.75 288 GLY B CA 1
ATOM 5274 C C . GLY B 1 288 ? -4.285 -19.219 -29.438 1 98.75 288 GLY B C 1
ATOM 5275 O O . GLY B 1 288 ? -5.242 -18.969 -28.703 1 98.75 288 GLY B O 1
ATOM 5276 N N . LYS B 1 289 ? -4.473 -19.328 -30.719 1 98.62 289 LYS B N 1
ATOM 5277 C CA . LYS B 1 289 ? -5.742 -19.016 -31.375 1 98.62 289 LYS B CA 1
ATOM 5278 C C . LYS B 1 289 ? -6.746 -20.156 -31.172 1 98.62 289 LYS B C 1
ATOM 5280 O O . LYS B 1 289 ? -7.953 -19.906 -31.109 1 98.62 289 LYS B O 1
ATOM 5285 N N . THR B 1 290 ? -6.227 -21.375 -31.266 1 98.69 290 THR B N 1
ATOM 5286 C CA . THR B 1 290 ? -7.066 -22.547 -31 1 98.69 290 THR B CA 1
ATOM 5287 C C . THR B 1 290 ? -6.371 -23.516 -30.047 1 98.69 290 THR B C 1
ATOM 5289 O O . THR B 1 290 ? -5.145 -23.484 -29.922 1 98.69 290 THR B O 1
ATOM 5292 N N . TRP B 1 291 ? -7.191 -24.312 -29.406 1 98.88 291 TRP B N 1
ATOM 5293 C CA . TRP B 1 291 ? -6.668 -25.188 -28.359 1 98.88 291 TRP B CA 1
ATOM 5294 C C . TRP B 1 291 ? -7.258 -26.594 -28.484 1 98.88 291 TRP B C 1
ATOM 5296 O O . TRP B 1 291 ? -8.414 -26.75 -28.891 1 98.88 291 TRP B O 1
ATOM 5306 N N . THR B 1 292 ? -6.457 -27.562 -28.109 1 98.75 292 THR B N 1
ATOM 5307 C CA . THR B 1 292 ? -7.008 -28.906 -27.922 1 98.75 292 THR B CA 1
ATOM 5308 C C . THR B 1 292 ? -7.949 -28.938 -26.719 1 98.75 292 THR B C 1
ATOM 5310 O O . THR B 1 292 ? -7.906 -28.031 -25.859 1 98.75 292 THR B O 1
ATOM 5313 N N . VAL B 1 293 ? -8.773 -29.938 -26.688 1 98.62 293 VAL B N 1
ATOM 5314 C CA . VAL B 1 293 ? -9.617 -30.141 -25.516 1 98.62 293 VAL B CA 1
ATOM 5315 C C . VAL B 1 293 ? -8.758 -30.484 -24.312 1 98.62 293 VAL B C 1
ATOM 5317 O O . VAL B 1 293 ? -7.832 -31.297 -24.406 1 98.62 293 VAL B O 1
ATOM 5320 N N . PRO B 1 294 ? -9.078 -29.859 -23.156 1 98.62 294 PRO B N 1
ATOM 5321 C CA . PRO B 1 294 ? -8.305 -30.219 -21.969 1 98.62 294 PRO B CA 1
ATOM 5322 C C . PRO B 1 294 ? -8.328 -31.719 -21.688 1 98.62 294 PRO B C 1
ATOM 5324 O O . PRO B 1 294 ? -9.383 -32.344 -21.781 1 98.62 294 PRO B O 1
ATOM 5327 N N . HIS B 1 295 ? -7.172 -32.25 -21.328 1 98.25 295 HIS B N 1
ATOM 5328 C CA . HIS B 1 295 ? -7.062 -33.688 -21.062 1 98.25 295 HIS B CA 1
ATOM 5329 C C . HIS B 1 295 ? -6.211 -33.938 -19.812 1 98.25 295 HIS B C 1
ATOM 5331 O O . HIS B 1 295 ? -5.406 -33.094 -19.422 1 98.25 295 HIS B O 1
ATOM 5337 N N . SER B 1 296 ? -6.418 -35.125 -19.281 1 97.38 296 SER B N 1
ATOM 5338 C CA . SER B 1 296 ? -5.68 -35.5 -18.094 1 97.38 296 SER B CA 1
ATOM 5339 C C . SER B 1 296 ? -4.215 -35.781 -18.422 1 97.38 296 SER B C 1
ATOM 5341 O O . SER B 1 296 ? -3.898 -36.344 -19.469 1 97.38 296 SER B O 1
ATOM 5343 N N . ILE B 1 297 ? -3.375 -35.438 -17.469 1 96.88 297 ILE B N 1
ATOM 5344 C CA . ILE B 1 297 ? -1.962 -35.75 -17.625 1 96.88 297 ILE B CA 1
ATOM 5345 C C . ILE B 1 297 ? -1.492 -36.625 -16.438 1 96.88 297 ILE B C 1
ATOM 5347 O O . ILE B 1 297 ? -0.289 -36.75 -16.219 1 96.88 297 ILE B O 1
ATOM 5351 N N . GLY B 1 298 ? -2.355 -37.031 -15.609 1 95.25 298 GLY B N 1
ATOM 5352 C CA . GLY B 1 298 ? -2.061 -37.938 -14.516 1 95.25 298 GLY B CA 1
ATOM 5353 C C . GLY B 1 298 ? -1.39 -37.25 -13.336 1 95.25 298 GLY B C 1
ATOM 5354 O O . GLY B 1 298 ? -0.595 -37.875 -12.625 1 95.25 298 GLY B O 1
ATOM 5355 N N . VAL B 1 299 ? -1.589 -36 -13.141 1 95.12 299 VAL B N 1
ATOM 5356 C CA . VAL B 1 299 ? -0.958 -35.25 -12.062 1 95.12 299 VAL B CA 1
ATOM 5357 C C . VAL B 1 299 ? -2.029 -34.688 -11.133 1 95.12 299 VAL B C 1
ATOM 5359 O O . VAL B 1 299 ? -2.922 -33.938 -11.578 1 95.12 299 VAL B O 1
ATOM 5362 N N . TRP B 1 300 ? -1.928 -35.031 -9.875 1 92.19 300 TRP B N 1
ATOM 5363 C CA . TRP B 1 300 ? -2.803 -34.469 -8.859 1 92.19 300 TRP B CA 1
ATOM 5364 C C . TRP B 1 300 ? -2.064 -33.406 -8.039 1 92.19 300 TRP B C 1
ATOM 5366 O O . TRP B 1 300 ? -1.548 -33.688 -6.961 1 92.19 300 TRP B O 1
ATOM 5376 N N . GLY B 1 301 ? -1.876 -32.281 -8.469 1 86.94 301 GLY B N 1
ATOM 5377 C CA . GLY B 1 301 ? -1.229 -31.109 -7.895 1 86.94 301 GLY B CA 1
ATOM 5378 C C . GLY B 1 301 ? -1.753 -29.797 -8.461 1 86.94 301 GLY B C 1
ATOM 5379 O O . GLY B 1 301 ? -2.002 -29.688 -9.664 1 86.94 301 GLY B O 1
ATOM 5380 N N . LEU B 1 302 ? -2.086 -28.797 -7.492 1 83.56 302 LEU B N 1
ATOM 5381 C CA . LEU B 1 302 ? -2.693 -27.547 -7.949 1 83.56 302 LEU B CA 1
ATOM 5382 C C . LEU B 1 302 ? -2.295 -26.391 -7.051 1 83.56 302 LEU B C 1
ATOM 5384 O O . LEU B 1 302 ? -2.088 -26.578 -5.848 1 83.56 302 LEU B O 1
ATOM 5388 N N . PRO B 1 303 ? -2.178 -25.109 -7.789 1 93.06 303 PRO B N 1
ATOM 5389 C CA . PRO B 1 303 ? -2.008 -24.906 -9.227 1 93.06 303 PRO B CA 1
ATOM 5390 C C . PRO B 1 303 ? -0.577 -25.172 -9.695 1 93.06 303 PRO B C 1
ATOM 5392 O O . PRO B 1 303 ? 0.339 -25.25 -8.875 1 93.06 303 PRO B O 1
ATOM 5395 N N . SER B 1 304 ? -0.415 -25.406 -10.984 1 96 304 SER B N 1
ATOM 5396 C CA . SER B 1 304 ? 0.917 -25.594 -11.555 1 96 304 SER B CA 1
ATOM 5397 C C . SER B 1 304 ? 1.52 -24.266 -12 1 96 304 SER B C 1
ATOM 5399 O O . SER B 1 304 ? 0.795 -23.359 -12.406 1 96 304 SER B O 1
ATOM 5401 N N . HIS B 1 305 ? 2.752 -24.172 -11.828 1 98.62 305 HIS B N 1
ATOM 5402 C CA . HIS B 1 305 ? 3.582 -23.172 -12.492 1 98.62 305 HIS B CA 1
ATOM 5403 C C . HIS B 1 305 ? 4.465 -23.812 -13.562 1 98.62 305 HIS B C 1
ATOM 5405 O O . HIS B 1 305 ? 5.145 -24.797 -13.297 1 98.62 305 HIS B O 1
ATOM 5411 N N . LEU B 1 306 ? 4.41 -23.234 -14.742 1 98.75 306 LEU B N 1
ATOM 5412 C CA . LEU B 1 306 ? 5.129 -23.797 -15.883 1 98.75 306 LEU B CA 1
ATOM 5413 C C . LEU B 1 306 ? 6.305 -22.906 -16.266 1 98.75 306 LEU B C 1
ATOM 5415 O O . LEU B 1 306 ? 6.184 -21.688 -16.281 1 98.75 306 LEU B O 1
ATOM 5419 N N . LEU B 1 307 ? 7.383 -23.578 -16.609 1 98.44 307 LEU B N 1
ATOM 5420 C CA . LEU B 1 307 ? 8.625 -22.906 -16.953 1 98.44 307 LEU B CA 1
ATOM 5421 C C . LEU B 1 307 ? 9.367 -23.672 -18.047 1 98.44 307 LEU B C 1
ATOM 5423 O O . LEU B 1 307 ? 9.461 -24.891 -18 1 98.44 307 LEU B O 1
ATOM 5427 N N . ARG B 1 308 ? 9.789 -22.969 -19.062 1 98.62 308 ARG B N 1
ATOM 5428 C CA . ARG B 1 308 ? 10.734 -23.578 -19.984 1 98.62 308 ARG B CA 1
ATOM 5429 C C . ARG B 1 308 ? 12.172 -23.391 -19.5 1 98.62 308 ARG B C 1
ATOM 5431 O O . ARG B 1 308 ? 12.633 -22.266 -19.344 1 98.62 308 ARG B O 1
ATOM 5438 N N . LEU B 1 309 ? 12.859 -24.469 -19.328 1 98.25 309 LEU B N 1
ATOM 5439 C CA . LEU B 1 309 ? 14.242 -24.422 -18.875 1 98.25 309 LEU B CA 1
ATOM 5440 C C . LEU B 1 309 ? 15.18 -24.031 -20.016 1 98.25 309 LEU B C 1
ATOM 5442 O O . LEU B 1 309 ? 14.805 -24.109 -21.188 1 98.25 309 LEU B O 1
ATOM 5446 N N . LYS B 1 310 ? 16.375 -23.641 -19.656 1 96.5 310 LYS B N 1
ATOM 5447 C CA . LYS B 1 310 ? 17.375 -23.234 -20.641 1 96.5 310 LYS B CA 1
ATOM 5448 C C . LYS B 1 310 ? 17.719 -24.375 -21.594 1 96.5 310 LYS B C 1
ATOM 5450 O O . LYS B 1 310 ? 18.031 -24.141 -22.766 1 96.5 310 LYS B O 1
ATOM 5455 N N . ASP B 1 311 ? 17.641 -25.578 -21.141 1 96.38 311 ASP B N 1
ATOM 5456 C CA . ASP B 1 311 ? 18 -26.719 -21.984 1 96.38 311 ASP B CA 1
ATOM 5457 C C . ASP B 1 311 ? 16.812 -27.156 -22.859 1 96.38 311 ASP B C 1
ATOM 5459 O O . ASP B 1 311 ? 16.891 -28.172 -23.547 1 96.38 311 ASP B O 1
ATOM 5463 N N . GLY B 1 312 ? 15.695 -26.438 -22.75 1 96.94 312 GLY B N 1
ATOM 5464 C CA . GLY B 1 312 ? 14.562 -26.672 -23.641 1 96.94 312 GLY B CA 1
ATOM 5465 C C . GLY B 1 312 ? 13.469 -27.5 -22.984 1 96.94 312 GLY B C 1
ATOM 5466 O O . GLY B 1 312 ? 12.336 -27.516 -23.469 1 96.94 312 GLY B O 1
ATOM 5467 N N . ARG B 1 313 ? 13.758 -28.219 -21.906 1 97.75 313 ARG B N 1
ATOM 5468 C CA . ARG B 1 313 ? 12.734 -29 -21.219 1 97.75 313 ARG B CA 1
ATOM 5469 C C . ARG B 1 313 ? 11.688 -28.094 -20.578 1 97.75 313 ARG B C 1
ATOM 5471 O O . ARG B 1 313 ? 11.953 -26.922 -20.328 1 97.75 313 ARG B O 1
ATOM 5478 N N . LEU B 1 314 ? 10.539 -28.656 -20.406 1 98.62 314 LEU B N 1
ATOM 5479 C CA . LEU B 1 314 ? 9.5 -27.969 -19.656 1 98.62 314 LEU B CA 1
ATOM 5480 C C . LEU B 1 314 ? 9.453 -28.469 -18.219 1 98.62 314 LEU B C 1
ATOM 5482 O O . LEU B 1 314 ? 9.609 -29.656 -17.953 1 98.62 314 LEU B O 1
ATOM 5486 N N . LEU B 1 315 ? 9.32 -27.547 -17.328 1 98.69 315 LEU B N 1
ATOM 5487 C CA . LEU B 1 315 ? 9.188 -27.859 -15.898 1 98.69 315 LEU B CA 1
ATOM 5488 C C . LEU B 1 315 ? 7.82 -27.422 -15.375 1 98.69 315 LEU B C 1
ATOM 5490 O O . LEU B 1 315 ? 7.359 -26.328 -15.68 1 98.69 315 LEU B O 1
ATOM 5494 N N . MET B 1 316 ? 7.117 -28.328 -14.695 1 98.5 316 MET B N 1
ATOM 5495 C CA . MET B 1 316 ? 5.961 -27.938 -13.891 1 98.5 316 MET B CA 1
ATOM 5496 C C . MET B 1 316 ? 6.242 -28.109 -12.406 1 98.5 316 MET B C 1
ATOM 5498 O O . MET B 1 316 ? 6.848 -29.109 -12 1 98.5 316 MET B O 1
ATOM 5502 N N . THR B 1 317 ? 6.004 -27.141 -11.617 1 98.56 317 THR B N 1
ATOM 5503 C CA . THR B 1 317 ? 5.98 -27.219 -10.164 1 98.56 317 THR B CA 1
ATOM 5504 C C . THR B 1 317 ? 4.566 -27.016 -9.633 1 98.56 317 THR B C 1
ATOM 5506 O O . THR B 1 317 ? 3.811 -26.203 -10.164 1 98.56 317 THR B O 1
ATOM 5509 N N . TYR B 1 318 ? 4.191 -27.75 -8.594 1 98.12 318 TYR B N 1
ATOM 5510 C CA . TYR B 1 318 ? 2.814 -27.703 -8.117 1 98.12 318 TYR B CA 1
ATOM 5511 C C . TYR B 1 318 ? 2.736 -28.109 -6.645 1 98.12 318 TYR B C 1
ATOM 5513 O O . TYR B 1 318 ? 3.621 -28.797 -6.133 1 98.12 318 TYR B O 1
ATOM 5521 N N . GLY B 1 319 ? 1.722 -27.578 -5.992 1 97.19 319 GLY B N 1
ATOM 5522 C CA . GLY B 1 319 ? 1.424 -28.031 -4.645 1 97.19 319 GLY B CA 1
ATOM 5523 C C . GLY B 1 319 ? 0.786 -29.406 -4.605 1 97.19 319 GLY B C 1
ATOM 5524 O O . GLY B 1 319 ? -0.176 -29.672 -5.328 1 97.19 319 GLY B O 1
ATOM 5525 N N . TYR B 1 320 ? 1.374 -30.219 -3.852 1 96.38 320 TYR B N 1
ATOM 5526 C CA . TYR B 1 320 ? 0.837 -31.562 -3.645 1 96.38 320 TYR B CA 1
ATOM 5527 C C . TYR B 1 320 ? 0.049 -31.641 -2.342 1 96.38 320 TYR B C 1
ATOM 5529 O O . TYR B 1 320 ? 0.61 -31.938 -1.287 1 96.38 320 TYR B O 1
ATOM 5537 N N . ARG B 1 321 ? -1.244 -31.5 -2.402 1 94.88 321 ARG B N 1
ATOM 5538 C CA . ARG B 1 321 ? -2.1 -31.359 -1.229 1 94.88 321 ARG B CA 1
ATOM 5539 C C . ARG B 1 321 ? -2.74 -32.688 -0.851 1 94.88 321 ARG B C 1
ATOM 5541 O O . ARG B 1 321 ? -3.951 -32.781 -0.639 1 94.88 321 ARG B O 1
ATOM 5548 N N . ARG B 1 322 ? -1.953 -33.625 -0.934 1 92.69 322 ARG B N 1
ATOM 5549 C CA . ARG B 1 322 ? -2.16 -34.969 -0.418 1 92.69 322 ARG B CA 1
ATOM 5550 C C . ARG B 1 322 ? -0.979 -35.438 0.436 1 92.69 322 ARG B C 1
ATOM 5552 O O . ARG B 1 322 ? 0.101 -34.844 0.367 1 92.69 322 ARG B O 1
ATOM 5559 N N . LYS B 1 323 ? -1.308 -36.375 1.245 1 92.5 323 LYS B N 1
ATOM 5560 C CA . LYS B 1 323 ? -0.176 -36.875 2.023 1 92.5 323 LYS B CA 1
ATOM 5561 C C . LYS B 1 323 ? 0.984 -37.281 1.114 1 92.5 323 LYS B C 1
ATOM 5563 O O . LYS B 1 323 ? 0.787 -37.969 0.112 1 92.5 323 LYS B O 1
ATOM 5568 N N . PRO B 1 324 ? 2.133 -36.844 1.391 1 92.56 324 PRO B N 1
ATOM 5569 C CA . PRO B 1 324 ? 2.664 -36.25 2.615 1 92.56 324 PRO B CA 1
ATOM 5570 C C . PRO B 1 324 ? 2.604 -34.719 2.598 1 92.56 324 PRO B C 1
ATOM 5572 O O . PRO B 1 324 ? 3.238 -34.062 3.43 1 92.56 324 PRO B O 1
ATOM 5575 N N . TYR B 1 325 ? 1.901 -34.094 1.729 1 94.75 325 TYR B N 1
ATOM 5576 C CA . TYR B 1 325 ? 1.699 -32.656 1.585 1 94.75 325 TYR B CA 1
ATOM 5577 C C . TYR B 1 325 ? 3.014 -31.953 1.277 1 94.75 325 TYR B C 1
ATOM 5579 O O . TYR B 1 325 ? 4.012 -32.156 1.973 1 94.75 325 TYR B O 1
ATOM 5587 N N . GLY B 1 326 ? 3.092 -31.219 0.345 1 96.62 326 GLY B N 1
ATOM 5588 C CA . GLY B 1 326 ? 4.289 -30.484 -0.044 1 96.62 326 GLY B CA 1
ATOM 5589 C C . GLY B 1 326 ? 4.234 -29.969 -1.468 1 96.62 326 GLY B C 1
ATOM 5590 O O . GLY B 1 326 ? 3.182 -29.531 -1.933 1 96.62 326 GLY B O 1
ATOM 5591 N N . ASN B 1 327 ? 5.383 -29.875 -2.02 1 97.94 327 ASN B N 1
ATOM 5592 C CA . ASN B 1 327 ? 5.523 -29.406 -3.393 1 97.94 327 ASN B CA 1
ATOM 5593 C C . ASN B 1 327 ? 6.336 -30.391 -4.238 1 97.94 327 ASN B C 1
ATOM 5595 O O . ASN B 1 327 ? 7.324 -30.953 -3.764 1 97.94 327 ASN B O 1
ATOM 5599 N N . GLN B 1 328 ? 5.891 -30.547 -5.445 1 98.06 328 GLN B N 1
ATOM 5600 C CA . GLN B 1 328 ? 6.539 -31.469 -6.387 1 98.06 328 GLN B CA 1
ATOM 5601 C C . GLN B 1 328 ? 6.785 -30.781 -7.73 1 98.06 328 GLN B C 1
ATOM 5603 O O . GLN B 1 328 ? 6.242 -29.703 -7.992 1 98.06 328 GLN B O 1
ATOM 5608 N N . ALA B 1 329 ? 7.637 -31.453 -8.492 1 98.31 329 ALA B N 1
ATOM 5609 C CA . ALA B 1 329 ? 7.926 -31.016 -9.859 1 98.31 329 ALA B CA 1
ATOM 5610 C C . ALA B 1 329 ? 7.93 -32.219 -10.82 1 98.31 329 ALA B C 1
ATOM 5612 O O . ALA B 1 329 ? 8.062 -33.344 -10.398 1 98.31 329 ALA B O 1
ATOM 5613 N N . ARG B 1 330 ? 7.688 -31.922 -12.023 1 98 330 ARG B N 1
ATOM 5614 C CA . ARG B 1 330 ? 7.871 -32.844 -13.133 1 98 330 ARG B CA 1
ATOM 5615 C C . ARG B 1 330 ? 8.516 -32.156 -14.328 1 98 330 ARG B C 1
ATOM 5617 O O . ARG B 1 330 ? 8.414 -30.922 -14.469 1 98 330 ARG B O 1
ATOM 5624 N N . VAL B 1 331 ? 9.141 -32.906 -15.188 1 97.94 331 VAL B N 1
ATOM 5625 C CA . VAL B 1 331 ? 9.781 -32.375 -16.375 1 97.94 331 VAL B CA 1
ATOM 5626 C C . VAL B 1 331 ? 9.258 -33.062 -17.625 1 97.94 331 VAL B C 1
ATOM 5628 O O . VAL B 1 331 ? 8.852 -34.219 -17.562 1 97.94 331 VAL B O 1
ATOM 5631 N N . SER B 1 332 ? 9.125 -32.344 -18.625 1 98.19 332 SER B N 1
ATOM 5632 C CA . SER B 1 332 ? 8.82 -32.875 -19.953 1 98.19 332 SER B CA 1
ATOM 5633 C C . SER B 1 332 ? 9.969 -32.625 -20.922 1 98.19 332 SER B C 1
ATOM 5635 O O . SER B 1 332 ? 10.438 -31.484 -21.047 1 98.19 332 SER B O 1
ATOM 5637 N N . SER B 1 333 ? 10.352 -33.656 -21.641 1 97.25 333 SER B N 1
ATOM 5638 C CA . SER B 1 333 ? 11.422 -33.531 -22.625 1 97.25 333 SER B CA 1
ATOM 5639 C C . SER B 1 333 ? 10.875 -33.562 -24.047 1 97.25 333 SER B C 1
ATOM 5641 O O . SER B 1 333 ? 11.641 -33.594 -25.016 1 97.25 333 SER B O 1
ATOM 5643 N N . ASP B 1 334 ? 9.609 -33.625 -24.172 1 97.94 334 ASP B N 1
ATOM 5644 C CA . ASP B 1 334 ? 8.992 -33.75 -25.484 1 97.94 334 ASP B CA 1
ATOM 5645 C C . ASP B 1 334 ? 7.922 -32.688 -25.703 1 97.94 334 ASP B C 1
ATOM 5647 O O . ASP B 1 334 ? 6.855 -32.969 -26.25 1 97.94 334 ASP B O 1
ATOM 5651 N N . ASN B 1 335 ? 8.18 -31.5 -25.188 1 97.56 335 ASN B N 1
ATOM 5652 C CA . ASN B 1 335 ? 7.352 -30.312 -25.406 1 97.56 335 ASN B CA 1
ATOM 5653 C C . ASN B 1 335 ? 5.953 -30.484 -24.828 1 97.56 335 ASN B C 1
ATOM 5655 O O . ASN B 1 335 ? 4.965 -30.078 -25.422 1 97.56 335 ASN B O 1
ATOM 5659 N N . GLY B 1 336 ? 5.867 -31.203 -23.734 1 97.44 336 GLY B N 1
ATOM 5660 C CA . GLY B 1 336 ? 4.637 -31.266 -22.969 1 97.44 336 GLY B CA 1
ATOM 5661 C C . GLY B 1 336 ? 3.785 -32.469 -23.297 1 97.44 336 GLY B C 1
ATOM 5662 O O . GLY B 1 336 ? 2.695 -32.656 -22.75 1 97.44 336 GLY B O 1
ATOM 5663 N N . GLN B 1 337 ? 4.258 -33.375 -24.172 1 97.38 337 GLN B N 1
ATOM 5664 C CA . GLN B 1 337 ? 3.482 -34.562 -24.531 1 97.38 337 GLN B CA 1
ATOM 5665 C C . GLN B 1 337 ? 3.412 -35.531 -23.359 1 97.38 337 GLN B C 1
ATOM 5667 O O . GLN B 1 337 ? 2.377 -36.156 -23.141 1 97.38 337 GLN B O 1
ATOM 5672 N N . THR B 1 338 ? 4.523 -35.688 -22.688 1 97.44 338 THR B N 1
ATOM 5673 C CA . THR B 1 338 ? 4.574 -36.531 -21.5 1 97.44 338 THR B CA 1
ATOM 5674 C C . THR B 1 338 ? 5.336 -35.812 -20.375 1 97.44 338 THR B C 1
ATOM 5676 O O . THR B 1 338 ? 6.09 -34.875 -20.625 1 97.44 338 THR B O 1
ATOM 5679 N N . TRP B 1 339 ? 5.082 -36.156 -19.172 1 97.56 339 TRP B N 1
ATOM 5680 C CA . TRP B 1 339 ? 5.734 -35.625 -17.984 1 97.56 339 TRP B CA 1
ATOM 5681 C C . TRP B 1 339 ? 6.379 -36.75 -17.172 1 97.56 339 TRP B C 1
ATOM 5683 O O . TRP B 1 339 ? 5.848 -37.844 -17.094 1 97.56 339 TRP B O 1
ATOM 5693 N N . SER B 1 340 ? 7.465 -36.469 -16.547 1 97.31 340 SER B N 1
ATOM 5694 C CA . SER B 1 340 ? 8.211 -37.438 -15.742 1 97.31 340 SER B CA 1
ATOM 5695 C C . SER B 1 340 ? 7.426 -37.844 -14.492 1 97.31 340 SER B C 1
ATOM 5697 O O . SER B 1 340 ? 6.367 -37.281 -14.211 1 97.31 340 SER B O 1
ATOM 5699 N N . LYS B 1 341 ? 8.008 -38.875 -13.805 1 96.31 341 LYS B N 1
ATOM 5700 C CA . LYS B 1 341 ? 7.566 -39.125 -12.438 1 96.31 341 LYS B CA 1
ATOM 5701 C C . LYS B 1 341 ? 7.816 -37.906 -11.547 1 96.31 341 LYS B C 1
ATOM 5703 O O . LYS B 1 341 ? 8.641 -37.062 -11.875 1 96.31 341 LYS B O 1
ATOM 5708 N N . PRO B 1 342 ? 7.129 -37.844 -10.461 1 96.69 342 PRO B N 1
ATOM 5709 C CA . PRO B 1 342 ? 7.266 -36.656 -9.609 1 96.69 342 PRO B CA 1
ATOM 5710 C C . PRO B 1 342 ? 8.648 -36.562 -8.977 1 96.69 342 PRO B C 1
ATOM 5712 O O . PRO B 1 342 ? 9.25 -37.562 -8.594 1 96.69 342 PRO B O 1
ATOM 5715 N N . MET B 1 343 ? 9.148 -35.344 -8.914 1 97.62 343 MET B N 1
ATOM 5716 C CA . MET B 1 343 ? 10.305 -34.969 -8.102 1 97.62 343 MET B CA 1
ATOM 5717 C C . MET B 1 343 ? 9.859 -34.188 -6.875 1 97.62 343 MET B C 1
ATOM 5719 O O . MET B 1 343 ? 9.133 -33.188 -6.992 1 97.62 343 MET B O 1
ATOM 5723 N N . THR B 1 344 ? 10.359 -34.594 -5.699 1 97.44 344 THR B N 1
ATOM 5724 C CA . THR B 1 344 ? 9.906 -33.969 -4.465 1 97.44 344 THR B CA 1
ATOM 5725 C C . THR B 1 344 ? 10.773 -32.75 -4.125 1 97.44 344 THR B C 1
ATOM 5727 O O . THR B 1 344 ? 11.984 -32.875 -3.965 1 97.44 344 THR B O 1
ATOM 5730 N N . ILE B 1 345 ? 10.172 -31.578 -4.031 1 97.94 345 ILE B N 1
ATOM 5731 C CA . ILE B 1 345 ? 10.852 -30.359 -3.588 1 97.94 345 ILE B CA 1
ATOM 5732 C C . ILE B 1 345 ? 10.711 -30.219 -2.074 1 97.94 345 ILE B C 1
ATOM 5734 O O . ILE B 1 345 ? 11.68 -29.875 -1.387 1 97.94 345 ILE B O 1
ATOM 5738 N N . SER B 1 346 ? 9.539 -30.469 -1.557 1 96.81 346 SER B N 1
ATOM 5739 C CA . SER B 1 346 ? 9.242 -30.5 -0.129 1 96.81 346 SER B CA 1
ATOM 5740 C C . SER B 1 346 ? 8.141 -31.516 0.173 1 96.81 346 SER B C 1
ATOM 5742 O O . SER B 1 346 ? 7.277 -31.781 -0.671 1 96.81 346 SER B O 1
ATOM 5744 N N . ALA B 1 347 ? 8.125 -32.094 1.375 1 95.56 347 ALA B N 1
ATOM 5745 C CA . ALA B 1 347 ? 7.141 -33.094 1.782 1 95.56 347 ALA B CA 1
ATOM 5746 C C . ALA B 1 347 ? 6.816 -32.969 3.27 1 95.56 347 ALA B C 1
ATOM 5748 O O . ALA B 1 347 ? 6.52 -33.969 3.928 1 95.56 347 ALA B O 1
ATOM 5749 N N . ASP B 1 348 ? 6.934 -31.828 3.795 1 93.62 348 ASP B N 1
ATOM 5750 C CA . ASP B 1 348 ? 6.797 -31.609 5.234 1 93.62 348 ASP B CA 1
ATOM 5751 C C . ASP B 1 348 ? 5.613 -30.703 5.547 1 93.62 348 ASP B C 1
ATOM 5753 O O . ASP B 1 348 ? 5.574 -30.062 6.605 1 93.62 348 ASP B O 1
ATOM 5757 N N . GLY B 1 349 ? 4.73 -30.625 4.637 1 92.88 349 GLY B N 1
ATOM 5758 C CA . GLY B 1 349 ? 3.549 -29.812 4.867 1 92.88 349 GLY B CA 1
ATOM 5759 C C . GLY B 1 349 ? 2.643 -30.359 5.949 1 92.88 349 GLY B C 1
ATOM 5760 O O . GLY B 1 349 ? 2.521 -31.578 6.102 1 92.88 349 GLY B O 1
ATOM 5761 N N . LEU B 1 350 ? 1.993 -29.5 6.695 1 93.69 350 LEU B N 1
ATOM 5762 C CA . LEU B 1 350 ? 1.117 -29.906 7.793 1 93.69 350 LEU B CA 1
ATOM 5763 C C . LEU B 1 350 ? -0.262 -30.297 7.27 1 93.69 350 LEU B C 1
ATOM 5765 O O . LEU B 1 350 ? -1.009 -31 7.949 1 93.69 350 LEU B O 1
ATOM 5769 N N . GLY B 1 351 ? -0.584 -29.766 6.109 1 92.56 351 GLY B N 1
ATOM 5770 C CA . GLY B 1 351 ? -1.902 -29.969 5.531 1 92.56 351 GLY B CA 1
ATOM 5771 C C . GLY B 1 351 ? -2.086 -29.25 4.203 1 92.56 351 GLY B C 1
ATOM 5772 O O . GLY B 1 351 ? -1.106 -28.922 3.529 1 92.56 351 GLY B O 1
ATOM 5773 N N . GLY B 1 352 ? -3.314 -29 3.887 1 92 352 GLY B N 1
ATOM 5774 C CA . GLY B 1 352 ? -3.652 -28.531 2.555 1 92 352 GLY B CA 1
ATOM 5775 C C . GLY B 1 352 ? -3.42 -27.031 2.377 1 92 352 GLY B C 1
ATOM 5776 O O . GLY B 1 352 ? -3.469 -26.531 1.256 1 92 352 GLY B O 1
ATOM 5777 N N . ASP B 1 353 ? -3.164 -26.344 3.441 1 94.12 353 ASP B N 1
ATOM 5778 C CA . ASP B 1 353 ? -2.928 -24.906 3.328 1 94.12 353 ASP B CA 1
ATOM 5779 C C . ASP B 1 353 ? -1.487 -24.625 2.914 1 94.12 353 ASP B C 1
ATOM 5781 O O . ASP B 1 353 ? -0.705 -24.078 3.701 1 94.12 353 ASP B O 1
ATOM 5785 N N . LEU B 1 354 ? -1.176 -24.984 1.628 1 95.88 354 LEU B N 1
ATOM 5786 C CA . LEU B 1 354 ? 0.152 -24.859 1.04 1 95.88 354 LEU B CA 1
ATOM 5787 C C . LEU B 1 354 ? 0.068 -24.781 -0.481 1 95.88 354 LEU B C 1
ATOM 5789 O O . LEU B 1 354 ? -0.975 -25.078 -1.065 1 95.88 354 LEU B O 1
ATOM 5793 N N . GLY B 1 355 ? 1.127 -24.312 -0.988 1 96.38 355 GLY B N 1
ATOM 5794 C CA . GLY B 1 355 ? 1.257 -24.5 -2.424 1 96.38 355 GLY B CA 1
ATOM 5795 C C . GLY B 1 355 ? 1.466 -23.203 -3.184 1 96.38 355 GLY B C 1
ATOM 5796 O O . GLY B 1 355 ? 2.197 -22.328 -2.729 1 96.38 355 GLY B O 1
ATOM 5797 N N . TYR B 1 356 ? 1.011 -23.234 -4.465 1 97.75 356 TYR B N 1
ATOM 5798 C CA . TYR B 1 356 ? 1.219 -22.156 -5.438 1 97.75 356 TYR B CA 1
ATOM 5799 C C . TYR B 1 356 ? 2.705 -21.922 -5.668 1 97.75 356 TYR B C 1
ATOM 5801 O O . TYR B 1 356 ? 3.168 -20.781 -5.613 1 97.75 356 TYR B O 1
ATOM 5809 N N . PRO B 1 357 ? 3.395 -23.016 -5.848 1 98.44 357 PRO B N 1
ATOM 5810 C CA . PRO B 1 357 ? 4.816 -22.797 -6.121 1 98.44 357 PRO B CA 1
ATOM 5811 C C . PRO B 1 357 ? 5.059 -22.047 -7.43 1 98.44 357 PRO B C 1
ATOM 5813 O O . PRO B 1 357 ? 4.305 -22.219 -8.391 1 98.44 357 PRO B O 1
ATOM 5816 N N . SER B 1 358 ? 6.016 -21.25 -7.441 1 98.81 358 SER B N 1
ATOM 5817 C CA . SER B 1 358 ? 6.539 -20.547 -8.609 1 98.81 358 SER B CA 1
ATOM 5818 C C . SER B 1 358 ? 8.055 -20.688 -8.695 1 98.81 358 SER B C 1
ATOM 5820 O O . SER B 1 358 ? 8.766 -20.484 -7.703 1 98.81 358 SER B O 1
ATOM 5822 N N . THR B 1 359 ? 8.547 -21.031 -9.883 1 98.88 359 THR B N 1
ATOM 5823 C CA . THR B 1 359 ? 9.938 -21.453 -10.016 1 98.88 359 THR B CA 1
ATOM 5824 C C . THR B 1 359 ? 10.648 -20.609 -11.078 1 98.88 359 THR B C 1
ATOM 5826 O O . THR B 1 359 ? 10.055 -20.266 -12.109 1 98.88 359 THR B O 1
ATOM 5829 N N . VAL B 1 360 ? 11.914 -20.312 -10.82 1 98.81 360 VAL B N 1
ATOM 5830 C CA . VAL B 1 360 ? 12.797 -19.719 -11.82 1 98.81 360 VAL B CA 1
ATOM 5831 C C . VAL B 1 360 ? 14.086 -20.516 -11.922 1 98.81 360 VAL B C 1
ATOM 5833 O O . VAL B 1 360 ? 14.445 -21.25 -10.992 1 98.81 360 VAL B O 1
ATOM 5836 N N . GLU B 1 361 ? 14.68 -20.453 -13.031 1 98.75 361 GLU B N 1
ATOM 5837 C CA . GLU B 1 361 ? 16.016 -20.984 -13.234 1 98.75 361 GLU B CA 1
ATOM 5838 C C . GLU B 1 361 ? 17.078 -19.891 -13.109 1 98.75 361 GLU B C 1
ATOM 5840 O O . GLU B 1 361 ? 17 -18.859 -13.781 1 98.75 361 GLU B O 1
ATOM 5845 N N . LEU B 1 362 ? 18.031 -20.125 -12.266 1 98.31 362 LEU B N 1
ATOM 5846 C CA . LEU B 1 362 ? 19.078 -19.141 -12.031 1 98.31 362 LEU B CA 1
ATOM 5847 C C . LEU B 1 362 ? 20.203 -19.297 -13.062 1 98.31 362 LEU B C 1
ATOM 5849 O O . LEU B 1 362 ? 20.156 -20.203 -13.898 1 98.31 362 LEU B O 1
ATOM 5853 N N . ASP B 1 363 ? 21.203 -18.422 -13.008 1 96.12 363 ASP B N 1
ATOM 5854 C CA . ASP B 1 363 ? 22.266 -18.375 -14.008 1 96.12 363 ASP B CA 1
ATOM 5855 C C . ASP B 1 363 ? 23.078 -19.672 -14.008 1 96.12 363 ASP B C 1
ATOM 5857 O O . ASP B 1 363 ? 23.516 -20.141 -15.055 1 96.12 363 ASP B O 1
ATOM 5861 N N . ASP B 1 364 ? 23.266 -20.25 -12.883 1 95.69 364 ASP B N 1
ATOM 5862 C CA . ASP B 1 364 ? 24.109 -21.438 -12.766 1 95.69 364 ASP B CA 1
ATOM 5863 C C . ASP B 1 364 ? 23.312 -22.719 -13.047 1 95.69 364 ASP B C 1
ATOM 5865 O O . ASP B 1 364 ? 23.797 -23.828 -12.836 1 95.69 364 ASP B O 1
ATOM 5869 N N . GLY B 1 365 ? 22.062 -22.562 -13.375 1 95.44 365 GLY B N 1
ATOM 5870 C CA . GLY B 1 365 ? 21.234 -23.688 -13.742 1 95.44 365 GLY B CA 1
ATOM 5871 C C . GLY B 1 365 ? 20.422 -24.25 -12.586 1 95.44 365 GLY B C 1
ATOM 5872 O O . GLY B 1 365 ? 19.531 -25.062 -12.781 1 95.44 365 GLY B O 1
ATOM 5873 N N . THR B 1 366 ? 20.75 -23.719 -11.414 1 97.31 366 THR B N 1
ATOM 5874 C CA . THR B 1 366 ? 19.938 -24.156 -10.281 1 97.31 366 THR B CA 1
ATOM 5875 C C . THR B 1 366 ? 18.547 -23.531 -10.344 1 97.31 366 THR B C 1
ATOM 5877 O O . THR B 1 366 ? 18.328 -22.531 -11.031 1 97.31 366 THR B O 1
ATOM 5880 N N . LEU B 1 367 ? 17.625 -24.203 -9.688 1 98.81 367 LEU B N 1
ATOM 5881 C CA . LEU B 1 367 ? 16.234 -23.75 -9.641 1 98.81 367 LEU B CA 1
ATOM 5882 C C . LEU B 1 367 ? 15.898 -23.172 -8.273 1 98.81 367 LEU B C 1
ATOM 5884 O O . LEU B 1 367 ? 16.406 -23.641 -7.254 1 98.81 367 LEU B O 1
ATOM 5888 N N . LEU B 1 368 ? 15.156 -22.125 -8.305 1 98.94 368 LEU B N 1
ATOM 5889 C CA . LEU B 1 368 ? 14.586 -21.547 -7.09 1 98.94 368 LEU B CA 1
ATOM 5890 C C . LEU B 1 368 ? 13.062 -21.609 -7.121 1 98.94 368 LEU B C 1
ATOM 5892 O O . LEU B 1 368 ? 12.438 -21.125 -8.07 1 98.94 368 LEU B O 1
ATOM 5896 N N . THR B 1 369 ? 12.461 -22.297 -6.145 1 98.88 369 THR B N 1
ATOM 5897 C CA . THR B 1 369 ? 11.008 -22.359 -6.016 1 98.88 369 THR B CA 1
ATOM 5898 C C . THR B 1 369 ? 10.547 -21.672 -4.738 1 98.88 369 THR B C 1
ATOM 5900 O O . THR B 1 369 ? 11.102 -21.906 -3.664 1 98.88 369 THR B O 1
ATOM 5903 N N . VAL B 1 370 ? 9.562 -20.781 -4.863 1 98.88 370 VAL B N 1
ATOM 5904 C CA . VAL B 1 370 ? 8.922 -20.156 -3.709 1 98.88 370 VAL B CA 1
ATOM 5905 C C . VAL B 1 370 ? 7.465 -20.609 -3.621 1 98.88 370 VAL B C 1
ATOM 5907 O O . VAL B 1 370 ? 6.77 -20.672 -4.633 1 98.88 370 VAL B O 1
ATOM 5910 N N . TRP B 1 371 ? 6.984 -20.953 -2.424 1 98.56 371 TRP B N 1
ATOM 5911 C CA . TRP B 1 371 ? 5.598 -21.328 -2.166 1 98.56 371 TRP B CA 1
ATOM 5912 C C . TRP B 1 371 ? 5.141 -20.812 -0.806 1 98.56 371 TRP B C 1
ATOM 5914 O O . TRP B 1 371 ? 5.926 -20.219 -0.066 1 98.56 371 TRP B O 1
ATOM 5924 N N . TYR B 1 372 ? 3.834 -20.859 -0.505 1 98.31 372 TYR B N 1
ATOM 5925 C CA . TYR B 1 372 ? 3.365 -20.562 0.841 1 98.31 372 TYR B CA 1
ATOM 5926 C C . TYR B 1 372 ? 2.988 -21.828 1.593 1 98.31 372 TYR B C 1
ATOM 5928 O O . TYR B 1 372 ? 2.637 -22.844 0.979 1 98.31 372 TYR B O 1
ATOM 5936 N N . GLU B 1 373 ? 3.078 -21.719 2.926 1 97 373 GLU B N 1
ATOM 5937 C CA . GLU B 1 373 ? 2.787 -22.906 3.723 1 97 373 GLU B CA 1
ATOM 5938 C C . GLU B 1 373 ? 2.49 -22.547 5.172 1 97 373 GLU B C 1
ATOM 5940 O O . GLU B 1 373 ? 3.162 -21.688 5.754 1 97 373 GLU B O 1
ATOM 5945 N N . LEU B 1 374 ? 1.422 -23.156 5.691 1 95.44 374 LEU B N 1
ATOM 5946 C CA . LEU B 1 374 ? 1.254 -23.156 7.141 1 95.44 374 LEU B CA 1
ATOM 5947 C C . LEU B 1 374 ? 2.137 -24.219 7.793 1 95.44 374 LEU B C 1
ATOM 5949 O O . LEU B 1 374 ? 1.912 -25.406 7.609 1 95.44 374 LEU B O 1
ATOM 5953 N N . MET B 1 375 ? 3.098 -23.781 8.57 1 92.69 375 MET B N 1
ATOM 5954 C CA . MET B 1 375 ? 4.086 -24.688 9.156 1 92.69 375 MET B CA 1
ATOM 5955 C C . MET B 1 375 ? 3.781 -24.953 10.625 1 92.69 375 MET B C 1
ATOM 5957 O O . MET B 1 375 ? 3.084 -24.172 11.266 1 92.69 375 MET B O 1
ATOM 5961 N N . LYS B 1 376 ? 4.398 -26.031 11.047 1 88.19 376 LYS B N 1
ATOM 5962 C CA . LYS B 1 376 ? 4.316 -26.281 12.477 1 88.19 376 LYS B CA 1
ATOM 5963 C C . LYS B 1 376 ? 4.996 -25.172 13.281 1 88.19 376 LYS B C 1
ATOM 5965 O O . LYS B 1 376 ? 6.098 -24.75 12.938 1 88.19 376 LYS B O 1
ATOM 5970 N N . GLY B 1 377 ? 4.285 -24.688 14.234 1 88.56 377 GLY B N 1
ATOM 5971 C CA . GLY B 1 377 ? 4.855 -23.672 15.109 1 88.56 377 GLY B CA 1
ATOM 5972 C C . GLY B 1 377 ? 4.641 -22.25 14.602 1 88.56 377 GLY B C 1
ATOM 5973 O O . GLY B 1 377 ? 5.012 -21.297 15.266 1 88.56 377 GLY B O 1
ATOM 5974 N N . SER B 1 378 ? 4.16 -22.141 13.422 1 88.75 378 SER B N 1
ATOM 5975 C CA . SER B 1 378 ? 3.84 -20.812 12.891 1 88.75 378 SER B CA 1
ATOM 5976 C C . SER B 1 378 ? 2.34 -20.547 12.961 1 88.75 378 SER B C 1
ATOM 5978 O O . SER B 1 378 ? 1.535 -21.344 12.469 1 88.75 378 SER B O 1
ATOM 5980 N N . PRO B 1 379 ? 2.027 -19.453 13.57 1 90.38 379 PRO B N 1
ATOM 5981 C CA . PRO B 1 379 ? 0.596 -19.156 13.664 1 90.38 379 PRO B CA 1
ATOM 5982 C C . PRO B 1 379 ? -0.022 -18.828 12.305 1 90.38 379 PRO B C 1
ATOM 5984 O O . PRO B 1 379 ? -1.236 -18.953 12.133 1 90.38 379 PRO B O 1
ATOM 5987 N N . ASN B 1 380 ? 0.799 -18.406 11.328 1 95.75 380 ASN B N 1
ATOM 5988 C CA . ASN B 1 380 ? 0.342 -18 10 1 95.75 380 ASN B CA 1
ATOM 5989 C C . ASN B 1 380 ? 1.123 -18.719 8.898 1 95.75 380 ASN B C 1
ATOM 5991 O O . ASN B 1 380 ? 2.256 -19.156 9.117 1 95.75 380 ASN B O 1
ATOM 5995 N N . ALA B 1 381 ? 0.465 -18.844 7.734 1 97.69 381 ALA B N 1
ATOM 5996 C CA . ALA B 1 381 ? 1.212 -19.344 6.582 1 97.69 381 ALA B CA 1
ATOM 5997 C C . ALA B 1 381 ? 2.338 -18.391 6.199 1 97.69 381 ALA B C 1
ATOM 5999 O O . ALA B 1 381 ? 2.158 -17.172 6.219 1 97.69 381 ALA B O 1
ATOM 6000 N N . VAL B 1 382 ? 3.463 -19 5.852 1 97.75 382 VAL B N 1
ATOM 6001 C CA . VAL B 1 382 ? 4.66 -18.234 5.523 1 97.75 382 VAL B CA 1
ATOM 6002 C C . VAL B 1 382 ? 5.082 -18.531 4.086 1 97.75 382 VAL B C 1
ATOM 6004 O O . VAL B 1 382 ? 4.574 -19.469 3.461 1 97.75 382 VAL B O 1
ATOM 6007 N N . LEU B 1 383 ? 5.992 -17.703 3.555 1 98.38 383 LEU B N 1
ATOM 6008 C CA . LEU B 1 383 ? 6.68 -17.984 2.301 1 98.38 383 LEU B CA 1
ATOM 6009 C C . LEU B 1 383 ? 7.902 -18.859 2.541 1 98.38 383 LEU B C 1
ATOM 6011 O O . LEU B 1 383 ? 8.727 -18.562 3.41 1 98.38 383 LEU B O 1
ATOM 6015 N N . ARG B 1 384 ? 7.992 -19.859 1.733 1 98.06 384 ARG B N 1
ATOM 6016 C CA . ARG B 1 384 ? 9.148 -20.75 1.757 1 98.06 384 ARG B CA 1
ATOM 6017 C C . ARG B 1 384 ? 9.844 -20.781 0.401 1 98.06 384 ARG B C 1
ATOM 6019 O O . ARG B 1 384 ? 9.227 -20.484 -0.626 1 98.06 384 ARG B O 1
ATOM 6026 N N . GLN B 1 385 ? 11.125 -21.156 0.495 1 98.62 385 GLN B N 1
ATOM 6027 C CA . GLN B 1 385 ? 11.93 -21.203 -0.719 1 98.62 385 GLN B CA 1
ATOM 6028 C C . GLN B 1 385 ? 12.836 -22.438 -0.719 1 98.62 385 GLN B C 1
ATOM 6030 O O . GLN B 1 385 ? 13.398 -22.797 0.318 1 98.62 385 GLN B O 1
ATOM 6035 N N . ALA B 1 386 ? 12.969 -23.031 -1.828 1 98.69 386 ALA B N 1
ATOM 6036 C CA . ALA B 1 386 ? 13.953 -24.109 -2.023 1 98.69 386 ALA B CA 1
ATOM 6037 C C . ALA B 1 386 ? 14.859 -23.797 -3.211 1 98.69 386 ALA B C 1
ATOM 6039 O O . ALA B 1 386 ? 14.398 -23.344 -4.254 1 98.69 386 ALA B O 1
ATOM 6040 N N . ARG B 1 387 ? 16.109 -23.969 -2.977 1 98.69 387 ARG B N 1
ATOM 6041 C CA . ARG B 1 387 ? 17.078 -24.031 -4.07 1 98.69 387 ARG B CA 1
ATOM 6042 C C . ARG B 1 387 ? 17.406 -25.484 -4.418 1 98.69 387 ARG B C 1
ATOM 6044 O O . ARG B 1 387 ? 17.734 -26.281 -3.537 1 98.69 387 ARG B O 1
ATOM 6051 N N . TRP B 1 388 ? 17.266 -25.828 -5.688 1 98.62 388 TRP B N 1
ATOM 6052 C CA . TRP B 1 388 ? 17.406 -27.234 -6.031 1 98.62 388 TRP B CA 1
ATOM 6053 C C . TRP B 1 388 ? 17.797 -27.406 -7.492 1 98.62 388 TRP B C 1
ATOM 6055 O O . TRP B 1 388 ? 17.859 -26.438 -8.242 1 98.62 388 TRP B O 1
ATOM 6065 N N . SER B 1 389 ? 18.188 -28.594 -7.875 1 98.12 389 SER B N 1
ATOM 6066 C CA . SER B 1 389 ? 18.547 -28.953 -9.242 1 98.12 389 SER B CA 1
ATOM 6067 C C . SER B 1 389 ? 17.938 -30.297 -9.633 1 98.12 389 SER B C 1
ATOM 6069 O O . SER B 1 389 ? 17.484 -31.062 -8.773 1 98.12 389 SER B O 1
ATOM 6071 N N . ILE B 1 390 ? 17.844 -30.453 -10.898 1 97.19 390 ILE B N 1
ATOM 6072 C CA . ILE B 1 390 ? 17.391 -31.734 -11.422 1 97.19 390 ILE B CA 1
ATOM 6073 C C . ILE B 1 390 ? 18.578 -32.656 -11.656 1 97.19 390 ILE B C 1
ATOM 6075 O O . ILE B 1 390 ? 19.547 -32.281 -12.312 1 97.19 390 ILE B O 1
ATOM 6079 N N . SER B 1 391 ? 18.578 -33.781 -11.023 1 91.06 391 SER B N 1
ATOM 6080 C CA . SER B 1 391 ? 19.578 -34.812 -11.305 1 91.06 391 SER B CA 1
ATOM 6081 C C . SER B 1 391 ? 18.984 -35.938 -12.156 1 91.06 391 SER B C 1
ATOM 6083 O O . SER B 1 391 ? 17.953 -36.5 -11.805 1 91.06 391 SER B O 1
ATOM 6085 N N . ASP B 1 392 ? 19.578 -36.156 -13.352 1 80.12 392 ASP B N 1
ATOM 6086 C CA . ASP B 1 392 ? 19.125 -37.188 -14.289 1 80.12 392 ASP B CA 1
ATOM 6087 C C . ASP B 1 392 ? 19.766 -38.531 -13.961 1 80.12 392 ASP B C 1
ATOM 6089 O O . ASP B 1 392 ? 20.859 -38.594 -13.422 1 80.12 392 ASP B O 1
#

Organism: NCBI:txid2527985

Secondary structure (DSSP, 8-state):
---------------------------------EEEEEEEEE--S-TTSEEEEEEEEE-TTS-EEEEEEEEESSSS-TT-EEEEEEESSTTSS-PPPEEEE--SSEE---EEEE-TTS-EEEEEEEE-TTHHHHHHHHHSPTTSTT---HHHHHHHHHHHTTS-HHHHHHT-EEEEEEESSTTSS-PPPEE-S-B-TB--EE-TTS-EEEEEE-TTSTT--EEEEEESSTTS--EEEEEPPPPTT--GGGEEEEEEEE-TTS-EEEEEEE-SSTTTTPEEEEEESSTTSS-PPPEE-S---SSEEEEE-TTS-EEEEEEE-STT-EEEEEEESSTTS--PSPEEEE----SSSEEEEEEEE-TTS-EEEEEEEE-TT-SSEEEEEEEEEEE-/------------------------------PPPEEEEEEEEE--S-TTSEEEEEEEEE-TTS-EEEEEEEEESSSS-TT-EEEEEEESSTTSS-PPPEEEE--SSEE---EEEE-TTS-EEEEEEEE-TTHHHHHHHHHSPTTSTT---HHHHHHHHHHHTTS-HHHHHHT-EEEEEEESSTTSS-PPPEE-S-B-TB--EE-TTS-EEEEEE-TTSTT--EEEEEESSTTS--EEEEEPPPPTT--GGGEEEEEEEE-TTS-EEEEEEE-SSTTTTPEEEEEESSTTSS-PPPEE-S---SSEEEEE-TTS-EEEEEEE-STT-EEEEEEESSTTS--PSPEEEE----SSSEEEEEEEE-TTS-EEEEEEEE-TT-SSEEEEEEEEEEE-